Protein AF-0000000071336166 (afdb_homodimer)

pLDDT: mean 90.7, std 17.31, range [20.66, 98.94]

Radius of gyration: 33.6 Å; Cα contacts (8 Å, |Δi|>4): 2017; chains: 2; bounding box: 58×99×113 Å

Organism: Cyprinus carpio (NCBI:txid7962)

InterPro domains:
  IPR001736 Phospholipase D/Transphosphatidylase [PS50035] (141-168)
  IPR001736 Phospholipase D/Transphosphatidylase [PS50035] (354-380)
  IPR001736 Phospholipase D/Transphosphatidylase [SM00155] (141-168)
  IPR001736 Phospholipase D/Transphosphatidylase [SM00155] (354-380)
  IPR032803 PLD3/4-like, PLD-like domain [PF13918] (168-345)
  IPR050874 Diverse function phospholipase D-related protein [PTHR10185] (10-426)

Structure (mmCIF, N/CA/C/O backbone):
data_AF-0000000071336166-model_v1
#
loop_
_entity.id
_entity.type
_entity.pdbx_description
1 polymer '5-3 exonuclease PLD3'
#
loop_
_atom_site.group_PDB
_atom_site.id
_atom_site.type_symbol
_atom_site.label_atom_id
_atom_site.label_alt_id
_atom_site.label_comp_id
_atom_site.label_asym_id
_atom_site.label_entity_id
_atom_site.label_seq_id
_atom_site.pdbx_PDB_ins_code
_atom_site.Cartn_x
_atom_site.Cartn_y
_atom_site.Cartn_z
_atom_site.occupancy
_atom_site.B_iso_or_equiv
_atom_site.auth_seq_id
_atom_site.auth_comp_id
_atom_site.auth_asym_id
_atom_site.auth_atom_id
_atom_site.pdbx_PDB_model_num
ATOM 1 N N . MET A 1 1 ? 10.266 -9.602 78.125 1 21.86 1 MET A N 1
ATOM 2 C CA . MET A 1 1 ? 9.328 -8.672 77.5 1 21.86 1 MET A CA 1
ATOM 3 C C . MET A 1 1 ? 9.828 -8.219 76.125 1 21.86 1 MET A C 1
ATOM 5 O O . MET A 1 1 ? 10.781 -7.441 76.062 1 21.86 1 MET A O 1
ATOM 9 N N . ALA A 1 2 ? 9.852 -9.25 75.188 1 26.62 2 ALA A N 1
ATOM 10 C CA . ALA A 1 2 ? 10.227 -9.297 73.75 1 26.62 2 ALA A CA 1
ATOM 11 C C . ALA A 1 2 ? 9.492 -8.219 72.938 1 26.62 2 ALA A C 1
ATOM 13 O O . ALA A 1 2 ? 8.266 -8.227 72.875 1 26.62 2 ALA A O 1
ATOM 14 N N . THR A 1 3 ? 10.023 -6.969 73 1 26.95 3 THR A N 1
ATOM 15 C CA . THR A 1 3 ? 9.492 -5.777 72.375 1 26.95 3 THR A CA 1
ATOM 16 C C . THR A 1 3 ? 9.336 -6 70.875 1 26.95 3 THR A C 1
ATOM 18 O O . THR A 1 3 ? 10.305 -6.312 70.188 1 26.95 3 THR A O 1
ATOM 21 N N . SER A 1 4 ? 8.242 -6.656 70.438 1 29.66 4 SER A N 1
ATOM 22 C CA . SER A 1 4 ? 7.797 -6.895 69.062 1 29.66 4 SER A CA 1
ATOM 23 C C . SER A 1 4 ? 7.703 -5.594 68.312 1 29.66 4 SER A C 1
ATOM 25 O O . SER A 1 4 ? 6.945 -4.691 68.688 1 29.66 4 SER A O 1
ATOM 27 N N . SER A 1 5 ? 8.883 -5.078 67.812 1 31.31 5 SER A N 1
ATOM 28 C CA . SER A 1 5 ? 8.914 -3.898 66.938 1 31.31 5 SER A CA 1
ATOM 29 C C . SER A 1 5 ? 8.016 -4.078 65.75 1 31.31 5 SER A C 1
ATOM 31 O O . SER A 1 5 ? 8.156 -5.055 65 1 31.31 5 SER A O 1
ATOM 33 N N . SER A 1 6 ? 6.719 -3.713 65.875 1 29.98 6 SER A N 1
ATOM 34 C CA . SER A 1 6 ? 5.727 -3.639 64.75 1 29.98 6 SER A CA 1
ATOM 35 C C . SER A 1 6 ? 6.215 -2.766 63.625 1 29.98 6 SER A C 1
ATOM 37 O O . SER A 1 6 ? 6.52 -1.586 63.812 1 29.98 6 SER A O 1
ATOM 39 N N . SER A 1 7 ? 7.059 -3.328 62.75 1 30.64 7 SER A N 1
ATOM 40 C CA . SER A 1 7 ? 7.449 -2.637 61.5 1 30.64 7 SER A CA 1
ATOM 41 C C . SER A 1 7 ? 6.23 -2.162 60.719 1 30.64 7 SER A C 1
ATOM 43 O O . SER A 1 7 ? 5.355 -2.961 60.375 1 30.64 7 SER A O 1
ATOM 45 N N . SER A 1 8 ? 5.699 -0.925 61.062 1 31.77 8 SER A N 1
ATOM 46 C CA . SER A 1 8 ? 4.68 -0.237 60.281 1 31.77 8 SER A CA 1
ATOM 47 C C . SER A 1 8 ? 5.055 -0.193 58.781 1 31.77 8 SER A C 1
ATOM 49 O O . SER A 1 8 ? 6.105 0.34 58.438 1 31.77 8 SER A O 1
ATOM 51 N N . SER A 1 9 ? 4.785 -1.283 58.062 1 30.62 9 SER A N 1
ATOM 52 C CA . SER 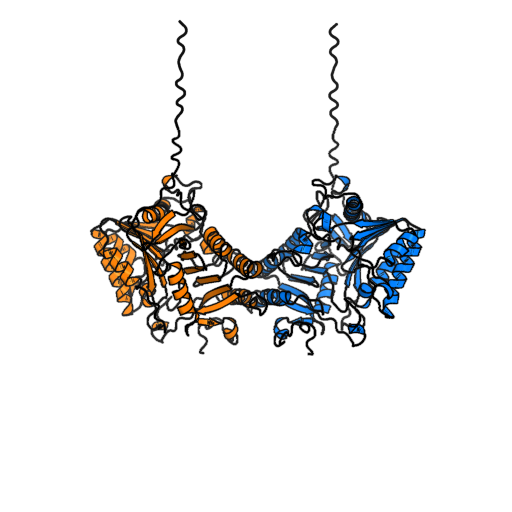A 1 9 ? 4.883 -1.267 56.594 1 30.62 9 SER A CA 1
ATOM 53 C C . SER A 1 9 ? 4.152 -0.064 56 1 30.62 9 SER A C 1
ATOM 55 O O . SER A 1 9 ? 2.953 0.109 56.219 1 30.62 9 SER A O 1
ATOM 57 N N . LYS A 1 10 ? 4.824 1.098 55.875 1 31.98 10 LYS A N 1
ATOM 58 C CA . LYS A 1 10 ? 4.387 2.273 55.125 1 31.98 10 LYS A CA 1
ATOM 59 C C . LYS A 1 10 ? 3.869 1.887 53.75 1 31.98 10 LYS A C 1
ATOM 61 O O . LYS A 1 10 ? 4.645 1.474 52.875 1 31.98 10 LYS A O 1
ATOM 66 N N . SER A 1 11 ? 2.695 1.25 53.719 1 30.42 11 SER A N 1
ATOM 67 C CA . SER A 1 11 ? 2.066 1.154 52.406 1 30.42 11 SER A CA 1
ATOM 68 C C . SER A 1 11 ? 1.999 2.518 51.719 1 30.42 11 SER A C 1
ATOM 70 O O . SER A 1 11 ? 1.33 3.43 52.219 1 30.42 11 SER A O 1
ATOM 72 N N . SER A 1 12 ? 3.135 3.113 51.344 1 32.47 12 SER A N 1
ATOM 73 C CA . SER A 1 12 ? 3.059 4.281 50.469 1 32.47 12 SER A CA 1
ATOM 74 C C . SER A 1 12 ? 1.967 4.117 49.438 1 32.47 12 SER A C 1
ATOM 76 O O . SER A 1 12 ? 2.025 3.203 48.594 1 32.47 12 SER A O 1
ATOM 78 N N . GLY A 1 13 ? 0.685 4.363 49.781 1 30.12 13 GLY A N 1
ATOM 79 C CA . GLY A 1 13 ? -0.428 4.508 48.844 1 30.12 13 GLY A CA 1
ATOM 80 C C . GLY A 1 13 ? -0.068 5.281 47.594 1 30.12 13 GLY A C 1
ATOM 81 O O . GLY A 1 13 ? 0.147 6.492 47.656 1 30.12 13 GLY A O 1
ATOM 82 N N . GLN A 1 14 ? 0.749 4.773 46.688 1 32.91 14 GLN A N 1
ATOM 83 C CA . GLN A 1 14 ? 0.813 5.383 45.375 1 32.91 14 GLN A CA 1
ATOM 84 C C . GLN A 1 14 ? -0.578 5.758 44.875 1 32.91 14 GLN A C 1
ATOM 86 O O . GLN A 1 14 ? -1.422 4.887 44.656 1 32.91 14 GLN A O 1
ATOM 91 N N . GLN A 1 15 ? -1.186 6.844 45.344 1 31.77 15 GLN A N 1
ATOM 92 C CA . GLN A 1 15 ? -2.381 7.43 44.75 1 31.77 15 GLN A CA 1
ATOM 93 C C . GLN A 1 15 ? -2.355 7.301 43.219 1 31.77 15 GLN A C 1
ATOM 95 O O . GLN A 1 15 ? -1.523 7.922 42.562 1 31.77 15 GLN A O 1
ATOM 100 N N . GLU A 1 16 ? -2.562 6.18 42.688 1 35.94 16 GLU A N 1
ATOM 101 C CA . GLU A 1 16 ? -2.928 6.117 41.281 1 35.94 16 GLU A CA 1
ATOM 102 C C . GLU A 1 16 ? -3.881 7.25 40.906 1 35.94 16 GLU A C 1
ATOM 104 O O . GLU A 1 16 ? -5 7.324 41.406 1 35.94 16 GLU A O 1
ATOM 109 N N . HIS A 1 17 ? -3.518 8.523 40.875 1 34.78 17 HIS A N 1
ATOM 110 C CA . HIS A 1 17 ? -4.352 9.57 40.312 1 34.78 17 HIS A CA 1
ATOM 111 C C . HIS A 1 17 ? -5.148 9.047 39.125 1 34.78 17 HIS A C 1
ATOM 113 O O . HIS A 1 17 ? -4.582 8.789 38.062 1 34.78 17 HIS A O 1
ATOM 119 N N . LEU A 1 18 ? -6.109 8.25 39.219 1 41.78 18 LEU A N 1
ATOM 120 C CA . LEU A 1 18 ? -7.105 7.887 38.219 1 41.78 18 LEU A CA 1
ATOM 121 C C . LEU A 1 18 ? -7.555 9.117 37.438 1 41.78 18 LEU A C 1
ATOM 123 O O . LEU A 1 18 ? -8.125 10.047 38 1 41.78 18 LEU A O 1
ATOM 127 N N . LEU A 1 19 ? -6.883 9.477 36.438 1 48.78 19 LEU A N 1
ATOM 128 C CA . LEU A 1 19 ? -7.328 10.523 35.531 1 48.78 19 LEU A CA 1
ATOM 129 C C . LEU A 1 19 ? -8.812 10.367 35.219 1 48.78 19 LEU A C 1
ATOM 131 O O . LEU A 1 19 ? -9.242 9.32 34.719 1 48.78 19 LEU A O 1
ATOM 135 N N . ILE A 1 20 ? -9.656 10.82 36 1 55.72 20 ILE A N 1
ATOM 136 C CA . ILE A 1 20 ? -11.094 10.812 35.75 1 55.72 20 ILE A CA 1
ATOM 137 C C . ILE A 1 20 ? -11.406 11.734 34.562 1 55.72 20 ILE A C 1
ATOM 139 O O . ILE A 1 20 ? -11 12.898 34.562 1 55.72 20 ILE A O 1
ATOM 143 N N . ARG A 1 21 ? -12.039 11.141 33.594 1 63.72 21 ARG A N 1
ATOM 144 C CA . ARG A 1 21 ? -12.531 11.875 32.438 1 63.72 21 ARG A CA 1
ATOM 145 C C . ARG A 1 21 ? -13.703 12.781 32.812 1 63.72 21 ARG A C 1
ATOM 147 O O . ARG A 1 21 ? -14.711 12.305 33.344 1 63.72 21 ARG A O 1
ATOM 154 N N . GLU A 1 22 ? -13.43 14.125 33.031 1 70.81 22 GLU A N 1
ATOM 155 C CA . GLU A 1 22 ? -14.531 15.055 33.25 1 70.81 22 GLU A CA 1
ATOM 156 C C . GLU A 1 22 ? -14.891 15.805 31.969 1 70.81 22 GLU A C 1
ATOM 158 O O . GLU A 1 22 ? -14.023 16.047 31.109 1 70.81 22 GLU A O 1
ATOM 163 N N . THR A 1 23 ? -16.234 16.016 31.734 1 81.56 23 THR A N 1
ATOM 164 C CA . THR A 1 23 ? -16.719 16.859 30.641 1 81.56 23 THR A CA 1
ATOM 165 C C . THR A 1 23 ? -16.25 18.297 30.812 1 81.56 23 THR A C 1
ATOM 167 O O . THR A 1 23 ? -16.297 18.844 31.922 1 81.56 23 THR A O 1
ATOM 170 N N . CYS A 1 24 ? -15.617 18.812 29.703 1 92.19 24 CYS A N 1
ATOM 171 C CA . CYS A 1 24 ? -15.211 20.203 29.703 1 92.19 24 CYS A CA 1
ATOM 172 C C . CYS A 1 24 ? -16.422 21.125 29.688 1 92.19 24 CYS A C 1
ATOM 174 O O . CYS A 1 24 ? -17.266 21.031 28.797 1 92.19 24 CYS A O 1
ATOM 176 N N . THR A 1 25 ? -16.562 21.984 30.641 1 91.69 25 THR A N 1
ATOM 177 C CA . THR A 1 25 ? -17.75 22.828 30.766 1 91.69 25 THR A CA 1
ATOM 178 C C . THR A 1 25 ? -17.453 24.234 30.281 1 91.69 25 THR A C 1
ATOM 180 O O . THR A 1 25 ? -18.312 25.109 30.344 1 91.69 25 THR A O 1
ATOM 183 N N . ASP A 1 26 ? -16.281 24.484 29.75 1 94.5 26 ASP A N 1
ATOM 184 C CA . ASP A 1 26 ? -15.945 25.797 29.219 1 94.5 26 ASP A CA 1
ATOM 185 C C . ASP A 1 26 ? -16.828 26.156 28.031 1 94.5 26 ASP A C 1
ATOM 187 O O . ASP A 1 26 ? -17.266 25.266 27.281 1 94.5 26 ASP A O 1
ATOM 191 N N . PRO A 1 27 ? -17.141 27.438 27.859 1 94.19 27 PRO A N 1
ATOM 192 C CA . PRO A 1 27 ? -17.906 27.875 26.688 1 94.19 27 PRO A CA 1
ATOM 193 C C . PRO A 1 27 ? -17.031 28.047 25.438 1 94.19 27 PRO A C 1
ATOM 195 O O . PRO A 1 27 ? -16.938 29.141 24.906 1 94.19 27 PRO A O 1
ATOM 198 N N . CYS A 1 28 ? -16.547 27.016 24.984 1 97.62 28 CYS A N 1
ATOM 199 C CA . CYS A 1 28 ? -15.57 27.031 23.906 1 97.62 28 CYS A CA 1
ATOM 200 C C . CYS A 1 28 ? -16.188 27.547 22.609 1 97.62 28 CYS A C 1
ATOM 202 O O . CYS A 1 28 ? -17.312 27.172 22.25 1 97.62 28 CYS A O 1
ATOM 204 N N . ARG A 1 29 ? -15.445 28.438 21.938 1 97.62 29 ARG A N 1
ATOM 205 C CA . ARG A 1 29 ? -15.789 28.922 20.609 1 97.62 29 ARG A CA 1
ATOM 206 C C . ARG A 1 29 ? -14.641 28.703 19.625 1 97.62 29 ARG A C 1
ATOM 208 O O . ARG A 1 29 ? -13.477 28.969 19.953 1 97.62 29 ARG A O 1
ATOM 215 N N . ILE A 1 30 ? -15.031 28.203 18.469 1 97.81 30 ILE A N 1
ATOM 216 C CA . ILE A 1 30 ? -13.984 27.938 17.484 1 97.81 30 ILE A CA 1
ATOM 217 C C . ILE A 1 30 ? -14.234 28.766 16.219 1 97.81 30 ILE A C 1
ATOM 219 O O . ILE A 1 30 ? -15.383 28.938 15.805 1 97.81 30 ILE A O 1
ATOM 223 N N . VAL A 1 31 ? -13.133 29.312 15.672 1 97.75 31 VAL A N 1
ATOM 224 C CA . VAL A 1 31 ? -13.164 30.078 14.43 1 97.75 31 VAL A CA 1
ATOM 225 C C . VAL A 1 31 ? -12.078 29.562 13.484 1 97.75 31 VAL A C 1
ATOM 227 O O . VAL A 1 31 ? -10.922 29.422 13.883 1 97.75 31 VAL A O 1
ATOM 230 N N . LEU A 1 32 ? -12.531 29.281 12.211 1 98.31 32 LEU A N 1
ATOM 231 C CA . LEU A 1 32 ? -11.539 29.016 11.172 1 98.31 32 LEU A CA 1
ATOM 232 C C . LEU A 1 32 ? -10.898 30.297 10.688 1 98.31 32 LEU A C 1
ATOM 234 O O . LEU A 1 32 ? -11.578 31.328 10.539 1 98.31 32 LEU A O 1
ATOM 238 N N . VAL A 1 33 ? -9.602 30.219 10.438 1 98.81 33 VAL A N 1
ATOM 239 C CA . VAL A 1 33 ? -8.875 31.391 9.961 1 98.81 33 VAL A CA 1
ATOM 240 C C . VAL A 1 33 ? -8.008 31.016 8.766 1 98.81 33 VAL A C 1
ATOM 242 O O . VAL A 1 33 ? -7.523 29.891 8.672 1 98.81 33 VAL A O 1
ATOM 245 N N . GLU A 1 34 ? -7.812 31.984 7.824 1 98.75 34 GLU A N 1
ATOM 246 C CA . GLU A 1 34 ? -7.066 31.719 6.598 1 98.75 34 GLU A CA 1
ATOM 247 C C . GLU A 1 34 ? -6.129 32.875 6.258 1 98.75 34 GLU A C 1
ATOM 249 O O . GLU A 1 34 ? -6.375 34 6.645 1 98.75 34 GLU A O 1
ATOM 254 N N . SER A 1 35 ? -5.051 32.562 5.668 1 98.75 35 SER A N 1
ATOM 255 C CA . SER A 1 35 ? -4.324 33.531 4.828 1 98.75 35 SER A CA 1
ATOM 256 C C . SER A 1 35 ? -4.598 33.281 3.352 1 98.75 35 SER A C 1
ATOM 258 O O . SER A 1 35 ? -4.312 32.188 2.836 1 98.75 35 SER A O 1
ATOM 260 N N . ILE A 1 36 ? -5.164 34.281 2.732 1 98.31 36 ILE A N 1
ATOM 261 C CA . ILE A 1 36 ? -5.352 34.219 1.287 1 98.31 36 ILE A CA 1
ATOM 262 C C . ILE A 1 36 ? -4.27 35.062 0.6 1 98.31 36 ILE A C 1
ATOM 264 O O . ILE A 1 36 ? -4.148 36.25 0.851 1 98.31 36 ILE A O 1
ATOM 268 N N . PRO A 1 37 ? -3.516 34.406 -0.232 1 98.06 37 PRO A N 1
ATOM 269 C CA . PRO A 1 37 ? -2.432 35.156 -0.871 1 98.06 37 PRO A CA 1
ATOM 270 C C . PRO A 1 37 ? -2.936 36.375 -1.646 1 98.06 37 PRO A C 1
ATOM 272 O O . PRO A 1 37 ? -3.998 36.312 -2.27 1 98.06 37 PRO A O 1
ATOM 275 N N . GLU A 1 38 ? -2.076 37.375 -1.604 1 97.06 38 GLU A N 1
ATOM 276 C CA . GLU A 1 38 ? -2.395 38.594 -2.359 1 97.06 38 GLU A CA 1
ATOM 277 C C . GLU A 1 38 ? -2.676 38.281 -3.824 1 97.06 38 GLU A C 1
ATOM 279 O O . GLU A 1 38 ? -1.885 37.594 -4.477 1 97.06 38 GLU A O 1
ATOM 284 N N . GLY A 1 39 ? -3.799 38.719 -4.273 1 94.94 39 GLY A N 1
ATOM 285 C CA . GLY A 1 39 ? -4.148 38.531 -5.676 1 94.94 39 GLY A CA 1
ATOM 286 C C . GLY A 1 39 ? -4.984 37.312 -5.93 1 94.94 39 GLY A C 1
ATOM 287 O O . GLY A 1 39 ? -5.543 37.125 -7.016 1 94.94 39 GLY A O 1
ATOM 288 N N . LEU A 1 40 ? -5.066 36.438 -5.027 1 95.19 40 LEU A N 1
ATOM 289 C CA . LEU A 1 40 ? -5.914 35.25 -5.172 1 95.19 40 LEU A CA 1
ATOM 290 C C . LEU A 1 40 ? -7.367 35.562 -4.852 1 95.19 40 LEU A C 1
ATOM 292 O O . LEU A 1 40 ? -7.688 35.969 -3.725 1 95.19 40 LEU A O 1
ATOM 296 N N . VAL A 1 41 ? -8.273 35.406 -5.828 1 93.88 41 VAL A N 1
ATOM 297 C CA . VAL A 1 41 ? -9.672 35.781 -5.664 1 93.88 41 VAL A CA 1
ATOM 298 C C . VAL A 1 41 ? -10.562 34.562 -5.93 1 93.88 41 VAL A C 1
ATOM 300 O O . VAL A 1 41 ? -10.453 33.938 -6.977 1 93.88 41 VAL A O 1
ATOM 303 N N . PHE A 1 42 ? -11.352 34.312 -4.914 1 93.69 42 PHE A N 1
ATOM 304 C CA . PHE A 1 42 ? -12.312 33.219 -5.07 1 93.69 42 PHE A CA 1
ATOM 305 C C . PHE A 1 42 ? -13.688 33.781 -5.422 1 93.69 42 PHE A C 1
ATOM 307 O O . PHE A 1 42 ? -14.109 34.812 -4.91 1 93.69 42 PHE A O 1
ATOM 314 N N . ASN A 1 43 ? -14.344 33.188 -6.355 1 87.94 43 ASN A N 1
ATOM 315 C CA . ASN A 1 43 ? -15.75 33.469 -6.613 1 87.94 43 ASN A CA 1
ATOM 316 C C . ASN A 1 43 ? -16.656 32.688 -5.664 1 87.94 43 ASN A C 1
ATOM 318 O O . ASN A 1 43 ? -17.406 31.812 -6.094 1 87.94 43 ASN A O 1
ATOM 322 N N . SER A 1 44 ? -16.531 32.969 -4.434 1 86.44 44 SER A N 1
ATOM 323 C CA . SER A 1 44 ? -17.25 32.25 -3.383 1 86.44 44 SER A CA 1
ATOM 324 C C . SER A 1 44 ? -17.547 33.156 -2.197 1 86.44 44 SER A C 1
ATOM 326 O O . SER A 1 44 ? -16.844 34.125 -1.968 1 86.44 44 SER A O 1
ATOM 328 N N . SER A 1 45 ? -18.609 32.781 -1.525 1 79.5 45 SER A N 1
ATOM 329 C CA . SER A 1 45 ? -18.969 33.562 -0.329 1 79.5 45 SER A CA 1
ATOM 330 C C . SER A 1 45 ? -18.297 32.969 0.911 1 79.5 45 SER A C 1
ATOM 332 O O . SER A 1 45 ? -18.422 33.531 2.006 1 79.5 45 SER A O 1
ATOM 334 N N . THR A 1 46 ? -17.641 31.969 0.689 1 86.94 46 THR A N 1
ATOM 335 C CA . THR A 1 46 ? -16.922 31.359 1.804 1 86.94 46 THR A CA 1
ATOM 336 C C . THR A 1 46 ? -15.695 32.188 2.184 1 86.94 46 THR A C 1
ATOM 338 O O . THR A 1 46 ? -14.703 32.219 1.458 1 86.94 46 THR A O 1
ATOM 341 N N . THR A 1 47 ? -15.789 32.906 3.26 1 88.81 47 THR A N 1
ATOM 342 C CA . THR A 1 47 ? -14.703 33.75 3.764 1 88.81 47 THR A CA 1
ATOM 343 C C . THR A 1 47 ? -14.531 33.562 5.27 1 88.81 47 THR A C 1
ATOM 345 O O . THR A 1 47 ? -15.492 33.25 5.977 1 88.81 47 THR A O 1
ATOM 348 N N . HIS A 1 48 ? -13.344 33.688 5.645 1 95.75 48 HIS A N 1
ATOM 349 C CA . HIS A 1 48 ? -12.992 33.594 7.055 1 95.75 48 HIS A CA 1
ATOM 350 C C . HIS A 1 48 ? -12.062 34.719 7.492 1 95.75 48 HIS A C 1
ATOM 352 O O . HIS A 1 48 ? -11.453 35.375 6.652 1 95.75 48 HIS A O 1
ATOM 358 N N . GLN A 1 49 ? -12.016 34.875 8.82 1 97.5 49 GLN A N 1
ATOM 359 C CA . GLN A 1 49 ? -11.07 35.812 9.391 1 97.5 49 GLN A CA 1
ATOM 360 C C . GLN A 1 49 ? -9.641 35.5 8.961 1 97.5 49 GLN A C 1
ATOM 362 O O . GLN A 1 49 ? -9.273 34.344 8.828 1 97.5 49 GLN A O 1
ATOM 367 N N . SER A 1 50 ? -8.867 36.562 8.703 1 98.56 50 SER A N 1
ATOM 368 C CA . SER A 1 50 ? -7.477 36.344 8.336 1 98.56 50 SER A CA 1
ATOM 369 C C . SER A 1 50 ? -6.66 35.875 9.539 1 98.56 50 SER A C 1
ATOM 371 O O . SER A 1 50 ? -6.973 36.25 10.68 1 98.56 50 SER A O 1
ATOM 373 N N . ILE A 1 51 ? -5.664 35.125 9.289 1 98.88 51 ILE A N 1
ATOM 374 C CA . ILE A 1 51 ? -4.762 34.688 10.352 1 98.88 51 ILE A CA 1
ATOM 375 C C . ILE A 1 51 ? -4.09 35.906 10.984 1 98.88 51 ILE A C 1
ATOM 377 O O . ILE A 1 51 ? -3.906 35.969 12.203 1 98.88 51 ILE A O 1
ATOM 381 N N . TYR A 1 52 ? -3.793 36.906 10.227 1 98.81 52 TYR A N 1
ATOM 382 C CA . TYR A 1 52 ? -3.229 38.156 10.719 1 98.81 52 TYR A CA 1
ATOM 383 C C . TYR A 1 52 ? -4.121 38.781 11.789 1 98.81 52 TYR A C 1
ATOM 385 O O . TYR A 1 52 ? -3.66 39.094 12.898 1 98.81 52 TYR A O 1
ATOM 393 N N . GLU A 1 53 ? -5.352 38.906 11.445 1 98.81 53 GLU A N 1
ATOM 394 C CA . GLU A 1 53 ? -6.305 39.5 12.383 1 98.81 53 GLU A CA 1
ATOM 395 C C . GLU A 1 53 ? -6.461 38.656 13.633 1 98.81 53 GLU A C 1
ATOM 397 O O . GLU A 1 53 ? -6.566 39.156 14.742 1 98.81 53 GLU A O 1
ATOM 402 N N . ALA A 1 54 ? -6.5 37.375 13.43 1 98.81 54 ALA A N 1
ATOM 403 C CA . ALA A 1 54 ? -6.645 36.469 14.562 1 98.81 54 ALA A CA 1
ATOM 404 C C . ALA A 1 54 ? -5.457 36.562 15.508 1 98.81 54 ALA A C 1
ATOM 406 O O . ALA A 1 54 ? -5.629 36.594 16.734 1 98.81 54 ALA A O 1
ATOM 407 N N . TRP A 1 55 ? -4.223 36.594 14.922 1 98.88 55 TRP A N 1
ATOM 408 C CA . TRP A 1 55 ? -3.021 36.75 15.742 1 98.88 55 TRP A CA 1
ATOM 409 C C . TRP A 1 55 ? -3.047 38.062 16.5 1 98.88 55 TRP A C 1
ATOM 411 O O . TRP A 1 55 ? -2.758 38.094 17.703 1 98.88 55 TRP A O 1
ATOM 421 N N . LEU A 1 56 ? -3.459 39.094 15.852 1 98.69 56 LEU A N 1
ATOM 422 C CA . LEU A 1 56 ? -3.523 40.406 16.5 1 98.69 56 LEU A CA 1
ATOM 423 C C . LEU A 1 56 ? -4.52 40.406 17.656 1 98.69 56 LEU A C 1
ATOM 425 O O . LEU A 1 56 ? -4.25 40.969 18.719 1 98.69 56 LEU A O 1
ATOM 429 N N . ASN A 1 57 ? -5.645 39.844 17.359 1 98.62 57 ASN A N 1
ATOM 430 C CA . ASN A 1 57 ? -6.664 39.75 18.391 1 98.62 57 ASN A CA 1
ATOM 431 C C . ASN A 1 57 ? -6.164 38.969 19.609 1 98.62 57 ASN A C 1
ATOM 433 O O . ASN A 1 57 ? -6.418 39.344 20.75 1 98.62 57 ASN A O 1
ATOM 437 N N . LEU A 1 58 ? -5.504 37.875 19.391 1 98.81 58 LEU A N 1
ATOM 438 C CA . LEU A 1 58 ? -4.969 37.062 20.484 1 98.81 58 LEU A CA 1
ATOM 439 C C . LEU A 1 58 ? -3.908 37.844 21.266 1 98.81 58 LEU A C 1
ATOM 441 O O . LEU A 1 58 ? -3.889 37.781 22.5 1 98.81 58 LEU A O 1
ATOM 445 N N . ILE A 1 59 ? -3.029 38.531 20.562 1 98.81 59 ILE A N 1
ATOM 446 C CA . ILE A 1 59 ? -1.978 39.312 21.203 1 98.81 59 ILE A CA 1
ATOM 447 C C . ILE A 1 59 ? -2.6 40.438 22.047 1 98.81 59 ILE A C 1
ATOM 449 O O . ILE A 1 59 ? -2.248 40.594 23.219 1 98.81 59 ILE A O 1
ATOM 453 N N . SER A 1 60 ? -3.502 41.094 21.438 1 98.12 60 SER A N 1
ATOM 454 C CA . SER A 1 60 ? -4.121 42.25 22.109 1 98.12 60 SER A CA 1
ATOM 455 C C . SER A 1 60 ? -4.934 41.812 23.328 1 98.12 60 SER A C 1
ATOM 457 O O . SER A 1 60 ? -5.082 42.562 24.297 1 98.12 60 SER A O 1
ATOM 459 N N . GLY A 1 61 ? -5.445 40.625 23.234 1 98.06 61 GLY A N 1
ATOM 460 C CA . GLY A 1 61 ? -6.309 40.156 24.297 1 98.06 61 GLY A CA 1
ATOM 461 C C . GLY A 1 61 ? -5.555 39.438 25.406 1 98.06 61 GLY A C 1
ATOM 462 O O . GLY A 1 61 ? -6.117 39.125 26.453 1 98.06 61 GLY A O 1
ATOM 463 N N . ALA A 1 62 ? -4.316 39.188 25.172 1 98.69 62 ALA A N 1
ATOM 464 C CA . ALA A 1 62 ? -3.531 38.438 26.141 1 98.69 62 ALA A CA 1
ATOM 465 C C . ALA A 1 62 ? -3.381 39.219 27.453 1 98.69 62 ALA A C 1
ATOM 467 O O . ALA A 1 62 ? -3.057 40.406 27.453 1 98.69 62 ALA A O 1
ATOM 468 N N . GLN A 1 63 ? -3.504 38.5 28.609 1 98.31 63 GLN A N 1
ATOM 469 C CA . GLN A 1 63 ? -3.5 39.188 29.906 1 98.31 63 GLN A CA 1
ATOM 470 C C . GLN A 1 63 ? -2.387 38.625 30.797 1 98.31 63 GLN A C 1
ATOM 472 O O . GLN A 1 63 ? -1.885 39.344 31.672 1 98.31 63 GLN A O 1
ATOM 477 N N . SER A 1 64 ? -2.049 37.406 30.641 1 98.38 64 SER A N 1
ATOM 478 C CA . SER A 1 64 ? -1.118 36.812 31.609 1 98.38 64 SER A CA 1
ATOM 479 C C . SER A 1 64 ? 0.028 36.094 30.922 1 98.38 64 SER A C 1
ATOM 481 O O . SER A 1 64 ? 1.171 36.156 31.375 1 98.38 64 SER A O 1
ATOM 483 N N . SER A 1 65 ? -0.31 35.375 29.844 1 98.81 65 SER A N 1
ATOM 484 C CA . SER A 1 65 ? 0.759 34.594 29.234 1 98.81 65 SER A CA 1
ATOM 485 C C . SER A 1 65 ? 0.469 34.281 27.766 1 98.81 65 SER A C 1
ATOM 487 O O . SER A 1 65 ? -0.688 34.312 27.344 1 98.81 65 SER A O 1
ATOM 489 N N . LEU A 1 66 ? 1.496 34.031 27.031 1 98.88 66 LEU A N 1
ATOM 490 C CA . LEU A 1 66 ? 1.466 33.562 25.656 1 98.88 66 LEU A CA 1
ATOM 491 C C . LEU A 1 66 ? 2.584 32.562 25.406 1 98.88 66 LEU A C 1
ATOM 493 O O . LEU A 1 66 ? 3.764 32.875 25.562 1 98.88 66 LEU A O 1
ATOM 497 N N . ASP A 1 67 ? 2.23 31.281 25.078 1 98.94 67 ASP A N 1
ATOM 498 C CA . ASP A 1 67 ? 3.172 30.25 24.656 1 98.94 67 ASP A CA 1
ATOM 499 C C . ASP A 1 67 ? 3.076 30 23.156 1 98.94 67 ASP A C 1
ATOM 501 O O . ASP A 1 67 ? 1.979 29.812 22.609 1 98.94 67 ASP A O 1
ATOM 505 N N . ILE A 1 68 ? 4.234 30.031 22.5 1 98.88 68 ILE A N 1
ATOM 506 C CA . ILE A 1 68 ? 4.27 29.828 21.047 1 98.88 68 ILE A CA 1
ATOM 507 C C . ILE A 1 68 ? 5.211 28.672 20.719 1 98.88 68 ILE A C 1
ATOM 509 O O . ILE A 1 68 ? 6.375 28.672 21.125 1 98.88 68 ILE A O 1
ATOM 513 N N . ALA A 1 69 ? 4.738 27.641 20.062 1 98.81 69 ALA A N 1
ATOM 514 C CA . ALA A 1 69 ? 5.566 26.656 19.375 1 98.81 69 ALA A CA 1
ATOM 515 C C . ALA A 1 69 ? 5.707 27 17.891 1 98.81 69 ALA A C 1
ATOM 517 O O . ALA A 1 69 ? 4.715 27.281 17.219 1 98.81 69 ALA A O 1
ATOM 518 N N . SER A 1 70 ? 6.957 26.984 17.406 1 97.94 70 SER A N 1
ATOM 519 C CA . SER A 1 70 ? 7.176 27.469 16.047 1 97.94 70 SER A CA 1
ATOM 520 C C . SER A 1 70 ? 8.383 26.781 15.406 1 97.94 70 SER A C 1
ATOM 522 O O . SER A 1 70 ? 9.219 26.203 16.109 1 97.94 70 SER A O 1
ATOM 524 N N . PHE A 1 71 ? 8.469 26.922 14.094 1 97.06 71 PHE A N 1
ATOM 525 C CA . PHE A 1 71 ? 9.562 26.359 13.305 1 97.06 71 PHE A CA 1
ATOM 526 C C . PHE A 1 71 ? 10.664 27.391 13.086 1 97.06 71 PHE A C 1
ATOM 528 O O . PHE A 1 71 ? 11.805 27.172 13.5 1 97.06 71 PHE A O 1
ATOM 535 N N . TYR A 1 72 ? 10.273 28.5 12.5 1 95.75 72 TYR A N 1
ATOM 536 C CA . TYR A 1 72 ? 11.234 29.578 12.273 1 95.75 72 TYR A CA 1
ATOM 537 C C . TYR A 1 72 ? 10.539 30.922 12.305 1 95.75 72 TYR A C 1
ATOM 539 O O . TYR A 1 72 ? 9.305 31 12.344 1 95.75 72 TYR A O 1
ATOM 547 N N . TRP A 1 73 ? 11.391 32 12.258 1 96.62 73 TRP A N 1
ATOM 548 C CA . TRP A 1 73 ? 10.859 33.375 12.352 1 96.62 73 TRP A CA 1
ATOM 549 C C . TRP A 1 73 ? 11.453 34.25 11.258 1 96.62 73 TRP A C 1
ATOM 551 O O . TRP A 1 73 ? 12.664 34.469 11.227 1 96.62 73 TRP A O 1
ATOM 561 N N . THR A 1 74 ? 10.594 34.688 10.367 1 96.81 74 THR A N 1
ATOM 562 C CA . THR A 1 74 ? 10.93 35.656 9.312 1 96.81 74 THR A CA 1
ATOM 563 C C . THR A 1 74 ? 9.781 36.625 9.078 1 96.81 74 THR A C 1
ATOM 565 O O . THR A 1 74 ? 9.203 36.656 7.988 1 96.81 74 THR A O 1
ATOM 568 N N . LEU A 1 75 ? 9.578 37.531 10.031 1 98.06 75 LEU A N 1
ATOM 569 C CA . LEU A 1 75 ? 8.383 38.375 10.031 1 98.06 75 LEU A CA 1
ATOM 570 C C . LEU A 1 75 ? 8.656 39.719 9.359 1 98.06 75 LEU A C 1
ATOM 572 O O . LEU A 1 75 ? 7.742 40.5 9.18 1 98.06 75 LEU A O 1
ATOM 576 N N . THR A 1 76 ? 9.914 39.906 8.875 1 97.56 76 THR A N 1
ATOM 577 C CA . THR A 1 76 ? 10.242 41.219 8.32 1 97.56 76 THR A CA 1
ATOM 578 C C . THR A 1 76 ? 10.836 41.094 6.926 1 97.56 76 THR A C 1
ATOM 580 O O . THR A 1 76 ? 11.359 40.031 6.562 1 97.56 76 THR A O 1
ATOM 583 N N . ASN A 1 77 ? 10.797 42.219 6.184 1 95.25 77 ASN A N 1
ATOM 584 C CA . ASN A 1 77 ? 11.477 42.312 4.895 1 95.25 77 ASN A CA 1
ATOM 585 C C . ASN A 1 77 ? 12.969 42 5.027 1 95.25 77 ASN A C 1
ATOM 587 O O . ASN A 1 77 ? 13.555 41.375 4.152 1 95.25 77 ASN A O 1
ATOM 591 N N . ASN A 1 78 ? 13.555 42.406 6.023 1 92.38 78 ASN A N 1
ATOM 592 C CA . ASN A 1 78 ? 14.984 42.219 6.234 1 92.38 78 ASN A CA 1
ATOM 593 C C . ASN A 1 78 ? 15.328 40.719 6.32 1 92.38 78 ASN A C 1
ATOM 595 O O . ASN A 1 78 ? 16.359 40.312 5.793 1 92.38 78 ASN A O 1
ATOM 599 N N . ASP A 1 79 ? 14.5 40.031 6.949 1 89.31 79 ASP A N 1
ATOM 600 C CA . ASP A 1 79 ? 14.734 38.594 7.141 1 89.31 79 ASP A CA 1
ATOM 601 C C . ASP A 1 79 ? 14.781 37.844 5.801 1 89.31 79 ASP A C 1
ATOM 603 O O . ASP A 1 79 ? 15.508 36.875 5.645 1 89.31 79 ASP A O 1
ATOM 607 N N . THR A 1 80 ? 13.93 38.375 4.793 1 90.94 80 THR A N 1
ATOM 608 C CA . THR A 1 80 ? 13.781 37.656 3.52 1 90.94 80 THR A CA 1
ATOM 609 C C . THR A 1 80 ? 14.477 38.438 2.398 1 90.94 80 THR A C 1
ATOM 611 O O . THR A 1 80 ? 14.383 38.062 1.229 1 90.94 80 THR A O 1
ATOM 614 N N . HIS A 1 81 ? 15.133 39.531 2.752 1 92.25 81 HIS A N 1
ATOM 615 C CA . HIS A 1 81 ? 15.82 40.406 1.795 1 92.25 81 HIS A CA 1
ATOM 616 C C . HIS A 1 81 ? 14.875 40.844 0.683 1 92.25 81 HIS A C 1
ATOM 618 O O . HIS A 1 81 ? 15.195 40.719 -0.5 1 92.25 81 HIS A O 1
ATOM 624 N N . THR A 1 82 ? 13.711 41.312 1.132 1 95.12 82 THR A N 1
ATOM 625 C CA . THR A 1 82 ? 12.68 41.812 0.236 1 95.12 82 THR A CA 1
ATOM 626 C C . THR A 1 82 ? 12.312 43.25 0.582 1 95.12 82 THR A C 1
ATOM 628 O O . THR A 1 82 ? 12.828 43.812 1.552 1 95.12 82 THR A O 1
ATOM 631 N N . HIS A 1 83 ? 11.547 43.875 -0.298 1 94.62 83 HIS A N 1
ATOM 632 C CA . HIS A 1 83 ? 10.977 45.188 -0.071 1 94.62 83 HIS A CA 1
ATOM 633 C C . HIS A 1 83 ? 9.484 45.219 -0.407 1 94.62 83 HIS A C 1
ATOM 635 O O . HIS A 1 83 ? 9.039 46.031 -1.206 1 94.62 83 HIS A O 1
ATOM 641 N N . GLU A 1 84 ? 8.828 44.406 0.285 1 96.38 84 GLU A N 1
ATOM 642 C CA . GLU A 1 84 ? 7.41 44.219 0.002 1 96.38 84 GLU A CA 1
ATOM 643 C C . GLU A 1 84 ? 6.543 44.969 1.009 1 96.38 84 GLU A C 1
ATOM 645 O O . GLU A 1 84 ? 6.723 44.844 2.219 1 96.38 84 GLU A O 1
ATOM 650 N N . ASP A 1 85 ? 5.527 45.688 0.507 1 96.56 85 ASP A N 1
ATOM 651 C CA . ASP A 1 85 ? 4.586 46.375 1.379 1 96.56 85 ASP A CA 1
ATOM 652 C C . ASP A 1 85 ? 3.766 45.406 2.203 1 96.56 85 ASP A C 1
ATOM 654 O O . ASP A 1 85 ? 3.4 45.688 3.346 1 96.56 85 ASP A O 1
ATOM 658 N N . THR A 1 86 ? 3.52 44.281 1.688 1 97.12 86 THR A N 1
ATOM 659 C CA . THR A 1 86 ? 2.658 43.312 2.332 1 97.12 86 THR A CA 1
ATOM 660 C C . THR A 1 86 ? 3.344 42.688 3.555 1 97.12 86 THR A C 1
ATOM 662 O O . THR A 1 86 ? 2.693 42.062 4.387 1 97.12 86 THR A O 1
ATOM 665 N N . ALA A 1 87 ? 4.613 42.938 3.705 1 98.19 87 ALA A N 1
ATOM 666 C CA . ALA A 1 87 ? 5.34 42.469 4.879 1 98.19 87 ALA A CA 1
ATOM 667 C C . ALA A 1 87 ? 4.941 43.25 6.129 1 98.19 87 ALA A C 1
ATOM 669 O O . ALA A 1 87 ? 5.242 42.844 7.25 1 98.19 87 ALA A O 1
ATOM 670 N N . LYS A 1 88 ? 4.211 44.375 5.949 1 98.44 88 LYS A N 1
ATOM 671 C CA . LYS A 1 88 ? 3.799 45.219 7.062 1 98.44 88 LYS A CA 1
ATOM 672 C C . LYS A 1 88 ? 3 44.406 8.094 1 98.44 88 LYS A C 1
ATOM 674 O O . LYS A 1 88 ? 3.084 44.688 9.289 1 98.44 88 LYS A O 1
ATOM 679 N N . GLN A 1 89 ? 2.271 43.469 7.633 1 98.56 89 GLN A N 1
ATOM 680 C CA . GLN A 1 89 ? 1.496 42.656 8.562 1 98.56 89 GLN A CA 1
ATOM 681 C C . GLN A 1 89 ? 2.412 41.875 9.492 1 98.56 89 GLN A C 1
ATOM 683 O O . GLN A 1 89 ? 2.16 41.781 10.695 1 98.56 89 GLN A O 1
ATOM 688 N N . GLY A 1 90 ? 3.43 41.281 8.906 1 98.69 90 GLY A N 1
ATOM 689 C CA . GLY A 1 90 ? 4.395 40.562 9.734 1 98.69 90 GLY A CA 1
ATOM 690 C C . GLY A 1 90 ? 5.152 41.5 10.68 1 98.69 90 GLY A C 1
ATOM 691 O O . GLY A 1 90 ? 5.355 41.156 11.844 1 98.69 90 GLY A O 1
ATOM 692 N N . GLU A 1 91 ? 5.516 42.594 10.219 1 98.56 91 GLU A N 1
ATOM 693 C CA . GLU A 1 91 ? 6.238 43.562 11.039 1 98.56 91 GLU A CA 1
ATOM 694 C C . GLU A 1 91 ? 5.391 44.062 12.211 1 98.56 91 GLU A C 1
ATOM 696 O O . GLU A 1 91 ? 5.891 44.188 13.328 1 98.56 91 GLU A O 1
ATOM 701 N N . GLN A 1 92 ? 4.141 44.25 11.938 1 98.69 92 GLN A N 1
ATOM 702 C CA . GLN A 1 92 ? 3.238 44.656 13.008 1 98.69 92 GLN A CA 1
ATOM 703 C C . GLN A 1 92 ? 3.096 43.531 14.055 1 98.69 92 GLN A C 1
ATOM 705 O O . GLN A 1 92 ? 3.094 43.812 15.258 1 98.69 92 GLN A O 1
ATOM 710 N N . ILE A 1 93 ? 2.939 42.312 13.609 1 98.81 93 ILE A N 1
ATOM 711 C CA . ILE A 1 93 ? 2.84 41.219 14.539 1 98.81 93 ILE A CA 1
ATOM 712 C C . ILE A 1 93 ? 4.082 41.156 15.422 1 98.81 93 ILE A C 1
ATOM 714 O O . ILE A 1 93 ? 3.98 40.969 16.641 1 98.81 93 ILE A O 1
ATOM 718 N N . LEU A 1 94 ? 5.234 41.312 14.812 1 98.75 94 LEU A N 1
ATOM 719 C CA . LEU A 1 94 ? 6.484 41.281 15.562 1 98.75 94 LEU A CA 1
ATOM 720 C C . LEU A 1 94 ? 6.52 42.375 16.609 1 98.75 94 LEU A C 1
ATOM 722 O O . LEU A 1 94 ? 6.883 42.125 17.766 1 98.75 94 LEU A O 1
ATOM 726 N N . GLU A 1 95 ? 6.168 43.531 16.188 1 98.62 95 GLU A N 1
ATOM 727 C CA . GLU A 1 95 ? 6.168 44.688 17.094 1 98.62 95 GLU A CA 1
ATOM 728 C C . GLU A 1 95 ? 5.211 44.469 18.266 1 98.62 95 GLU A C 1
ATOM 730 O O . GLU A 1 95 ? 5.547 44.75 19.406 1 98.62 95 GLU A O 1
ATOM 735 N N . GLU A 1 96 ? 4.027 44.031 17.922 1 98.75 96 GLU A N 1
ATOM 736 C CA . GLU A 1 96 ? 3.029 43.812 18.953 1 98.75 96 GLU A CA 1
ATOM 737 C C . GLU A 1 96 ? 3.482 42.719 19.906 1 98.75 96 GLU A C 1
ATOM 739 O O . GLU A 1 96 ? 3.24 42.781 21.125 1 98.75 96 GLU A O 1
ATOM 744 N N . LEU A 1 97 ? 4.109 41.719 19.438 1 98.81 97 LEU A N 1
ATOM 745 C CA . LEU A 1 97 ? 4.648 40.656 20.281 1 98.81 97 LEU A CA 1
ATOM 746 C C . LEU A 1 97 ? 5.754 41.188 21.188 1 98.81 97 LEU A C 1
ATOM 748 O O . LEU A 1 97 ? 5.859 40.781 22.344 1 98.81 97 LEU A O 1
ATOM 752 N N . GLY A 1 98 ? 6.598 42 20.625 1 98.62 98 GLY A N 1
ATOM 753 C CA . GLY A 1 98 ? 7.621 42.625 21.438 1 98.62 98 GLY A CA 1
ATOM 754 C C . GLY A 1 98 ? 7.055 43.438 22.594 1 98.62 98 GLY A C 1
ATOM 755 O O . GLY A 1 98 ? 7.523 43.312 23.734 1 98.62 98 GLY A O 1
ATOM 756 N N . GLN A 1 99 ? 6.078 44.219 22.266 1 98.5 99 GLN A N 1
ATOM 757 C CA . GLN A 1 99 ? 5.43 45 23.297 1 98.5 99 GLN A CA 1
ATOM 758 C C . GLN A 1 99 ? 4.793 44.094 24.359 1 98.5 99 GLN A C 1
ATOM 760 O O . GLN A 1 99 ? 4.902 44.375 25.562 1 98.5 99 GLN A O 1
ATOM 765 N N . LEU A 1 100 ? 4.176 43.125 23.891 1 98.69 100 LEU A N 1
ATOM 766 C CA . LEU A 1 100 ? 3.514 42.188 24.797 1 98.69 100 LEU A CA 1
ATOM 767 C C . LEU A 1 100 ? 4.527 41.5 25.703 1 98.69 100 LEU A C 1
ATOM 769 O O . LEU A 1 100 ? 4.242 41.25 26.875 1 98.69 100 LEU A O 1
ATOM 773 N N . SER A 1 101 ? 5.668 41.219 25.203 1 98.25 101 SER A N 1
ATOM 774 C CA . SER A 1 101 ? 6.711 40.469 25.922 1 98.25 101 SER A CA 1
ATOM 775 C C . SER A 1 101 ? 7.207 41.281 27.125 1 98.25 101 SER A C 1
ATOM 777 O O . SER A 1 101 ? 7.797 40.719 28.047 1 98.25 101 SER A O 1
ATOM 779 N N . GLY A 1 102 ? 7.035 42.531 27.109 1 96.94 102 GLY A N 1
ATOM 780 C CA . GLY A 1 102 ? 7.398 43.375 28.25 1 96.94 102 GLY A CA 1
ATOM 781 C C . GLY A 1 102 ? 6.305 43.438 29.297 1 96.94 102 GLY A C 1
ATOM 782 O O . GLY A 1 102 ? 6.527 43.969 30.391 1 96.94 102 GLY A O 1
ATOM 783 N N . LYS A 1 103 ? 5.188 42.906 28.984 1 97.81 103 LYS A N 1
ATOM 784 C CA . LYS A 1 103 ? 4.023 43.094 29.844 1 97.81 103 LYS A CA 1
ATOM 785 C C . LYS A 1 103 ? 3.564 41.781 30.469 1 97.81 103 LYS A C 1
ATOM 787 O O . LYS A 1 103 ? 3.029 41.781 31.578 1 97.81 103 LYS A O 1
ATOM 792 N N . VAL A 1 104 ? 3.652 40.719 29.781 1 98.31 104 VAL A N 1
ATOM 793 C CA . VAL A 1 104 ? 3.213 39.406 30.266 1 98.31 104 VAL A CA 1
ATOM 794 C C . VAL A 1 104 ? 4.281 38.375 29.969 1 98.31 104 VAL A C 1
ATOM 796 O O . VAL A 1 104 ? 5.297 38.656 29.328 1 98.31 104 VAL A O 1
ATOM 799 N N . SER A 1 105 ? 4.086 37.156 30.484 1 98.62 105 SER A N 1
ATOM 800 C CA . SER A 1 105 ? 5.02 36.062 30.219 1 98.62 105 SER A CA 1
ATOM 801 C C . SER A 1 105 ? 4.859 35.531 28.797 1 98.62 105 SER A C 1
ATOM 803 O O . SER A 1 105 ? 3.799 35 28.438 1 98.62 105 SER A O 1
ATOM 805 N N . VAL A 1 106 ? 5.832 35.719 27.984 1 98.81 106 VAL A N 1
ATOM 806 C CA . VAL A 1 106 ? 5.852 35.188 26.641 1 98.81 106 VAL A CA 1
ATOM 807 C C . VAL A 1 106 ? 6.949 34.125 26.516 1 98.81 106 VAL A C 1
ATOM 809 O O . VAL A 1 106 ? 8.133 34.438 26.719 1 98.81 106 VAL A O 1
ATOM 812 N N . ARG A 1 107 ? 6.562 32.875 26.188 1 98.88 107 ARG A N 1
ATOM 813 C CA . ARG A 1 107 ? 7.5 31.766 25.953 1 98.88 107 ARG A CA 1
ATOM 814 C C . ARG A 1 107 ? 7.434 31.281 24.516 1 98.88 107 ARG A C 1
ATOM 816 O O . ARG A 1 107 ? 6.344 31.094 23.969 1 98.88 107 ARG A O 1
ATOM 823 N N . ILE A 1 108 ? 8.625 31.141 23.938 1 98.62 108 ILE A N 1
ATOM 824 C CA . ILE A 1 108 ? 8.703 30.688 22.562 1 98.62 108 ILE A CA 1
ATOM 825 C C . ILE A 1 108 ? 9.609 29.469 22.469 1 98.62 108 ILE A C 1
ATOM 827 O O . ILE A 1 108 ? 10.805 29.547 22.781 1 98.62 108 ILE A O 1
ATOM 831 N N . ALA A 1 109 ? 9.031 28.312 22.141 1 98.44 109 ALA A N 1
ATOM 832 C CA . ALA A 1 109 ? 9.812 27.156 21.719 1 98.44 109 ALA A CA 1
ATOM 833 C C . ALA A 1 109 ? 9.977 27.125 20.203 1 98.44 109 ALA A C 1
ATOM 835 O O . ALA A 1 109 ? 8.992 27.062 19.469 1 98.44 109 ALA A O 1
ATOM 836 N N . VAL A 1 110 ? 11.219 27.203 19.75 1 97.44 110 VAL A N 1
ATOM 837 C CA . VAL A 1 110 ? 11.484 27.266 18.312 1 97.44 110 VAL A CA 1
ATOM 838 C C . VAL A 1 110 ? 12.547 26.234 17.938 1 97.44 110 VAL A C 1
ATOM 840 O O . VAL A 1 110 ? 13.383 25.859 18.766 1 97.44 110 VAL A O 1
ATOM 843 N N . ASP A 1 111 ? 12.469 25.734 16.734 1 96.88 111 ASP A N 1
ATOM 844 C CA . ASP A 1 111 ? 13.445 24.75 16.25 1 96.88 111 ASP A CA 1
ATOM 845 C C . ASP A 1 111 ? 14.844 25.359 16.172 1 96.88 111 ASP A C 1
ATOM 847 O O . ASP A 1 111 ? 14.992 26.531 15.797 1 96.88 111 ASP A O 1
ATOM 851 N N . LYS A 1 112 ? 15.789 24.547 16.547 1 91.94 112 LYS A N 1
ATOM 852 C CA . LYS A 1 112 ? 17.172 24.984 16.438 1 91.94 112 LYS A CA 1
ATOM 853 C C . LYS A 1 112 ? 17.656 24.969 14.992 1 91.94 112 LYS A C 1
ATOM 855 O O . LYS A 1 112 ? 17.484 23.953 14.297 1 91.94 112 LYS A O 1
ATOM 860 N N . THR A 1 113 ? 17.859 26.062 14.492 1 74.5 113 THR A N 1
ATOM 861 C CA . THR A 1 113 ? 18.281 26.141 13.102 1 74.5 113 THR A CA 1
ATOM 862 C C . THR A 1 113 ? 19.812 26.125 13.008 1 74.5 113 THR A C 1
ATOM 864 O O . THR A 1 113 ? 20.5 26.312 14.008 1 74.5 113 THR A O 1
ATOM 867 N N . SER A 1 114 ? 20.141 25.703 11.789 1 67.44 114 SER A N 1
ATOM 868 C CA . SER A 1 114 ? 21.562 25.828 11.508 1 67.44 114 SER A CA 1
ATOM 869 C C . SER A 1 114 ? 22.016 27.281 11.5 1 67.44 114 SER A C 1
ATOM 871 O O . SER A 1 114 ? 21.172 28.188 11.477 1 67.44 114 SER A O 1
ATOM 873 N N . GLU A 1 115 ? 23.234 27.531 11.766 1 61.12 115 GLU A N 1
ATOM 874 C CA . GLU A 1 115 ? 23.875 28.844 11.883 1 61.12 115 GLU A CA 1
ATOM 875 C C . GLU A 1 115 ? 23.453 29.781 10.758 1 61.12 115 GLU A C 1
ATOM 877 O O . GLU A 1 115 ? 23.516 31 10.898 1 61.12 115 GLU A O 1
ATOM 882 N N . LYS A 1 116 ? 22.672 29.25 9.727 1 62.78 116 LYS A N 1
ATOM 883 C CA . LYS A 1 116 ? 22.453 30.078 8.547 1 62.78 116 LYS A CA 1
ATOM 884 C C . LYS A 1 116 ? 21.094 30.781 8.609 1 62.78 116 LYS A C 1
ATOM 886 O O . LYS A 1 116 ? 20.828 31.703 7.832 1 62.78 116 LYS A O 1
ATOM 891 N N . LYS A 1 117 ? 20.281 30.562 9.609 1 71.5 117 LYS A N 1
ATOM 892 C CA . LYS A 1 117 ? 18.953 31.188 9.586 1 71.5 117 LYS A CA 1
ATOM 893 C C . LYS A 1 117 ? 18.953 32.5 10.375 1 71.5 117 LYS A C 1
ATOM 895 O O . LYS A 1 117 ? 19.641 32.625 11.391 1 71.5 117 LYS A O 1
ATOM 900 N N . PRO A 1 118 ? 18.156 33.406 9.852 1 75.62 118 PRO A N 1
ATOM 901 C CA . PRO A 1 118 ? 18.109 34.719 10.523 1 75.62 118 PRO A CA 1
ATOM 902 C C . PRO A 1 118 ? 17.578 34.625 11.953 1 75.62 118 PRO A C 1
ATOM 904 O O . PRO A 1 118 ? 16.641 33.875 12.227 1 75.62 118 PRO A O 1
ATOM 907 N N . MET A 1 119 ? 18.219 35.344 12.789 1 88.94 119 MET A N 1
ATOM 908 C CA . MET A 1 119 ? 17.875 35.344 14.211 1 88.94 119 MET A CA 1
ATOM 909 C C . MET A 1 119 ? 17.391 36.688 14.672 1 88.94 119 MET A C 1
ATOM 911 O O . MET A 1 119 ? 17.141 36.906 15.859 1 88.94 119 MET A O 1
ATOM 915 N N . ASN A 1 120 ? 17.141 37.562 13.734 1 94.12 120 ASN A N 1
ATOM 916 C CA . ASN A 1 120 ? 16.812 38.938 14.094 1 94.12 120 ASN A CA 1
ATOM 917 C C . ASN A 1 120 ? 15.492 39.031 14.867 1 94.12 120 ASN A C 1
ATOM 919 O O . ASN A 1 120 ? 15.398 39.75 15.867 1 94.12 120 ASN A O 1
ATOM 923 N N . ASP A 1 121 ? 14.508 38.344 14.406 1 96.69 121 ASP A N 1
ATOM 924 C CA . ASP A 1 121 ? 13.219 38.375 15.078 1 96.69 121 ASP A CA 1
ATOM 925 C C . ASP A 1 121 ? 13.32 37.812 16.5 1 96.69 121 ASP A C 1
ATOM 927 O O . ASP A 1 121 ? 12.797 38.406 17.438 1 96.69 121 ASP A O 1
ATOM 931 N N . ILE A 1 122 ? 14.008 36.719 16.609 1 95.88 122 ILE A N 1
ATOM 932 C CA . ILE A 1 122 ? 14.156 36.062 17.891 1 95.88 122 ILE A CA 1
ATOM 933 C C . ILE A 1 122 ? 14.945 36.938 18.859 1 95.88 122 ILE A C 1
ATOM 935 O O . ILE A 1 122 ? 14.578 37.062 20.031 1 95.88 122 ILE A O 1
ATOM 939 N N . ASN A 1 123 ? 16.031 37.531 18.375 1 96 123 ASN A N 1
ATOM 940 C CA . ASN A 1 123 ? 16.828 38.438 19.188 1 96 123 ASN A CA 1
ATOM 941 C C . ASN A 1 123 ? 16 39.625 19.672 1 96 123 ASN A C 1
ATOM 943 O O . ASN A 1 123 ? 16.109 40.031 20.828 1 96 123 ASN A O 1
ATOM 947 N N . PHE A 1 124 ? 15.273 40.156 18.734 1 97.69 124 PHE A N 1
ATOM 948 C CA . PHE A 1 124 ? 14.406 41.281 19.078 1 97.69 124 PHE A CA 1
ATOM 949 C C . PHE A 1 124 ? 13.43 40.875 20.188 1 97.69 124 PHE A C 1
ATOM 951 O O . PHE A 1 124 ? 13.266 41.625 21.156 1 97.69 124 PHE A O 1
ATOM 958 N N . LEU A 1 125 ? 12.82 39.75 20.094 1 98.38 125 LEU A N 1
ATOM 959 C CA . LEU A 1 125 ? 11.828 39.312 21.062 1 98.38 125 LEU A CA 1
ATOM 960 C C . LEU A 1 125 ? 12.477 39 22.406 1 98.38 125 LEU A C 1
ATOM 962 O O . LEU A 1 125 ? 11.922 39.344 23.469 1 98.38 125 LEU A O 1
ATOM 966 N N . THR A 1 126 ? 13.586 38.375 22.312 1 97.81 126 THR A N 1
ATOM 967 C CA . THR A 1 126 ? 14.328 38.125 23.547 1 97.81 126 THR A CA 1
ATOM 968 C C . THR A 1 126 ? 14.664 39.438 24.25 1 97.81 126 THR A C 1
ATOM 970 O O . THR A 1 126 ? 14.492 39.562 25.469 1 97.81 126 THR A O 1
ATOM 973 N N . GLY A 1 127 ? 15.156 40.312 23.5 1 98.06 127 GLY A N 1
ATOM 974 C CA . GLY A 1 127 ? 15.484 41.625 24.047 1 98.06 127 GLY A CA 1
ATOM 975 C C . GLY A 1 127 ? 14.281 42.375 24.594 1 98.06 127 GLY A C 1
ATOM 976 O O . GLY A 1 127 ? 14.422 43.25 25.438 1 98.06 127 GLY A O 1
ATOM 977 N N . SER A 1 128 ? 13.125 42 24.156 1 98.44 128 SER A N 1
ATOM 978 C CA . SER A 1 128 ? 11.891 42.656 24.578 1 98.44 128 SER A CA 1
ATOM 979 C C . SER A 1 128 ? 11.281 41.969 25.797 1 98.44 128 SER A C 1
ATOM 981 O O . SER A 1 128 ? 10.266 42.406 26.328 1 98.44 128 SER A O 1
ATOM 983 N N . GLY A 1 129 ? 11.883 40.812 26.156 1 98.44 129 GLY A N 1
ATOM 984 C CA . GLY A 1 129 ? 11.43 40.188 27.391 1 98.44 129 GLY A CA 1
ATOM 985 C C . GLY A 1 129 ? 10.906 38.781 27.188 1 98.44 129 GLY A C 1
ATOM 986 O O . GLY A 1 129 ? 10.609 38.062 28.156 1 98.44 129 GLY A O 1
ATOM 987 N N . ALA A 1 130 ? 10.797 38.344 25.984 1 98.69 130 ALA A N 1
ATOM 988 C CA . ALA A 1 130 ? 10.328 36.969 25.734 1 98.69 130 ALA A CA 1
ATOM 989 C C . ALA A 1 130 ? 11.367 35.938 26.156 1 98.69 130 ALA A C 1
ATOM 991 O O . ALA A 1 130 ? 12.57 36.188 26.047 1 98.69 130 ALA A O 1
ATOM 992 N N . ASP A 1 131 ? 10.945 34.844 26.719 1 98.44 131 ASP A N 1
ATOM 993 C CA . ASP A 1 131 ? 11.797 33.656 26.984 1 98.44 131 ASP A CA 1
ATOM 994 C C . ASP A 1 131 ? 11.789 32.719 25.797 1 98.44 131 ASP A C 1
ATOM 996 O O . ASP A 1 131 ? 10.781 32.062 25.516 1 98.44 131 ASP A O 1
ATOM 1000 N N . VAL A 1 132 ? 12.922 32.625 25.156 1 97.69 132 VAL A N 1
ATOM 1001 C CA . VAL A 1 132 ? 13 31.828 23.938 1 97.69 132 VAL A CA 1
ATOM 1002 C C . VAL A 1 132 ? 13.898 30.625 24.172 1 97.69 132 VAL A C 1
ATOM 1004 O O . VAL A 1 132 ? 15 30.75 24.719 1 97.69 132 VAL A O 1
ATOM 1007 N N . ARG A 1 133 ? 13.391 29.453 23.828 1 97.19 133 ARG A N 1
ATOM 1008 C CA . ARG A 1 133 ? 14.188 28.234 23.859 1 97.19 133 ARG A CA 1
ATOM 1009 C C . ARG A 1 133 ? 14.273 27.609 22.469 1 97.19 133 ARG A C 1
ATOM 1011 O O . ARG A 1 133 ? 13.25 27.375 21.828 1 97.19 133 ARG A O 1
ATOM 1018 N N . MET A 1 134 ? 15.469 27.375 22.078 1 95.44 134 MET A N 1
ATOM 1019 C CA . MET A 1 134 ? 15.703 26.672 20.812 1 95.44 134 MET A CA 1
ATOM 1020 C C . MET A 1 134 ? 15.836 25.172 21.031 1 95.44 134 MET A C 1
ATOM 1022 O O . MET A 1 134 ? 16.766 24.719 21.703 1 95.44 134 MET A O 1
ATOM 1026 N N . VAL A 1 135 ? 14.953 24.438 20.469 1 96.81 135 VAL A N 1
ATOM 1027 C CA . VAL A 1 135 ? 14.914 22.984 20.688 1 96.81 135 VAL A CA 1
ATOM 1028 C C . VAL A 1 135 ? 15.656 22.281 19.547 1 96.81 135 VAL A C 1
ATOM 1030 O O . VAL A 1 135 ? 15.281 22.406 18.375 1 96.81 135 VAL A O 1
ATOM 1033 N N . ASN A 1 136 ? 16.688 21.547 19.859 1 95.69 136 ASN A N 1
ATOM 1034 C CA . ASN A 1 136 ? 17.469 20.812 18.859 1 95.69 136 ASN A CA 1
ATOM 1035 C C . ASN A 1 136 ? 16.781 19.531 18.438 1 95.69 136 ASN A C 1
ATOM 1037 O O . ASN A 1 136 ? 17.281 18.438 18.703 1 95.69 136 ASN A O 1
ATOM 1041 N N . MET A 1 137 ? 15.766 19.641 17.703 1 96.12 137 MET A N 1
ATOM 1042 C CA . MET A 1 137 ? 14.945 18.484 17.328 1 96.12 137 MET A CA 1
ATOM 1043 C C . MET A 1 137 ? 15.719 17.547 16.422 1 96.12 137 MET A C 1
ATOM 1045 O O . MET A 1 137 ? 15.492 16.328 16.438 1 96.12 137 MET A O 1
ATOM 1049 N N . ARG A 1 138 ? 16.641 18.047 15.594 1 94.75 138 ARG A N 1
ATOM 1050 C CA . ARG A 1 138 ? 17.453 17.188 14.727 1 94.75 138 ARG A CA 1
ATOM 1051 C C . ARG A 1 138 ? 18.188 16.125 15.539 1 94.75 138 ARG A C 1
ATOM 1053 O O . ARG A 1 138 ? 18.219 14.961 15.156 1 94.75 138 ARG A O 1
ATOM 1060 N N . GLU A 1 139 ? 18.75 16.562 16.594 1 94.88 139 GLU A N 1
ATOM 1061 C CA . GLU A 1 139 ? 19.484 15.633 17.453 1 94.88 139 GLU A CA 1
ATOM 1062 C C . GLU A 1 139 ? 18.531 14.711 18.219 1 94.88 139 GLU A C 1
ATOM 1064 O O . GLU A 1 139 ? 18.828 13.539 18.438 1 94.88 139 GLU A O 1
ATOM 1069 N N . LEU A 1 140 ? 17.391 15.258 18.578 1 96.81 140 LEU A N 1
ATOM 1070 C CA . LEU A 1 140 ? 16.469 14.555 19.469 1 96.81 140 LEU A CA 1
ATOM 1071 C C . LEU A 1 140 ? 15.672 13.5 18.703 1 96.81 140 LEU A C 1
ATOM 1073 O O . LEU A 1 140 ? 15.453 12.398 19.219 1 96.81 140 LEU A O 1
ATOM 1077 N N . THR A 1 141 ? 15.227 13.773 17.469 1 96.31 141 THR A N 1
ATOM 1078 C CA . THR A 1 141 ? 14.297 12.891 16.781 1 96.31 141 THR A CA 1
ATOM 1079 C C . THR A 1 141 ? 14.703 12.719 15.312 1 96.31 141 THR A C 1
ATOM 1081 O O . THR A 1 141 ? 14.062 11.969 14.57 1 96.31 141 THR A O 1
ATOM 1084 N N . SER A 1 142 ? 15.711 13.43 14.828 1 94.38 142 SER A N 1
ATOM 1085 C CA . SER A 1 142 ? 16.156 13.453 13.43 1 94.38 142 SER A CA 1
ATOM 1086 C C . SER A 1 142 ? 15.188 14.25 12.562 1 94.38 142 SER A C 1
ATOM 1088 O O . SER A 1 142 ? 15.195 14.125 11.336 1 94.38 142 SER A O 1
ATOM 1090 N N . GLY A 1 143 ? 14.328 15.031 13.203 1 95.81 143 GLY A N 1
ATOM 1091 C CA . GLY A 1 143 ? 13.414 15.914 12.508 1 95.81 143 GLY A CA 1
ATOM 1092 C C . GLY A 1 143 ? 13.594 17.375 12.883 1 95.81 143 GLY A C 1
ATOM 1093 O O . GLY A 1 143 ? 14.719 17.844 13.07 1 95.81 143 GLY A O 1
ATOM 1094 N N . VAL A 1 144 ? 12.523 18.109 12.836 1 96.56 144 VAL A N 1
ATOM 1095 C CA . VAL A 1 144 ? 12.492 19.516 13.234 1 96.56 144 VAL A CA 1
ATOM 1096 C C . VAL A 1 144 ? 11.25 19.781 14.086 1 96.56 144 VAL A C 1
ATOM 1098 O O . VAL A 1 144 ? 10.328 18.969 14.125 1 96.56 144 VAL A O 1
ATOM 1101 N N . LEU A 1 145 ? 11.297 20.844 14.82 1 97.94 145 LEU A N 1
ATOM 1102 C CA . LEU A 1 145 ? 10.086 21.359 15.453 1 97.94 145 LEU A CA 1
ATOM 1103 C C . LEU A 1 145 ? 9.25 22.156 14.453 1 97.94 145 LEU A C 1
ATOM 1105 O O . LEU A 1 145 ? 9.414 23.359 14.336 1 97.94 145 LEU A O 1
ATOM 1109 N N . HIS A 1 146 ? 8.32 21.422 13.867 1 97.5 146 HIS A N 1
ATOM 1110 C CA . HIS A 1 146 ? 7.566 21.984 12.75 1 97.5 146 HIS A CA 1
ATOM 1111 C C . HIS A 1 146 ? 6.188 22.453 13.203 1 97.5 146 HIS A C 1
ATOM 1113 O O . HIS A 1 146 ? 5.438 23.031 12.414 1 97.5 146 HIS A O 1
ATOM 1119 N N . THR A 1 147 ? 5.887 22.297 14.461 1 98.19 147 THR A N 1
ATOM 1120 C CA . THR A 1 147 ? 4.582 22.641 15.016 1 98.19 147 THR A CA 1
ATOM 1121 C C . THR A 1 147 ? 4.355 24.156 14.969 1 98.19 147 THR A C 1
ATOM 1123 O O . THR A 1 147 ? 5.293 24.922 15.156 1 98.19 147 THR A O 1
ATOM 1126 N N . LYS A 1 148 ? 3.109 24.547 14.75 1 98.62 148 LYS A N 1
ATOM 1127 C CA . LYS A 1 148 ? 2.674 25.938 14.828 1 98.62 148 LYS A CA 1
ATOM 1128 C C . LYS A 1 148 ? 1.413 26.062 15.68 1 98.62 148 LYS A C 1
ATOM 1130 O O . LYS A 1 148 ? 0.307 25.797 15.203 1 98.62 148 LYS A O 1
ATOM 1135 N N . PHE A 1 149 ? 1.624 26.516 16.906 1 98.88 149 PHE A N 1
ATOM 1136 C CA . PHE A 1 149 ? 0.436 26.812 17.703 1 98.88 149 PHE A CA 1
ATOM 1137 C C . PHE A 1 149 ? 0.746 27.828 18.781 1 98.88 149 PHE A C 1
ATOM 1139 O O . PHE A 1 149 ? 1.913 28.109 19.078 1 98.88 149 PHE A O 1
ATOM 1146 N N . TRP A 1 150 ? -0.313 28.5 19.25 1 98.94 150 TRP A N 1
ATOM 1147 C CA . TRP A 1 150 ? -0.289 29.469 20.344 1 98.94 150 TRP A CA 1
ATOM 1148 C C . TRP A 1 150 ? -1.211 29.016 21.469 1 98.94 150 TRP A C 1
ATOM 1150 O O . TRP A 1 150 ? -2.273 28.453 21.234 1 98.94 150 TRP A O 1
ATOM 1160 N N . ILE A 1 151 ? -0.784 29.266 22.688 1 98.94 151 ILE A N 1
ATOM 1161 C CA . ILE A 1 151 ? -1.629 29.172 23.875 1 98.94 151 ILE A CA 1
ATOM 1162 C C . ILE A 1 151 ? -1.638 30.516 24.594 1 98.94 151 ILE A C 1
ATOM 1164 O O . ILE A 1 151 ? -0.594 30.984 25.047 1 98.94 151 ILE A O 1
ATOM 1168 N N . VAL A 1 152 ? -2.822 31.094 24.734 1 98.94 152 VAL A N 1
ATOM 1169 C CA . VAL A 1 152 ? -2.949 32.406 25.328 1 98.94 152 VAL A CA 1
ATOM 1170 C C . VAL A 1 152 ? -3.709 32.312 26.656 1 98.94 152 VAL A C 1
ATOM 1172 O O . VAL A 1 152 ? -4.844 31.844 26.688 1 98.94 152 VAL A O 1
ATOM 1175 N N . ASP A 1 153 ? -3.125 32.719 27.703 1 98.81 153 ASP A N 1
ATOM 1176 C CA . ASP A 1 153 ? -3.695 32.812 29.047 1 98.81 153 ASP A CA 1
ATOM 1177 C C . ASP A 1 153 ? -4.191 31.453 29.531 1 98.81 153 ASP A C 1
ATOM 1179 O O . ASP A 1 153 ? -5.113 31.375 30.344 1 98.81 153 ASP A O 1
ATOM 1183 N N . LYS A 1 154 ? -3.691 30.375 28.875 1 98.5 154 LYS A N 1
ATOM 1184 C CA . LYS A 1 154 ? -4.141 29.016 29.156 1 98.5 154 LYS A CA 1
ATOM 1185 C C . LYS A 1 154 ? -5.645 28.875 28.938 1 98.5 154 LYS A C 1
ATOM 1187 O O . LYS A 1 154 ? -6.32 28.156 29.672 1 98.5 154 LYS A O 1
ATOM 1192 N N . LYS A 1 155 ? -6.055 29.609 27.953 1 98.31 155 LYS A N 1
ATOM 1193 C CA . LYS A 1 155 ? -7.5 29.688 27.75 1 98.31 155 LYS A CA 1
ATOM 1194 C C . LYS A 1 155 ? -7.855 29.672 26.266 1 98.31 155 LYS A C 1
ATOM 1196 O O . LYS A 1 155 ? -8.914 29.172 25.891 1 98.31 155 LYS A O 1
ATOM 1201 N N . HIS A 1 156 ? -7.117 30.297 25.438 1 98.75 156 HIS A N 1
ATOM 1202 C CA . HIS A 1 156 ? -7.297 30.344 24 1 98.75 156 HIS A CA 1
ATOM 1203 C C . HIS A 1 156 ? -6.152 29.641 23.266 1 98.75 156 HIS A C 1
ATOM 1205 O O . HIS A 1 156 ? -5.016 29.656 23.75 1 98.75 156 HIS A O 1
ATOM 1211 N N . ILE A 1 157 ? -6.473 29.031 22.156 1 98.88 157 ILE A N 1
ATOM 1212 C CA . ILE A 1 157 ? -5.395 28.406 21.391 1 98.88 157 ILE A CA 1
ATOM 1213 C C . ILE A 1 157 ? -5.539 28.75 19.906 1 98.88 157 ILE A C 1
ATOM 1215 O O . ILE A 1 157 ? -6.641 29.031 19.438 1 98.88 157 ILE A O 1
ATOM 1219 N N . TYR A 1 158 ? -4.473 28.828 19.219 1 98.88 158 TYR A N 1
ATOM 1220 C CA . TYR A 1 158 ? -4.367 28.812 17.766 1 98.88 158 TYR A CA 1
ATOM 1221 C C . TYR A 1 158 ? -3.547 27.609 17.297 1 98.88 158 TYR A C 1
ATOM 1223 O O . TYR A 1 158 ? -2.533 27.266 17.906 1 98.88 158 TYR A O 1
ATOM 1231 N N . ILE A 1 159 ? -3.934 26.953 16.281 1 98.94 159 ILE A N 1
ATOM 1232 C CA . ILE A 1 159 ? -3.154 25.906 15.641 1 98.94 159 ILE A CA 1
ATOM 1233 C C . ILE A 1 159 ? -3.42 25.906 14.133 1 98.94 159 ILE A C 1
ATOM 1235 O O . ILE A 1 159 ? -4.559 26.094 13.703 1 98.94 159 ILE A O 1
ATOM 1239 N N . GLY A 1 160 ? -2.348 25.75 13.344 1 98.81 160 GLY A N 1
ATOM 1240 C CA . GLY A 1 160 ? -2.551 25.734 11.898 1 98.81 160 GLY A CA 1
ATOM 1241 C C . GLY A 1 160 ? -1.263 25.562 11.117 1 98.81 160 GLY A C 1
ATOM 1242 O O . GLY A 1 160 ? -0.266 25.078 11.648 1 98.81 160 GLY A O 1
ATOM 1243 N N . SER A 1 161 ? -1.32 25.906 9.867 1 98.81 161 SER A N 1
ATOM 1244 C CA . SER A 1 161 ? -0.226 25.641 8.945 1 98.81 161 SER A CA 1
ATOM 1245 C C . SER A 1 161 ? 0.755 26.812 8.898 1 98.81 161 SER A C 1
ATOM 1247 O O . SER A 1 161 ? 1.891 26.656 8.445 1 98.81 161 SER A O 1
ATOM 1249 N N . ALA A 1 162 ? 0.425 28 9.414 1 98.81 162 ALA A N 1
ATOM 1250 C CA . ALA A 1 162 ? 1.184 29.219 9.172 1 98.81 162 ALA A CA 1
ATOM 1251 C C . ALA A 1 162 ? 2.449 29.25 10.023 1 98.81 162 ALA A C 1
ATOM 1253 O O . ALA A 1 162 ? 2.383 29.109 11.25 1 98.81 162 ALA A O 1
ATOM 1254 N N . ASN A 1 163 ? 3.557 29.469 9.406 1 98.06 163 ASN A N 1
ATOM 1255 C CA . ASN A 1 163 ? 4.805 29.781 10.102 1 98.06 163 ASN A CA 1
ATOM 1256 C C . ASN A 1 163 ? 4.832 31.234 10.586 1 98.06 163 ASN A C 1
ATOM 1258 O O . ASN A 1 163 ? 4.008 32.031 10.172 1 98.06 163 ASN A O 1
ATOM 1262 N N . MET A 1 164 ? 5.727 31.469 11.523 1 98.19 164 MET A N 1
ATOM 1263 C CA . MET A 1 164 ? 5.98 32.844 11.906 1 98.19 164 MET A CA 1
ATOM 1264 C C . MET A 1 164 ? 6.75 33.594 10.812 1 98.19 164 MET A C 1
ATOM 1266 O O . MET A 1 164 ? 7.93 33.906 10.977 1 98.19 164 MET A O 1
ATOM 1270 N N . ASP A 1 165 ? 6.066 33.875 9.773 1 98.19 165 ASP A N 1
ATOM 1271 C CA . ASP A 1 165 ? 6.578 34.406 8.516 1 98.19 165 ASP A CA 1
ATOM 1272 C C . ASP A 1 165 ? 5.602 35.375 7.887 1 98.19 165 ASP A C 1
ATOM 1274 O O . ASP A 1 165 ? 4.41 35.094 7.766 1 98.19 165 ASP A O 1
ATOM 1278 N N . TRP A 1 166 ? 6.191 36.625 7.551 1 98.44 166 TRP A N 1
ATOM 1279 C CA . TRP A 1 166 ? 5.281 37.594 6.957 1 98.44 166 TRP A CA 1
ATOM 1280 C C . TRP A 1 166 ? 4.648 37.031 5.684 1 98.44 166 TRP A C 1
ATOM 1282 O O . TRP A 1 166 ? 3.5 37.344 5.367 1 98.44 166 TRP A O 1
ATOM 1292 N N . ARG A 1 167 ? 5.289 36.188 4.977 1 98.69 167 ARG A N 1
ATOM 1293 C CA . ARG A 1 167 ? 4.758 35.594 3.758 1 98.69 167 ARG A CA 1
ATOM 1294 C C . ARG A 1 167 ? 3.578 34.688 4.062 1 98.69 167 ARG A C 1
ATOM 1296 O O . ARG A 1 167 ? 2.65 34.562 3.258 1 98.69 167 ARG A O 1
ATOM 1303 N N . SER A 1 168 ? 3.586 34 5.184 1 98.69 168 SER A N 1
ATOM 1304 C CA . SER A 1 168 ? 2.479 33.156 5.609 1 98.69 168 SER A CA 1
ATOM 1305 C C . SER A 1 168 ? 1.205 33.969 5.816 1 98.69 168 SER A C 1
ATOM 1307 O O . SER A 1 168 ? 0.102 33.438 5.805 1 98.69 168 SER A O 1
ATOM 1309 N N . LEU A 1 169 ? 1.345 35.281 5.984 1 98.81 169 LEU A N 1
ATOM 1310 C CA . LEU A 1 169 ? 0.194 36.125 6.27 1 98.81 169 LEU A CA 1
ATOM 1311 C C . LEU A 1 169 ? -0.37 36.719 4.984 1 98.81 169 LEU A C 1
ATOM 1313 O O . LEU A 1 169 ? -1.567 37 4.902 1 98.81 169 LEU A O 1
ATOM 1317 N N . THR A 1 170 ? 0.533 36.812 3.92 1 98.62 170 THR A N 1
ATOM 1318 C CA . THR A 1 170 ? 0.057 37.625 2.818 1 98.62 170 THR A CA 1
ATOM 1319 C C . THR A 1 170 ? 0.365 36.969 1.476 1 98.62 170 THR A C 1
ATOM 1321 O O . THR A 1 170 ? -0.192 37.375 0.447 1 98.62 170 THR A O 1
ATOM 1324 N N . GLN A 1 171 ? 1.288 36 1.391 1 98.31 171 GLN A N 1
ATOM 1325 C CA . GLN A 1 171 ? 1.764 35.5 0.105 1 98.31 171 GLN A CA 1
ATOM 1326 C C . GLN A 1 171 ? 1.549 34 -0.011 1 98.31 171 GLN A C 1
ATOM 1328 O O . GLN A 1 171 ? 1.614 33.438 -1.107 1 98.31 171 GLN A O 1
ATOM 1333 N N . VAL A 1 172 ? 1.356 33.344 1.058 1 98.69 172 VAL A N 1
ATOM 1334 C CA . VAL A 1 172 ? 1.159 31.891 1.137 1 98.69 172 VAL A CA 1
ATOM 1335 C C . VAL A 1 172 ? -0.251 31.594 1.64 1 98.69 172 VAL A C 1
ATOM 1337 O O . VAL A 1 172 ? -0.77 32.312 2.51 1 98.69 172 VAL A O 1
ATOM 1340 N N . LYS A 1 173 ? -0.91 30.656 1.051 1 98.69 173 LYS A N 1
ATOM 1341 C CA . LYS A 1 173 ? -2.217 30.234 1.547 1 98.69 173 LYS A CA 1
ATOM 1342 C C . LYS A 1 173 ? -2.076 29.359 2.785 1 98.69 173 LYS A C 1
ATOM 1344 O O . LYS A 1 173 ? -1.364 28.344 2.76 1 98.69 173 LYS A O 1
ATOM 1349 N N . GLU A 1 174 ? -2.674 29.781 3.852 1 98.81 174 GLU A N 1
ATOM 1350 C CA . GLU A 1 174 ? -2.607 29.094 5.133 1 98.81 174 GLU A CA 1
ATOM 1351 C C . GLU A 1 174 ? -4 28.891 5.727 1 98.81 174 GLU A C 1
ATOM 1353 O O . GLU A 1 174 ? -4.922 29.656 5.434 1 98.81 174 GLU A O 1
ATOM 1358 N N . LEU A 1 175 ? -4.098 27.875 6.539 1 98.88 175 LEU A N 1
ATOM 1359 C CA . LEU A 1 175 ? -5.332 27.625 7.277 1 98.88 175 LEU A CA 1
ATOM 1360 C C . LEU A 1 175 ? -5.027 27.219 8.719 1 98.88 175 LEU A C 1
ATOM 1362 O O . LEU A 1 175 ? -4.066 26.484 8.977 1 98.88 175 LEU A O 1
ATOM 1366 N N . GLY A 1 176 ? -5.82 27.734 9.641 1 98.81 176 GLY A N 1
ATOM 1367 C CA . GLY A 1 176 ? -5.766 27.359 11.047 1 98.81 176 GLY A CA 1
ATOM 1368 C C . GLY A 1 176 ? -7.09 27.547 11.758 1 98.81 176 GLY A C 1
ATOM 1369 O O . GLY A 1 176 ? -8.117 27.797 11.125 1 98.81 176 GLY A O 1
ATOM 1370 N N . ALA A 1 177 ? -7.066 27.297 13.039 1 98.88 177 ALA A N 1
ATOM 1371 C CA . ALA A 1 177 ? -8.227 27.5 13.906 1 98.88 177 ALA A CA 1
ATOM 1372 C C . ALA A 1 177 ? -7.82 28.188 15.211 1 98.88 177 ALA A C 1
ATOM 1374 O O . ALA A 1 177 ? -6.734 27.922 15.742 1 98.88 177 ALA A O 1
ATOM 1375 N N . VAL A 1 178 ? -8.719 29.047 15.633 1 98.88 178 VAL A N 1
ATOM 1376 C CA . VAL A 1 178 ? -8.617 29.609 16.984 1 98.88 178 VAL A CA 1
ATOM 1377 C C . VAL A 1 178 ? -9.758 29.062 17.844 1 98.88 178 VAL A C 1
ATOM 1379 O O . VAL A 1 178 ? -10.914 29.047 17.406 1 98.88 178 VAL A O 1
ATOM 1382 N N . VAL A 1 179 ? -9.43 28.578 18.984 1 98.81 179 VAL A N 1
ATOM 1383 C CA . VAL A 1 179 ? -10.43 28.203 19.984 1 98.81 179 VAL A CA 1
ATOM 1384 C C . VAL A 1 179 ? -10.367 29.172 21.156 1 98.81 179 VAL A C 1
ATOM 1386 O O . VAL A 1 179 ? -9.336 29.281 21.828 1 98.81 179 VAL A O 1
ATOM 1389 N N . TYR A 1 180 ? -11.469 29.844 21.344 1 98.62 180 TYR A N 1
ATOM 1390 C CA . TYR A 1 180 ? -11.562 30.828 22.406 1 98.62 180 TYR A CA 1
ATOM 1391 C C . TYR A 1 180 ? -12.234 30.25 23.641 1 98.62 180 TYR A C 1
ATOM 1393 O O . TYR A 1 180 ? -13.148 29.422 23.531 1 98.62 180 TYR A O 1
ATOM 1401 N N . ASP A 1 181 ? -11.789 30.688 24.781 1 98.44 181 ASP A N 1
ATOM 1402 C CA . ASP A 1 181 ? -12.438 30.453 26.062 1 98.44 181 ASP A CA 1
ATOM 1403 C C . ASP A 1 181 ? -12.562 28.969 26.359 1 98.44 181 ASP A C 1
ATOM 1405 O O . ASP A 1 181 ? -13.625 28.5 26.781 1 98.44 181 ASP A O 1
ATOM 1409 N N . CYS A 1 182 ? -11.547 28.281 26.125 1 98.5 182 CYS A N 1
ATOM 1410 C CA . CYS A 1 182 ? -11.531 26.828 26.297 1 98.5 182 CYS A CA 1
ATOM 1411 C C . CYS A 1 182 ? -10.297 26.391 27.078 1 98.5 182 CYS A C 1
ATOM 1413 O O . CYS A 1 182 ? -9.391 25.781 26.516 1 98.5 182 CYS A O 1
ATOM 1415 N N . SER A 1 183 ? -10.305 26.516 28.344 1 98.31 183 SER A N 1
ATOM 1416 C CA . SER A 1 183 ? -9.164 26.219 29.203 1 98.31 183 SER A CA 1
ATOM 1417 C C . SER A 1 183 ? -8.836 24.719 29.188 1 98.31 183 SER A C 1
ATOM 1419 O O . SER A 1 183 ? -7.668 24.34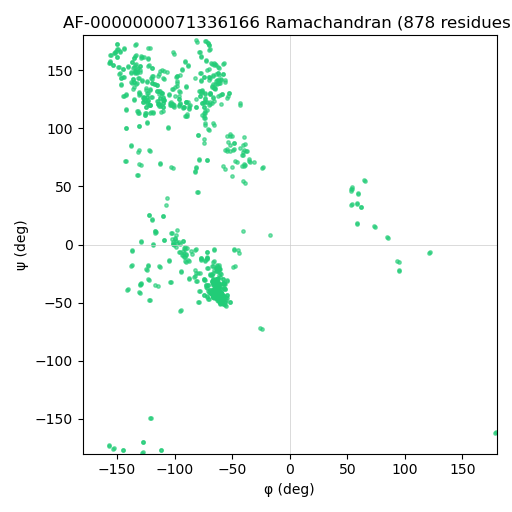4 29.297 1 98.31 183 SER A O 1
ATOM 1421 N N . CYS A 1 184 ? -9.828 23.891 29.047 1 97.81 184 CYS A N 1
ATOM 1422 C CA . CYS A 1 184 ? -9.602 22.438 29 1 97.81 184 CYS A CA 1
ATOM 1423 C C . CYS A 1 184 ? -8.695 22.062 27.844 1 97.81 184 CYS A C 1
ATOM 1425 O O . CYS A 1 184 ? -7.711 21.344 28.016 1 97.81 184 CYS A O 1
ATOM 1427 N N . LEU A 1 185 ? -8.992 22.562 26.734 1 98.5 185 LEU A N 1
ATOM 1428 C CA . LEU A 1 185 ? -8.211 22.281 25.547 1 98.5 185 LEU A CA 1
ATOM 1429 C C . LEU A 1 185 ? -6.844 22.953 25.609 1 98.5 185 LEU A C 1
ATOM 1431 O O . LEU A 1 185 ? -5.84 22.359 25.203 1 98.5 185 LEU A O 1
ATOM 1435 N N . ALA A 1 186 ? -6.824 24.141 26.094 1 98.81 186 ALA A N 1
ATOM 1436 C CA . ALA A 1 186 ? -5.57 24.875 26.234 1 98.81 186 ALA A CA 1
ATOM 1437 C C . ALA A 1 186 ? -4.605 24.141 27.156 1 98.81 186 ALA A C 1
ATOM 1439 O O . ALA A 1 186 ? -3.402 24.078 26.906 1 98.81 186 ALA A O 1
ATOM 1440 N N . ASN A 1 187 ? -5.168 23.625 28.188 1 98.31 187 ASN A N 1
ATOM 1441 C CA . ASN A 1 187 ? -4.348 22.875 29.125 1 98.31 187 ASN A CA 1
ATOM 1442 C C . ASN A 1 187 ? -3.771 21.609 28.469 1 98.31 187 ASN A C 1
ATOM 1444 O O . ASN A 1 187 ? -2.621 21.25 28.734 1 98.31 187 ASN A O 1
ATOM 1448 N N . ASP A 1 188 ? -4.582 20.969 27.719 1 98.5 188 ASP A N 1
ATOM 1449 C CA . ASP A 1 188 ? -4.098 19.766 27.062 1 98.5 188 ASP A CA 1
ATOM 1450 C C . ASP A 1 188 ? -3.023 20.094 26.031 1 98.5 188 ASP A C 1
ATOM 1452 O O . ASP A 1 188 ? -1.996 19.422 25.953 1 98.5 188 ASP A O 1
ATOM 1456 N N . LEU A 1 189 ? -3.242 21.109 25.219 1 98.88 189 LEU A N 1
ATOM 1457 C CA . LEU A 1 189 ? -2.217 21.562 24.281 1 98.88 189 LEU A CA 1
ATOM 1458 C C . LEU A 1 189 ? -0.964 22.016 25.031 1 98.88 189 LEU A C 1
ATOM 1460 O O . LEU A 1 189 ? 0.152 21.828 24.531 1 98.88 189 LEU A O 1
ATOM 1464 N N . GLY A 1 190 ? -1.193 22.562 26.172 1 98.81 190 GLY A N 1
ATOM 1465 C CA . GLY A 1 190 ? -0.088 23 27.016 1 98.81 190 GLY A CA 1
ATOM 1466 C C . GLY A 1 190 ? 0.874 21.875 27.344 1 98.81 190 GLY A C 1
ATOM 1467 O O . GLY A 1 190 ? 2.082 22.094 27.453 1 98.81 190 GLY A O 1
ATOM 1468 N N . LYS A 1 191 ? 0.366 20.703 27.469 1 98.75 191 LYS A N 1
ATOM 1469 C CA . LYS A 1 191 ? 1.223 19.562 27.766 1 98.75 191 LYS A CA 1
ATOM 1470 C C . LYS A 1 191 ? 2.193 19.297 26.625 1 98.75 191 LYS A C 1
ATOM 1472 O O . LYS A 1 191 ? 3.34 18.906 26.844 1 98.75 191 LYS A O 1
ATOM 1477 N N . ILE A 1 192 ? 1.757 19.469 25.422 1 98.81 192 ILE A N 1
ATOM 1478 C CA . ILE A 1 192 ? 2.627 19.328 24.25 1 98.81 192 ILE A CA 1
ATOM 1479 C C . ILE A 1 192 ? 3.688 20.422 24.266 1 98.81 192 ILE A C 1
ATOM 1481 O O . ILE A 1 192 ? 4.871 20.156 24.062 1 98.81 192 ILE A O 1
ATOM 1485 N N . PHE A 1 193 ? 3.227 21.609 24.562 1 98.81 193 PHE A N 1
ATOM 1486 C CA . PHE A 1 193 ? 4.168 22.719 24.641 1 98.81 193 PHE A CA 1
ATOM 1487 C C . PHE A 1 193 ? 5.223 22.453 25.719 1 98.81 193 PHE A C 1
ATOM 1489 O O . PHE A 1 193 ? 6.414 22.672 25.484 1 98.81 193 PHE A O 1
ATOM 1496 N N . GLU A 1 194 ? 4.777 22.031 26.859 1 98.62 194 GLU A N 1
ATOM 1497 C CA . GLU A 1 194 ? 5.691 21.812 27.969 1 98.62 194 GLU A CA 1
ATOM 1498 C C . GLU A 1 194 ? 6.711 20.719 27.641 1 98.62 194 GLU A C 1
ATOM 1500 O O . GLU A 1 194 ? 7.855 20.781 28.094 1 98.62 194 GLU A O 1
ATOM 1505 N N . ALA A 1 195 ? 6.301 19.797 26.891 1 98.38 195 ALA A N 1
ATOM 1506 C CA . ALA A 1 195 ? 7.254 18.797 26.438 1 98.38 195 ALA A CA 1
ATOM 1507 C C . ALA A 1 195 ? 8.367 19.422 25.594 1 98.38 195 ALA A C 1
ATOM 1509 O O . ALA A 1 195 ? 9.547 19.109 25.797 1 98.38 195 ALA A O 1
ATOM 1510 N N . TYR A 1 196 ? 7.961 20.297 24.656 1 98.38 196 TYR A N 1
ATOM 1511 C CA . TYR A 1 196 ? 8.969 21 23.875 1 98.38 196 TYR A CA 1
ATOM 1512 C C . TYR A 1 196 ? 9.883 21.828 24.766 1 98.38 196 TYR A C 1
ATOM 1514 O O . TYR A 1 196 ? 11.102 21.828 24.594 1 98.38 196 TYR A O 1
ATOM 1522 N N . TRP A 1 197 ? 9.25 22.453 25.703 1 98.12 197 TRP A N 1
ATOM 1523 C CA . TRP A 1 197 ? 9.969 23.328 26.609 1 98.12 197 TRP A CA 1
ATOM 1524 C C . TRP A 1 197 ? 10.984 22.547 27.438 1 98.12 197 TRP A C 1
ATOM 1526 O O . TRP A 1 197 ? 12.102 23.016 27.672 1 98.12 197 TRP A O 1
ATOM 1536 N N . TYR A 1 198 ? 10.625 21.422 27.75 1 97.62 198 TYR A N 1
ATOM 1537 C CA . TYR A 1 198 ? 11.469 20.531 28.531 1 97.62 198 TYR A CA 1
ATOM 1538 C C . TYR A 1 198 ? 12.633 20 27.703 1 97.62 198 TYR A C 1
ATOM 1540 O O . TYR A 1 198 ? 13.758 19.891 28.219 1 97.62 198 TYR A O 1
ATOM 1548 N N . LEU A 1 199 ? 12.461 19.734 26.484 1 97.12 199 LEU A N 1
ATOM 1549 C CA . LEU A 1 199 ? 13.43 19.062 25.625 1 97.12 199 LEU A CA 1
ATOM 1550 C C . LEU A 1 199 ? 14.609 19.984 25.312 1 97.12 199 LEU A C 1
ATOM 1552 O O . LEU A 1 199 ? 15.672 19.516 24.891 1 97.12 199 LEU A O 1
ATOM 1556 N N . ASN A 1 200 ? 14.391 21.25 25.484 1 93.69 200 ASN A N 1
ATOM 1557 C CA . ASN A 1 200 ? 15.516 22.172 25.312 1 93.69 200 ASN A CA 1
ATOM 1558 C C . ASN A 1 200 ? 16.625 21.859 26.312 1 93.69 200 ASN A C 1
ATOM 1560 O O . ASN A 1 200 ? 17.797 22.156 26.047 1 93.69 200 ASN A O 1
ATOM 1564 N N . GLN A 1 201 ? 16.297 21.281 27.344 1 90 201 GLN A N 1
ATOM 1565 C CA . GLN A 1 201 ? 17.25 21.062 28.438 1 90 201 GLN A CA 1
ATOM 1566 C C . GLN A 1 201 ? 17.812 19.641 28.406 1 90 201 GLN A C 1
ATOM 1568 O O . GLN A 1 201 ? 18.531 19.25 29.328 1 90 201 GLN A O 1
ATOM 1573 N N . THR A 1 202 ? 17.453 18.922 27.422 1 90.69 202 THR A N 1
ATOM 1574 C CA . THR A 1 202 ? 17.859 17.516 27.375 1 90.69 202 THR A CA 1
ATOM 1575 C C . THR A 1 202 ? 18.547 17.203 26.047 1 90.69 202 THR A C 1
ATOM 1577 O O . THR A 1 202 ? 18.391 17.938 25.062 1 90.69 202 THR A O 1
ATOM 1580 N N . GLU A 1 203 ? 19.266 16.094 26.094 1 90.75 203 GLU A N 1
ATOM 1581 C CA . GLU A 1 203 ? 19.938 15.641 24.875 1 90.75 203 GLU A CA 1
ATOM 1582 C C . GLU A 1 203 ? 19.203 14.461 24.266 1 90.75 203 GLU A C 1
ATOM 1584 O O . GLU A 1 203 ? 19.469 14.094 23.109 1 90.75 203 GLU A O 1
ATOM 1589 N N . THR A 1 204 ? 18.328 13.914 25.078 1 94.69 204 THR A N 1
ATOM 1590 C CA . THR A 1 204 ? 17.578 12.766 24.594 1 94.69 204 THR A CA 1
ATOM 1591 C C . THR A 1 204 ? 16.094 12.891 24.953 1 94.69 204 THR A C 1
ATOM 1593 O O . THR A 1 204 ? 15.75 13.594 25.906 1 94.69 204 THR A O 1
ATOM 1596 N N . VAL A 1 205 ? 15.289 12.258 24.125 1 97 205 VAL A N 1
ATOM 1597 C CA . VAL A 1 205 ? 13.875 12.141 24.453 1 97 205 VAL A CA 1
ATOM 1598 C C . VAL A 1 205 ? 13.688 11.062 25.516 1 97 205 VAL A C 1
ATOM 1600 O O . VAL A 1 205 ? 14.234 9.961 25.391 1 97 205 VAL A O 1
ATOM 1603 N N . PRO A 1 206 ? 13 11.344 26.516 1 95.38 206 PRO A N 1
ATOM 1604 C CA . PRO A 1 206 ? 12.797 10.312 27.531 1 95.38 206 PRO A CA 1
ATOM 1605 C C . PRO A 1 206 ? 12.062 9.086 26.984 1 95.38 206 PRO A C 1
ATOM 1607 O O . PRO A 1 206 ? 11.125 9.219 26.203 1 95.38 206 PRO A O 1
ATOM 1610 N N . ALA A 1 207 ? 12.469 7.938 27.422 1 93 207 ALA A N 1
ATOM 1611 C CA . ALA A 1 207 ? 11.789 6.703 27.031 1 93 207 ALA A CA 1
ATOM 1612 C C . ALA A 1 207 ? 10.383 6.633 27.609 1 93 207 ALA A C 1
ATOM 1614 O O . ALA A 1 207 ? 9.461 6.129 26.969 1 93 207 ALA A O 1
ATOM 1615 N N . HIS A 1 208 ? 10.328 7.09 28.828 1 94.56 208 HIS A N 1
ATOM 1616 C CA . HIS A 1 208 ? 9.047 7.23 29.5 1 94.56 208 HIS A CA 1
ATOM 1617 C C . HIS A 1 208 ? 8.844 8.656 30 1 94.56 208 HIS A C 1
ATOM 1619 O O . HIS A 1 208 ? 9.578 9.117 30.875 1 94.56 208 HIS A O 1
ATOM 1625 N N . TRP A 1 209 ? 7.809 9.258 29.453 1 97.31 209 TRP A N 1
ATOM 1626 C CA . TRP A 1 209 ? 7.539 10.641 29.859 1 97.31 209 TRP A CA 1
ATOM 1627 C C . TRP A 1 209 ? 6.941 10.695 31.25 1 97.31 209 TRP A C 1
ATOM 1629 O O . TRP A 1 209 ? 6.129 9.852 31.625 1 97.31 209 TRP A O 1
ATOM 1639 N N . PRO A 1 210 ? 7.309 11.734 32 1 96.38 210 PRO A N 1
ATOM 1640 C CA . PRO A 1 210 ? 6.652 11.938 33.312 1 96.38 210 PRO A CA 1
ATOM 1641 C C . PRO A 1 210 ? 5.137 12.07 33.188 1 96.38 210 PRO A C 1
ATOM 1643 O O . PRO A 1 210 ? 4.637 12.547 32.156 1 96.38 210 PRO A O 1
ATOM 1646 N N . GLN A 1 211 ? 4.473 11.805 34.156 1 96.81 211 GLN A N 1
ATOM 1647 C CA . GLN A 1 211 ? 3.014 11.75 34.188 1 96.81 211 GLN A CA 1
ATOM 1648 C C . GLN A 1 211 ? 2.402 13.109 33.906 1 96.81 211 GLN A C 1
ATOM 1650 O O . GLN A 1 211 ? 1.312 13.195 33.344 1 96.81 211 GLN A O 1
ATOM 1655 N N . LYS A 1 212 ? 3.09 14.141 34.25 1 96.62 212 LYS A N 1
ATOM 1656 C CA . LYS A 1 212 ? 2.551 15.492 34.094 1 96.62 212 LYS A CA 1
ATOM 1657 C C . LYS A 1 212 ? 2.299 15.797 32.625 1 96.62 212 LYS A C 1
ATOM 1659 O O . LYS A 1 212 ? 1.546 16.719 32.281 1 96.62 212 LYS A O 1
ATOM 1664 N N . TYR A 1 213 ? 2.9 15.023 31.719 1 97.88 213 TYR A N 1
ATOM 1665 C CA . TYR A 1 213 ? 2.729 15.234 30.297 1 97.88 213 TYR A CA 1
ATOM 1666 C C . TYR A 1 213 ? 1.64 14.328 29.734 1 97.88 213 TYR A C 1
ATOM 1668 O O . TYR A 1 213 ? 1.25 14.453 28.578 1 97.88 213 TYR A O 1
ATOM 1676 N N . SER A 1 214 ? 1.123 13.43 30.531 1 97.88 214 SER A N 1
ATOM 1677 C CA . SER A 1 214 ? 0.111 12.469 30.078 1 97.88 214 SER A CA 1
ATOM 1678 C C . SER A 1 214 ? -1.237 13.156 29.875 1 97.88 214 SER A C 1
ATOM 1680 O O . SER A 1 214 ? -1.485 14.234 30.422 1 97.88 214 SER A O 1
ATOM 1682 N N . THR A 1 215 ? -2.035 12.547 29.109 1 97.94 215 THR A N 1
ATOM 1683 C CA . THR A 1 215 ? -3.369 13.086 28.859 1 97.94 215 THR A CA 1
ATOM 1684 C C . THR A 1 215 ? -4.406 11.969 28.812 1 97.94 215 THR A C 1
ATOM 1686 O O . THR A 1 215 ? -4.082 10.828 28.469 1 97.94 215 THR A O 1
ATOM 1689 N N . LEU A 1 216 ? -5.641 12.289 29.141 1 96.94 216 LEU A N 1
ATOM 1690 C CA . LEU A 1 216 ? -6.758 11.359 29.062 1 96.94 216 LEU A CA 1
ATOM 1691 C C . LEU A 1 216 ? -7.469 11.477 27.719 1 96.94 216 LEU A C 1
ATOM 1693 O O . LEU A 1 216 ? -8.328 10.656 27.391 1 96.94 216 LEU A O 1
ATOM 1697 N N . TYR A 1 217 ? -7.125 12.438 26.984 1 98.19 217 TYR A N 1
ATOM 1698 C CA . TYR A 1 217 ? -7.867 12.758 25.766 1 98.19 217 TYR A CA 1
ATOM 1699 C C . TYR A 1 217 ? -7.113 12.289 24.531 1 98.19 217 TYR A C 1
ATOM 1701 O O . TYR A 1 217 ? -5.941 12.633 24.344 1 98.19 217 TYR A O 1
ATOM 1709 N N . ASN A 1 218 ? -7.734 11.492 23.797 1 98.44 218 ASN A N 1
ATOM 1710 C CA . ASN A 1 218 ? -7.18 10.891 22.594 1 98.44 218 ASN A CA 1
ATOM 1711 C C . ASN A 1 218 ? -8.281 10.438 21.625 1 98.44 218 ASN A C 1
ATOM 1713 O O . ASN A 1 218 ? -9.445 10.781 21.812 1 98.44 218 ASN A O 1
ATOM 1717 N N . LYS A 1 219 ? -7.891 9.75 20.578 1 98.56 219 LYS A N 1
ATOM 1718 C CA . LYS A 1 219 ? -8.859 9.398 19.547 1 98.56 219 LYS A CA 1
ATOM 1719 C C . LYS A 1 219 ? -9.938 8.469 20.094 1 98.56 219 LYS A C 1
ATOM 1721 O O . LYS A 1 219 ? -11.07 8.469 19.609 1 98.56 219 LYS A O 1
ATOM 1726 N N . ASP A 1 220 ? -9.617 7.656 21.078 1 97.94 220 ASP A N 1
ATOM 1727 C CA . ASP A 1 220 ? -10.547 6.688 21.641 1 97.94 220 ASP A CA 1
ATOM 1728 C C . ASP A 1 220 ? -11.383 7.312 22.766 1 97.94 220 ASP A C 1
ATOM 1730 O O . ASP A 1 220 ? -12.523 6.898 23 1 97.94 220 ASP A O 1
ATOM 1734 N N . THR A 1 221 ? -10.836 8.281 23.438 1 97.81 221 THR A N 1
ATOM 1735 C CA . THR A 1 221 ? -11.516 9.016 24.5 1 97.81 221 THR A CA 1
ATOM 1736 C C . THR A 1 221 ? -11.375 10.523 24.297 1 97.81 221 THR A C 1
ATOM 1738 O O . THR A 1 221 ? -10.797 11.219 25.125 1 97.81 221 THR A O 1
ATOM 1741 N N . PRO A 1 222 ? -12.008 11.016 23.297 1 98.06 222 PRO A N 1
ATOM 1742 C CA . PRO A 1 222 ? -11.883 12.453 23.031 1 98.06 222 PRO A CA 1
ATOM 1743 C C . PRO A 1 222 ? -12.547 13.305 24.109 1 98.06 222 PRO A C 1
ATOM 1745 O O . PRO A 1 222 ? -13.438 12.836 24.828 1 98.06 222 PRO A O 1
ATOM 1748 N N . MET A 1 223 ? -12.117 14.5 24.25 1 97.94 223 MET A N 1
ATOM 1749 C CA . MET A 1 223 ? -12.719 15.469 25.156 1 97.94 223 MET A CA 1
ATOM 1750 C C . MET A 1 223 ? -14.125 15.844 24.703 1 97.94 223 MET A C 1
ATOM 1752 O O . MET A 1 223 ? -14.344 16.188 23.547 1 97.94 223 MET A O 1
ATOM 1756 N N . GLN A 1 224 ? -15.062 15.695 25.625 1 96.19 224 GLN A N 1
ATOM 1757 C CA . GLN A 1 224 ? -16.422 16.156 25.359 1 96.19 224 GLN A CA 1
ATOM 1758 C C . GLN A 1 224 ? -16.609 17.609 25.812 1 96.19 224 GLN A C 1
ATOM 1760 O O . GLN A 1 224 ? -16.328 17.953 26.953 1 96.19 224 GLN A O 1
ATOM 1765 N N . LEU A 1 225 ? -17.016 18.469 24.812 1 95.25 225 LEU A N 1
ATOM 1766 C CA . LEU A 1 225 ? -17.188 19.875 25.141 1 95.25 225 LEU A CA 1
ATOM 1767 C C . LEU A 1 225 ? -18.25 20.516 24.234 1 95.25 225 LEU A C 1
ATOM 1769 O O . LEU A 1 225 ? -18.719 19.891 23.281 1 95.25 225 LEU A O 1
ATOM 1773 N N . SER A 1 226 ? -18.672 21.703 24.672 1 92.75 226 SER A N 1
ATOM 1774 C CA . SER A 1 226 ? -19.5 22.531 23.812 1 92.75 226 SER A CA 1
ATOM 1775 C C . SER A 1 226 ? -18.656 23.438 22.922 1 92.75 226 SER A C 1
ATOM 1777 O O . SER A 1 226 ? -17.797 24.172 23.422 1 92.75 226 SER A O 1
ATOM 1779 N N . LEU A 1 227 ? -18.844 23.312 21.672 1 93.88 227 LEU A N 1
ATOM 1780 C CA . LEU A 1 227 ? -18.125 24.125 20.703 1 93.88 227 LEU A CA 1
ATOM 1781 C C . LEU A 1 227 ? -19.094 24.938 19.844 1 93.88 227 LEU A C 1
ATOM 1783 O O . LEU A 1 227 ? -19.812 24.359 19.016 1 93.88 227 LEU A O 1
ATOM 1787 N N . ASN A 1 228 ? -19.031 26.234 20 1 93.31 228 ASN A N 1
ATOM 1788 C CA . ASN A 1 228 ? -20 27.109 19.359 1 93.31 228 ASN A CA 1
ATOM 1789 C C . ASN A 1 228 ? -21.438 26.703 19.688 1 93.31 228 ASN A C 1
ATOM 1791 O O . ASN A 1 228 ? -22.297 26.672 18.812 1 93.31 228 ASN A O 1
ATOM 1795 N N . GLY A 1 229 ? -21.625 26.25 20.797 1 89.62 229 GLY A N 1
ATOM 1796 C CA . GLY A 1 229 ? -22.953 25.922 21.281 1 89.62 229 GLY A CA 1
ATOM 1797 C C . GLY A 1 229 ? -23.406 24.531 20.875 1 89.62 229 GLY A C 1
ATOM 1798 O O . GLY A 1 229 ? -24.562 24.156 21.094 1 89.62 229 GLY A O 1
ATOM 1799 N N . THR A 1 230 ? -22.562 23.828 20.297 1 92 230 THR A N 1
ATOM 1800 C CA . THR A 1 230 ? -22.906 22.484 19.875 1 92 230 THR A CA 1
ATOM 1801 C C . THR A 1 230 ? -22 21.453 20.547 1 92 230 THR A C 1
ATOM 1803 O O . THR A 1 230 ? -20.828 21.719 20.781 1 92 230 THR A O 1
ATOM 1806 N N . ASP A 1 231 ? -22.594 20.234 20.703 1 92.5 231 ASP A N 1
ATOM 1807 C CA . ASP A 1 231 ? -21.797 19.156 21.266 1 92.5 231 ASP A CA 1
ATOM 1808 C C . ASP A 1 231 ? -20.672 18.734 20.312 1 92.5 231 ASP A C 1
ATOM 1810 O O . ASP A 1 231 ? -20.906 18.609 19.109 1 92.5 231 ASP A O 1
ATOM 1814 N N . ALA A 1 232 ? -19.484 18.562 20.969 1 95.56 232 ALA A N 1
ATOM 1815 C CA . ALA A 1 232 ? -18.328 18.203 20.156 1 95.56 232 ALA A CA 1
ATOM 1816 C C . ALA A 1 232 ? -17.406 17.234 20.891 1 95.56 232 ALA A C 1
ATOM 1818 O O . ALA A 1 232 ? -17.312 17.281 22.125 1 95.56 232 ALA A O 1
ATOM 1819 N N . SER A 1 233 ? -16.812 16.297 20.141 1 96.88 233 SER A N 1
ATOM 1820 C CA . SER A 1 233 ? -15.688 15.484 20.578 1 96.88 233 SER A CA 1
ATOM 1821 C C . SER A 1 233 ? -14.383 15.984 19.969 1 96.88 233 SER A C 1
ATOM 1823 O O . SER A 1 233 ? -14.242 16.031 18.734 1 96.88 233 SER A O 1
ATOM 1825 N N . VAL A 1 234 ? -13.438 16.359 20.906 1 98.31 234 VAL A N 1
ATOM 1826 C CA . VAL A 1 234 ? -12.227 17.016 20.422 1 98.31 234 VAL A CA 1
ATOM 1827 C C . VAL A 1 234 ? -11 16.375 21.062 1 98.31 234 VAL A C 1
ATOM 1829 O O . VAL A 1 234 ? -11.031 15.992 22.234 1 98.31 234 VAL A O 1
ATOM 1832 N N . TYR A 1 235 ? -9.938 16.172 20.266 1 98.75 235 TYR A N 1
ATOM 1833 C CA . TYR A 1 235 ? -8.648 15.82 20.859 1 98.75 235 TYR A CA 1
ATOM 1834 C C . TYR A 1 235 ? -7.504 16.391 20.016 1 98.75 235 TYR A C 1
ATOM 1836 O O . TYR A 1 235 ? -7.719 16.891 18.922 1 98.75 235 TYR A O 1
ATOM 1844 N N . LEU A 1 236 ? -6.316 16.375 20.625 1 98.88 236 LEU A N 1
ATOM 1845 C CA . LEU A 1 236 ? -5.09 16.812 19.969 1 98.88 236 LEU A CA 1
ATOM 1846 C C . LEU A 1 236 ? -4.141 15.633 19.75 1 98.88 236 LEU A C 1
ATOM 1848 O O . LEU A 1 236 ? -3.943 14.812 20.656 1 98.88 236 LEU A O 1
ATOM 1852 N N . SER A 1 237 ? -3.633 15.531 18.547 1 98.94 237 SER A N 1
ATOM 1853 C CA . SER A 1 237 ? -2.594 14.547 18.25 1 98.94 237 SER A CA 1
ATOM 1854 C C . SER A 1 237 ? -1.214 15.195 18.219 1 98.94 237 SER A C 1
ATOM 1856 O O . SER A 1 237 ? -1.1 16.422 18.234 1 98.94 237 SER A O 1
ATOM 1858 N N . SER A 1 238 ? -0.207 14.359 18.281 1 98.75 238 SER A N 1
ATOM 1859 C CA . SER A 1 238 ? 1.165 14.859 18.266 1 98.75 238 SER A CA 1
ATOM 1860 C C . SER A 1 238 ? 2.092 13.914 17.516 1 98.75 238 SER A C 1
ATOM 1862 O O . SER A 1 238 ? 1.765 12.742 17.312 1 98.75 238 SER A O 1
ATOM 1864 N N . SER A 1 239 ? 3.096 14.469 16.953 1 98.62 239 SER A N 1
ATOM 1865 C CA . SER A 1 239 ? 4.176 13.75 16.297 1 98.62 239 SER A CA 1
ATOM 1866 C C . SER A 1 239 ? 5.539 14.289 16.719 1 98.62 239 SER A C 1
ATOM 1868 O O . SER A 1 239 ? 5.66 15.445 17.109 1 98.62 239 SER A O 1
ATOM 1870 N N . PRO A 1 240 ? 6.531 13.383 16.594 1 98.38 240 PRO A N 1
ATOM 1871 C CA . PRO A 1 240 ? 6.535 11.938 16.359 1 98.38 240 PRO A CA 1
ATOM 1872 C C . PRO A 1 240 ? 6.09 11.141 17.578 1 98.38 240 PRO A C 1
ATOM 1874 O O . PRO A 1 240 ? 5.863 11.711 18.656 1 98.38 240 PRO A O 1
ATOM 1877 N N . PRO A 1 241 ? 5.969 9.773 17.406 1 98.31 241 PRO A N 1
ATOM 1878 C CA . PRO A 1 241 ? 5.516 8.945 18.531 1 98.31 241 PRO A CA 1
ATOM 1879 C C . PRO A 1 241 ? 6.41 9.086 19.75 1 98.31 241 PRO A C 1
ATOM 1881 O O . PRO A 1 241 ? 5.926 9.016 20.891 1 98.31 241 PRO A O 1
ATOM 1884 N N . SER A 1 242 ? 7.68 9.289 19.578 1 97.94 242 SER A N 1
ATOM 1885 C CA . SER A 1 242 ? 8.609 9.398 20.703 1 97.94 242 SER A CA 1
ATOM 1886 C C . SER A 1 242 ? 8.273 10.602 21.578 1 97.94 242 SER A C 1
ATOM 1888 O O . SER A 1 242 ? 8.672 10.656 22.75 1 97.94 242 SER A O 1
ATOM 1890 N N . LEU A 1 243 ? 7.527 11.602 21.078 1 98.31 243 LEU A N 1
ATOM 1891 C CA . LEU A 1 243 ? 7.184 12.797 21.828 1 98.31 243 LEU A CA 1
ATOM 1892 C C . LEU A 1 243 ? 5.781 12.688 22.406 1 98.31 243 LEU A C 1
ATOM 1894 O O . LEU A 1 243 ? 5.281 13.633 23.031 1 98.31 243 LEU A O 1
ATOM 1898 N N . CYS A 1 244 ? 5.188 11.578 22.188 1 98.44 244 CYS A N 1
ATOM 1899 C CA . CYS A 1 244 ? 3.846 11.359 22.719 1 98.44 244 CYS A CA 1
ATOM 1900 C C . CYS A 1 244 ? 3.9 10.742 24.109 1 98.44 244 CYS A C 1
ATOM 1902 O O . CYS A 1 244 ? 4.262 9.57 24.25 1 98.44 244 CYS A O 1
ATOM 1904 N N . ALA A 1 245 ? 3.521 11.531 25.047 1 98.06 245 ALA A N 1
ATOM 1905 C CA . ALA A 1 245 ? 3.381 10.977 26.391 1 98.06 245 ALA A CA 1
ATOM 1906 C C . ALA A 1 245 ? 2.193 10.023 26.469 1 98.06 245 ALA A C 1
ATOM 1908 O O . ALA A 1 245 ? 1.435 9.883 25.516 1 98.06 245 ALA A O 1
ATOM 1909 N N . GLU A 1 246 ? 2.119 9.367 27.578 1 97.94 246 GLU A N 1
ATOM 1910 C CA . GLU A 1 246 ? 1.053 8.383 27.766 1 97.94 246 GLU A CA 1
ATOM 1911 C C . GLU A 1 246 ? -0.315 8.992 27.484 1 97.94 246 GLU A C 1
ATOM 1913 O O . GLU A 1 246 ? -0.615 10.102 27.938 1 97.94 246 GLU A O 1
ATOM 1918 N N . GLY A 1 247 ? -1.078 8.312 26.672 1 98.25 247 GLY A N 1
ATOM 1919 C CA . GLY A 1 247 ? -2.438 8.727 26.375 1 98.25 247 GLY A CA 1
ATOM 1920 C C . GLY A 1 247 ? -2.539 9.562 25.109 1 98.25 247 GLY A C 1
ATOM 1921 O O . GLY A 1 247 ? -3.625 9.711 24.547 1 98.25 247 GLY A O 1
ATOM 1922 N N . ARG A 1 248 ? -1.454 10.172 24.703 1 98.75 248 ARG A N 1
ATOM 1923 C CA . ARG A 1 248 ? -1.471 11.023 23.531 1 98.75 248 ARG A CA 1
ATOM 1924 C C . ARG A 1 248 ? -1.553 10.195 22.25 1 98.75 248 ARG A C 1
ATOM 1926 O O . ARG A 1 248 ? -0.795 9.234 22.078 1 98.75 248 ARG A O 1
ATOM 1933 N N . THR A 1 249 ? -2.473 10.523 21.375 1 98.88 249 THR A N 1
ATOM 1934 C CA . THR A 1 249 ? -2.568 9.844 20.078 1 98.88 249 THR A CA 1
ATOM 1935 C C . THR A 1 249 ? -1.451 10.305 19.141 1 98.88 249 THR A C 1
ATOM 1937 O O . THR A 1 249 ? -1.325 11.492 18.859 1 98.88 249 THR A O 1
ATOM 1940 N N . PRO A 1 250 ? -0.637 9.367 18.656 1 98.81 250 PRO A N 1
ATOM 1941 C CA . PRO A 1 250 ? 0.268 9.758 17.578 1 98.81 250 PRO A CA 1
ATOM 1942 C C . PRO A 1 250 ? -0.474 10.266 16.328 1 98.81 250 PRO A C 1
ATOM 1944 O O . PRO A 1 250 ? -1.519 9.719 15.969 1 98.81 250 PRO A O 1
ATOM 1947 N N . ASP A 1 251 ? 0.075 11.242 15.75 1 98.88 251 ASP A N 1
ATOM 1948 C CA . ASP A 1 251 ? -0.624 11.969 14.695 1 98.88 251 ASP A CA 1
ATOM 1949 C C . ASP A 1 251 ? -0.965 11.047 13.523 1 98.88 251 ASP A C 1
ATOM 1951 O O . ASP A 1 251 ? -2.045 11.148 12.938 1 98.88 251 ASP A O 1
ATOM 1955 N N . LEU A 1 252 ? -0.062 10.156 13.133 1 98.81 252 LEU A N 1
ATOM 1956 C CA . LEU A 1 252 ? -0.36 9.219 12.055 1 98.81 252 LEU A CA 1
ATOM 1957 C C . LEU A 1 252 ? -1.586 8.375 12.391 1 98.81 252 LEU A C 1
ATOM 1959 O O . LEU A 1 252 ? -2.439 8.148 11.531 1 98.81 252 LEU A O 1
ATOM 1963 N N . GLN A 1 253 ? -1.644 7.91 13.602 1 98.81 253 GLN A N 1
ATOM 1964 C CA . GLN A 1 253 ? -2.787 7.102 14.008 1 98.81 253 GLN A CA 1
ATOM 1965 C C . GLN A 1 253 ? -4.086 7.898 13.922 1 98.81 253 GLN A C 1
ATOM 1967 O O . GLN A 1 253 ? -5.137 7.348 13.594 1 98.81 253 GLN A O 1
ATOM 1972 N N . SER A 1 254 ? -3.973 9.117 14.273 1 98.81 254 SER A N 1
ATOM 1973 C CA . SER A 1 254 ? -5.141 9.977 14.133 1 98.81 254 SER A CA 1
ATOM 1974 C C . SER A 1 254 ? -5.59 10.07 12.68 1 98.81 254 SER A C 1
ATOM 1976 O O . SER A 1 254 ? -6.77 9.898 12.375 1 98.81 254 SER A O 1
ATOM 1978 N N . VAL A 1 255 ? -4.676 10.336 11.812 1 98.88 255 VAL A N 1
ATOM 1979 C CA . VAL A 1 255 ? -4.965 10.469 10.391 1 98.88 255 VAL A CA 1
ATOM 1980 C C . VAL A 1 255 ? -5.594 9.172 9.867 1 98.88 255 VAL A C 1
ATOM 1982 O O . VAL A 1 255 ? -6.645 9.203 9.227 1 98.88 255 VAL A O 1
ATOM 1985 N N . LEU A 1 256 ? -4.965 8.078 10.164 1 98.88 256 LEU A N 1
ATOM 1986 C CA . LEU A 1 256 ? -5.445 6.789 9.68 1 98.88 256 LEU A CA 1
ATOM 1987 C C . LEU A 1 256 ? -6.832 6.484 10.242 1 98.88 256 LEU A C 1
ATOM 1989 O O . LEU A 1 256 ? -7.695 5.969 9.523 1 98.88 256 LEU A O 1
ATOM 1993 N N . SER A 1 257 ? -7.055 6.781 11.477 1 98.81 257 SER A N 1
ATOM 1994 C CA . SER A 1 257 ? -8.336 6.508 12.117 1 98.81 257 SER A CA 1
ATOM 1995 C C . SER A 1 257 ? -9.445 7.363 11.516 1 98.81 257 SER A C 1
ATOM 1997 O O . SER A 1 257 ? -10.562 6.883 11.289 1 98.81 257 SER A O 1
ATOM 1999 N N . VAL A 1 258 ? -9.148 8.633 11.312 1 98.88 258 VAL A N 1
ATOM 2000 C CA . VAL A 1 258 ? -10.125 9.547 10.727 1 98.88 258 VAL A CA 1
ATOM 2001 C C . VAL A 1 258 ? -10.5 9.062 9.328 1 98.88 258 VAL A C 1
ATOM 2003 O O . VAL A 1 258 ? -11.688 9.031 8.977 1 98.88 258 VAL A O 1
ATOM 2006 N N . ILE A 1 259 ? -9.562 8.633 8.539 1 98.94 259 ILE A N 1
ATOM 2007 C CA . ILE A 1 259 ? -9.82 8.102 7.203 1 98.94 259 ILE A CA 1
ATOM 2008 C C . ILE A 1 259 ? -10.656 6.824 7.305 1 98.94 259 ILE A C 1
ATOM 2010 O O . ILE A 1 259 ? -11.641 6.664 6.586 1 98.94 259 ILE A O 1
ATOM 2014 N N . ALA A 1 260 ? -10.281 5.961 8.188 1 98.62 260 ALA A N 1
ATOM 2015 C CA . ALA A 1 260 ? -10.938 4.664 8.336 1 98.62 260 ALA A CA 1
ATOM 2016 C C . ALA A 1 260 ? -12.398 4.828 8.734 1 98.62 260 ALA A C 1
ATOM 2018 O O . ALA A 1 260 ? -13.242 4 8.375 1 98.62 260 ALA A O 1
ATOM 2019 N N . ASP A 1 261 ? -12.711 5.879 9.414 1 98.06 261 ASP A N 1
ATOM 2020 C CA . ASP A 1 261 ? -14.047 6.074 9.953 1 98.06 261 ASP A CA 1
ATOM 2021 C C . ASP A 1 261 ? -14.953 6.77 8.938 1 98.06 261 ASP A C 1
ATOM 2023 O O . ASP A 1 261 ? -16.172 6.828 9.117 1 98.06 261 ASP A O 1
ATOM 2027 N N . ALA A 1 262 ? -14.414 7.332 7.895 1 98.56 262 ALA A N 1
ATOM 2028 C CA . ALA A 1 262 ? -15.188 8.047 6.887 1 98.56 262 ALA A CA 1
ATOM 2029 C C . ALA A 1 262 ? -16.172 7.121 6.184 1 98.56 262 ALA A C 1
ATOM 2031 O O . ALA A 1 262 ? -15.867 5.953 5.934 1 98.56 262 ALA A O 1
ATOM 2032 N N . GLN A 1 263 ? -17.359 7.641 5.754 1 97.81 263 GLN A N 1
ATOM 2033 C CA . GLN A 1 263 ? -18.391 6.828 5.121 1 97.81 263 GLN A CA 1
ATOM 2034 C C . GLN A 1 263 ? -18.781 7.391 3.756 1 97.81 263 GLN A C 1
ATOM 2036 O O . GLN A 1 263 ? -19.328 6.676 2.916 1 97.81 263 GLN A O 1
ATOM 2041 N N . GLN A 1 264 ? -18.5 8.648 3.58 1 98.19 264 GLN A N 1
ATOM 2042 C CA . GLN A 1 264 ? -18.938 9.258 2.326 1 98.19 264 GLN A CA 1
ATOM 2043 C C . GLN A 1 264 ? -17.75 9.836 1.561 1 98.19 264 GLN A C 1
ATOM 2045 O O . GLN A 1 264 ? -17.625 9.633 0.352 1 98.19 264 GLN A O 1
ATOM 2050 N N . PHE A 1 265 ? -16.906 10.617 2.332 1 98.75 265 PHE A N 1
ATOM 2051 C CA . PHE A 1 265 ? -15.805 11.25 1.604 1 98.75 265 PHE A CA 1
ATOM 2052 C C . PHE A 1 265 ? -14.617 11.508 2.527 1 98.75 265 PHE A C 1
ATOM 2054 O O . PHE A 1 265 ? -14.773 11.562 3.75 1 98.75 265 PHE A O 1
ATOM 2061 N N . VAL A 1 266 ? -13.453 11.57 1.975 1 98.94 266 VAL A N 1
ATOM 2062 C CA . VAL A 1 266 ? -12.211 12.055 2.564 1 98.94 266 VAL A CA 1
ATOM 2063 C C . VAL A 1 266 ? -11.602 13.141 1.674 1 98.94 266 VAL A C 1
ATOM 2065 O O . VAL A 1 266 ? -11.148 12.852 0.563 1 98.94 266 VAL A O 1
ATOM 2068 N N . TYR A 1 267 ? -11.586 14.414 2.129 1 98.94 267 TYR A N 1
ATOM 2069 C CA . TYR A 1 267 ? -10.977 15.539 1.42 1 98.94 267 TYR A CA 1
ATOM 2070 C C . TYR A 1 267 ? -9.719 16.016 2.133 1 98.94 267 TYR A C 1
ATOM 2072 O O . TYR A 1 267 ? -9.758 16.344 3.32 1 98.94 267 TYR A O 1
ATOM 2080 N N . ILE A 1 268 ? -8.633 16.031 1.384 1 98.94 268 ILE A N 1
ATOM 2081 C CA . ILE A 1 268 ? -7.336 16.359 1.97 1 98.94 268 ILE A CA 1
ATOM 2082 C C . ILE A 1 268 ? -6.719 17.547 1.222 1 98.94 268 ILE A C 1
ATOM 2084 O O . ILE A 1 268 ? -6.664 17.547 -0.01 1 98.94 268 ILE A O 1
ATOM 2088 N N . ALA A 1 269 ? -6.266 18.562 1.948 1 98.94 269 ALA A N 1
ATOM 2089 C CA . ALA A 1 269 ? -5.492 19.672 1.398 1 98.94 269 ALA A CA 1
ATOM 2090 C C . ALA A 1 269 ? -4.156 19.812 2.121 1 98.94 269 ALA A C 1
ATOM 2092 O O . ALA A 1 269 ? -4.109 20.266 3.268 1 98.94 269 ALA A O 1
ATOM 2093 N N . VAL A 1 270 ? -3.121 19.391 1.469 1 98.81 270 VAL A N 1
ATOM 2094 C CA . VAL A 1 270 ? -1.76 19.547 1.975 1 98.81 270 VAL A CA 1
ATOM 2095 C C . VAL A 1 270 ? -0.837 20 0.847 1 98.81 270 VAL A C 1
ATOM 2097 O O . VAL A 1 270 ? -1.146 19.812 -0.332 1 98.81 270 VAL A O 1
ATOM 2100 N N . MET A 1 271 ? 0.248 20.609 1.21 1 98.44 271 MET A N 1
ATOM 2101 C CA . MET A 1 271 ? 1.188 21.078 0.201 1 98.44 271 MET A CA 1
ATOM 2102 C C . MET A 1 271 ? 1.895 19.922 -0.483 1 98.44 271 MET A C 1
ATOM 2104 O O . MET A 1 271 ? 1.994 19.875 -1.71 1 98.44 271 MET A O 1
ATOM 2108 N N . ASN A 1 272 ? 2.363 19.016 0.341 1 97.44 272 ASN A N 1
ATOM 2109 C CA . ASN A 1 272 ? 3.057 17.828 -0.162 1 97.44 272 ASN A CA 1
ATOM 2110 C C . ASN A 1 272 ? 2.371 16.547 0.286 1 97.44 272 ASN A C 1
ATOM 2112 O O . ASN A 1 272 ? 1.979 16.422 1.447 1 97.44 272 ASN A O 1
ATOM 2116 N N . PHE A 1 273 ? 2.211 15.695 -0.632 1 98 273 PHE A N 1
ATOM 2117 C CA . PHE A 1 273 ? 1.755 14.328 -0.387 1 98 273 PHE A CA 1
ATOM 2118 C C . PHE A 1 273 ? 2.646 13.32 -1.104 1 98 273 PHE A C 1
ATOM 2120 O O . PHE A 1 273 ? 2.617 13.227 -2.332 1 98 273 PHE A O 1
ATOM 2127 N N . LEU A 1 274 ? 3.375 12.523 -0.312 1 95.88 274 LEU A N 1
ATOM 2128 C CA . LEU A 1 274 ? 4.285 11.516 -0.85 1 95.88 274 LEU A CA 1
ATOM 2129 C C . LEU A 1 274 ? 4.254 10.25 -0.007 1 95.88 274 LEU A C 1
ATOM 2131 O O . LEU A 1 274 ? 4.406 10.305 1.216 1 95.88 274 LEU A O 1
ATOM 2135 N N . PRO A 1 275 ? 4.078 9.078 -0.673 1 97.06 275 PRO A N 1
ATOM 2136 C CA . PRO A 1 275 ? 4.199 7.812 0.061 1 97.06 275 PRO A CA 1
ATOM 2137 C C . PRO A 1 275 ? 5.652 7.379 0.254 1 97.06 275 PRO A C 1
ATOM 2139 O O . PRO A 1 275 ? 5.992 6.219 0.008 1 97.06 275 PRO A O 1
ATOM 2142 N N . THR A 1 276 ? 6.527 8.297 0.638 1 96.38 276 THR A N 1
ATOM 2143 C CA . THR A 1 276 ? 7.953 8.078 0.858 1 96.38 276 THR A CA 1
ATOM 2144 C C . THR A 1 276 ? 8.445 8.922 2.033 1 96.38 276 THR A C 1
ATOM 2146 O O . THR A 1 276 ? 7.719 9.766 2.553 1 96.38 276 THR A O 1
ATOM 2149 N N . MET A 1 277 ? 9.688 8.625 2.479 1 95.38 277 MET A N 1
ATOM 2150 C CA . MET A 1 277 ? 10.438 9.523 3.344 1 95.38 277 MET A CA 1
ATOM 2151 C C . MET A 1 277 ? 11.227 10.539 2.518 1 95.38 277 MET A C 1
ATOM 2153 O O . MET A 1 277 ? 12.062 10.164 1.698 1 95.38 277 MET A O 1
ATOM 2157 N N . GLU A 1 278 ? 10.969 11.719 2.688 1 89.56 278 GLU A N 1
ATOM 2158 C CA . GLU A 1 278 ? 11.516 12.766 1.827 1 89.56 278 GLU A CA 1
ATOM 2159 C C . GLU A 1 278 ? 12.938 13.125 2.234 1 89.56 278 GLU A C 1
ATOM 2161 O O . GLU A 1 278 ? 13.758 13.5 1.39 1 89.56 278 GLU A O 1
ATOM 2166 N N . TYR A 1 279 ? 13.258 13.023 3.521 1 87.62 279 TYR A N 1
ATOM 2167 C CA . TYR A 1 279 ? 14.492 13.625 4.008 1 87.62 279 TYR A CA 1
ATOM 2168 C C . TYR A 1 279 ? 15.445 12.562 4.539 1 87.62 279 TYR A C 1
ATOM 2170 O O . TYR A 1 279 ? 16.469 12.883 5.137 1 87.62 279 TYR A O 1
ATOM 2178 N N . SER A 1 280 ? 15.109 11.336 4.262 1 87.56 280 SER A N 1
ATOM 2179 C CA . SER A 1 280 ? 15.984 10.242 4.688 1 87.56 280 SER A CA 1
ATOM 2180 C C . SER A 1 280 ? 17.203 10.117 3.775 1 87.56 280 SER A C 1
ATOM 2182 O O . SER A 1 280 ? 17.125 10.43 2.586 1 87.56 280 SER A O 1
ATOM 2184 N N . SER A 1 281 ? 18.25 9.703 4.418 1 88 281 SER A N 1
ATOM 2185 C CA . SER A 1 281 ? 19.484 9.516 3.66 1 88 281 SER A CA 1
ATOM 2186 C C . SER A 1 281 ? 19.312 8.438 2.594 1 88 281 SER A C 1
ATOM 2188 O O . SER A 1 281 ? 19.875 8.547 1.497 1 88 281 SER A O 1
ATOM 2190 N N . HIS A 1 282 ? 18.625 7.484 2.922 1 91.12 282 HIS A N 1
ATOM 2191 C CA . HIS A 1 282 ? 18.297 6.438 1.961 1 91.12 282 HIS A CA 1
ATOM 2192 C C . HIS A 1 282 ? 16.828 6.492 1.564 1 91.12 282 HIS A C 1
ATOM 2194 O O . HIS A 1 282 ? 15.969 6.797 2.395 1 91.12 282 HIS A O 1
ATOM 2200 N N . LYS A 1 283 ? 16.609 6.215 0.287 1 92.06 283 LYS A N 1
ATOM 2201 C CA . LYS A 1 283 ? 15.234 6.184 -0.181 1 92.06 283 LYS A CA 1
ATOM 2202 C C . LYS A 1 283 ? 14.414 5.156 0.597 1 92.06 283 LYS A C 1
ATOM 2204 O O . LYS A 1 283 ? 14.828 4.004 0.737 1 92.06 283 LYS A O 1
ATOM 2209 N N . ARG A 1 284 ? 13.328 5.578 1.064 1 96.31 284 ARG A N 1
ATOM 2210 C CA . ARG A 1 284 ? 12.445 4.699 1.817 1 96.31 284 ARG A CA 1
ATOM 2211 C C . ARG A 1 284 ? 10.992 4.879 1.38 1 96.31 284 ARG A C 1
ATOM 2213 O O . ARG A 1 284 ? 10.484 6 1.342 1 96.31 284 ARG A O 1
ATOM 2220 N N . TYR A 1 285 ? 10.375 3.775 0.998 1 96.69 285 TYR A N 1
ATOM 2221 C CA . TYR A 1 285 ? 8.953 3.77 0.682 1 96.69 285 TYR A CA 1
ATOM 2222 C C . TYR A 1 285 ? 8.109 3.746 1.952 1 96.69 285 TYR A C 1
ATOM 2224 O O . TYR A 1 285 ? 8.43 3.025 2.902 1 96.69 285 TYR A O 1
ATOM 2232 N N . TRP A 1 286 ? 7.109 4.594 2.08 1 97.38 286 TRP A N 1
ATOM 2233 C CA . TRP A 1 286 ? 6.258 4.785 3.248 1 97.38 286 TRP A CA 1
ATOM 2234 C C . TRP A 1 286 ? 4.812 5.047 2.83 1 97.38 286 TRP A C 1
ATOM 2236 O O . TRP A 1 286 ? 4.445 6.188 2.535 1 97.38 286 TRP A O 1
ATOM 2246 N N . ALA A 1 287 ? 3.943 4.02 2.891 1 96.5 287 ALA A N 1
ATOM 2247 C CA . ALA A 1 287 ? 2.705 4.148 2.129 1 96.5 287 ALA A CA 1
ATOM 2248 C C . ALA A 1 287 ? 1.487 4.078 3.045 1 96.5 287 ALA A C 1
ATOM 2250 O O . ALA A 1 287 ? 0.37 3.832 2.584 1 96.5 287 ALA A O 1
ATOM 2251 N N . ASP A 1 288 ? 1.629 4.352 4.336 1 97.88 288 ASP A N 1
ATOM 2252 C CA . ASP A 1 288 ? 0.538 4.129 5.277 1 97.88 288 ASP A CA 1
ATOM 2253 C C . ASP A 1 288 ? -0.708 4.914 4.871 1 97.88 288 ASP A C 1
ATOM 2255 O O . ASP A 1 288 ? -1.802 4.352 4.789 1 97.88 288 ASP A O 1
ATOM 2259 N N . ILE A 1 289 ? -0.575 6.18 4.625 1 98.75 289 ILE A N 1
ATOM 2260 C CA . ILE A 1 289 ? -1.733 7.012 4.312 1 98.75 289 ILE A CA 1
ATOM 2261 C C . ILE A 1 289 ? -2.252 6.668 2.916 1 98.75 289 ILE A C 1
ATOM 2263 O O . ILE A 1 289 ? -3.459 6.523 2.715 1 98.75 289 ILE A O 1
ATOM 2267 N N . ASP A 1 290 ? -1.319 6.535 1.944 1 98.44 290 ASP A N 1
ATOM 2268 C CA . ASP A 1 290 ? -1.676 6.137 0.586 1 98.44 290 ASP A CA 1
ATOM 2269 C C . ASP A 1 290 ? -2.518 4.863 0.588 1 98.44 290 ASP A C 1
ATOM 2271 O O . ASP A 1 290 ? -3.584 4.816 -0.027 1 98.44 290 ASP A O 1
ATOM 2275 N N . THR A 1 291 ? -2.061 3.85 1.301 1 98.25 291 THR A N 1
ATOM 2276 C CA . THR A 1 291 ? -2.742 2.564 1.39 1 98.25 291 THR A CA 1
ATOM 2277 C C . THR A 1 291 ? -4.125 2.727 2.016 1 98.25 291 THR A C 1
ATOM 2279 O O . THR A 1 291 ? -5.094 2.119 1.559 1 98.25 291 THR A O 1
ATOM 2282 N N . GLN A 1 292 ? -4.191 3.547 3.055 1 98.62 292 GLN A N 1
ATOM 2283 C CA . GLN A 1 292 ? -5.465 3.736 3.746 1 98.62 292 GLN A CA 1
ATOM 2284 C C . GLN A 1 292 ? -6.488 4.414 2.838 1 98.62 292 GLN A C 1
ATOM 2286 O O . GLN A 1 292 ? -7.68 4.098 2.893 1 98.62 292 GLN A O 1
ATOM 2291 N N . LEU A 1 293 ? -6.066 5.355 2.027 1 98.69 293 LEU A N 1
ATOM 2292 C CA . LEU A 1 293 ? -6.961 6.027 1.091 1 98.69 293 LEU A CA 1
ATOM 2293 C C . LEU A 1 293 ? -7.5 5.051 0.054 1 98.69 293 LEU A C 1
ATOM 2295 O O . LEU A 1 293 ? -8.703 5.043 -0.232 1 98.69 293 LEU A O 1
ATOM 2299 N N . ARG A 1 294 ? -6.641 4.242 -0.458 1 97.19 294 ARG A N 1
ATOM 2300 C CA . ARG A 1 294 ? -7.055 3.227 -1.421 1 97.19 294 ARG A CA 1
ATOM 2301 C C . ARG A 1 294 ? -8.031 2.24 -0.791 1 97.19 294 ARG A C 1
ATOM 2303 O O . ARG A 1 294 ? -9.023 1.852 -1.417 1 97.19 294 ARG A O 1
ATOM 2310 N N . ARG A 1 295 ? -7.758 1.869 0.37 1 97.56 295 ARG A N 1
ATOM 2311 C CA . ARG A 1 295 ? -8.578 0.895 1.086 1 97.56 295 ARG A CA 1
ATOM 2312 C C . ARG A 1 295 ? -10.008 1.396 1.251 1 97.56 295 ARG A C 1
ATOM 2314 O O . ARG A 1 295 ? -10.961 0.699 0.896 1 97.56 295 ARG A O 1
ATOM 2321 N N . VAL A 1 296 ? -10.211 2.633 1.739 1 97.88 296 VAL A N 1
ATOM 2322 C CA . VAL A 1 296 ? -11.562 3.111 2.014 1 97.88 296 VAL A CA 1
ATOM 2323 C C . VAL A 1 296 ? -12.297 3.361 0.698 1 97.88 296 VAL A C 1
ATOM 2325 O O . VAL A 1 296 ? -13.508 3.162 0.611 1 97.88 296 VAL A O 1
ATOM 2328 N N . ALA A 1 297 ? -11.57 3.814 -0.282 1 96.94 297 ALA A N 1
ATOM 2329 C CA . ALA A 1 297 ? -12.195 4.027 -1.587 1 96.94 297 ALA A CA 1
ATOM 2330 C C . ALA A 1 297 ? -12.719 2.715 -2.166 1 96.94 297 ALA A C 1
ATOM 2332 O O . ALA A 1 297 ? -13.836 2.66 -2.686 1 96.94 297 ALA A O 1
ATOM 2333 N N . TYR A 1 298 ? -11.984 1.659 -2.043 1 95.69 298 TYR A N 1
ATOM 2334 C CA . TYR A 1 298 ? -12.367 0.379 -2.627 1 95.69 298 TYR A CA 1
ATOM 2335 C C . TYR A 1 298 ? -13.406 -0.325 -1.762 1 95.69 298 TYR A C 1
ATOM 2337 O O . TYR A 1 298 ? -14.438 -0.779 -2.266 1 95.69 298 TYR A O 1
ATOM 2345 N N . GLU A 1 299 ? -13.133 -0.417 -0.492 1 95.94 299 GLU A N 1
ATOM 2346 C CA . GLU A 1 299 ? -13.93 -1.265 0.385 1 95.94 299 GLU A CA 1
ATOM 2347 C C . GLU A 1 299 ? -15.289 -0.633 0.673 1 95.94 299 GLU A C 1
ATOM 2349 O O . GLU A 1 299 ? -16.281 -1.34 0.861 1 95.94 299 GLU A O 1
ATOM 2354 N N . ARG A 1 300 ? -15.328 0.72 0.667 1 94.75 300 ARG A N 1
ATOM 2355 C CA . ARG A 1 300 ? -16.562 1.353 1.138 1 94.75 300 ARG A CA 1
ATOM 2356 C C . ARG A 1 300 ? -17.062 2.393 0.14 1 94.75 300 ARG A C 1
ATOM 2358 O O . ARG A 1 300 ? -18 3.127 0.422 1 94.75 300 ARG A O 1
ATOM 2365 N N . ASN A 1 301 ? -16.406 2.525 -0.951 1 94 301 ASN A N 1
ATOM 2366 C CA . ASN A 1 301 ? -16.797 3.469 -1.994 1 94 301 ASN A CA 1
ATOM 2367 C C . ASN A 1 301 ? -16.766 4.91 -1.489 1 94 301 ASN A C 1
ATOM 2369 O O . ASN A 1 301 ? -17.641 5.707 -1.818 1 94 301 ASN A O 1
ATOM 2373 N N . VAL A 1 302 ? -15.875 5.215 -0.59 1 97.06 302 VAL A N 1
ATOM 2374 C CA . VAL A 1 302 ? -15.664 6.574 -0.097 1 97.06 302 VAL A CA 1
ATOM 2375 C C . VAL A 1 302 ? -15.047 7.434 -1.195 1 97.06 302 VAL A C 1
ATOM 2377 O O . VAL A 1 302 ? -14.094 7.016 -1.856 1 97.06 302 VAL A O 1
ATOM 2380 N N . ARG A 1 303 ? -15.625 8.617 -1.464 1 97.38 303 ARG A N 1
ATOM 2381 C CA . ARG A 1 303 ? -15.039 9.57 -2.398 1 97.38 303 ARG A CA 1
ATOM 2382 C C . ARG A 1 303 ? -13.789 10.219 -1.806 1 97.38 303 ARG A C 1
ATOM 2384 O O . ARG A 1 303 ? -13.852 10.82 -0.731 1 97.38 303 ARG A O 1
ATOM 2391 N N . VAL A 1 304 ? -12.664 10.102 -2.482 1 98.56 304 VAL A N 1
ATOM 2392 C CA . VAL A 1 304 ? -11.414 10.68 -2.002 1 98.56 304 VAL A CA 1
ATOM 2393 C C . VAL A 1 304 ? -10.977 11.812 -2.928 1 98.56 304 VAL A C 1
ATOM 2395 O O . VAL A 1 304 ? -10.883 11.625 -4.145 1 98.56 304 VAL A O 1
ATOM 2398 N N . ARG A 1 305 ? -10.742 12.977 -2.346 1 98.75 305 ARG A N 1
ATOM 2399 C CA . ARG A 1 305 ? -10.219 14.109 -3.098 1 98.75 305 ARG A CA 1
ATOM 2400 C C . ARG A 1 305 ? -8.953 14.664 -2.443 1 98.75 305 ARG A C 1
ATOM 2402 O O . ARG A 1 305 ? -8.953 14.984 -1.252 1 98.75 305 ARG A O 1
ATOM 2409 N N . LEU A 1 306 ? -7.922 14.711 -3.23 1 98.81 306 LEU A N 1
ATOM 2410 C CA . LEU A 1 306 ? -6.672 15.312 -2.789 1 98.81 306 LEU A CA 1
ATOM 2411 C C . LEU A 1 306 ? -6.406 16.625 -3.529 1 98.81 306 LEU A C 1
ATOM 2413 O O . LEU A 1 306 ? -6.375 16.641 -4.762 1 98.81 306 LEU A O 1
ATOM 2417 N N . LEU A 1 307 ? -6.273 17.703 -2.807 1 98.75 307 LEU A N 1
ATOM 2418 C CA . LEU A 1 307 ? -5.852 19 -3.326 1 98.75 307 LEU A CA 1
ATOM 2419 C C . LEU A 1 307 ? -4.414 19.297 -2.916 1 98.75 307 LEU A C 1
ATOM 2421 O O . LEU A 1 307 ? -4.164 19.719 -1.787 1 98.75 307 LEU A O 1
ATOM 2425 N N . ILE A 1 308 ? -3.477 19.094 -3.867 1 98.56 308 ILE A N 1
ATOM 2426 C CA . ILE A 1 308 ? -2.045 19.156 -3.59 1 98.56 308 ILE A CA 1
ATOM 2427 C C . ILE A 1 308 ? -1.439 20.359 -4.297 1 98.56 308 ILE A C 1
ATOM 2429 O O . ILE A 1 308 ? -1.94 20.797 -5.336 1 98.56 308 ILE A O 1
ATOM 2433 N N . SER A 1 309 ? -0.395 20.906 -3.701 1 97.88 309 SER A N 1
ATOM 2434 C CA . SER A 1 309 ? 0.141 22.156 -4.227 1 97.88 309 SER A CA 1
ATOM 2435 C C . SER A 1 309 ? 1.282 21.891 -5.207 1 97.88 309 SER A C 1
ATOM 2437 O O . SER A 1 309 ? 1.972 20.875 -5.109 1 97.88 309 SER A O 1
ATOM 2439 N N . CYS A 1 310 ? 1.429 22.75 -6.113 1 96.12 310 CYS A N 1
ATOM 2440 C CA . CYS A 1 310 ? 2.592 22.828 -6.992 1 96.12 310 CYS A CA 1
ATOM 2441 C C . CYS A 1 310 ? 3.186 24.234 -6.988 1 96.12 310 CYS A C 1
ATOM 2443 O O . CYS A 1 310 ? 2.475 25.219 -7.219 1 96.12 310 CYS A O 1
ATOM 2445 N N . TRP A 1 311 ? 4.398 24.359 -6.66 1 94.69 311 TRP A N 1
ATOM 2446 C CA . TRP A 1 311 ? 5.152 25.609 -6.652 1 94.69 311 TRP A CA 1
ATOM 2447 C C . TRP A 1 311 ? 6.605 25.359 -7.051 1 94.69 311 TRP A C 1
ATOM 2449 O O . TRP A 1 311 ? 6.988 24.234 -7.391 1 94.69 311 TRP A O 1
ATOM 2459 N N . GLU A 1 312 ? 7.453 26.344 -7.043 1 91.5 312 GLU A N 1
ATOM 2460 C CA . GLU A 1 312 ? 8.812 26.297 -7.578 1 91.5 312 GLU A CA 1
ATOM 2461 C C . GLU A 1 312 ? 9.656 25.266 -6.852 1 91.5 312 GLU A C 1
ATOM 2463 O O . GLU A 1 312 ? 10.555 24.656 -7.449 1 91.5 312 GLU A O 1
ATOM 2468 N N . ASN A 1 313 ? 9.281 25.016 -5.637 1 93.19 313 ASN A N 1
ATOM 2469 C CA . ASN A 1 313 ? 10.117 24.156 -4.824 1 93.19 313 ASN A CA 1
ATOM 2470 C C . ASN A 1 313 ? 9.523 22.75 -4.711 1 93.19 313 ASN A C 1
ATOM 2472 O O . ASN A 1 313 ? 10 21.938 -3.918 1 93.19 313 ASN A O 1
ATOM 2476 N N . THR A 1 314 ? 8.516 22.438 -5.473 1 94.25 314 THR A N 1
ATOM 2477 C CA . THR A 1 314 ? 7.898 21.109 -5.43 1 94.25 314 THR A CA 1
ATOM 2478 C C . THR A 1 314 ? 8.844 20.062 -5.996 1 94.25 314 THR A C 1
ATOM 2480 O O . THR A 1 314 ? 9.453 20.266 -7.047 1 94.25 314 THR A O 1
ATOM 2483 N N . ASN A 1 315 ? 9.016 19 -5.238 1 90.19 315 ASN A N 1
ATOM 2484 C CA . ASN A 1 315 ? 9.758 17.844 -5.75 1 90.19 315 ASN A CA 1
ATOM 2485 C C . ASN A 1 315 ? 8.977 17.125 -6.84 1 90.19 315 ASN A C 1
ATOM 2487 O O . ASN A 1 315 ? 7.898 16.578 -6.586 1 90.19 315 ASN A O 1
ATOM 2491 N N . PRO A 1 316 ? 9.531 17.031 -7.992 1 90.12 316 PRO A N 1
ATOM 2492 C CA . PRO A 1 316 ? 8.805 16.453 -9.125 1 90.12 316 PRO A CA 1
ATOM 2493 C C . PRO A 1 316 ? 8.406 15 -8.883 1 90.12 316 PRO A C 1
ATOM 2495 O O . PRO A 1 316 ? 7.465 14.5 -9.508 1 90.12 316 PRO A O 1
ATOM 2498 N N . ILE A 1 317 ? 9.055 14.305 -7.977 1 90.5 317 ILE A N 1
ATOM 2499 C CA . ILE A 1 317 ? 8.789 12.891 -7.738 1 90.5 317 ILE A CA 1
ATOM 2500 C C . ILE A 1 317 ? 7.387 12.719 -7.168 1 90.5 317 ILE A C 1
ATOM 2502 O O . ILE A 1 317 ? 6.848 11.609 -7.145 1 90.5 317 ILE A O 1
ATOM 2506 N N . MET A 1 318 ? 6.797 13.766 -6.715 1 94.06 318 MET A N 1
ATOM 2507 C CA . MET A 1 318 ? 5.465 13.734 -6.125 1 94.06 318 MET A CA 1
ATOM 2508 C C . MET A 1 318 ? 4.414 13.367 -7.168 1 94.06 318 MET A C 1
ATOM 2510 O O . MET A 1 318 ? 3.463 12.641 -6.867 1 94.06 318 MET A O 1
ATOM 2514 N N . PHE A 1 319 ? 4.602 13.734 -8.359 1 92.69 319 PHE A N 1
ATOM 2515 C CA . PHE A 1 319 ? 3.545 13.719 -9.359 1 92.69 319 PHE A CA 1
ATOM 2516 C C . PHE A 1 319 ? 3.256 12.289 -9.82 1 92.69 319 PHE A C 1
ATOM 2518 O O . PHE A 1 319 ? 2.094 11.898 -9.938 1 92.69 319 PHE A O 1
ATOM 2525 N N . PRO A 1 320 ? 4.297 11.445 -10.078 1 92.44 320 PRO A N 1
ATOM 2526 C CA . PRO A 1 320 ? 3.965 10.055 -10.414 1 92.44 320 PRO A CA 1
ATOM 2527 C C . PRO A 1 320 ? 3.137 9.375 -9.328 1 92.44 320 PRO A C 1
ATOM 2529 O O . PRO A 1 320 ? 2.215 8.609 -9.633 1 92.44 320 PRO A O 1
ATOM 2532 N N . PHE A 1 321 ? 3.406 9.648 -8.109 1 94.81 321 PHE A N 1
ATOM 2533 C CA . PHE A 1 321 ? 2.658 9.039 -7.016 1 94.81 321 PHE A CA 1
ATOM 2534 C C . PHE A 1 321 ? 1.229 9.57 -6.977 1 94.81 321 PHE A C 1
ATOM 2536 O O . PHE A 1 321 ? 0.292 8.812 -6.699 1 94.81 321 PHE A O 1
ATOM 2543 N N . LEU A 1 322 ? 1.068 10.828 -7.227 1 96.25 322 LEU A N 1
ATOM 2544 C CA . LEU A 1 322 ? -0.272 11.398 -7.273 1 96.25 322 LEU A CA 1
ATOM 2545 C C . LEU A 1 322 ? -1.068 10.828 -8.445 1 96.25 322 LEU A C 1
ATOM 2547 O O . LEU A 1 322 ? -2.254 10.516 -8.297 1 96.25 322 LEU A O 1
ATOM 2551 N N . ARG A 1 323 ? -0.445 10.68 -9.562 1 93.69 323 ARG A N 1
ATOM 2552 C CA . ARG A 1 323 ? -1.109 10.078 -10.719 1 93.69 323 ARG A CA 1
ATOM 2553 C C . ARG A 1 323 ? -1.498 8.633 -10.43 1 93.69 323 ARG A C 1
ATOM 2555 O O . ARG A 1 323 ? -2.525 8.148 -10.914 1 93.69 323 ARG A O 1
ATOM 2562 N N . SER A 1 324 ? -0.632 7.973 -9.75 1 95 324 SER A N 1
ATOM 2563 C CA . SER A 1 324 ? -0.925 6.602 -9.344 1 95 324 SER A CA 1
ATOM 2564 C C . SER A 1 324 ? -2.246 6.52 -8.586 1 95 324 SER A C 1
ATOM 2566 O O . SER A 1 324 ? -3.047 5.613 -8.828 1 95 324 SER A O 1
ATOM 2568 N N . LEU A 1 325 ? -2.482 7.445 -7.695 1 96.06 325 LEU A N 1
ATOM 2569 C CA . LEU A 1 325 ? -3.75 7.504 -6.977 1 96.06 325 LEU A CA 1
ATOM 2570 C C . LEU A 1 325 ? -4.895 7.848 -7.922 1 96.06 325 LEU A C 1
ATOM 2572 O O . LEU A 1 325 ? -5.934 7.184 -7.91 1 96.06 325 LEU A O 1
ATOM 2576 N N . ALA A 1 326 ? -4.652 8.789 -8.727 1 94.56 326 ALA A N 1
ATOM 2577 C CA . ALA A 1 326 ? -5.703 9.312 -9.602 1 94.56 326 ALA A CA 1
ATOM 2578 C C . ALA A 1 326 ? -6.121 8.273 -10.633 1 94.56 326 ALA A C 1
ATOM 2580 O O . ALA A 1 326 ? -7.238 8.312 -11.148 1 94.56 326 ALA A O 1
ATOM 2581 N N . SER A 1 327 ? -5.254 7.383 -10.93 1 91.75 327 SER A N 1
ATOM 2582 C CA . SER A 1 327 ? -5.523 6.375 -11.945 1 91.75 327 SER A CA 1
ATOM 2583 C C . SER A 1 327 ? -6.625 5.422 -11.5 1 91.75 327 SER A C 1
ATOM 2585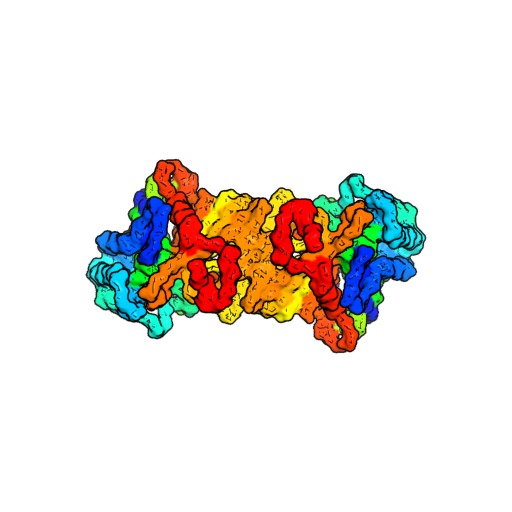 O O . SER A 1 327 ? -7.195 4.695 -12.32 1 91.75 327 SER A O 1
ATOM 2587 N N . LEU A 1 328 ? -6.891 5.383 -10.289 1 92.75 328 LEU A N 1
ATOM 2588 C CA . LEU A 1 328 ? -7.91 4.484 -9.758 1 92.75 328 LEU A CA 1
ATOM 2589 C C . LEU A 1 328 ? -9.312 5.027 -10.039 1 92.75 328 LEU A C 1
ATOM 2591 O O . LEU A 1 328 ? -10.305 4.316 -9.867 1 92.75 328 LEU A O 1
ATOM 2595 N N . GLN A 1 329 ? -9.273 6.285 -10.461 1 86.31 329 GLN A N 1
ATOM 2596 C CA . GLN A 1 329 ? -10.586 6.824 -10.805 1 86.31 329 GLN A CA 1
ATOM 2597 C C . GLN A 1 329 ? -11.164 6.113 -12.023 1 86.31 329 GLN A C 1
ATOM 2599 O O . GLN A 1 329 ? -10.531 6.047 -13.078 1 86.31 329 GLN A O 1
ATOM 2604 N N . ASP A 1 330 ? -12.055 5.297 -11.82 1 71.44 330 ASP A N 1
ATOM 2605 C CA . ASP A 1 330 ? -12.664 4.578 -12.938 1 71.44 330 ASP A CA 1
ATOM 2606 C C . ASP A 1 330 ? -14.188 4.605 -12.836 1 71.44 330 ASP A C 1
ATOM 2608 O O . ASP A 1 330 ? -14.742 5.008 -11.805 1 71.44 330 ASP A O 1
ATOM 2612 N N . LYS A 1 331 ? -14.773 4.539 -14.062 1 58.69 331 LYS A N 1
ATOM 2613 C CA . LYS A 1 331 ? -16.234 4.426 -14.086 1 58.69 331 LYS A CA 1
ATOM 2614 C C . LYS A 1 331 ? -16.719 3.352 -13.117 1 58.69 331 LYS A C 1
ATOM 2616 O O . LYS A 1 331 ? -17.891 3.303 -12.781 1 58.69 331 LYS A O 1
ATOM 2621 N N . SER A 1 332 ? -15.664 2.621 -12.883 1 60.12 332 SER A N 1
ATOM 2622 C CA . SER A 1 332 ? -16.031 1.669 -11.836 1 60.12 332 SER A CA 1
ATOM 2623 C C . SER A 1 332 ? -15.93 2.299 -10.453 1 60.12 332 SER A C 1
ATOM 2625 O O . SER A 1 332 ? -15.438 3.42 -10.312 1 60.12 332 SER A O 1
ATOM 2627 N N . LYS A 1 333 ? -16.75 2.041 -9.469 1 70.94 333 LYS A N 1
ATOM 2628 C CA . LYS A 1 333 ? -17.234 2.498 -8.164 1 70.94 333 LYS A CA 1
ATOM 2629 C C . LYS A 1 333 ? -16.078 3.018 -7.312 1 70.94 333 LYS A C 1
ATOM 2631 O O . LYS A 1 333 ? -16.219 3.152 -6.094 1 70.94 333 LYS A O 1
ATOM 2636 N N . LEU A 1 334 ? -14.75 3.221 -8.031 1 88.31 334 LEU A N 1
ATOM 2637 C CA . LEU A 1 334 ? -13.727 3.879 -7.223 1 88.31 334 LEU A CA 1
ATOM 2638 C C . LEU A 1 334 ? -13.625 5.359 -7.57 1 88.31 334 LEU A C 1
ATOM 2640 O O . LEU A 1 334 ? -13.516 5.719 -8.742 1 88.31 334 LEU A O 1
ATOM 2644 N N . ASP A 1 335 ? -13.703 6.164 -6.586 1 93.69 335 ASP A N 1
ATOM 2645 C CA . ASP A 1 335 ? -13.711 7.605 -6.801 1 93.69 335 ASP A CA 1
ATOM 2646 C C . ASP A 1 335 ? -12.57 8.281 -6.047 1 93.69 335 ASP A C 1
ATOM 2648 O O . ASP A 1 335 ? -12.766 8.797 -4.941 1 93.69 335 ASP A O 1
ATOM 2652 N N . ILE A 1 336 ? -11.398 8.242 -6.625 1 96.75 336 ILE A N 1
ATOM 2653 C CA . ILE A 1 336 ? -10.242 8.977 -6.117 1 96.75 336 ILE A CA 1
ATOM 2654 C C . ILE A 1 336 ? -9.828 10.047 -7.125 1 96.75 336 ILE A C 1
ATOM 2656 O O . ILE A 1 336 ? -9.5 9.734 -8.273 1 96.75 336 ILE A O 1
ATOM 2660 N N . GLN A 1 337 ? -9.836 11.273 -6.711 1 96.81 337 GLN A N 1
ATOM 2661 C CA . GLN A 1 337 ? -9.477 12.398 -7.566 1 96.81 337 GLN A CA 1
ATOM 2662 C C . GLN A 1 337 ? -8.344 13.219 -6.953 1 96.81 337 GLN A C 1
ATOM 2664 O O . GLN A 1 337 ? -8.289 13.398 -5.734 1 96.81 337 GLN A O 1
ATOM 2669 N N . VAL A 1 338 ? -7.473 13.641 -7.824 1 97.69 338 VAL A N 1
ATOM 2670 C CA . VAL A 1 338 ? -6.359 14.484 -7.398 1 97.69 338 VAL A CA 1
ATOM 2671 C C . VAL A 1 338 ? -6.32 15.75 -8.25 1 97.69 338 VAL A C 1
ATOM 2673 O O . VAL A 1 338 ? -6.34 15.68 -9.484 1 97.69 338 VAL A O 1
ATOM 2676 N N . ARG A 1 339 ? -6.309 16.844 -7.609 1 97.75 339 ARG A N 1
ATOM 2677 C CA . ARG A 1 339 ? -6.121 18.125 -8.297 1 97.75 339 ARG A CA 1
ATOM 2678 C C . ARG A 1 339 ? -4.918 18.875 -7.738 1 97.75 339 ARG A C 1
ATOM 2680 O O . ARG A 1 339 ? -4.531 18.672 -6.586 1 97.75 339 ARG A O 1
ATOM 2687 N N . ILE A 1 340 ? -4.348 19.719 -8.578 1 98 340 ILE A N 1
ATOM 2688 C CA . ILE A 1 340 ? -3.172 20.516 -8.234 1 98 340 ILE A CA 1
ATOM 2689 C C . ILE A 1 340 ? -3.564 21.984 -8.086 1 98 340 ILE A C 1
ATOM 2691 O O . ILE A 1 340 ? -4.148 22.562 -9 1 98 340 ILE A O 1
ATOM 2695 N N . PHE A 1 341 ? -3.258 22.516 -6.953 1 97.75 341 PHE A N 1
ATOM 2696 C CA . PHE A 1 341 ? -3.525 23.922 -6.672 1 97.75 341 PHE A CA 1
ATOM 2697 C C . PHE A 1 341 ? -2.287 24.781 -6.934 1 97.75 341 PHE A C 1
ATOM 2699 O O . PHE A 1 341 ? -1.215 24.5 -6.391 1 97.75 341 PHE A O 1
ATOM 2706 N N . THR A 1 342 ? -2.398 25.75 -7.711 1 96.75 342 THR A N 1
ATOM 2707 C CA . THR A 1 342 ? -1.308 26.656 -8.031 1 96.75 342 THR A CA 1
ATOM 2708 C C . THR A 1 342 ? -1.702 28.094 -7.715 1 96.75 342 THR A C 1
ATOM 2710 O O . THR A 1 342 ? -2.742 28.578 -8.172 1 96.75 342 THR A O 1
ATOM 2713 N N . VAL A 1 343 ? -0.858 28.734 -6.945 1 97.06 343 VAL A N 1
ATOM 2714 C CA . VAL A 1 343 ? -1.055 30.156 -6.664 1 97.06 343 VAL A CA 1
ATOM 2715 C C . VAL A 1 343 ? -0.382 31 -7.75 1 97.06 343 VAL A C 1
ATOM 2717 O O . VAL A 1 343 ? 0.842 30.969 -7.895 1 97.06 343 VAL A O 1
ATOM 2720 N N . PRO A 1 344 ? -1.188 31.734 -8.453 1 95.19 344 PRO A N 1
ATOM 2721 C CA . PRO A 1 344 ? -0.572 32.562 -9.492 1 95.19 344 PRO A CA 1
ATOM 2722 C C . PRO A 1 344 ? 0.342 33.656 -8.922 1 95.19 344 PRO A C 1
ATOM 2724 O O . PRO A 1 344 ? 0.173 34.062 -7.773 1 95.19 344 PRO A O 1
ATOM 2727 N N . SER A 1 345 ? 1.276 34.062 -9.711 1 94.25 345 SER A N 1
ATOM 2728 C CA . SER A 1 345 ? 2.221 35.125 -9.32 1 94.25 345 SER A CA 1
ATOM 2729 C C . SER A 1 345 ? 2.414 36.125 -10.445 1 94.25 345 SER A C 1
ATOM 2731 O O . SER A 1 345 ? 2.541 35.75 -11.609 1 94.25 345 SER A O 1
ATOM 2733 N N . ASP A 1 346 ? 2.396 37.375 -10.102 1 92.88 346 ASP A N 1
ATOM 2734 C CA . ASP A 1 346 ? 2.855 38.375 -11.055 1 92.88 346 ASP A CA 1
ATOM 2735 C C . ASP A 1 346 ? 4.379 38.469 -11.047 1 92.88 346 ASP A C 1
ATOM 2737 O O . ASP A 1 346 ? 5.051 37.812 -10.273 1 92.88 346 ASP A O 1
ATOM 2741 N N . PRO A 1 347 ? 4.93 39.281 -11.93 1 92.25 347 PRO A N 1
ATOM 2742 C CA . PRO A 1 347 ? 6.387 39.312 -12.039 1 92.25 347 PRO A CA 1
ATOM 2743 C C . PRO A 1 347 ? 7.062 39.75 -10.742 1 92.25 347 PRO A C 1
ATOM 2745 O O . PRO A 1 347 ? 8.141 39.25 -10.406 1 92.25 347 PRO A O 1
ATOM 2748 N N . ARG A 1 348 ? 6.449 40.656 -10.062 1 92.31 348 ARG A N 1
ATOM 2749 C CA . ARG A 1 348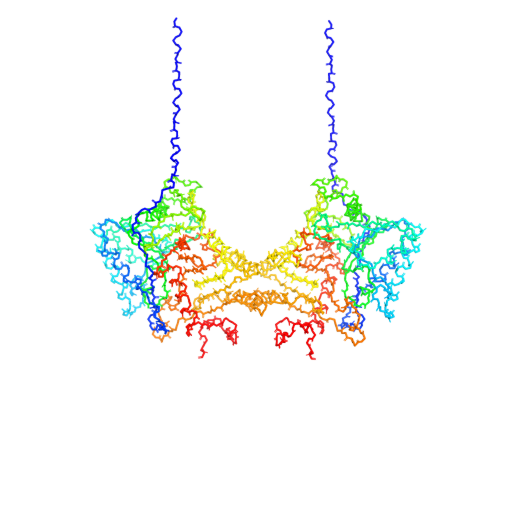 ? 6.996 41.125 -8.781 1 92.31 348 ARG A CA 1
ATOM 2750 C C . ARG A 1 348 ? 6.941 40 -7.742 1 92.31 348 ARG A C 1
ATOM 2752 O O . ARG A 1 348 ? 7.922 39.75 -7.043 1 92.31 348 ARG A O 1
ATOM 2759 N N . GLN A 1 349 ? 5.883 39.344 -7.688 1 93.5 349 GLN A N 1
ATOM 2760 C CA . GLN A 1 349 ? 5.637 38.312 -6.695 1 93.5 349 GLN A CA 1
ATOM 2761 C C . GLN A 1 349 ? 6.539 37.094 -6.93 1 93.5 349 GLN A C 1
ATOM 2763 O O . GLN A 1 349 ? 6.895 36.375 -5.988 1 93.5 349 GLN A O 1
ATOM 2768 N N . LYS A 1 350 ? 6.93 36.906 -8.117 1 92 350 LYS A N 1
ATOM 2769 C CA . LYS A 1 350 ? 7.801 35.781 -8.469 1 92 350 LYS A CA 1
ATOM 2770 C C . LYS A 1 350 ? 9.156 35.906 -7.789 1 92 350 LYS A C 1
ATOM 2772 O O . LYS A 1 350 ? 9.867 34.906 -7.613 1 92 350 LYS A O 1
ATOM 2777 N N . HIS A 1 351 ? 9.484 37.094 -7.383 1 93.19 351 HIS A N 1
ATOM 2778 C CA . HIS A 1 351 ? 10.797 37.344 -6.797 1 93.19 351 HIS A CA 1
ATOM 2779 C C . HIS A 1 351 ? 10.766 37.156 -5.285 1 93.19 351 HIS A C 1
ATOM 2781 O O . HIS A 1 351 ? 11.812 37.125 -4.637 1 93.19 351 HIS A O 1
ATOM 2787 N N . ILE A 1 352 ? 9.633 37.031 -4.699 1 96.25 352 ILE A N 1
ATOM 2788 C CA . ILE A 1 352 ? 9.539 36.75 -3.273 1 96.25 352 ILE A CA 1
ATOM 2789 C C . ILE A 1 352 ? 9.914 35.281 -3.016 1 96.25 352 ILE A C 1
ATOM 2791 O O . ILE A 1 352 ? 9.242 34.375 -3.51 1 96.25 352 ILE A O 1
ATOM 2795 N N . PRO A 1 353 ? 10.977 35.031 -2.252 1 95.25 353 PRO A N 1
ATOM 2796 C CA . PRO A 1 353 ? 11.398 33.625 -2.049 1 95.25 353 PRO A CA 1
ATOM 2797 C C . PRO A 1 353 ? 10.414 32.844 -1.19 1 95.25 353 PRO A C 1
ATOM 2799 O O . PRO A 1 353 ? 9.836 33.375 -0.241 1 95.25 353 PRO A O 1
ATOM 2802 N N . TYR A 1 354 ? 10.242 31.562 -1.528 1 95 354 TYR A N 1
ATOM 2803 C CA . TYR A 1 354 ? 9.461 30.625 -0.742 1 95 354 TYR A CA 1
ATOM 2804 C C . TYR A 1 354 ? 8.062 31.156 -0.472 1 95 354 TYR A C 1
ATOM 2806 O O . TYR A 1 354 ? 7.602 31.172 0.672 1 95 354 TYR A O 1
ATOM 2814 N N . ALA A 1 355 ? 7.461 31.656 -1.468 1 96.38 355 ALA A N 1
ATOM 2815 C CA . ALA A 1 355 ? 6.102 32.188 -1.424 1 96.38 355 ALA A CA 1
ATOM 2816 C C . ALA A 1 355 ? 5.23 31.562 -2.512 1 96.38 355 ALA A C 1
ATOM 2818 O O . ALA A 1 355 ? 5.645 30.609 -3.174 1 96.38 355 ALA A O 1
ATOM 2819 N N . ARG A 1 356 ? 3.998 31.953 -2.613 1 96.62 356 ARG A N 1
ATOM 2820 C CA . ARG A 1 356 ? 3.066 31.641 -3.691 1 96.62 356 ARG A CA 1
ATOM 2821 C C . ARG A 1 356 ? 2.764 30.141 -3.732 1 96.62 356 ARG A C 1
ATOM 2823 O O . ARG A 1 356 ? 2.91 29.5 -4.777 1 96.62 356 ARG A O 1
ATOM 2830 N N . VAL A 1 357 ? 2.342 29.641 -2.688 1 97.94 357 VAL A N 1
ATOM 2831 C CA . VAL A 1 357 ? 2 28.219 -2.59 1 97.94 357 VAL A CA 1
ATOM 2832 C C . VAL A 1 357 ? 0.823 28.031 -1.634 1 97.94 357 VAL A C 1
ATOM 2834 O O . VAL A 1 357 ? 0.613 28.859 -0.735 1 97.94 357 VAL A O 1
ATOM 2837 N N . ASN A 1 358 ? -0.012 27.125 -1.957 1 98.56 358 ASN A N 1
ATOM 2838 C CA . ASN A 1 358 ? -0.979 26.641 -0.977 1 98.56 358 ASN A CA 1
ATOM 2839 C C . ASN A 1 358 ? -0.32 25.734 0.061 1 98.56 358 ASN A C 1
ATOM 2841 O O . ASN A 1 358 ? 0.068 24.609 -0.248 1 98.56 358 ASN A O 1
ATOM 2845 N N . HIS A 1 359 ? -0.202 26.219 1.259 1 98.81 359 HIS A N 1
ATOM 2846 C CA . HIS A 1 359 ? 0.508 25.547 2.334 1 98.81 359 HIS A CA 1
ATOM 2847 C C . HIS A 1 359 ? -0.459 25.047 3.404 1 98.81 359 HIS A C 1
ATOM 2849 O O . HIS A 1 359 ? -0.064 24.828 4.551 1 98.81 359 HIS A O 1
ATOM 2855 N N . ASN A 1 360 ? -1.706 24.812 3.037 1 98.69 360 ASN A N 1
ATOM 2856 C CA . ASN A 1 360 ? -2.695 24.266 3.955 1 98.69 360 ASN A CA 1
ATOM 2857 C C . ASN A 1 360 ? -2.297 22.875 4.438 1 98.69 360 ASN A C 1
ATOM 2859 O O . ASN A 1 360 ? -1.553 22.156 3.754 1 98.69 360 ASN A O 1
ATOM 2863 N N . LYS A 1 361 ? -2.775 22.531 5.656 1 98.75 361 LYS A N 1
ATOM 2864 C CA . LYS A 1 361 ? -2.623 21.203 6.262 1 98.75 361 LYS A CA 1
ATOM 2865 C C . LYS A 1 361 ? -3.912 20.766 6.949 1 98.75 361 LYS A C 1
ATOM 2867 O O . LYS A 1 361 ? -4.039 20.875 8.172 1 98.75 361 LYS A O 1
ATOM 2872 N N . TYR A 1 362 ? -4.816 20.172 6.156 1 98.94 362 TYR A N 1
ATOM 2873 C CA . TYR A 1 362 ? -6.039 19.734 6.816 1 98.94 362 TYR A CA 1
ATOM 2874 C C . TYR A 1 362 ? -6.707 18.609 6.031 1 98.94 362 TYR A C 1
ATOM 2876 O O . TYR A 1 362 ? -6.336 18.344 4.887 1 98.94 362 TYR A O 1
ATOM 2884 N N . MET A 1 363 ? -7.562 17.953 6.688 1 98.94 363 MET A N 1
ATOM 2885 C CA . MET A 1 363 ? -8.469 16.938 6.152 1 98.94 363 MET A CA 1
ATOM 2886 C C . MET A 1 363 ? -9.875 17.125 6.695 1 98.94 363 MET A C 1
ATOM 2888 O O . MET A 1 363 ? -10.055 17.5 7.855 1 98.94 363 MET A O 1
ATOM 2892 N N . VAL A 1 364 ? -10.828 16.938 5.832 1 98.94 364 VAL A N 1
ATOM 2893 C CA . VAL A 1 364 ? -12.219 16.922 6.277 1 98.94 364 VAL A CA 1
ATOM 2894 C C . VAL A 1 364 ? -12.93 15.703 5.711 1 98.94 364 VAL A C 1
ATOM 2896 O O . VAL A 1 364 ? -12.719 15.328 4.559 1 98.94 364 VAL A O 1
ATOM 2899 N N . THR A 1 365 ? -13.625 14.977 6.559 1 98.88 365 THR A N 1
ATOM 2900 C CA . THR A 1 365 ? -14.484 13.875 6.152 1 98.88 365 THR A CA 1
ATOM 2901 C C . THR A 1 365 ? -15.953 14.211 6.398 1 98.88 365 THR A C 1
ATOM 2903 O O . THR A 1 365 ? -16.281 15.336 6.785 1 98.88 365 THR A O 1
ATOM 2906 N N . ASP A 1 366 ? -16.875 13.266 6.129 1 98.31 366 ASP A N 1
ATOM 2907 C CA . ASP A 1 366 ? -18.297 13.461 6.391 1 98.31 366 ASP A CA 1
ATOM 2908 C C . ASP A 1 366 ? -18.562 13.586 7.887 1 98.31 366 ASP A C 1
ATOM 2910 O O . ASP A 1 366 ? -19.656 14.008 8.297 1 98.31 366 ASP A O 1
ATOM 2914 N N . LYS A 1 367 ? -17.5 13.406 8.688 1 97.44 367 LYS A N 1
ATOM 2915 C CA . LYS A 1 367 ? -17.734 13.398 10.125 1 97.44 367 LYS A CA 1
ATOM 2916 C C . LYS A 1 367 ? -16.766 14.336 10.844 1 97.44 367 LYS A C 1
ATOM 2918 O O . LYS A 1 367 ? -17.109 14.93 11.867 1 97.44 367 LYS A O 1
ATOM 2923 N N . VAL A 1 368 ? -15.555 14.438 10.352 1 98.62 368 VAL A N 1
ATOM 2924 C CA . VAL A 1 368 ? -14.469 14.945 11.18 1 98.62 368 VAL A CA 1
ATOM 2925 C C . VAL A 1 368 ? -13.742 16.078 10.453 1 98.62 368 VAL A C 1
ATOM 2927 O O . VAL A 1 368 ? -13.57 16.031 9.234 1 98.62 368 VAL A O 1
ATOM 2930 N N . ALA A 1 369 ? -13.367 17.109 11.211 1 98.81 369 ALA A N 1
ATOM 2931 C CA . ALA A 1 369 ? -12.398 18.109 10.781 1 98.81 369 ALA A CA 1
ATOM 2932 C C . ALA A 1 369 ? -11.039 17.891 11.43 1 98.81 369 ALA A C 1
ATOM 2934 O O . ALA A 1 369 ? -10.938 17.828 12.656 1 98.81 369 ALA A O 1
ATOM 2935 N N . TYR A 1 370 ? -10.047 17.672 10.641 1 98.94 370 TYR A N 1
ATOM 2936 C CA . TYR A 1 370 ? -8.648 17.547 11.055 1 98.94 370 TYR A CA 1
ATOM 2937 C C . TYR A 1 370 ? -7.828 18.75 10.578 1 98.94 370 TYR A C 1
ATOM 2939 O O . TYR A 1 370 ? -7.699 18.984 9.375 1 98.94 370 TYR A O 1
ATOM 2947 N N . ILE A 1 371 ? -7.301 19.578 11.492 1 98.94 371 ILE A N 1
ATOM 2948 C CA . ILE A 1 371 ? -6.469 20.734 11.195 1 98.94 371 ILE A CA 1
ATOM 2949 C C . ILE A 1 371 ? -5.09 20.562 11.828 1 98.94 371 ILE A C 1
ATOM 2951 O O . ILE A 1 371 ? -4.961 20.516 13.055 1 98.94 371 ILE A O 1
ATOM 2955 N N . GLY A 1 372 ? -4.066 20.422 10.969 1 98.5 372 GLY A N 1
ATOM 2956 C CA . GLY A 1 372 ? -2.754 20.078 11.492 1 98.5 372 GLY A CA 1
ATOM 2957 C C . GLY A 1 372 ? -1.663 21.031 11.023 1 98.5 372 GLY A C 1
ATOM 2958 O O . GLY A 1 372 ? -1.948 22.141 10.578 1 98.5 372 GLY A O 1
ATOM 2959 N N . THR A 1 373 ? -0.407 20.609 11.312 1 98.62 373 THR A N 1
ATOM 2960 C CA . THR A 1 373 ? 0.752 21.438 11.023 1 98.62 373 THR A CA 1
ATOM 2961 C C . THR A 1 373 ? 1.69 20.75 10.039 1 98.62 373 THR A C 1
ATOM 2963 O O . THR A 1 373 ? 2.701 21.328 9.633 1 98.62 373 THR A O 1
ATOM 2966 N N . SER A 1 374 ? 1.309 19.578 9.617 1 97.25 374 SER A N 1
ATOM 2967 C CA . SER A 1 374 ? 2.291 18.766 8.906 1 97.25 374 SER A CA 1
ATOM 2968 C C . SER A 1 374 ? 1.831 18.453 7.484 1 97.25 374 SER A C 1
ATOM 2970 O O . SER A 1 374 ? 0.631 18.344 7.223 1 97.25 374 SER A O 1
ATOM 2972 N N . ASN A 1 375 ? 2.844 18.406 6.531 1 97.5 375 ASN A N 1
ATOM 2973 C CA . ASN A 1 375 ? 2.594 17.766 5.246 1 97.5 375 ASN A CA 1
ATOM 2974 C C . ASN A 1 375 ? 2.482 16.25 5.391 1 97.5 375 ASN A C 1
ATOM 2976 O O . ASN A 1 375 ? 2.596 15.719 6.5 1 97.5 375 ASN A O 1
ATOM 2980 N N . TRP A 1 376 ? 2.119 15.633 4.297 1 98.31 376 TRP A N 1
ATOM 2981 C CA . TRP A 1 376 ? 1.823 14.211 4.422 1 98.31 376 TRP A CA 1
ATOM 2982 C C . TRP A 1 376 ? 2.859 13.367 3.684 1 98.31 376 TRP A C 1
ATOM 2984 O O . TRP A 1 376 ? 2.557 12.766 2.652 1 98.31 376 TRP A O 1
ATOM 2994 N N . SER A 1 377 ? 4.051 13.289 4.129 1 97.38 377 SER A N 1
ATOM 2995 C CA . SER A 1 377 ? 5.121 12.336 3.867 1 97.38 377 SER A CA 1
ATOM 2996 C 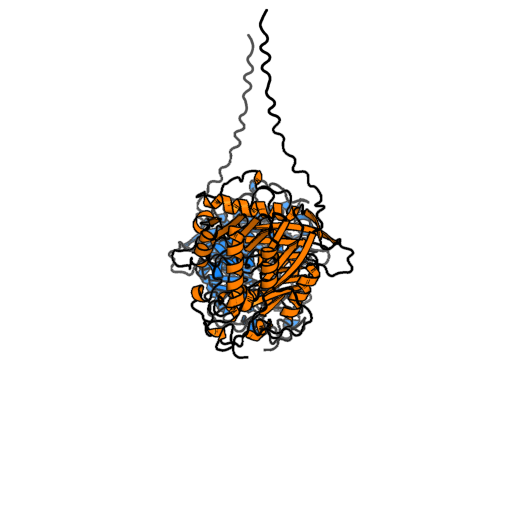C . SER A 1 377 ? 5.613 11.688 5.156 1 97.38 377 SER A C 1
ATOM 2998 O O . SER A 1 377 ? 5.332 12.18 6.254 1 97.38 377 SER A O 1
ATOM 3000 N N . GLY A 1 378 ? 6.246 10.578 5.074 1 97.69 378 GLY A N 1
ATOM 3001 C CA . GLY A 1 378 ? 6.594 9.797 6.25 1 97.69 378 GLY A CA 1
ATOM 3002 C C . GLY A 1 378 ? 7.367 10.594 7.289 1 97.69 378 GLY A C 1
ATOM 3003 O O . GLY A 1 378 ? 7.16 10.422 8.492 1 97.69 378 GLY A O 1
ATOM 3004 N N . ASP A 1 379 ? 8.125 11.539 6.934 1 96.75 379 ASP A N 1
ATOM 3005 C CA . ASP A 1 379 ? 9.008 12.305 7.809 1 96.75 379 ASP A CA 1
ATOM 3006 C C . ASP A 1 379 ? 8.211 13.094 8.844 1 96.75 379 ASP A C 1
ATOM 3008 O O . ASP A 1 379 ? 8.641 13.25 9.984 1 96.75 379 ASP A O 1
ATOM 3012 N N . TYR A 1 380 ? 7.113 13.516 8.453 1 97.94 380 TYR A N 1
ATOM 3013 C CA . TYR A 1 380 ? 6.32 14.398 9.297 1 97.94 380 TYR A CA 1
ATOM 3014 C C . TYR A 1 380 ? 5.629 13.617 10.406 1 97.94 380 TYR A C 1
ATOM 3016 O O . TYR A 1 380 ? 5.133 14.203 11.375 1 97.94 380 TYR A O 1
ATOM 3024 N N . PHE A 1 381 ? 5.633 12.305 10.273 1 98.38 381 PHE A N 1
ATOM 3025 C CA . PHE A 1 381 ? 4.934 11.484 11.258 1 98.38 381 PHE A CA 1
ATOM 3026 C C . PHE A 1 381 ? 5.922 10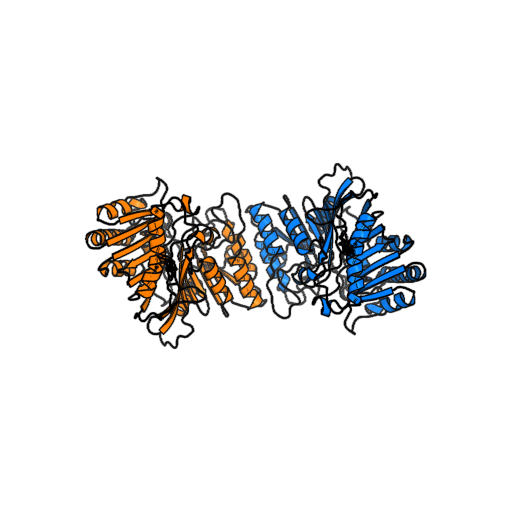.648 12.062 1 98.38 381 PHE A C 1
ATOM 3028 O O . PHE A 1 381 ? 5.602 10.188 13.164 1 98.38 381 PHE A O 1
ATOM 3035 N N . VAL A 1 382 ? 7.129 10.492 11.523 1 97.5 382 VAL A N 1
ATOM 3036 C CA . VAL A 1 382 ? 8.094 9.578 12.133 1 97.5 382 VAL A CA 1
ATOM 3037 C C . VAL A 1 382 ? 9.148 10.367 12.898 1 97.5 382 VAL A C 1
ATOM 3039 O O . VAL A 1 382 ? 9.625 9.93 13.945 1 97.5 382 VAL A O 1
ATOM 3042 N N . ASN A 1 383 ? 9.477 11.602 12.406 1 96.88 383 ASN A N 1
ATOM 3043 C CA . ASN A 1 383 ? 10.633 12.312 12.945 1 96.88 383 ASN A CA 1
ATOM 3044 C C . ASN A 1 383 ? 10.273 13.734 13.344 1 96.88 383 ASN A C 1
ATOM 3046 O O . ASN A 1 383 ? 10.812 14.273 14.32 1 96.88 383 ASN A O 1
ATOM 3050 N N . THR A 1 384 ? 9.398 14.32 12.641 1 97.88 384 THR A N 1
ATOM 3051 C CA . THR A 1 384 ? 9.141 15.758 12.758 1 97.88 384 THR A CA 1
ATOM 3052 C C . THR A 1 384 ? 8.07 16.031 13.797 1 97.88 384 THR A C 1
ATOM 3054 O O . THR A 1 384 ? 7.055 15.336 13.859 1 97.88 384 THR A O 1
ATOM 3057 N N . ALA A 1 385 ? 8.352 17.016 14.594 1 98.56 385 ALA A N 1
ATOM 3058 C CA . ALA A 1 385 ? 7.336 17.422 15.562 1 98.56 385 ALA A CA 1
ATOM 3059 C C . ALA A 1 385 ? 6.188 18.172 14.883 1 98.56 385 ALA A C 1
ATOM 3061 O O . ALA A 1 385 ? 6.418 19.094 14.109 1 98.56 385 ALA A O 1
ATOM 3062 N N . GLY A 1 386 ? 5.012 17.703 15.094 1 98.5 386 GLY A N 1
ATOM 3063 C CA . GLY A 1 386 ? 3.768 18.281 14.617 1 98.5 386 GLY A CA 1
ATOM 3064 C C . GLY A 1 386 ? 2.594 18.031 15.539 1 98.5 386 GLY A C 1
ATOM 3065 O O . GLY A 1 386 ? 2.732 17.328 16.547 1 98.5 386 GLY A O 1
ATOM 3066 N N . SER A 1 387 ? 1.537 18.703 15.289 1 98.81 387 SER A N 1
ATOM 3067 C CA . SER A 1 387 ? 0.307 18.516 16.062 1 98.81 387 SER A CA 1
ATOM 3068 C C . SER A 1 387 ? -0.923 18.797 15.203 1 98.81 387 SER A C 1
ATOM 3070 O O . SER A 1 387 ? -0.815 19.406 14.133 1 98.81 387 SER A O 1
ATOM 3072 N N . ALA A 1 388 ? -2.072 18.281 15.695 1 98.94 388 ALA A N 1
ATOM 3073 C CA . ALA A 1 388 ? -3.32 18.547 14.992 1 98.94 388 ALA A CA 1
ATOM 3074 C C . ALA A 1 388 ? -4.496 18.625 15.961 1 98.94 388 ALA A C 1
ATOM 3076 O O . ALA A 1 388 ? -4.477 18 17.016 1 98.94 388 ALA A O 1
ATOM 3077 N N . LEU A 1 389 ? -5.41 19.453 15.602 1 98.94 389 LEU A N 1
ATOM 3078 C CA . LEU A 1 389 ? -6.719 19.547 16.234 1 98.94 389 LEU A CA 1
ATOM 3079 C C . LEU A 1 389 ? -7.75 18.719 15.477 1 98.94 389 LEU A C 1
ATOM 3081 O O . LEU A 1 389 ? -7.957 18.922 14.273 1 98.94 389 LEU A O 1
ATOM 3085 N N . VAL A 1 390 ? -8.375 17.734 16.188 1 98.94 390 VAL A N 1
ATOM 3086 C CA . VAL A 1 390 ? -9.367 16.859 15.57 1 98.94 390 VAL A CA 1
ATOM 3087 C C . VAL A 1 390 ? -10.734 17.109 16.203 1 98.94 390 VAL A C 1
ATOM 3089 O O . VAL A 1 390 ? -10.898 16.969 17.422 1 98.94 390 VAL A O 1
ATOM 3092 N N . VAL A 1 391 ? -11.727 17.453 15.383 1 98.69 391 VAL A N 1
ATOM 3093 C CA . VAL A 1 391 ? -13.039 17.859 15.883 1 98.69 391 VAL A CA 1
ATOM 3094 C C . VAL A 1 391 ? -14.133 17.031 15.219 1 98.69 391 VAL A C 1
ATOM 3096 O O . VAL A 1 391 ? -14.203 16.938 13.992 1 98.69 391 VAL A O 1
ATOM 3099 N N . ASN A 1 392 ? -14.961 16.422 15.984 1 97.88 392 ASN A N 1
ATOM 3100 C CA . ASN A 1 392 ? -16.156 15.703 15.547 1 97.88 392 ASN A CA 1
ATOM 3101 C C . ASN A 1 392 ? -17.422 16.266 16.188 1 97.88 392 ASN A C 1
ATOM 3103 O O . ASN A 1 392 ? -17.562 16.25 17.406 1 97.88 392 ASN A O 1
ATOM 3107 N N . GLN A 1 393 ? -18.375 16.75 15.344 1 94.5 393 GLN A N 1
ATOM 3108 C CA . GLN A 1 393 ? -19.609 17.344 15.836 1 94.5 393 GLN A CA 1
ATOM 3109 C C . GLN A 1 393 ? -20.828 16.609 15.289 1 94.5 393 GLN A C 1
ATOM 3111 O O . GLN A 1 393 ? -21.859 17.219 15.023 1 94.5 393 GLN A O 1
ATOM 3116 N N . THR A 1 394 ? -20.688 15.383 14.945 1 90.44 394 THR A N 1
ATOM 3117 C CA . THR A 1 394 ? -21.75 14.602 14.328 1 90.44 394 THR A CA 1
ATOM 3118 C C . THR A 1 394 ? -22.938 14.469 15.281 1 90.44 394 THR A C 1
ATOM 3120 O O . THR A 1 394 ? -24.078 14.242 14.844 1 90.44 394 THR A O 1
ATOM 3123 N N . SER A 1 395 ? -22.734 14.609 16.531 1 81.88 395 SER A N 1
ATOM 3124 C CA . SER A 1 395 ? -23.828 14.492 17.5 1 81.88 395 SER A CA 1
ATOM 3125 C C . SER A 1 395 ? -24.609 15.797 17.594 1 81.88 395 SER A C 1
ATOM 3127 O O . SER A 1 395 ? -25.641 15.859 18.266 1 81.88 395 SER A O 1
ATOM 3129 N N . ALA A 1 396 ? -24.109 16.781 16.875 1 74.69 396 ALA A N 1
ATOM 3130 C CA . ALA A 1 396 ? -24.641 18.141 17.016 1 74.69 396 ALA A CA 1
ATOM 3131 C C . ALA A 1 396 ? -25.984 18.281 16.297 1 74.69 396 ALA A C 1
ATOM 3133 O O . ALA A 1 396 ? -26.203 17.672 15.242 1 74.69 396 ALA A O 1
ATOM 3134 N N . GLN A 1 397 ? -27 18.891 17 1 69.88 397 GLN A N 1
ATOM 3135 C CA . GLN A 1 397 ? -28.219 19.391 16.375 1 69.88 397 GLN A CA 1
ATOM 3136 C C . GLN A 1 397 ? -28.172 20.906 16.234 1 69.88 397 GLN A C 1
ATOM 3138 O O . GLN A 1 397 ? -28.328 21.641 17.203 1 69.88 397 GLN A O 1
ATOM 3143 N N . SER A 1 398 ? -27.234 21.328 15.375 1 69.5 398 SER A N 1
ATOM 3144 C CA . SER A 1 398 ? -27.078 22.781 15.344 1 69.5 398 SER A CA 1
ATOM 3145 C C . SER A 1 398 ? -27.609 23.375 14.039 1 69.5 398 SER A C 1
ATOM 3147 O O . SER A 1 398 ? -27.656 22.688 13.016 1 69.5 398 SER A O 1
ATOM 3149 N N . THR A 1 399 ? -28.078 24.594 14.234 1 77.94 399 THR A N 1
ATOM 3150 C CA . THR A 1 399 ? -28.531 25.359 13.086 1 77.94 399 THR A CA 1
ATOM 3151 C C . THR A 1 399 ? -27.359 26.031 12.383 1 77.94 399 THR A C 1
ATOM 3153 O O . THR A 1 399 ? -27.438 26.375 11.203 1 77.94 399 THR A O 1
ATOM 3156 N N . SER A 1 400 ? -26.25 26.344 13.062 1 85.44 400 SER A N 1
ATOM 3157 C CA . SER A 1 400 ? -25.062 26.938 12.461 1 85.44 400 SER A CA 1
ATOM 3158 C C . SER A 1 400 ? -24.109 25.875 11.945 1 85.44 400 SER A C 1
ATOM 3160 O O . SER A 1 400 ? -24.062 24.766 12.469 1 85.44 400 SER A O 1
ATOM 3162 N N . PRO A 1 401 ? -23.375 26.312 10.984 1 91.81 401 PRO A N 1
ATOM 3163 C CA . PRO A 1 401 ? -22.453 25.328 10.414 1 91.81 401 PRO A CA 1
ATOM 3164 C C . PRO A 1 401 ? -21.391 24.875 11.398 1 91.81 401 PRO A C 1
ATOM 3166 O O . PRO A 1 401 ? -20.828 25.703 12.117 1 91.81 401 PRO A O 1
ATOM 3169 N N . THR A 1 402 ? -21.156 23.562 11.477 1 94.88 402 THR A N 1
ATOM 3170 C CA . THR A 1 402 ? -20.094 22.969 12.281 1 94.88 402 THR A CA 1
ATOM 3171 C C . THR A 1 402 ? -18.734 23.297 11.672 1 94.88 402 THR A C 1
ATOM 3173 O O . THR A 1 402 ? -18.641 23.797 10.555 1 94.88 402 THR A O 1
ATOM 3176 N N . VAL A 1 403 ? -17.688 23.047 12.43 1 96.19 403 VAL A N 1
ATOM 3177 C CA . VAL A 1 403 ? -16.328 23.234 11.93 1 96.19 403 VAL A CA 1
ATOM 3178 C C . VAL A 1 403 ? -16.094 22.328 10.711 1 96.19 403 VAL A C 1
ATOM 3180 O O . VAL A 1 403 ? -15.43 22.734 9.75 1 96.19 403 VAL A O 1
ATOM 3183 N N . GLN A 1 404 ? -16.594 21.141 10.836 1 97.31 404 GLN A N 1
ATOM 3184 C CA . GLN A 1 404 ? -16.5 20.188 9.727 1 97.31 404 GLN A CA 1
ATOM 3185 C C . GLN A 1 404 ? -17.156 20.75 8.469 1 97.31 404 GLN A C 1
ATOM 3187 O O . GLN A 1 404 ? -16.578 20.688 7.383 1 97.31 404 GLN A O 1
ATOM 3192 N N . GLU A 1 405 ? -18.297 21.297 8.555 1 97 405 GLU A N 1
ATOM 3193 C CA . GLU A 1 405 ? -19 21.859 7.406 1 97 405 GLU A CA 1
ATOM 3194 C C . GLU A 1 405 ? -18.266 23.078 6.848 1 97 405 GLU A C 1
ATOM 3196 O O . GLU A 1 405 ? -18.234 23.281 5.629 1 97 405 GLU A O 1
ATOM 3201 N N . GLN A 1 406 ? -17.734 23.891 7.734 1 97.12 406 GLN A N 1
ATOM 3202 C CA . GLN A 1 406 ? -16.969 25.062 7.297 1 97.12 406 GLN A CA 1
ATOM 3203 C C . GLN A 1 406 ? -15.719 24.641 6.539 1 97.12 406 GLN A C 1
ATOM 3205 O O . GLN A 1 406 ? -15.391 25.234 5.504 1 97.12 406 GLN A O 1
ATOM 3210 N N . LEU A 1 407 ? -15.078 23.672 7.07 1 98.38 407 LEU A N 1
ATOM 3211 C CA . LEU A 1 407 ? -13.859 23.188 6.438 1 98.38 407 LEU A CA 1
ATOM 3212 C C . LEU A 1 407 ? -14.156 22.547 5.09 1 98.38 407 LEU A C 1
ATOM 3214 O O . LEU A 1 407 ? -13.391 22.703 4.137 1 98.38 407 LEU A O 1
ATOM 3218 N N . GLN A 1 408 ? -15.234 21.828 5.031 1 98.44 408 GLN A N 1
ATOM 3219 C CA . GLN A 1 408 ? -15.672 21.266 3.758 1 98.44 408 GLN A CA 1
ATOM 3220 C C . GLN A 1 408 ? -15.922 22.359 2.729 1 98.44 408 GLN A C 1
ATOM 3222 O O . GLN A 1 408 ? -15.547 22.234 1.563 1 98.44 408 GLN A O 1
ATOM 3227 N N . ALA A 1 409 ? -16.578 23.375 3.176 1 98.38 409 ALA A N 1
ATOM 3228 C CA . ALA A 1 409 ? -16.859 24.5 2.281 1 98.38 409 ALA A CA 1
ATOM 3229 C C . ALA A 1 409 ? -15.57 25.125 1.755 1 98.38 409 ALA A C 1
ATOM 3231 O O . ALA A 1 409 ? -15.492 25.5 0.583 1 98.38 409 ALA A O 1
ATOM 3232 N N . VAL A 1 410 ? -14.57 25.281 2.623 1 98.62 410 VAL A N 1
ATOM 3233 C CA . VAL A 1 410 ? -13.281 25.812 2.205 1 98.62 410 VAL A CA 1
ATOM 3234 C C . VAL A 1 410 ? -12.656 24.906 1.152 1 98.62 410 VAL A C 1
ATOM 3236 O O . VAL A 1 410 ? -12.148 25.375 0.136 1 98.62 410 VAL A O 1
ATOM 3239 N N . PHE A 1 411 ? -12.719 23.656 1.378 1 98.81 411 PHE A N 1
ATOM 3240 C CA . PHE A 1 411 ? -12.156 22.688 0.44 1 98.81 411 PHE A CA 1
ATOM 3241 C C . PHE A 1 411 ? -12.828 22.797 -0.923 1 98.81 411 PHE A C 1
ATOM 3243 O O . PHE A 1 411 ? -12.156 22.859 -1.952 1 98.81 411 PHE A O 1
ATOM 3250 N N . GLU A 1 412 ? -14.094 22.766 -0.886 1 98.69 412 GLU A N 1
ATOM 3251 C CA . GLU A 1 412 ? -14.852 22.797 -2.131 1 98.69 412 GLU A CA 1
ATOM 3252 C C . GLU A 1 412 ? -14.641 24.109 -2.883 1 98.69 412 GLU A C 1
ATOM 3254 O O . GLU A 1 412 ? -14.586 24.109 -4.113 1 98.69 412 GLU A O 1
ATOM 3259 N N . ARG A 1 413 ? -14.539 25.219 -2.17 1 98.5 413 ARG A N 1
ATOM 3260 C CA . ARG A 1 413 ? -14.203 26.5 -2.783 1 98.5 413 ARG A CA 1
ATOM 3261 C C . ARG A 1 413 ? -12.883 26.406 -3.543 1 98.5 413 ARG A C 1
ATOM 3263 O O . ARG A 1 413 ? -12.797 26.828 -4.699 1 98.5 413 ARG A O 1
ATOM 3270 N N . ASP A 1 414 ? -11.898 25.875 -2.869 1 98.44 414 ASP A N 1
ATOM 3271 C CA . ASP A 1 414 ? -10.57 25.766 -3.475 1 98.44 414 ASP A CA 1
ATOM 3272 C C . ASP A 1 414 ? -10.578 24.75 -4.617 1 98.44 414 ASP A C 1
ATOM 3274 O O . ASP A 1 414 ? -9.953 24.984 -5.656 1 98.44 414 ASP A O 1
ATOM 3278 N N . TRP A 1 415 ? -11.25 23.672 -4.395 1 98.19 415 TRP A N 1
ATOM 3279 C CA . TRP A 1 415 ? -11.336 22.594 -5.367 1 98.19 415 TRP A CA 1
ATOM 3280 C C . TRP A 1 415 ? -11.953 23.078 -6.672 1 98.19 415 TRP A C 1
ATOM 3282 O O . TRP A 1 415 ? -11.492 22.719 -7.758 1 98.19 415 TRP A O 1
ATOM 3292 N N . ASP A 1 416 ? -12.945 23.859 -6.609 1 97.5 416 ASP A N 1
ATOM 3293 C CA . ASP A 1 416 ? -13.719 24.297 -7.773 1 97.5 416 ASP A CA 1
ATOM 3294 C C . ASP A 1 416 ? -13.18 25.609 -8.336 1 97.5 416 ASP A C 1
ATOM 3296 O O . ASP A 1 416 ? -13.711 26.125 -9.312 1 97.5 416 ASP A O 1
ATOM 3300 N N . SER A 1 417 ? -12.156 26.094 -7.789 1 96.81 417 SER A N 1
ATOM 3301 C CA . SER A 1 417 ? -11.602 27.375 -8.219 1 96.81 417 SER A CA 1
ATOM 3302 C C . SER A 1 417 ? -10.797 27.219 -9.508 1 96.81 417 SER A C 1
ATOM 3304 O O . SER A 1 417 ? -10.438 26.109 -9.891 1 96.81 417 SER A O 1
ATOM 3306 N N . PRO A 1 418 ? -10.469 28.344 -10.195 1 95.31 418 PRO A N 1
ATOM 3307 C CA . PRO A 1 418 ? -9.625 28.297 -11.391 1 95.31 418 PRO A CA 1
ATOM 3308 C C . PRO A 1 418 ? -8.164 27.984 -11.07 1 95.31 418 PRO A C 1
ATOM 3310 O O . PRO A 1 418 ? -7.363 27.75 -11.977 1 95.31 418 PRO A O 1
ATOM 3313 N N . TYR A 1 419 ? -7.836 27.938 -9.797 1 96.44 419 TYR A N 1
ATOM 3314 C CA . TYR A 1 419 ? -6.453 27.703 -9.398 1 96.44 419 TYR A CA 1
ATOM 3315 C C . TYR A 1 419 ? -6.184 26.219 -9.195 1 96.44 419 TYR A C 1
ATOM 3317 O O . TYR A 1 419 ? -5.059 25.828 -8.891 1 96.44 419 TYR A O 1
ATOM 3325 N N . SER A 1 420 ? -7.199 25.453 -9.336 1 96.12 420 SER A N 1
ATOM 3326 C CA . SER A 1 420 ? -7.168 24.016 -9.164 1 96.12 420 SER A CA 1
ATOM 3327 C C . SER A 1 420 ? -7.336 23.281 -10.492 1 96.12 420 SER A C 1
ATOM 3329 O O . SER A 1 420 ? -8.305 23.531 -11.219 1 96.12 420 SER A O 1
ATOM 3331 N N . THR A 1 421 ? -6.41 22.359 -10.844 1 96.12 421 THR A N 1
ATOM 3332 C CA . THR A 1 421 ? -6.473 21.625 -12.109 1 96.12 421 THR A CA 1
ATOM 3333 C C . THR A 1 421 ? -6.305 20.125 -11.875 1 96.12 421 THR A C 1
ATOM 3335 O O . THR A 1 421 ? -5.504 19.719 -11.039 1 96.12 421 THR A O 1
ATOM 3338 N N . ASP A 1 422 ? -7.023 19.406 -12.656 1 94.88 422 ASP A N 1
ATOM 3339 C CA . ASP A 1 422 ? -6.902 17.953 -12.57 1 94.88 422 ASP A CA 1
ATOM 3340 C C . ASP A 1 422 ? -5.488 17.5 -12.922 1 94.88 422 ASP A C 1
ATOM 3342 O O . ASP A 1 422 ? -4.883 18.016 -13.867 1 94.88 422 ASP A O 1
ATOM 3346 N N . ILE A 1 423 ? -4.98 16.562 -12.203 1 93.44 423 ILE A N 1
ATOM 3347 C CA . ILE A 1 423 ? -3.596 16.141 -12.359 1 93.44 423 ILE A CA 1
ATOM 3348 C C . ILE A 1 423 ? -3.402 15.516 -13.742 1 93.44 423 ILE A C 1
ATOM 3350 O O . ILE A 1 423 ? -2.312 15.578 -14.312 1 93.44 423 ILE A O 1
ATOM 3354 N N . ASN A 1 424 ? -4.383 14.797 -14.305 1 81.56 424 ASN A N 1
ATOM 3355 C CA . ASN A 1 424 ? -4.277 14.141 -15.602 1 81.56 424 ASN A CA 1
ATOM 3356 C C . ASN A 1 424 ? -4.352 15.141 -16.75 1 81.56 424 ASN A C 1
ATOM 3358 O O . ASN A 1 424 ? -3.969 14.828 -17.875 1 81.56 424 ASN A O 1
ATOM 3362 N N . HIS A 1 425 ? -4.977 16.188 -16.703 1 61.53 425 HIS A N 1
ATOM 3363 C CA . HIS A 1 425 ? -5.031 17.219 -17.734 1 61.53 425 HIS A CA 1
ATOM 3364 C C . HIS A 1 425 ? -3.725 18.016 -17.781 1 61.53 425 HIS A C 1
ATOM 3366 O O . HIS A 1 425 ? -3.457 18.719 -18.766 1 61.53 425 HIS A O 1
ATOM 3372 N N . ARG A 1 426 ? -2.979 17.844 -16.828 1 51.62 426 ARG A N 1
ATOM 3373 C CA . ARG A 1 426 ? -1.75 18.641 -16.781 1 51.62 426 ARG A CA 1
ATOM 3374 C C . ARG A 1 426 ? -0.665 18 -17.656 1 51.62 426 ARG A C 1
ATOM 3376 O O . ARG A 1 426 ? 0.418 18.578 -17.812 1 51.62 426 ARG A O 1
ATOM 3383 N N . THR A 1 427 ? -0.72 16.672 -17.984 1 45.75 427 THR A N 1
ATOM 3384 C CA . THR A 1 427 ? 0.417 15.922 -18.5 1 45.75 427 THR A CA 1
ATOM 3385 C C . THR A 1 427 ? 0.801 16.422 -19.891 1 45.75 427 THR A C 1
ATOM 3387 O O . THR A 1 427 ? 1.767 15.938 -20.484 1 45.75 427 THR A O 1
ATOM 3390 N N . ASN A 1 428 ? -0.039 16.984 -20.703 1 39.16 428 ASN A N 1
ATOM 3391 C CA . ASN A 1 428 ? 0.774 17.344 -21.859 1 39.16 428 ASN A CA 1
ATOM 3392 C C . ASN A 1 428 ? 2.051 18.062 -21.438 1 39.16 428 ASN A C 1
ATOM 3394 O O . ASN A 1 428 ? 2.688 18.734 -22.266 1 39.16 428 ASN A O 1
ATOM 3398 N N . LEU A 1 429 ? 2.213 18.328 -20.219 1 37.53 429 LEU A N 1
ATOM 3399 C CA . LEU A 1 429 ? 3.316 19.25 -19.938 1 37.53 429 LEU A CA 1
ATOM 3400 C C . LEU A 1 429 ? 4.66 18.531 -20.094 1 37.53 429 LEU A C 1
ATOM 3402 O O . LEU A 1 429 ? 4.895 17.5 -19.469 1 37.53 429 LEU A O 1
ATOM 3406 N N . SER A 1 430 ? 5.195 18.484 -21.188 1 37.78 430 SER A N 1
ATOM 3407 C CA . SER A 1 430 ? 6.648 18.359 -21.297 1 37.78 430 SER A CA 1
ATOM 3408 C C . SER A 1 430 ? 7.344 18.875 -20.047 1 37.78 430 SER A C 1
ATOM 3410 O O . SER A 1 430 ? 7.289 20.078 -19.75 1 37.78 430 SER A O 1
ATOM 3412 N N . LEU A 1 431 ? 7.211 18.297 -18.922 1 38.38 431 LEU A N 1
ATOM 3413 C CA . LEU A 1 431 ? 7.828 18.672 -17.641 1 38.38 431 LEU A CA 1
ATOM 3414 C C . LEU A 1 431 ? 9.281 19.094 -17.844 1 38.38 431 LEU A C 1
ATOM 3416 O O . LEU A 1 431 ? 10.148 18.25 -18.078 1 38.38 431 LEU A O 1
ATOM 3420 N N . SER A 1 432 ? 9.609 19.906 -18.562 1 35.12 432 SER A N 1
ATOM 3421 C CA . SER A 1 432 ? 10.906 20.453 -18.172 1 35.12 432 SER A CA 1
ATOM 3422 C C . SER A 1 432 ? 10.969 20.672 -16.656 1 35.12 432 SER A C 1
ATOM 3424 O O . SER A 1 432 ? 9.977 21.047 -16.047 1 35.12 432 SER A O 1
ATOM 3426 N N . LEU A 1 433 ? 11.828 20.109 -15.859 1 38.69 433 LEU A N 1
ATOM 3427 C CA . LEU A 1 433 ? 12.141 19.984 -14.445 1 38.69 433 LEU A CA 1
ATOM 3428 C C . LEU A 1 433 ? 11.609 21.188 -13.672 1 38.69 433 LEU A C 1
ATOM 3430 O O . LEU A 1 433 ? 11.023 21.031 -12.594 1 38.69 433 LEU A O 1
ATOM 3434 N N . GLY A 1 434 ? 12.164 22.359 -13.781 1 42 434 GLY A N 1
ATOM 3435 C CA . GLY A 1 434 ? 11.922 23.594 -13.07 1 42 434 GLY A CA 1
ATOM 3436 C C . GLY A 1 434 ? 10.5 24.094 -13.219 1 42 434 GLY A C 1
ATOM 3437 O O . GLY A 1 434 ? 9.977 24.766 -12.32 1 42 434 GLY A O 1
ATOM 3438 N N . ALA A 1 435 ? 9.711 23.969 -14.375 1 46.31 435 ALA A N 1
ATOM 3439 C CA . ALA A 1 435 ? 8.5 24.594 -14.891 1 46.31 435 ALA A CA 1
ATOM 3440 C C . ALA A 1 435 ? 7.273 23.719 -14.625 1 46.31 435 ALA A C 1
ATOM 3442 O O . ALA A 1 435 ? 6.215 23.922 -15.227 1 46.31 435 ALA A O 1
ATOM 3443 N N . ALA A 1 436 ? 7.332 22.703 -13.906 1 48.44 436 ALA A N 1
ATOM 3444 C CA . ALA A 1 436 ? 6.25 21.734 -13.789 1 48.44 436 ALA A CA 1
ATOM 3445 C C . ALA A 1 436 ? 4.965 22.391 -13.297 1 48.44 436 ALA A C 1
ATOM 3447 O O . ALA A 1 436 ? 3.873 22.047 -13.75 1 48.44 436 ALA A O 1
ATOM 3448 N N . CYS A 1 437 ? 5.016 23.219 -12.258 1 61.56 437 CYS A N 1
ATOM 3449 C CA . CYS A 1 437 ? 3.818 23.844 -11.711 1 61.56 437 CYS A CA 1
ATOM 3450 C C . CYS A 1 437 ? 3.379 25.016 -12.578 1 61.56 437 CYS A C 1
ATOM 3452 O O . CYS A 1 437 ? 2.268 25.531 -12.422 1 61.56 437 CYS A O 1
ATOM 3454 N N . PHE A 1 438 ? 4.25 25.672 -13.367 1 52.12 438 PHE A N 1
ATOM 3455 C CA . PHE A 1 438 ? 3.898 26.922 -14.039 1 52.12 438 PHE A CA 1
ATOM 3456 C C . PHE A 1 438 ? 3.721 26.688 -15.531 1 52.12 438 PHE A C 1
ATOM 3458 O O . PHE A 1 438 ? 3.838 27.625 -16.328 1 52.12 438 PHE A O 1
ATOM 3465 N N . MET A 1 439 ? 3.291 25.703 -15.859 1 41.28 439 MET A N 1
ATOM 3466 C CA . MET A 1 439 ? 3.123 25.656 -17.312 1 41.28 439 MET A CA 1
ATOM 3467 C C . MET A 1 439 ? 1.947 26.516 -17.75 1 41.28 439 MET A C 1
ATOM 3469 O O . MET A 1 439 ? 0.914 26.562 -17.078 1 41.28 439 MET A O 1
ATOM 3473 N N . LYS A 1 440 ? 2.221 27.609 -18.531 1 36.28 440 LYS A N 1
ATOM 3474 C CA . LYS A 1 440 ? 1.268 28.516 -19.156 1 36.28 440 LYS A CA 1
ATOM 3475 C C . LYS A 1 440 ? 0.067 27.75 -19.703 1 36.28 440 LYS A C 1
ATOM 3477 O O . LYS A 1 440 ? 0.225 26.828 -20.516 1 36.28 440 LYS A O 1
ATOM 3482 N N . VAL A 1 441 ? -0.959 27.609 -18.953 1 28.33 441 VAL A N 1
ATOM 3483 C CA . VAL A 1 441 ? -2.225 27.422 -19.656 1 28.33 441 VAL A CA 1
ATOM 3484 C C . VAL A 1 441 ? -2.449 28.594 -20.625 1 28.33 441 VAL A C 1
ATOM 3486 O O . VAL A 1 441 ? -2.188 29.75 -20.297 1 28.33 441 VAL A O 1
ATOM 3489 N N . MET B 1 1 ? 15.578 -52.438 56.75 1 20.66 1 MET B N 1
ATOM 3490 C CA . MET B 1 1 ? 16 -52.656 55.375 1 20.66 1 MET B CA 1
ATOM 3491 C C . MET B 1 1 ? 15.016 -52.031 54.375 1 20.66 1 MET B C 1
ATOM 3493 O O . MET B 1 1 ? 13.969 -52.594 54.094 1 20.66 1 MET B O 1
ATOM 3497 N N . ALA B 1 2 ? 14.789 -50.656 54.688 1 27.41 2 ALA B N 1
ATOM 3498 C CA . ALA B 1 2 ? 13.922 -49.719 53.969 1 27.41 2 ALA B CA 1
ATOM 3499 C C . ALA B 1 2 ? 14.227 -49.75 52.469 1 27.41 2 ALA B C 1
ATOM 3501 O O . ALA B 1 2 ? 15.359 -49.5 52.062 1 27.41 2 ALA B O 1
ATOM 3502 N N . THR B 1 3 ? 13.445 -50.625 51.719 1 25.53 3 THR B N 1
ATOM 3503 C CA . THR B 1 3 ? 13.516 -50.875 50.281 1 25.53 3 THR B CA 1
ATOM 3504 C C . THR B 1 3 ? 13.391 -49.562 49.5 1 25.53 3 THR B C 1
ATOM 3506 O O . THR B 1 3 ? 12.438 -48.812 49.688 1 25.53 3 THR B O 1
ATOM 3509 N N . SER B 1 4 ? 14.5 -48.938 49.156 1 28.73 4 SER B N 1
ATOM 3510 C CA . SER B 1 4 ? 14.828 -47.781 48.344 1 28.73 4 SER B CA 1
ATOM 3511 C C . SER B 1 4 ? 14.273 -47.938 46.938 1 28.73 4 SER B C 1
ATOM 3513 O O . SER B 1 4 ? 14.719 -48.812 46.188 1 28.73 4 SER B O 1
ATOM 3515 N N . SER B 1 5 ? 12.891 -47.969 46.844 1 30.89 5 SER B N 1
ATOM 3516 C CA . SER B 1 5 ? 12.32 -48.062 45.5 1 30.89 5 SER B CA 1
ATOM 3517 C C . SER B 1 5 ? 12.898 -46.969 44.562 1 30.89 5 SER B C 1
ATOM 3519 O O . SER B 1 5 ? 12.906 -45.812 44.906 1 30.89 5 SER B O 1
ATOM 3521 N N . SER B 1 6 ? 13.945 -47.344 43.812 1 29.08 6 SER B N 1
ATOM 3522 C CA . SER B 1 6 ? 14.625 -46.625 42.75 1 29.08 6 SER B CA 1
ATOM 3523 C C . SER B 1 6 ? 13.648 -46.25 41.625 1 29.08 6 SER B C 1
ATOM 3525 O O . SER B 1 6 ? 13.086 -47.125 40.969 1 29.08 6 SER B O 1
ATOM 3527 N N . SER B 1 7 ? 12.695 -45.344 41.906 1 31.58 7 SER B N 1
ATOM 3528 C CA . SER B 1 7 ? 11.852 -44.906 40.812 1 31.58 7 SER B CA 1
ATOM 3529 C C . SER B 1 7 ? 12.695 -44.438 39.625 1 31.58 7 SER B C 1
ATOM 3531 O O . SER B 1 7 ? 13.578 -43.594 39.781 1 31.58 7 SER B O 1
ATOM 3533 N N . SER B 1 8 ? 12.977 -45.375 38.656 1 31.47 8 SER B N 1
ATOM 3534 C CA . SER B 1 8 ? 13.562 -45.156 37.344 1 31.47 8 SER B CA 1
ATOM 3535 C C . SER B 1 8 ? 12.836 -44 36.625 1 31.47 8 SER B C 1
ATOM 3537 O O . SER B 1 8 ? 11.625 -44.062 36.406 1 31.47 8 SER B O 1
ATOM 3539 N N . SER B 1 9 ? 13.211 -42.75 36.938 1 30.83 9 SER B N 1
ATOM 3540 C CA . SER B 1 9 ? 12.781 -41.625 36.125 1 30.83 9 SER B CA 1
ATOM 3541 C C . SER B 1 9 ? 13.008 -41.875 34.625 1 30.83 9 SER B C 1
ATOM 3543 O O . SER B 1 9 ? 14.133 -42.125 34.219 1 30.83 9 SER B O 1
ATOM 3545 N N . LYS B 1 10 ? 12.023 -42.5 33.969 1 32.72 10 LYS B N 1
ATOM 3546 C CA . LYS B 1 10 ? 11.938 -42.656 32.5 1 32.72 10 LYS B CA 1
ATOM 3547 C C . LYS B 1 10 ? 12.211 -41.312 31.812 1 32.72 10 LYS B C 1
ATOM 3549 O O . LYS B 1 10 ? 11.398 -40.406 31.875 1 32.72 10 LYS B O 1
ATOM 3554 N N . SER B 1 11 ? 13.5 -40.906 31.859 1 30.05 11 SER B N 1
ATOM 3555 C CA . SER B 1 11 ? 13.844 -39.875 30.906 1 30.05 11 SER B CA 1
ATOM 3556 C C . SER B 1 11 ? 13.391 -40.219 29.5 1 30.05 11 SER B C 1
ATOM 3558 O O . SER B 1 11 ? 13.922 -41.156 28.891 1 30.05 11 SER B O 1
ATOM 3560 N N . SER B 1 12 ? 12.094 -40.438 29.281 1 32.41 12 SER B N 1
ATOM 3561 C CA . SER B 1 12 ? 11.688 -40.531 27.875 1 32.41 12 SER B CA 1
ATOM 3562 C C . SER B 1 12 ? 12.445 -39.562 27 1 32.41 12 SER B C 1
ATOM 3564 O O . SER B 1 12 ? 12.328 -38.344 27.203 1 32.41 12 SER B O 1
ATOM 3566 N N . GLY B 1 13 ? 13.688 -39.875 26.594 1 29.61 13 GLY B N 1
ATOM 3567 C CA . GLY B 1 13 ? 14.438 -39.188 25.562 1 29.61 13 GLY B CA 1
ATOM 3568 C C . GLY B 1 13 ? 13.594 -38.812 24.359 1 29.61 13 GLY B C 1
ATOM 3569 O O . GLY B 1 13 ? 13.188 -39.688 23.578 1 29.61 13 GLY B O 1
ATOM 3570 N N . GLN B 1 14 ? 12.648 -37.906 24.469 1 32.44 14 GLN B N 1
ATOM 3571 C CA . GLN B 1 14 ? 12.102 -37.344 23.234 1 32.44 14 GLN B CA 1
ATOM 3572 C C . GLN B 1 14 ? 13.203 -37.094 22.203 1 32.44 14 GLN B C 1
ATOM 3574 O O . GLN B 1 14 ? 14.094 -36.281 22.438 1 32.44 14 GLN B O 1
ATOM 3579 N N . GLN B 1 15 ? 13.703 -38.125 21.531 1 31.81 15 GLN B N 1
ATOM 3580 C CA . GLN B 1 15 ? 14.539 -37.938 20.344 1 31.81 15 GLN B CA 1
ATOM 3581 C C . GLN B 1 15 ? 14.086 -36.75 19.531 1 31.81 15 GLN B C 1
ATOM 3583 O O . GLN B 1 15 ? 13.008 -36.75 18.938 1 31.81 15 GLN B O 1
ATOM 3588 N N . GLU B 1 16 ? 14.297 -35.594 19.969 1 35.5 16 GLU B N 1
ATOM 3589 C CA . GLU B 1 16 ? 14.234 -34.469 19.031 1 35.5 16 GLU B CA 1
ATOM 3590 C C . GLU B 1 16 ? 14.859 -34.844 17.688 1 35.5 16 GLU B C 1
ATOM 3592 O O . GLU B 1 16 ? 16.062 -35.156 17.625 1 35.5 16 GLU B O 1
ATOM 3597 N N . HIS B 1 17 ? 14.297 -35.75 16.891 1 34.31 17 HIS B N 1
ATOM 3598 C CA . HIS B 1 17 ? 14.766 -35.906 15.516 1 34.31 17 HIS B CA 1
ATOM 3599 C C . HIS B 1 17 ? 15.273 -34.562 14.953 1 34.31 17 HIS B C 1
ATOM 3601 O O . HIS B 1 17 ? 14.484 -33.656 14.68 1 34.31 17 HIS B O 1
ATOM 3607 N N . LEU B 1 18 ? 16.328 -34.031 15.344 1 41.38 18 LEU B N 1
ATOM 3608 C CA . LEU B 1 18 ? 17.062 -32.938 14.711 1 41.38 18 LEU B CA 1
ATOM 3609 C C . LEU B 1 18 ? 17.078 -33.094 13.195 1 41.38 18 LEU B C 1
ATOM 3611 O O . LEU B 1 18 ? 17.641 -34.062 12.68 1 41.38 18 LEU B O 1
ATOM 3615 N N . LEU B 1 19 ? 16.062 -32.719 12.539 1 48.56 19 LEU B N 1
ATOM 3616 C CA . LEU B 1 19 ? 16.062 -32.688 11.086 1 48.56 19 LEU B CA 1
ATOM 3617 C C . LEU B 1 19 ? 17.391 -32.156 10.562 1 48.56 19 LEU B C 1
ATOM 3619 O O . LEU B 1 19 ? 17.797 -31.016 10.875 1 48.56 19 LEU B O 1
ATOM 3623 N N . ILE B 1 20 ? 18.391 -32.906 10.508 1 54.97 20 ILE B N 1
ATOM 3624 C CA . ILE B 1 20 ? 19.672 -32.562 9.93 1 54.97 20 ILE B CA 1
ATOM 3625 C C . ILE B 1 20 ? 19.5 -32.219 8.453 1 54.97 20 ILE B C 1
ATOM 3627 O O . ILE B 1 20 ? 18.938 -33 7.695 1 54.97 20 ILE B O 1
ATOM 3631 N N . ARG B 1 21 ? 19.891 -31.031 8.148 1 63.56 21 ARG B N 1
ATOM 3632 C CA . ARG B 1 21 ? 19.906 -30.562 6.766 1 63.56 21 ARG B CA 1
ATOM 3633 C C . ARG B 1 21 ? 21.016 -31.266 5.973 1 63.56 21 ARG B C 1
ATOM 3635 O O . ARG B 1 21 ? 22.188 -31.188 6.332 1 63.56 21 ARG B O 1
ATOM 3642 N N . GLU B 1 22 ? 20.625 -32.344 5.176 1 70.81 22 GLU B N 1
ATOM 3643 C CA . GLU B 1 22 ? 21.609 -32.969 4.297 1 70.81 22 GLU B CA 1
ATOM 3644 C C . GLU B 1 22 ? 21.5 -32.438 2.873 1 70.81 22 GLU B C 1
ATOM 3646 O O . GLU B 1 22 ? 20.406 -32.062 2.432 1 70.81 22 GLU B O 1
ATOM 3651 N N . THR B 1 23 ? 22.688 -32.188 2.211 1 81.69 23 THR B N 1
ATOM 3652 C CA . THR B 1 23 ? 22.734 -31.844 0.796 1 81.69 23 THR B CA 1
ATOM 3653 C C . THR B 1 23 ? 22.141 -32.969 -0.061 1 81.69 23 THR B C 1
ATOM 3655 O O . THR B 1 23 ? 22.422 -34.156 0.173 1 81.69 23 THR B O 1
ATOM 3658 N N . CYS B 1 24 ? 21.188 -32.531 -0.934 1 92.5 24 CYS B N 1
ATOM 3659 C CA . CYS B 1 24 ? 20.625 -33.5 -1.882 1 92.5 24 CYS B CA 1
ATOM 3660 C C . CYS B 1 24 ? 21.656 -33.906 -2.914 1 92.5 24 CYS B C 1
ATOM 3662 O O . CYS B 1 24 ? 22.234 -33.062 -3.605 1 92.5 24 CYS B O 1
ATOM 3664 N N . THR B 1 25 ? 21.953 -35.156 -3.037 1 91.94 25 THR B N 1
ATOM 3665 C CA . THR B 1 25 ? 23 -35.656 -3.924 1 91.94 25 THR B CA 1
ATOM 3666 C C . THR B 1 25 ? 22.406 -36.219 -5.203 1 91.94 25 THR B C 1
ATOM 3668 O O . THR B 1 25 ? 23.141 -36.719 -6.059 1 91.94 25 THR B O 1
ATOM 3671 N N . ASP B 1 26 ? 21.125 -36.156 -5.367 1 94.56 26 ASP B N 1
ATOM 3672 C CA . ASP B 1 26 ? 20.469 -36.625 -6.582 1 94.56 26 ASP B CA 1
ATOM 3673 C C . ASP B 1 26 ? 20.938 -35.844 -7.805 1 94.56 26 ASP B C 1
ATOM 3675 O O . ASP B 1 26 ? 21.266 -34.656 -7.703 1 94.56 26 ASP B O 1
ATOM 3679 N N . PRO B 1 27 ? 21.016 -36.5 -8.961 1 94.19 27 PRO B N 1
ATOM 3680 C CA . PRO B 1 27 ? 21.359 -35.812 -10.195 1 94.19 27 PRO B CA 1
ATOM 3681 C C . PRO B 1 27 ? 20.172 -35.094 -10.828 1 94.19 27 PRO B C 1
ATOM 3683 O O . PRO B 1 27 ? 19.781 -35.406 -11.945 1 94.19 27 PRO B O 1
ATOM 3686 N N . CYS B 1 28 ? 19.719 -34.156 -10.188 1 97.62 28 CYS B N 1
ATOM 3687 C CA . CYS B 1 28 ? 18.484 -33.469 -10.57 1 97.62 28 CYS B CA 1
ATOM 3688 C C . CYS B 1 28 ? 18.641 -32.75 -11.906 1 97.62 28 CYS B C 1
ATOM 3690 O O . CYS B 1 28 ? 19.656 -32.094 -12.141 1 97.62 28 CYS B O 1
ATOM 3692 N N . ARG B 1 29 ? 17.641 -32.906 -12.766 1 97.56 29 ARG B N 1
ATOM 3693 C CA . ARG B 1 29 ? 17.531 -32.188 -14.031 1 97.56 29 ARG B CA 1
ATOM 3694 C C . ARG B 1 29 ? 16.203 -31.453 -14.133 1 97.56 29 ARG B C 1
ATOM 3696 O O . ARG B 1 29 ? 15.148 -32.031 -13.82 1 97.56 29 ARG B O 1
ATOM 3703 N N . ILE B 1 30 ? 16.312 -30.203 -14.547 1 97.81 30 ILE B N 1
ATOM 3704 C CA . ILE B 1 30 ? 15.078 -29.422 -14.641 1 97.81 30 ILE B CA 1
ATOM 3705 C C . ILE B 1 30 ? 14.859 -28.969 -16.078 1 97.81 30 ILE B C 1
ATOM 3707 O O . ILE B 1 30 ? 15.812 -28.609 -16.781 1 97.81 30 ILE B O 1
ATOM 3711 N N . VAL B 1 31 ? 13.586 -29.047 -16.516 1 97.69 31 VAL B N 1
ATOM 3712 C CA . VAL B 1 31 ? 13.172 -28.609 -17.844 1 97.69 31 VAL B CA 1
ATOM 3713 C C . VAL B 1 31 ? 11.945 -27.703 -17.734 1 97.69 31 VAL B C 1
ATOM 3715 O O . VAL B 1 31 ? 10.969 -28.062 -17.062 1 97.69 31 VAL B O 1
ATOM 3718 N N . LEU B 1 32 ? 12.055 -26.516 -18.391 1 98.25 32 LEU B N 1
ATOM 3719 C CA . LEU B 1 32 ? 10.859 -25.688 -18.531 1 98.25 32 LEU B CA 1
ATOM 3720 C C . LEU B 1 32 ? 9.938 -26.234 -19.625 1 98.25 32 LEU B C 1
ATOM 3722 O O . LEU B 1 32 ? 10.414 -26.688 -20.672 1 98.25 32 LEU B O 1
ATOM 3726 N N . VAL B 1 33 ? 8.648 -26.156 -19.359 1 98.81 33 VAL B N 1
ATOM 3727 C CA . VAL B 1 33 ? 7.676 -26.656 -20.312 1 98.81 33 VAL B CA 1
ATOM 3728 C C . VAL B 1 33 ? 6.566 -25.625 -20.516 1 98.81 33 VAL B C 1
ATOM 3730 O O . VAL B 1 33 ? 6.23 -24.875 -19.578 1 98.81 33 VAL B O 1
ATOM 3733 N N . GLU B 1 34 ? 6 -25.562 -21.75 1 98.75 34 GLU B N 1
ATOM 3734 C CA . GLU B 1 34 ? 4.988 -24.562 -22.078 1 98.75 34 GLU B CA 1
ATOM 3735 C C . GLU B 1 34 ? 3.846 -25.172 -22.891 1 98.75 34 GLU B C 1
ATOM 3737 O O . GLU B 1 34 ? 4.035 -26.172 -23.578 1 98.75 34 GLU B O 1
ATOM 3742 N N . SER B 1 35 ? 2.693 -24.672 -22.703 1 98.75 35 SER B N 1
ATOM 3743 C CA . SER B 1 35 ? 1.645 -24.75 -23.719 1 98.75 35 SER B CA 1
ATOM 3744 C C . SER B 1 35 ? 1.524 -23.438 -24.484 1 98.75 35 SER B C 1
ATOM 3746 O O . SER B 1 35 ? 1.247 -22.391 -23.906 1 98.75 35 SER B O 1
ATOM 3748 N N . ILE B 1 36 ? 1.765 -23.531 -25.781 1 98.31 36 ILE B N 1
ATOM 3749 C CA . ILE B 1 36 ? 1.548 -22.391 -26.656 1 98.31 36 ILE B CA 1
ATOM 3750 C C . ILE B 1 36 ? 0.221 -22.547 -27.391 1 98.31 36 ILE B C 1
ATOM 3752 O O . ILE B 1 36 ? 0.021 -23.531 -28.109 1 98.31 36 ILE B O 1
ATOM 3756 N N . PRO B 1 37 ? -0.642 -21.609 -27.188 1 98.12 37 PRO B N 1
ATOM 3757 C CA . PRO B 1 37 ? -1.947 -21.766 -27.844 1 98.12 37 PRO B CA 1
ATOM 3758 C C . PRO B 1 37 ? -1.841 -21.891 -29.359 1 98.12 37 PRO B C 1
ATOM 3760 O O . PRO B 1 37 ? -0.995 -21.25 -29.984 1 98.12 37 PRO B O 1
ATOM 3763 N N . GLU B 1 38 ? -2.781 -22.688 -29.859 1 97.12 38 GLU B N 1
ATOM 3764 C CA . GLU B 1 38 ? -2.85 -22.859 -31.312 1 97.12 38 GLU B CA 1
ATOM 3765 C C . GLU B 1 38 ? -2.947 -21.5 -32 1 97.12 38 GLU B C 1
ATOM 3767 O O . GLU B 1 38 ? -3.791 -20.672 -31.656 1 97.12 38 GLU B O 1
ATOM 3772 N N . GLY B 1 39 ? -2.064 -21.297 -32.938 1 95 39 GLY B N 1
ATOM 3773 C CA . GLY B 1 39 ? -2.098 -20.078 -33.719 1 95 39 GLY B CA 1
ATOM 3774 C C . GLY B 1 39 ? -1.207 -18.984 -33.156 1 95 39 GLY B C 1
ATOM 3775 O O . GLY B 1 39 ? -0.96 -17.969 -33.844 1 95 39 GLY B O 1
ATOM 3776 N N . LEU B 1 40 ? -0.761 -19.094 -32 1 95.25 40 LEU B N 1
ATOM 3777 C CA . LEU B 1 40 ? 0.16 -18.109 -31.422 1 95.25 40 LEU B CA 1
ATOM 3778 C C . LEU B 1 40 ? 1.59 -18.375 -31.891 1 95.25 40 LEU B C 1
ATOM 3780 O O . LEU B 1 40 ? 2.152 -19.438 -31.594 1 95.25 40 LEU B O 1
ATOM 3784 N N . VAL B 1 41 ? 2.201 -17.422 -32.594 1 94.06 41 VAL B N 1
ATOM 3785 C CA . VAL B 1 41 ? 3.533 -17.594 -33.156 1 94.06 41 VAL B CA 1
ATOM 3786 C C . VAL B 1 41 ? 4.465 -16.5 -32.656 1 94.06 41 VAL B C 1
ATOM 3788 O O . VAL B 1 41 ? 4.152 -15.312 -32.75 1 94.06 41 VAL B O 1
ATOM 3791 N N . PHE B 1 42 ? 5.539 -17 -32.062 1 93.88 42 PHE B N 1
ATOM 3792 C CA . PHE B 1 42 ? 6.543 -16.062 -31.609 1 93.88 42 PHE B CA 1
ATOM 3793 C C . PHE B 1 42 ? 7.691 -15.953 -32.625 1 93.88 42 PHE B C 1
ATOM 3795 O O . PHE B 1 42 ? 8.102 -16.953 -33.188 1 93.88 42 PHE B O 1
ATOM 3802 N N . ASN B 1 43 ? 8.133 -14.766 -32.906 1 88.12 43 ASN B N 1
ATOM 3803 C CA . ASN B 1 43 ? 9.367 -14.57 -33.656 1 88.12 43 ASN B CA 1
ATOM 3804 C C . ASN B 1 43 ? 10.594 -14.672 -32.75 1 88.12 43 ASN B C 1
ATOM 3806 O O . ASN B 1 43 ? 11.305 -13.688 -32.562 1 88.12 43 ASN B O 1
ATOM 3810 N N . SER B 1 44 ? 10.781 -15.789 -32.188 1 86.62 44 SER B N 1
ATOM 3811 C CA . SER B 1 44 ? 11.844 -16.031 -31.234 1 86.62 44 SER B CA 1
ATOM 3812 C C . SER B 1 44 ? 12.336 -17.469 -31.297 1 86.62 44 SER B C 1
ATOM 3814 O O . SER B 1 44 ? 11.594 -18.375 -31.703 1 86.62 44 SER B O 1
ATOM 3816 N N . SER B 1 45 ? 13.578 -17.625 -30.922 1 79.81 45 SER B N 1
ATOM 3817 C CA . SER B 1 45 ? 14.148 -18.969 -30.891 1 79.81 45 SER B CA 1
ATOM 3818 C C . SER B 1 45 ? 13.922 -19.625 -29.531 1 79.81 45 SER B C 1
ATOM 3820 O O . SER B 1 45 ? 14.266 -20.797 -29.328 1 79.81 45 SER B O 1
ATOM 3822 N N . THR B 1 46 ? 13.367 -18.891 -28.719 1 87.06 46 THR B N 1
ATOM 3823 C CA . THR B 1 46 ? 13.07 -19.422 -27.391 1 87.06 46 THR B CA 1
ATOM 3824 C C . THR B 1 46 ? 11.906 -20.406 -27.453 1 87.06 46 THR B C 1
ATOM 3826 O O . THR B 1 46 ? 10.758 -20 -27.641 1 87.06 46 THR B O 1
ATOM 3829 N N . THR B 1 47 ? 12.211 -21.672 -27.391 1 88.81 47 THR B N 1
ATOM 3830 C CA . THR B 1 47 ? 11.203 -22.719 -27.406 1 88.81 47 THR B CA 1
ATOM 3831 C C . THR B 1 47 ? 11.477 -23.766 -26.328 1 88.81 47 THR B C 1
ATOM 3833 O O . THR B 1 47 ? 12.633 -23.969 -25.938 1 88.81 47 THR B O 1
ATOM 3836 N N . HIS B 1 48 ? 10.422 -24.297 -25.875 1 95.75 48 HIS B N 1
ATOM 3837 C CA . HIS B 1 48 ? 10.5 -25.328 -24.844 1 95.75 48 HIS B CA 1
ATOM 3838 C C . HIS B 1 48 ? 9.586 -26.5 -25.172 1 95.75 48 HIS B C 1
ATOM 3840 O O . HIS B 1 48 ? 8.688 -26.375 -26 1 95.75 48 HIS B O 1
ATOM 3846 N N . GLN B 1 49 ? 9.898 -27.625 -24.484 1 97.5 49 GLN B N 1
ATOM 3847 C CA . GLN B 1 49 ? 9.039 -28.781 -24.594 1 97.5 49 GLN B CA 1
ATOM 3848 C C . GLN B 1 49 ? 7.598 -28.453 -24.219 1 97.5 49 GLN B C 1
ATOM 3850 O O . GLN B 1 49 ? 7.363 -27.641 -23.312 1 97.5 49 GLN B O 1
ATOM 3855 N N . SER B 1 50 ? 6.648 -29.031 -24.984 1 98.56 50 SER B N 1
ATOM 3856 C CA . SER B 1 50 ? 5.254 -28.797 -24.641 1 98.56 50 SER B CA 1
ATOM 3857 C C . SER B 1 50 ? 4.867 -29.516 -23.344 1 98.56 50 SER B C 1
ATOM 3859 O O . SER B 1 50 ? 5.43 -30.562 -23.016 1 98.56 50 SER B O 1
ATOM 3861 N N . ILE B 1 51 ? 3.951 -28.984 -22.656 1 98.88 51 ILE B N 1
ATOM 3862 C CA . ILE B 1 51 ? 3.443 -29.609 -21.453 1 98.88 51 ILE B CA 1
ATOM 3863 C C . ILE B 1 51 ? 2.818 -30.969 -21.797 1 98.88 51 ILE B C 1
ATOM 3865 O O . ILE B 1 51 ? 2.979 -31.938 -21.062 1 98.88 51 ILE B O 1
ATOM 3869 N N . TYR B 1 52 ? 2.197 -31.078 -22.922 1 98.81 52 TYR B N 1
ATOM 3870 C CA . TYR B 1 52 ? 1.635 -32.344 -23.422 1 98.81 52 TYR B CA 1
ATOM 3871 C C . TYR B 1 52 ? 2.701 -33.406 -23.484 1 98.81 52 TYR B C 1
ATOM 3873 O O . TYR B 1 52 ? 2.529 -34.5 -22.922 1 98.81 52 TYR B O 1
ATOM 3881 N N . GLU B 1 53 ? 3.758 -33.062 -24.141 1 98.81 53 GLU B N 1
ATOM 3882 C CA . GLU B 1 53 ? 4.844 -34.031 -24.281 1 98.81 53 GLU B CA 1
ATOM 3883 C C . GLU B 1 53 ? 5.457 -34.406 -22.938 1 98.81 53 GLU B C 1
ATOM 3885 O O . GLU B 1 53 ? 5.797 -35.562 -22.703 1 98.81 53 GLU B O 1
ATOM 3890 N N . ALA B 1 54 ? 5.602 -33.438 -22.109 1 98.81 54 ALA B N 1
ATOM 3891 C CA . ALA B 1 54 ? 6.172 -33.656 -20.797 1 98.81 54 ALA B CA 1
ATOM 3892 C C . ALA B 1 54 ? 5.293 -34.625 -19.984 1 98.81 54 ALA B C 1
ATOM 3894 O O . ALA B 1 54 ? 5.793 -35.531 -19.328 1 98.81 54 ALA B O 1
ATOM 3895 N N . TRP B 1 55 ? 3.951 -34.344 -20 1 98.88 55 TRP B N 1
ATOM 3896 C CA . TRP B 1 55 ? 3.014 -35.219 -19.297 1 98.88 55 TRP B CA 1
ATOM 3897 C C . TRP B 1 55 ? 3.078 -36.656 -19.844 1 98.88 55 TRP B C 1
ATOM 3899 O O . TRP B 1 55 ? 3.131 -37.594 -19.078 1 98.88 55 TRP B O 1
ATOM 3909 N N . LEU B 1 56 ? 3.154 -36.781 -21.141 1 98.69 56 LEU B N 1
ATOM 3910 C CA . LEU B 1 56 ? 3.223 -38.094 -21.75 1 98.69 56 LEU B CA 1
ATOM 3911 C C . LEU B 1 56 ? 4.492 -38.812 -21.328 1 98.69 56 LEU B C 1
ATOM 3913 O O . LEU B 1 56 ? 4.457 -40.031 -21.047 1 98.69 56 LEU B O 1
ATOM 3917 N N . ASN B 1 57 ? 5.555 -38.094 -21.391 1 98.62 57 ASN B N 1
ATOM 3918 C CA . ASN B 1 57 ? 6.824 -38.688 -20.984 1 98.62 57 ASN B CA 1
ATOM 3919 C C . ASN B 1 57 ? 6.785 -39.156 -19.531 1 98.62 57 ASN B C 1
ATOM 3921 O O . ASN B 1 57 ? 7.293 -40.219 -19.219 1 98.62 57 ASN B O 1
ATOM 3925 N N . LEU B 1 58 ? 6.238 -38.375 -18.672 1 98.81 58 LEU B N 1
ATOM 3926 C CA . LEU B 1 58 ? 6.137 -38.75 -17.25 1 98.81 58 LEU B CA 1
ATOM 3927 C C . LEU B 1 58 ? 5.25 -39.969 -17.078 1 98.81 58 LEU B C 1
ATOM 3929 O O . LEU B 1 58 ? 5.582 -40.875 -16.297 1 98.81 58 LEU B O 1
ATOM 3933 N N . ILE B 1 59 ? 4.121 -40 -17.781 1 98.81 59 ILE B N 1
ATOM 3934 C CA . ILE B 1 59 ? 3.195 -41.125 -17.703 1 98.81 59 ILE B CA 1
ATOM 3935 C C . ILE B 1 59 ? 3.879 -42.406 -18.203 1 98.81 59 ILE B C 1
ATOM 3937 O O . ILE B 1 59 ? 3.854 -43.438 -17.531 1 98.81 59 ILE B O 1
ATOM 3941 N N . SER B 1 60 ? 4.484 -42.281 -19.312 1 98.12 60 SER B N 1
ATOM 3942 C CA . SER B 1 60 ? 5.105 -43.438 -19.953 1 98.12 60 SER B CA 1
ATOM 3943 C C . SER B 1 60 ? 6.277 -43.938 -19.125 1 98.12 60 SER B C 1
ATOM 3945 O O . SER B 1 60 ? 6.59 -45.125 -19.156 1 98.12 60 SER B O 1
ATOM 3947 N N . GLY B 1 61 ? 6.891 -43.062 -18.438 1 98.12 61 GLY B N 1
ATOM 3948 C CA . GLY B 1 61 ? 8.07 -43.438 -17.688 1 98.12 61 GLY B CA 1
ATOM 3949 C C . GLY B 1 61 ? 7.75 -43.906 -16.266 1 98.12 61 GLY B C 1
ATOM 3950 O O . GLY B 1 61 ? 8.625 -44.406 -15.57 1 98.12 61 GLY B O 1
ATOM 3951 N N . ALA B 1 62 ? 6.543 -43.75 -15.891 1 98.69 62 ALA B N 1
ATOM 3952 C CA . ALA B 1 62 ? 6.168 -44.094 -14.523 1 98.69 62 ALA B CA 1
ATOM 3953 C C . ALA B 1 62 ? 6.289 -45.594 -14.281 1 98.69 62 ALA B C 1
ATOM 3955 O O . ALA B 1 62 ? 5.824 -46.406 -15.094 1 98.69 62 ALA B O 1
ATOM 3956 N N . GLN B 1 63 ? 6.824 -46 -13.094 1 98.31 63 GLN B N 1
ATOM 3957 C CA . GLN B 1 63 ? 7.09 -47.406 -12.828 1 98.31 63 GLN B CA 1
ATOM 3958 C C . GLN B 1 63 ? 6.348 -47.875 -11.586 1 98.31 63 GLN B C 1
ATOM 3960 O O . GLN B 1 63 ? 6.02 -49.062 -11.469 1 98.31 63 GLN B O 1
ATOM 3965 N N . SER B 1 64 ? 6.137 -47 -10.648 1 98.38 64 SER B N 1
ATOM 3966 C CA . SER B 1 64 ? 5.594 -47.469 -9.383 1 98.38 64 SER B CA 1
ATOM 3967 C C . SER B 1 64 ? 4.402 -46.656 -8.938 1 98.38 64 SER B C 1
ATOM 3969 O O . SER B 1 64 ? 3.432 -47.188 -8.391 1 98.38 64 SER B O 1
ATOM 3971 N N . SER B 1 65 ? 4.516 -45.312 -9.125 1 98.81 65 SER B N 1
ATOM 3972 C CA . SER B 1 65 ? 3.432 -44.5 -8.594 1 98.81 65 SER B CA 1
ATOM 3973 C C . SER B 1 65 ? 3.34 -43.156 -9.32 1 98.81 65 SER B C 1
ATOM 3975 O O . SER B 1 65 ? 4.32 -42.719 -9.906 1 98.81 65 SER B O 1
ATOM 3977 N N . LEU B 1 66 ? 2.195 -42.594 -9.273 1 98.88 66 LEU B N 1
ATOM 3978 C CA . LEU B 1 66 ? 1.905 -41.25 -9.75 1 98.88 66 LEU B CA 1
ATOM 3979 C C . LEU B 1 66 ? 0.899 -40.531 -8.828 1 98.88 66 LEU B C 1
ATOM 3981 O O . LEU B 1 66 ? -0.226 -41.031 -8.664 1 98.88 66 LEU B O 1
ATOM 3985 N N . ASP B 1 67 ? 1.311 -39.438 -8.164 1 98.94 67 ASP B N 1
ATOM 3986 C CA . ASP B 1 67 ? 0.429 -38.562 -7.379 1 98.94 67 ASP B CA 1
ATOM 3987 C C . ASP B 1 67 ? 0.136 -37.25 -8.117 1 98.94 67 ASP B C 1
ATOM 3989 O O . ASP B 1 67 ? 1.055 -36.594 -8.602 1 98.94 67 ASP B O 1
ATOM 3993 N N . ILE B 1 68 ? -1.146 -36.938 -8.211 1 98.88 68 ILE B N 1
ATOM 3994 C CA . ILE B 1 68 ? -1.554 -35.719 -8.906 1 98.88 68 ILE B CA 1
ATOM 3995 C C . ILE B 1 68 ? -2.389 -34.844 -7.973 1 98.88 68 ILE B C 1
ATOM 3997 O O . ILE B 1 68 ? -3.383 -35.312 -7.406 1 98.88 68 ILE B O 1
ATOM 4001 N N . ALA B 1 69 ? -1.99 -33.625 -7.73 1 98.81 69 ALA B N 1
ATOM 4002 C CA . ALA B 1 69 ? -2.846 -32.594 -7.168 1 98.81 69 ALA B CA 1
ATOM 4003 C C . ALA B 1 69 ? -3.434 -31.719 -8.266 1 98.81 69 ALA B C 1
ATOM 4005 O O . ALA B 1 69 ? -2.711 -31.25 -9.148 1 98.81 69 ALA B O 1
ATOM 4006 N N . SER B 1 70 ? -4.762 -31.5 -8.195 1 98 70 SER B N 1
ATOM 4007 C CA . SER B 1 70 ? -5.406 -30.812 -9.305 1 98 70 SER B CA 1
ATOM 4008 C C . SER B 1 70 ? -6.648 -30.062 -8.836 1 98 70 SER B C 1
ATOM 4010 O O . SER B 1 70 ? -7.172 -30.312 -7.754 1 98 70 SER B O 1
ATOM 4012 N N . PHE B 1 71 ? -7.102 -29.156 -9.711 1 97.12 71 PHE B N 1
ATOM 4013 C CA . PHE B 1 71 ? -8.281 -28.344 -9.438 1 97.12 71 PHE B CA 1
ATOM 4014 C C . PHE B 1 71 ? -9.531 -29 -10.039 1 97.12 71 PHE B C 1
ATOM 4016 O O . PHE B 1 71 ? -10.477 -29.312 -9.32 1 97.12 71 PHE B O 1
ATOM 4023 N N . TYR B 1 72 ? -9.469 -29.234 -11.328 1 95.88 72 TYR B N 1
ATOM 4024 C CA . TYR B 1 72 ? -10.578 -29.875 -12.016 1 95.88 72 TYR B CA 1
ATOM 4025 C C . TYR B 1 72 ? -10.086 -30.688 -13.211 1 95.88 72 TYR B C 1
ATOM 4027 O O . TYR B 1 72 ? -8.914 -30.609 -13.578 1 95.88 72 TYR B O 1
ATOM 4035 N N . TRP B 1 73 ? -11.055 -31.453 -13.812 1 96.75 73 TRP B N 1
ATOM 4036 C CA . TRP B 1 73 ? -10.703 -32.312 -14.922 1 96.75 73 TRP B CA 1
ATOM 4037 C C . TRP B 1 73 ? -11.688 -32.156 -16.078 1 96.75 73 TRP B C 1
ATOM 4039 O O . TRP B 1 73 ? -12.875 -32.438 -15.938 1 96.75 73 TRP B O 1
ATOM 4049 N N . THR B 1 74 ? -11.172 -31.656 -17.188 1 96.94 74 THR B N 1
ATOM 4050 C CA . THR B 1 74 ? -11.914 -31.516 -18.438 1 96.94 74 THR B CA 1
ATOM 4051 C C . THR B 1 74 ? -11.008 -31.812 -19.641 1 96.94 74 THR B C 1
ATOM 4053 O O . THR B 1 74 ? -10.758 -30.922 -20.469 1 96.94 74 THR B O 1
ATOM 4056 N N . LEU B 1 75 ? -10.68 -33.094 -19.812 1 98.12 75 LEU B N 1
ATOM 4057 C CA . LEU B 1 75 ? -9.648 -33.469 -20.766 1 98.12 75 LEU B CA 1
ATOM 4058 C C . LEU B 1 75 ? -10.266 -33.875 -22.109 1 98.12 75 LEU B C 1
ATOM 4060 O O . LEU B 1 75 ? -9.547 -34.125 -23.062 1 98.12 75 LEU B O 1
ATOM 4064 N N . THR B 1 76 ? -11.625 -33.781 -22.219 1 97.62 76 THR B N 1
ATOM 4065 C CA . THR B 1 76 ? -12.258 -34.281 -23.438 1 97.62 76 THR B CA 1
ATOM 4066 C C . THR B 1 76 ? -13.195 -33.219 -24.016 1 97.62 76 THR B C 1
ATOM 4068 O O . THR B 1 76 ? -13.648 -32.312 -23.281 1 97.62 76 THR B O 1
ATOM 4071 N N . ASN B 1 77 ? -13.508 -33.375 -25.312 1 95.44 77 ASN B N 1
ATOM 4072 C CA . ASN B 1 77 ? -14.523 -32.562 -25.953 1 95.44 77 ASN B CA 1
ATOM 4073 C C . ASN B 1 77 ? -15.859 -32.656 -25.234 1 95.44 77 ASN B C 1
ATOM 4075 O O . ASN B 1 77 ? -16.578 -31.656 -25.094 1 95.44 77 ASN B O 1
ATOM 4079 N N . ASN B 1 78 ? -16.203 -33.75 -24.781 1 92.5 78 ASN B N 1
ATOM 4080 C CA . ASN B 1 78 ? -17.469 -33.969 -24.109 1 92.5 78 ASN B CA 1
ATOM 4081 C C . ASN B 1 78 ? -17.594 -33.125 -22.844 1 92.5 78 ASN B C 1
ATOM 4083 O O . ASN B 1 78 ? -18.656 -32.562 -22.562 1 92.5 78 ASN B O 1
ATOM 4087 N N . ASP B 1 79 ? -16.531 -33 -22.172 1 89.38 79 ASP B N 1
ATOM 4088 C CA . ASP B 1 79 ? -16.516 -32.281 -20.906 1 89.38 79 ASP B CA 1
ATOM 4089 C C . ASP B 1 79 ? -16.828 -30.797 -21.141 1 89.38 79 ASP B C 1
ATOM 4091 O O . ASP B 1 79 ? -17.453 -30.141 -20.297 1 89.38 79 ASP B O 1
ATOM 4095 N N . THR B 1 80 ? -16.375 -30.25 -22.375 1 91 80 THR B N 1
ATOM 4096 C CA . THR B 1 80 ? -16.5 -28.812 -22.641 1 91 80 THR B CA 1
ATOM 4097 C C . THR B 1 80 ? -17.562 -28.547 -23.703 1 91 80 THR B C 1
ATOM 4099 O O . THR B 1 80 ? -17.75 -27.422 -24.141 1 91 80 THR B O 1
ATOM 4102 N N . HIS B 1 81 ? -18.25 -29.625 -24.156 1 92.44 81 HIS B N 1
ATOM 4103 C CA . HIS B 1 81 ? -19.266 -29.547 -25.188 1 92.44 81 HIS B CA 1
ATOM 4104 C C . HIS B 1 81 ? -18.734 -28.875 -26.438 1 92.44 81 HIS B C 1
ATOM 4106 O O . HIS B 1 81 ? -19.344 -27.922 -26.953 1 92.44 81 HIS B O 1
ATOM 4112 N N . THR B 1 82 ? -17.562 -29.344 -26.828 1 95.31 82 THR B N 1
ATOM 4113 C CA . THR B 1 82 ? -16.875 -28.859 -28.031 1 95.31 82 THR B CA 1
ATOM 4114 C C . THR B 1 82 ? -16.625 -30 -29 1 95.31 82 THR B C 1
ATOM 4116 O O . THR B 1 82 ? -16.922 -31.156 -28.703 1 95.31 82 THR B O 1
ATOM 4119 N N . HIS B 1 83 ? -16.219 -29.641 -30.203 1 94.81 83 HIS B N 1
ATOM 4120 C CA . HIS B 1 83 ? -15.789 -30.594 -31.219 1 94.81 83 HIS B CA 1
ATOM 4121 C C . HIS B 1 83 ? -14.469 -30.156 -31.859 1 94.81 83 HIS B C 1
ATOM 4123 O O . HIS B 1 83 ? -14.367 -30.047 -33.062 1 94.81 83 HIS B O 1
ATOM 4129 N N . GLU B 1 84 ? -13.547 -30.062 -31.016 1 96.44 84 GLU B N 1
ATOM 4130 C CA . GLU B 1 84 ? -12.25 -29.547 -31.438 1 96.44 84 GLU B CA 1
ATOM 4131 C C . GLU B 1 84 ? -11.242 -30.672 -31.641 1 96.44 84 GLU B C 1
ATOM 4133 O O . GLU B 1 84 ? -11.055 -31.516 -30.766 1 96.44 84 GLU B O 1
ATOM 4138 N N . ASP B 1 85 ? -10.508 -30.625 -32.75 1 96.62 85 ASP B N 1
ATOM 4139 C CA . ASP B 1 85 ? -9.461 -31.609 -33.031 1 96.62 85 ASP B CA 1
ATOM 4140 C C . ASP B 1 85 ? -8.32 -31.484 -32.031 1 96.62 85 ASP B C 1
ATOM 4142 O O . ASP B 1 85 ? -7.695 -32.469 -31.656 1 96.62 85 ASP B O 1
ATOM 4146 N N . THR B 1 86 ? -8.086 -30.344 -31.547 1 97.19 86 THR B N 1
ATOM 4147 C CA . THR B 1 86 ? -6.957 -30.094 -30.656 1 97.19 86 THR B CA 1
ATOM 4148 C C . THR B 1 86 ? -7.195 -30.719 -29.297 1 97.19 86 THR B C 1
ATOM 4150 O O . THR B 1 86 ? -6.266 -30.844 -28.484 1 97.19 86 THR B O 1
ATOM 4153 N N . ALA B 1 87 ? -8.398 -31.156 -29.047 1 98.19 87 ALA B N 1
ATOM 4154 C CA . ALA B 1 87 ? -8.703 -31.828 -27.781 1 98.19 87 ALA B CA 1
ATOM 4155 C C . ALA B 1 87 ? -8.078 -33.219 -27.734 1 98.19 87 ALA B C 1
ATOM 4157 O O . ALA B 1 87 ? -8.008 -33.844 -26.672 1 98.19 87 ALA B O 1
ATOM 4158 N N . LYS B 1 88 ? -7.582 -33.688 -28.875 1 98.44 88 LYS B N 1
ATOM 4159 C CA . LYS B 1 88 ? -6.988 -35.031 -28.969 1 98.44 88 LYS B CA 1
ATOM 4160 C C . LYS B 1 88 ? -5.84 -35.188 -27.969 1 98.44 88 LYS B C 1
ATOM 4162 O O . LYS B 1 88 ? -5.621 -36.281 -27.438 1 98.44 88 LYS B O 1
ATOM 4167 N N . GLN B 1 89 ? -5.152 -34.156 -27.75 1 98.62 89 GLN B N 1
ATOM 4168 C CA . GLN B 1 89 ? -4.047 -34.219 -26.797 1 98.62 89 GLN B CA 1
ATOM 4169 C C . GLN B 1 89 ? -4.555 -34.531 -25.391 1 98.62 89 GLN B C 1
ATOM 4171 O O . GLN B 1 89 ? -3.975 -35.344 -24.672 1 98.62 89 GLN B O 1
ATOM 4176 N N . GLY B 1 90 ? -5.609 -33.844 -25.016 1 98.75 90 GLY B N 1
ATOM 4177 C CA . GLY B 1 90 ? -6.203 -34.125 -23.719 1 98.75 90 GLY B CA 1
ATOM 4178 C C . GLY B 1 90 ? -6.781 -35.531 -23.625 1 98.75 90 GLY B C 1
ATOM 4179 O O . GLY B 1 90 ? -6.605 -36.219 -22.625 1 98.75 90 GLY B O 1
ATOM 4180 N N . GLU B 1 91 ? -7.406 -35.969 -24.641 1 98.56 91 GLU B N 1
ATOM 4181 C CA . GLU B 1 91 ? -8 -37.281 -24.688 1 98.56 91 GLU B CA 1
ATOM 4182 C C . GLU B 1 91 ? -6.926 -38.375 -24.578 1 98.56 91 GLU B C 1
ATOM 4184 O O . GLU B 1 91 ? -7.117 -39.375 -23.891 1 98.56 91 GLU B O 1
ATOM 4189 N N . GLN B 1 92 ? -5.844 -38.125 -25.234 1 98.75 92 GLN B N 1
ATOM 4190 C CA . GLN B 1 92 ? -4.742 -39.094 -25.141 1 98.75 92 GLN B CA 1
ATOM 4191 C C . GLN B 1 92 ? -4.172 -39.156 -23.734 1 98.75 92 GLN B C 1
ATOM 4193 O O . GLN B 1 92 ? -3.873 -40.219 -23.219 1 98.75 92 GLN B O 1
ATOM 4198 N N . ILE B 1 93 ? -3.982 -38 -23.141 1 98.81 93 ILE B N 1
ATOM 4199 C CA . ILE B 1 93 ? -3.48 -37.969 -21.766 1 98.81 93 ILE B CA 1
ATOM 4200 C C . ILE B 1 93 ? -4.41 -38.75 -20.859 1 98.81 93 ILE B C 1
ATOM 4202 O O . ILE B 1 93 ? -3.953 -39.562 -20.031 1 98.81 93 ILE B O 1
ATOM 4206 N N . LEU B 1 94 ? -5.707 -38.562 -21.016 1 98.75 94 LEU B N 1
ATOM 4207 C CA . LEU B 1 94 ? -6.684 -39.25 -20.188 1 98.75 94 LEU B CA 1
ATOM 4208 C C . LEU B 1 94 ? -6.57 -40.75 -20.391 1 98.75 94 LEU B C 1
ATOM 4210 O O . LEU B 1 94 ? -6.562 -41.531 -19.422 1 98.75 94 LEU B O 1
ATOM 4214 N N . GLU B 1 95 ? -6.504 -41.156 -21.609 1 98.62 95 GLU B N 1
ATOM 4215 C CA . GLU B 1 95 ? -6.402 -42.562 -21.938 1 98.62 95 GLU B CA 1
ATOM 4216 C C . GLU B 1 95 ? -5.141 -43.188 -21.344 1 98.62 95 GLU B C 1
ATOM 4218 O O . GLU B 1 95 ? -5.18 -44.281 -20.781 1 98.62 95 GLU B O 1
ATOM 4223 N N . GLU B 1 96 ? -4.055 -42.5 -21.547 1 98.81 96 GLU B N 1
ATOM 4224 C CA . GLU B 1 96 ? -2.787 -43 -21.031 1 98.81 96 GLU B CA 1
ATOM 4225 C C . GLU B 1 96 ? -2.807 -43.062 -19.5 1 98.81 96 GLU B C 1
ATOM 4227 O O . GLU B 1 96 ? -2.252 -44 -18.922 1 98.81 96 GLU B O 1
ATOM 4232 N N . LEU B 1 97 ? -3.402 -42.125 -18.859 1 98.81 97 LEU B N 1
ATOM 4233 C CA . LEU B 1 97 ? -3.543 -42.156 -17.406 1 98.81 97 LEU B CA 1
ATOM 4234 C C . LEU B 1 97 ? -4.414 -43.344 -16.969 1 98.81 97 LEU B C 1
ATOM 4236 O O . LEU B 1 97 ? -4.137 -43.969 -15.953 1 98.81 97 LEU B O 1
ATOM 4240 N N . GLY B 1 98 ? -5.48 -43.531 -17.672 1 98.62 98 GLY B N 1
ATOM 4241 C CA . GLY B 1 98 ? -6.312 -44.719 -17.391 1 98.62 98 GLY B CA 1
ATOM 4242 C C . GLY B 1 98 ? -5.555 -46.031 -17.469 1 98.62 98 GLY B C 1
ATOM 4243 O O . GLY B 1 98 ? -5.664 -46.844 -16.562 1 98.62 98 GLY B O 1
ATOM 4244 N N . GLN B 1 99 ? -4.824 -46.156 -18.516 1 98.5 99 GLN B N 1
ATOM 4245 C CA . GLN B 1 99 ? -4.02 -47.344 -18.672 1 98.5 99 GLN B CA 1
ATOM 4246 C C . GLN B 1 99 ? -3.004 -47.5 -17.547 1 98.5 99 GLN B C 1
ATOM 4248 O O . GLN B 1 99 ? -2.814 -48.562 -17 1 98.5 99 GLN B O 1
ATOM 4253 N N . LEU B 1 100 ? -2.418 -46.406 -17.266 1 98.62 100 LEU B N 1
ATOM 4254 C CA . LEU B 1 100 ? -1.415 -46.406 -16.203 1 98.62 100 LEU B CA 1
ATOM 4255 C C . LEU B 1 100 ? -2.039 -46.781 -14.867 1 98.62 100 LEU B C 1
ATOM 4257 O O . LEU B 1 100 ? -1.408 -47.469 -14.055 1 98.62 100 LEU B O 1
ATOM 4261 N N . SER B 1 101 ? -3.221 -46.375 -14.617 1 98.25 101 SER B N 1
ATOM 4262 C CA . SER B 1 101 ? -3.916 -46.594 -13.352 1 98.25 101 SER B CA 1
ATOM 4263 C C . SER B 1 101 ? -4.16 -48.062 -13.102 1 98.25 101 SER B C 1
ATOM 4265 O O . SER B 1 101 ? -4.387 -48.469 -11.961 1 98.25 101 SER B O 1
ATOM 4267 N N . GLY B 1 102 ? -4.168 -48.844 -14.102 1 97 102 GLY B N 1
ATOM 4268 C CA . GLY B 1 102 ? -4.305 -50.281 -13.953 1 97 102 GLY B CA 1
ATOM 4269 C C . GLY B 1 102 ? -2.982 -50.969 -13.703 1 97 102 GLY B C 1
ATOM 4270 O O . GLY B 1 102 ? -2.957 -52.156 -13.391 1 97 102 GLY B O 1
ATOM 4271 N N . LYS B 1 103 ? -1.937 -50.219 -13.773 1 97.88 103 LYS B N 1
ATOM 4272 C CA . LYS B 1 103 ? -0.619 -50.875 -13.742 1 97.88 103 LYS B CA 1
ATOM 4273 C C . LYS B 1 103 ? 0.165 -50.438 -12.508 1 97.88 103 LYS B C 1
ATOM 4275 O O . LYS B 1 103 ? 0.981 -51.188 -11.984 1 97.88 103 LYS B O 1
ATOM 4280 N N . VAL B 1 104 ? 0.03 -49.25 -12.094 1 98.31 104 VAL B N 1
ATOM 4281 C CA . VAL B 1 104 ? 0.754 -48.719 -10.945 1 98.31 104 VAL B CA 1
ATOM 4282 C C . VAL B 1 104 ? -0.208 -47.938 -10.039 1 98.31 104 VAL B C 1
ATOM 4284 O O . VAL B 1 104 ? -1.391 -47.812 -10.352 1 98.31 104 VAL B O 1
ATOM 4287 N N . SER B 1 105 ? 0.284 -47.531 -8.859 1 98.62 105 SER B N 1
ATOM 4288 C CA . SER B 1 105 ? -0.539 -46.75 -7.941 1 98.62 105 SER B CA 1
ATOM 4289 C C . SER B 1 105 ? -0.712 -45.312 -8.438 1 98.62 105 SER B C 1
ATOM 4291 O O . SER B 1 105 ? 0.263 -44.562 -8.547 1 98.62 105 SER B O 1
ATOM 4293 N N . VAL B 1 106 ? -1.881 -44.969 -8.781 1 98.81 106 VAL B N 1
ATOM 4294 C CA . VAL B 1 106 ? -2.207 -43.594 -9.18 1 98.81 106 VAL B CA 1
ATOM 4295 C C . VAL B 1 106 ? -3.15 -42.969 -8.156 1 98.81 106 VAL B C 1
ATOM 4297 O O . VAL B 1 106 ? -4.25 -43.469 -7.926 1 98.81 106 VAL B O 1
ATOM 4300 N N . ARG B 1 107 ? -2.705 -41.844 -7.492 1 98.88 107 ARG B N 1
ATOM 4301 C CA . ARG B 1 107 ? -3.518 -41.094 -6.547 1 98.88 107 ARG B CA 1
ATOM 4302 C C . ARG B 1 107 ? -3.789 -39.688 -7.062 1 98.88 107 ARG B C 1
ATOM 4304 O O . ARG B 1 107 ? -2.883 -39.031 -7.562 1 98.88 107 ARG B O 1
ATOM 4311 N N . ILE B 1 108 ? -5.066 -39.344 -6.977 1 98.62 108 ILE B N 1
ATOM 4312 C CA . ILE B 1 108 ? -5.465 -38 -7.438 1 98.62 108 ILE B CA 1
ATOM 4313 C C . ILE B 1 108 ? -6.199 -37.281 -6.316 1 98.62 108 ILE B C 1
ATOM 4315 O O . ILE B 1 108 ? -7.254 -37.719 -5.859 1 98.62 108 ILE B O 1
ATOM 4319 N N . ALA B 1 109 ? -5.582 -36.219 -5.793 1 98.44 109 ALA B N 1
ATOM 4320 C CA . ALA B 1 109 ? -6.293 -35.25 -4.953 1 98.44 109 ALA B CA 1
ATOM 4321 C C . ALA B 1 109 ? -6.867 -34.094 -5.789 1 98.44 109 ALA B C 1
ATOM 4323 O O . ALA B 1 109 ? -6.125 -33.375 -6.449 1 98.44 109 ALA B O 1
ATOM 4324 N N . VAL B 1 110 ? -8.188 -33.969 -5.773 1 97.5 110 VAL B N 1
ATOM 4325 C CA . VAL B 1 110 ? -8.844 -32.969 -6.605 1 97.5 110 VAL B CA 1
ATOM 4326 C C . VAL B 1 110 ? -9.828 -32.156 -5.762 1 97.5 110 VAL B C 1
ATOM 4328 O O . VAL B 1 110 ? -10.344 -32.656 -4.754 1 97.5 110 VAL B O 1
ATOM 4331 N N . ASP B 1 111 ? -10.016 -30.906 -6.109 1 96.94 111 ASP B N 1
ATOM 4332 C CA . ASP B 1 111 ? -10.945 -30.047 -5.395 1 96.94 111 ASP B CA 1
ATOM 4333 C C . ASP B 1 111 ? -12.375 -30.562 -5.512 1 96.94 111 ASP B C 1
ATOM 4335 O O . ASP B 1 111 ? -12.781 -31.047 -6.57 1 96.94 111 ASP B O 1
ATOM 4339 N N . LYS B 1 112 ? -13.07 -30.422 -4.41 1 92.19 112 LYS B N 1
ATOM 4340 C CA . LYS B 1 112 ? -14.477 -30.812 -4.426 1 92.19 112 LYS B CA 1
ATOM 4341 C C . LYS B 1 112 ? -15.328 -29.781 -5.133 1 92.19 112 LYS B C 1
ATOM 4343 O O . LYS B 1 112 ? -15.234 -28.578 -4.84 1 92.19 112 LYS B O 1
ATOM 4348 N N . THR B 1 113 ? -15.789 -30.156 -6.195 1 74.56 113 THR B N 1
ATOM 4349 C CA . THR B 1 113 ? -16.594 -29.219 -6.965 1 74.56 113 THR B CA 1
ATOM 4350 C C . THR B 1 113 ? -18.078 -29.344 -6.594 1 74.56 113 THR B C 1
ATOM 4352 O O . THR B 1 113 ? -18.484 -30.312 -5.953 1 74.56 113 THR B O 1
ATOM 4355 N N . SER B 1 114 ? -18.703 -28.219 -6.91 1 67.5 114 SER B N 1
ATOM 4356 C CA . SER B 1 114 ? -20.156 -28.281 -6.762 1 67.5 114 SER B CA 1
ATOM 4357 C C . SER B 1 114 ? -20.766 -29.281 -7.734 1 67.5 114 SER B C 1
ATOM 4359 O O . SER B 1 114 ? -20.094 -29.75 -8.656 1 67.5 114 SER B O 1
ATOM 4361 N N . GLU B 1 115 ? -21.906 -29.812 -7.445 1 61.69 115 GLU B N 1
ATOM 4362 C CA . GLU B 1 115 ? -22.656 -30.828 -8.18 1 61.69 115 GLU B CA 1
ATOM 4363 C C . GLU B 1 115 ? -22.688 -30.531 -9.672 1 61.69 115 GLU B C 1
ATOM 4365 O O . GLU B 1 115 ? -22.859 -31.438 -10.492 1 61.69 115 GLU B O 1
ATOM 4370 N N . LYS B 1 116 ? -22.094 -29.312 -10.047 1 61.38 116 LYS B N 1
ATOM 4371 C CA . LYS B 1 116 ? -22.312 -28.922 -11.438 1 61.38 116 LYS B CA 1
ATOM 4372 C C . LYS B 1 116 ? -21.094 -29.219 -12.297 1 61.38 116 LYS B C 1
ATOM 4374 O O . LYS B 1 116 ? -21.172 -29.188 -13.523 1 61.38 116 LYS B O 1
ATOM 4379 N N . LYS B 1 117 ? -20.047 -29.75 -11.82 1 71.75 117 LYS B N 1
ATOM 4380 C CA . LYS B 1 117 ? -18.891 -29.953 -12.672 1 71.75 117 LYS B CA 1
ATOM 4381 C C . LYS B 1 117 ? -18.812 -31.391 -13.195 1 71.75 117 LYS B C 1
ATOM 4383 O O . LYS B 1 117 ? -19.203 -32.312 -12.484 1 71.75 117 LYS B O 1
ATOM 4388 N N . PRO B 1 118 ? -18.344 -31.438 -14.445 1 76.06 118 PRO B N 1
ATOM 4389 C CA . PRO B 1 118 ? -18.281 -32.781 -15.039 1 76.06 118 PRO B CA 1
ATOM 4390 C C . PRO B 1 118 ? -17.375 -33.719 -14.258 1 76.06 118 PRO B C 1
ATOM 4392 O O . PRO B 1 118 ? -16.297 -33.312 -13.789 1 76.06 118 PRO B O 1
ATOM 4395 N N . MET B 1 119 ? -17.844 -34.906 -14.141 1 89.12 119 MET B N 1
ATOM 4396 C CA . MET B 1 119 ? -17.125 -35.938 -13.367 1 89.12 119 MET B CA 1
ATOM 4397 C C . MET B 1 119 ? -16.703 -37.094 -14.258 1 89.12 119 MET B C 1
ATOM 4399 O O . MET B 1 119 ? -16.156 -38.094 -13.773 1 89.12 119 MET B O 1
ATOM 4403 N N . ASN B 1 120 ? -16.844 -36.906 -15.539 1 94.25 120 ASN B N 1
ATOM 4404 C CA . ASN B 1 120 ? -16.609 -38.031 -16.453 1 94.25 120 ASN B CA 1
ATOM 4405 C C . ASN B 1 120 ? -15.156 -38.5 -16.422 1 94.25 120 ASN B C 1
ATOM 4407 O O . ASN B 1 120 ? -14.883 -39.688 -16.391 1 94.25 120 ASN B O 1
ATOM 4411 N N . ASP B 1 121 ? -14.266 -37.562 -16.438 1 96.81 121 ASP B N 1
ATOM 4412 C CA . ASP B 1 121 ? -12.844 -37.906 -16.422 1 96.81 121 ASP B CA 1
ATOM 4413 C C . ASP B 1 121 ? -12.484 -38.625 -15.125 1 96.81 121 ASP B C 1
ATOM 4415 O O . ASP B 1 121 ? -11.797 -39.656 -15.148 1 96.81 121 ASP B O 1
ATOM 4419 N N . ILE B 1 122 ? -12.953 -38.125 -14.055 1 95.94 122 ILE B N 1
ATOM 4420 C CA . ILE B 1 122 ? -12.648 -38.656 -12.734 1 95.94 122 ILE B CA 1
ATOM 4421 C C . ILE B 1 122 ? -13.242 -40.062 -12.617 1 95.94 122 ILE B C 1
ATOM 4423 O O . ILE B 1 122 ? -12.586 -40.969 -12.117 1 95.94 122 ILE B O 1
ATOM 4427 N N . ASN B 1 123 ? -14.484 -40.219 -13.039 1 96.12 123 ASN B N 1
ATOM 4428 C CA . ASN B 1 123 ? -15.133 -41.531 -13.008 1 96.12 123 ASN B CA 1
ATOM 4429 C C . ASN B 1 123 ? -14.375 -42.562 -13.852 1 96.12 123 ASN B C 1
ATOM 4431 O O . ASN B 1 123 ? -14.211 -43.688 -13.445 1 96.12 123 ASN B O 1
ATOM 4435 N N . PHE B 1 124 ? -14.008 -42.094 -15.016 1 97.75 124 PHE B N 1
ATOM 4436 C CA . PHE B 1 124 ? -13.234 -42.969 -15.891 1 97.75 124 PHE B CA 1
ATOM 4437 C C . PHE B 1 124 ? -11.945 -43.406 -15.211 1 97.75 124 PHE B C 1
ATOM 4439 O O . PHE B 1 124 ? -11.617 -44.594 -15.234 1 97.75 124 PHE B O 1
ATOM 4446 N N . LEU B 1 125 ? -11.25 -42.531 -14.586 1 98.38 125 LEU B N 1
ATOM 4447 C CA . LEU B 1 125 ? -9.977 -42.844 -13.945 1 98.38 125 LEU B CA 1
ATOM 4448 C C . LEU B 1 125 ? -10.188 -43.75 -12.734 1 98.38 125 LEU B C 1
ATOM 4450 O O . LEU B 1 125 ? -9.406 -44.688 -12.516 1 98.38 125 LEU B O 1
ATOM 4454 N N . THR B 1 126 ? -11.18 -43.438 -12.008 1 97.81 126 THR B N 1
ATOM 4455 C CA . THR B 1 126 ? -11.508 -44.281 -10.883 1 97.81 126 THR B CA 1
ATOM 4456 C C . THR B 1 126 ? -11.805 -45.719 -11.352 1 97.81 126 THR B C 1
ATOM 4458 O O . THR B 1 126 ? -11.328 -46.688 -10.766 1 97.81 126 THR B O 1
ATOM 4461 N N . GLY B 1 127 ? -12.602 -45.75 -12.328 1 98.06 127 GLY B N 1
ATOM 4462 C CA . GLY B 1 127 ? -12.938 -47.062 -12.898 1 98.06 127 GLY B CA 1
ATOM 4463 C C . GLY B 1 127 ? -11.734 -47.781 -13.453 1 98.06 127 GLY B C 1
ATOM 4464 O O . GLY B 1 127 ? -11.75 -49.031 -13.57 1 98.06 127 GLY B O 1
ATOM 4465 N N . SER B 1 128 ? -10.711 -47.062 -13.75 1 98.44 128 SER B N 1
ATOM 4466 C CA . SER B 1 128 ? -9.508 -47.656 -14.336 1 98.44 128 SER B CA 1
ATOM 4467 C C . SER B 1 128 ? -8.5 -48.031 -13.266 1 98.44 128 SER B C 1
ATOM 4469 O O . SER B 1 128 ? -7.438 -48.594 -13.57 1 98.44 128 SER B O 1
ATOM 4471 N N . GLY B 1 129 ? -8.82 -47.656 -12.023 1 98.44 129 GLY B N 1
ATOM 4472 C CA . GLY B 1 129 ? -7.969 -48.125 -10.945 1 98.44 129 GLY B CA 1
ATOM 4473 C C . GLY B 1 129 ? -7.352 -47 -10.141 1 98.44 129 GLY B C 1
ATOM 4474 O O . GLY B 1 129 ? -6.703 -47.219 -9.125 1 98.44 129 GLY B O 1
ATOM 4475 N N . ALA B 1 130 ? -7.512 -45.781 -10.57 1 98.69 130 ALA B N 1
ATOM 4476 C CA . ALA B 1 130 ? -6.953 -44.656 -9.828 1 98.69 130 ALA B CA 1
ATOM 4477 C C . ALA B 1 130 ? -7.691 -44.469 -8.508 1 98.69 130 ALA B C 1
ATOM 4479 O O . ALA B 1 130 ? -8.906 -44.688 -8.422 1 98.69 130 ALA B O 1
ATOM 4480 N N . ASP B 1 131 ? -6.988 -44.094 -7.449 1 98.5 131 ASP B N 1
ATOM 4481 C CA . ASP B 1 131 ? -7.574 -43.656 -6.184 1 98.5 131 ASP B CA 1
ATOM 4482 C C . ASP B 1 131 ? -7.773 -42.156 -6.164 1 98.5 131 ASP B C 1
ATOM 4484 O O . ASP B 1 131 ? -6.805 -41.375 -6.125 1 98.5 131 ASP B O 1
ATOM 4488 N N . VAL B 1 132 ? -9.016 -41.781 -6.191 1 97.69 132 VAL B N 1
ATOM 4489 C CA . VAL B 1 132 ? -9.32 -40.344 -6.281 1 97.69 132 VAL B CA 1
ATOM 4490 C C . VAL B 1 132 ? -9.945 -39.875 -4.977 1 97.69 132 VAL B C 1
ATOM 4492 O O . VAL B 1 132 ? -10.867 -40.5 -4.449 1 97.69 132 VAL B O 1
ATOM 4495 N N . ARG B 1 133 ? -9.406 -38.781 -4.445 1 97.25 133 ARG B N 1
ATOM 4496 C CA . ARG B 1 133 ? -10 -38.125 -3.285 1 97.25 133 ARG B CA 1
ATOM 4497 C C . ARG B 1 133 ? -10.383 -36.688 -3.611 1 97.25 133 ARG B C 1
ATOM 4499 O O . ARG B 1 133 ? -9.555 -35.906 -4.098 1 97.25 133 ARG B O 1
ATOM 4506 N N . MET B 1 134 ? -11.602 -36.406 -3.338 1 95.5 134 MET B N 1
ATOM 4507 C CA . MET B 1 134 ? -12.086 -35.031 -3.502 1 95.5 134 MET B CA 1
ATOM 4508 C C . MET B 1 134 ? -11.953 -34.25 -2.199 1 95.5 134 MET B C 1
ATOM 4510 O O . MET B 1 134 ? -12.594 -34.562 -1.201 1 95.5 134 MET B O 1
ATOM 4514 N N . VAL B 1 135 ? -11.18 -33.219 -2.225 1 96.94 135 VAL B N 1
ATOM 4515 C CA . VAL B 1 135 ? -10.891 -32.438 -1.026 1 96.94 135 VAL B CA 1
ATOM 4516 C C . VAL B 1 135 ? -11.82 -31.234 -0.96 1 96.94 135 VAL B C 1
ATOM 4518 O O . VAL B 1 135 ? -11.805 -30.375 -1.854 1 96.94 135 VAL B O 1
ATOM 4521 N N . ASN B 1 136 ? -12.625 -31.125 0.063 1 95.75 136 ASN B N 1
ATOM 4522 C CA . ASN B 1 136 ? -13.547 -30 0.234 1 95.75 136 ASN B CA 1
ATOM 4523 C C . ASN B 1 136 ? -12.836 -28.766 0.769 1 95.75 136 ASN B C 1
ATOM 4525 O O . ASN B 1 136 ? -13.102 -28.328 1.891 1 95.75 136 ASN B O 1
ATOM 4529 N N . MET B 1 137 ? -12.102 -28.156 -0.035 1 96.19 137 MET B N 1
ATOM 4530 C CA . MET B 1 137 ? -11.273 -27.031 0.373 1 96.19 137 MET B CA 1
ATOM 4531 C C . MET B 1 137 ? -12.133 -25.828 0.765 1 96.19 137 MET B C 1
ATOM 4533 O O . MET B 1 137 ? -11.758 -25.047 1.639 1 96.19 137 MET B O 1
ATOM 4537 N N . ARG B 1 138 ? -13.305 -25.641 0.154 1 94.75 138 ARG B N 1
ATOM 4538 C CA . ARG B 1 138 ? -14.211 -24.562 0.503 1 94.75 138 ARG B CA 1
ATOM 4539 C C . ARG B 1 138 ? -14.547 -24.578 1.99 1 94.75 138 ARG B C 1
ATOM 4541 O O . ARG B 1 138 ? -14.523 -23.547 2.652 1 94.75 138 ARG B O 1
ATOM 4548 N N . GLU B 1 139 ? -14.844 -25.719 2.451 1 94.88 139 GLU B N 1
ATOM 4549 C CA . GLU B 1 139 ? -15.18 -25.859 3.865 1 94.88 139 GLU B CA 1
ATOM 4550 C C . GLU B 1 139 ? -13.938 -25.719 4.746 1 94.88 139 GLU B C 1
ATOM 4552 O O . GLU B 1 139 ? -14.023 -25.188 5.852 1 94.88 139 GLU B O 1
ATOM 4557 N N . LEU B 1 140 ? -12.828 -26.203 4.238 1 96.81 140 LEU B N 1
ATOM 4558 C CA . LEU B 1 140 ? -11.609 -26.297 5.039 1 96.81 140 LEU B CA 1
ATOM 4559 C C . LEU B 1 140 ? -10.938 -24.938 5.16 1 96.81 140 LEU B C 1
ATOM 4561 O O . LEU B 1 140 ? -10.445 -24.578 6.23 1 96.81 140 LEU B O 1
ATOM 4565 N N . THR B 1 141 ? -10.891 -24.125 4.086 1 96.38 141 THR B N 1
ATOM 4566 C CA . THR B 1 141 ? -10.078 -22.906 4.082 1 96.38 141 THR B CA 1
ATOM 4567 C C . THR B 1 141 ? -10.844 -21.75 3.449 1 96.38 141 THR B C 1
ATOM 4569 O O . THR B 1 141 ? -10.344 -20.625 3.389 1 96.38 141 THR B O 1
ATOM 4572 N N . SER B 1 142 ? -12.031 -21.969 2.918 1 94.31 142 SER B N 1
ATOM 4573 C CA . SER B 1 142 ? -12.836 -21 2.191 1 94.31 142 SER B CA 1
ATOM 4574 C C . SER B 1 142 ? -12.266 -20.734 0.801 1 94.31 142 SER B C 1
ATOM 4576 O O . SER B 1 142 ? -12.594 -19.734 0.17 1 94.31 142 SER B O 1
ATOM 4578 N N . GLY B 1 143 ? -11.383 -21.609 0.361 1 95.81 143 GLY B N 1
ATOM 4579 C CA . GLY B 1 143 ? -10.82 -21.531 -0.979 1 95.81 143 GLY B CA 1
ATOM 4580 C C . GLY B 1 143 ? -11.078 -22.781 -1.803 1 95.81 143 GLY B C 1
ATOM 4581 O O . GLY B 1 143 ? -12.156 -23.375 -1.723 1 95.81 143 GLY B O 1
ATOM 4582 N N . VAL B 1 144 ? -10.164 -23.078 -2.691 1 96.56 144 VAL B N 1
ATOM 4583 C CA . VAL B 1 144 ? -10.211 -24.281 -3.52 1 96.56 144 VAL B CA 1
ATOM 4584 C C . VAL B 1 144 ? -8.828 -24.922 -3.557 1 96.56 144 VAL B C 1
ATOM 4586 O O . VAL B 1 144 ? -7.832 -24.312 -3.174 1 96.56 144 VAL B O 1
ATOM 4589 N N . LEU B 1 145 ? -8.805 -26.172 -3.904 1 98 145 LEU B N 1
ATOM 4590 C CA . LEU B 1 145 ? -7.543 -26.812 -4.25 1 98 145 LEU B CA 1
ATOM 4591 C C . LEU B 1 145 ? -7.129 -26.469 -5.676 1 98 145 LEU B C 1
ATOM 4593 O O . LEU B 1 145 ? -7.496 -27.172 -6.621 1 98 145 LEU B O 1
ATOM 4597 N N . HIS B 1 146 ? -6.305 -25.422 -5.727 1 97.62 146 HIS B N 1
ATOM 4598 C CA . HIS B 1 146 ? -5.969 -24.844 -7.023 1 97.62 146 HIS B CA 1
ATOM 4599 C C . HIS B 1 146 ? -4.594 -25.312 -7.492 1 97.62 146 HIS B C 1
ATOM 4601 O O . HIS B 1 146 ? -4.168 -24.984 -8.602 1 97.62 146 HIS B O 1
ATOM 4607 N N . THR B 1 147 ? -3.938 -26.109 -6.703 1 98.19 147 THR B N 1
ATOM 4608 C CA . THR B 1 147 ? -2.586 -26.578 -6.992 1 98.19 147 THR B CA 1
ATOM 4609 C C . THR B 1 147 ? -2.58 -27.5 -8.219 1 98.19 147 THR B C 1
ATOM 4611 O O . THR B 1 147 ? -3.516 -28.266 -8.422 1 98.19 147 THR B O 1
ATOM 4614 N N . LYS B 1 148 ? -1.515 -27.422 -8.992 1 98.62 148 LYS B N 1
ATOM 4615 C CA . LYS B 1 148 ? -1.259 -28.312 -10.117 1 98.62 148 LYS B CA 1
ATOM 4616 C C . LYS B 1 148 ? 0.159 -28.875 -10.055 1 98.62 148 LYS B C 1
ATOM 4618 O O . LYS B 1 148 ? 1.117 -28.203 -10.422 1 98.62 148 LYS B O 1
ATOM 4623 N N . PHE B 1 149 ? 0.239 -30.125 -9.617 1 98.88 149 PHE B N 1
ATOM 4624 C CA . PHE B 1 149 ? 1.553 -30.75 -9.688 1 98.88 149 PHE B CA 1
ATOM 4625 C C . PHE B 1 149 ? 1.427 -32.281 -9.727 1 98.88 149 PHE B C 1
ATOM 4627 O O . PHE B 1 149 ? 0.361 -32.812 -9.438 1 98.88 149 PHE B O 1
ATOM 4634 N N . TRP B 1 150 ? 2.477 -32.906 -10.258 1 98.94 150 TRP B N 1
ATOM 4635 C CA . TRP B 1 150 ? 2.631 -34.344 -10.32 1 98.94 150 TRP B CA 1
ATOM 4636 C C . TRP B 1 150 ? 3.881 -34.812 -9.57 1 98.94 150 TRP B C 1
ATOM 4638 O O . TRP B 1 150 ? 4.902 -34.125 -9.578 1 98.94 150 TRP B O 1
ATOM 4648 N N . ILE B 1 151 ? 3.781 -35.938 -8.898 1 98.94 151 ILE B N 1
ATOM 4649 C CA . ILE B 1 151 ? 4.926 -36.656 -8.359 1 98.94 151 ILE B CA 1
ATOM 4650 C C . ILE B 1 151 ? 4.957 -38.062 -8.945 1 98.94 151 ILE B C 1
ATOM 4652 O O . ILE B 1 151 ? 4.027 -38.844 -8.734 1 98.94 151 ILE B O 1
ATOM 4656 N N . VAL B 1 152 ? 6.047 -38.375 -9.633 1 98.94 152 VAL B N 1
ATOM 4657 C CA . VAL B 1 152 ? 6.16 -39.656 -10.305 1 98.94 152 VAL B CA 1
ATOM 4658 C C . VAL B 1 152 ? 7.262 -40.5 -9.648 1 98.94 152 VAL B C 1
ATOM 4660 O O . VAL B 1 152 ? 8.414 -40.062 -9.578 1 98.94 152 VAL B O 1
ATOM 4663 N N . ASP B 1 153 ? 6.945 -41.656 -9.156 1 98.81 153 ASP B N 1
ATOM 4664 C CA . ASP B 1 153 ? 7.848 -42.625 -8.586 1 98.81 153 ASP B CA 1
ATOM 4665 C C . ASP B 1 153 ? 8.633 -42.062 -7.41 1 98.81 153 ASP B C 1
ATOM 4667 O O . ASP B 1 153 ? 9.75 -42.5 -7.125 1 98.81 153 ASP B O 1
ATOM 4671 N N . LYS B 1 154 ? 8.109 -40.938 -6.867 1 98.5 154 LYS B N 1
ATOM 4672 C CA . LYS B 1 154 ? 8.797 -40.219 -5.797 1 98.5 154 LYS B CA 1
ATOM 4673 C C . LYS B 1 154 ? 10.18 -39.781 -6.238 1 98.5 154 LYS B C 1
ATOM 4675 O O . LYS B 1 154 ? 11.125 -39.781 -5.441 1 98.5 154 LYS B O 1
ATOM 4680 N N . LYS B 1 155 ? 10.219 -39.438 -7.484 1 98.38 155 LYS B N 1
ATOM 4681 C CA . LYS B 1 155 ? 11.523 -39.156 -8.062 1 98.38 155 LYS B CA 1
ATOM 4682 C C . LYS B 1 155 ? 11.453 -37.969 -9.031 1 98.38 155 LYS B C 1
ATOM 4684 O O . LYS B 1 155 ? 12.422 -37.219 -9.164 1 98.38 155 LYS B O 1
ATOM 4689 N N . HIS B 1 156 ? 10.445 -37.844 -9.789 1 98.75 156 HIS B N 1
ATOM 4690 C CA . HIS B 1 156 ? 10.211 -36.781 -10.742 1 98.75 156 HIS B CA 1
ATOM 4691 C C . HIS B 1 156 ? 9.008 -35.938 -10.328 1 98.75 156 HIS B C 1
ATOM 4693 O O . HIS B 1 156 ? 8.055 -36.438 -9.734 1 98.75 156 HIS B O 1
ATOM 4699 N N . ILE B 1 157 ? 9.078 -34.625 -10.609 1 98.88 157 ILE B N 1
ATOM 4700 C CA . ILE B 1 157 ? 7.922 -33.812 -10.297 1 98.88 157 ILE B CA 1
ATOM 4701 C C . ILE B 1 157 ? 7.605 -32.875 -11.469 1 98.88 157 ILE B C 1
ATOM 4703 O O . ILE B 1 157 ? 8.484 -32.562 -12.273 1 98.88 157 ILE B O 1
ATOM 4707 N N . TYR B 1 158 ? 6.379 -32.562 -11.656 1 98.88 158 TYR B N 1
ATOM 4708 C CA . TYR B 1 158 ? 5.879 -31.469 -12.477 1 98.88 158 TYR B CA 1
ATOM 4709 C C . TYR B 1 158 ? 5.125 -30.453 -11.633 1 98.88 158 TYR B C 1
ATOM 4711 O O . TYR B 1 158 ? 4.371 -30.828 -10.727 1 98.88 158 TYR B O 1
ATOM 4719 N N . ILE B 1 159 ? 5.301 -29.203 -11.844 1 98.94 159 ILE B N 1
ATOM 4720 C CA . ILE B 1 159 ? 4.516 -28.156 -11.219 1 98.94 159 ILE B CA 1
ATOM 4721 C C . ILE B 1 159 ? 4.352 -26.984 -12.195 1 98.94 159 ILE B C 1
ATOM 4723 O O . ILE B 1 159 ? 5.293 -26.625 -12.906 1 98.94 159 ILE B O 1
ATOM 4727 N N . GLY B 1 160 ? 3.133 -26.422 -12.25 1 98.75 160 GLY B N 1
ATOM 4728 C CA . GLY B 1 160 ? 2.932 -25.297 -13.148 1 98.75 160 GLY B CA 1
ATOM 4729 C C . GLY B 1 160 ? 1.508 -24.781 -13.141 1 98.75 160 GLY B C 1
ATOM 4730 O O . GLY B 1 160 ? 0.77 -25 -12.172 1 98.75 160 GLY B O 1
ATOM 4731 N N . SER B 1 161 ? 1.178 -24.047 -14.156 1 98.81 161 SER B N 1
ATOM 4732 C CA . SER B 1 161 ? -0.089 -23.312 -14.211 1 98.81 161 SER B CA 1
ATOM 4733 C C . SER B 1 161 ? -1.184 -24.172 -14.844 1 98.81 161 SER B C 1
ATOM 4735 O O . SER B 1 161 ? -2.371 -23.875 -14.688 1 98.81 161 SER B O 1
ATOM 4737 N N . ALA B 1 162 ? -0.882 -25.266 -15.523 1 98.81 162 ALA B N 1
ATOM 4738 C CA . ALA B 1 162 ? -1.829 -25.969 -16.375 1 98.81 162 ALA B CA 1
ATOM 4739 C C . ALA B 1 162 ? -2.801 -26.812 -15.547 1 98.81 162 ALA B C 1
ATOM 4741 O O . ALA B 1 162 ? -2.381 -27.641 -14.734 1 98.81 162 ALA B O 1
ATOM 4742 N N . ASN B 1 163 ? -4.055 -26.625 -15.781 1 98.12 163 ASN B N 1
ATOM 4743 C CA . ASN B 1 163 ? -5.09 -27.516 -15.25 1 98.12 163 ASN B CA 1
ATOM 4744 C C . ASN B 1 163 ? -5.172 -28.812 -16.047 1 98.12 163 ASN B C 1
ATOM 4746 O O . ASN B 1 163 ? -4.613 -28.922 -17.141 1 98.12 163 ASN B O 1
ATOM 4750 N N . MET B 1 164 ? -5.793 -29.797 -15.422 1 98.25 164 MET B N 1
ATOM 4751 C CA . MET B 1 164 ? -6.109 -31.016 -16.156 1 98.25 164 MET B CA 1
ATOM 4752 C C . MET B 1 164 ? -7.238 -30.766 -17.156 1 98.25 164 MET B C 1
ATOM 4754 O O . MET B 1 164 ? -8.352 -31.25 -16.969 1 98.25 164 MET B O 1
ATOM 4758 N N . ASP B 1 165 ? -6.914 -30.078 -18.172 1 98.25 165 ASP B N 1
ATOM 4759 C CA . ASP B 1 165 ? -7.824 -29.531 -19.172 1 98.25 165 ASP B CA 1
ATOM 4760 C C . ASP B 1 165 ? -7.191 -29.562 -20.562 1 98.25 165 ASP B C 1
ATOM 4762 O O . ASP B 1 165 ? -6.055 -29.141 -20.75 1 98.25 165 ASP B O 1
ATOM 4766 N N . TRP B 1 166 ? -8 -30.188 -21.531 1 98.5 166 TRP B N 1
ATOM 4767 C CA . TRP B 1 166 ? -7.426 -30.25 -22.875 1 98.5 166 TRP B CA 1
ATOM 4768 C C . TRP B 1 166 ? -7.105 -28.844 -23.391 1 98.5 166 TRP B C 1
ATOM 4770 O O . TRP B 1 166 ? -6.141 -28.656 -24.141 1 98.5 166 TRP B O 1
ATOM 4780 N N . ARG B 1 167 ? -7.805 -27.859 -23 1 98.69 167 ARG B N 1
ATOM 4781 C CA . ARG B 1 167 ? -7.562 -26.484 -23.422 1 98.69 167 ARG B CA 1
ATOM 4782 C C . ARG B 1 167 ? -6.234 -25.969 -22.875 1 98.69 167 ARG B C 1
ATOM 4784 O O . ARG B 1 167 ? -5.562 -25.156 -23.531 1 98.69 167 ARG B O 1
ATOM 4791 N N . SER B 1 168 ? -5.84 -26.375 -21.703 1 98.69 168 SER B N 1
ATOM 4792 C CA . SER B 1 168 ? -4.559 -26 -21.125 1 98.69 168 SER B CA 1
ATOM 4793 C C . SER B 1 168 ? -3.395 -26.516 -21.953 1 98.69 168 SER B C 1
ATOM 4795 O O . SER B 1 168 ? -2.275 -26.016 -21.859 1 98.69 168 SER B O 1
ATOM 4797 N N . LEU B 1 169 ? -3.648 -27.5 -22.797 1 98.81 169 LEU B N 1
ATOM 4798 C CA . LEU B 1 169 ? -2.582 -28.109 -23.578 1 98.81 169 LEU B CA 1
ATOM 4799 C C . LEU B 1 169 ? -2.477 -27.453 -24.953 1 98.81 169 LEU B C 1
ATOM 4801 O O . LEU B 1 169 ? -1.397 -27.422 -25.547 1 98.81 169 LEU B O 1
ATOM 4805 N N . THR B 1 170 ? -3.65 -26.812 -25.406 1 98.62 170 THR B N 1
ATOM 4806 C CA . THR B 1 170 ? -3.609 -26.453 -26.812 1 98.62 170 THR B CA 1
ATOM 4807 C C . THR B 1 170 ? -4.191 -25.062 -27.031 1 98.62 170 THR B C 1
ATOM 4809 O O . THR B 1 170 ? -4 -24.469 -28.094 1 98.62 170 THR B O 1
ATOM 4812 N N . GLN B 1 171 ? -4.977 -24.5 -26.094 1 98.38 171 GLN B N 1
ATOM 4813 C CA . GLN B 1 171 ? -5.723 -23.266 -26.359 1 98.38 171 GLN B CA 1
ATOM 4814 C C . GLN B 1 171 ? -5.355 -22.188 -25.344 1 98.38 171 GLN B C 1
ATOM 4816 O O . GLN B 1 171 ? -5.652 -21.016 -25.562 1 98.38 171 GLN B O 1
ATOM 4821 N N . VAL B 1 172 ? -4.789 -22.547 -24.266 1 98.69 172 VAL B N 1
ATOM 4822 C CA . VAL B 1 172 ? -4.391 -21.641 -23.188 1 98.69 172 VAL B CA 1
ATOM 4823 C C . VAL B 1 172 ? -2.871 -21.641 -23.047 1 98.69 172 VAL B C 1
ATOM 4825 O O . VAL B 1 172 ? -2.227 -22.688 -23.203 1 98.69 172 VAL B O 1
ATOM 4828 N N . LYS B 1 173 ? -2.287 -20.5 -22.875 1 98.69 173 LYS B N 1
ATOM 4829 C CA . LYS B 1 173 ? -0.85 -20.422 -22.625 1 98.69 173 LYS B CA 1
ATOM 4830 C C . LYS B 1 173 ? -0.524 -20.812 -21.188 1 98.69 173 LYS B C 1
ATOM 4832 O O . LYS B 1 173 ? -1.073 -20.234 -20.25 1 98.69 173 LYS B O 1
ATOM 4837 N N . GLU B 1 174 ? 0.287 -21.812 -21.047 1 98.81 174 GLU B N 1
ATOM 4838 C CA . GLU B 1 174 ? 0.667 -22.344 -19.734 1 98.81 174 GLU B CA 1
ATOM 4839 C C . GLU B 1 174 ? 2.182 -22.484 -19.609 1 98.81 174 GLU B C 1
ATOM 4841 O O . GLU B 1 174 ? 2.879 -22.625 -20.625 1 98.81 174 GLU B O 1
ATOM 4846 N N . LEU B 1 175 ? 2.637 -22.422 -18.391 1 98.88 175 LEU B N 1
ATOM 4847 C CA . LEU B 1 175 ? 4.047 -22.656 -18.094 1 98.88 175 LEU B CA 1
ATOM 4848 C C . LEU B 1 175 ? 4.211 -23.516 -16.859 1 98.88 175 LEU B C 1
ATOM 4850 O O . LEU B 1 175 ? 3.461 -23.375 -15.883 1 98.88 175 LEU B O 1
ATOM 4854 N N . GLY B 1 176 ? 5.156 -24.453 -16.922 1 98.81 176 GLY B N 1
ATOM 4855 C CA . GLY B 1 176 ? 5.543 -25.266 -15.789 1 98.81 176 GLY B CA 1
ATOM 4856 C C . GLY B 1 176 ? 6.977 -25.75 -15.859 1 98.81 176 GLY B C 1
ATOM 4857 O O . GLY B 1 176 ? 7.742 -25.312 -16.719 1 98.81 176 GLY B O 1
ATOM 4858 N N . ALA B 1 177 ? 7.336 -26.562 -14.906 1 98.88 177 ALA B N 1
ATOM 4859 C CA . ALA B 1 177 ? 8.648 -27.203 -14.852 1 98.88 177 ALA B CA 1
ATOM 4860 C C . ALA B 1 177 ? 8.539 -28.672 -14.484 1 98.88 177 ALA B C 1
ATOM 4862 O O . ALA B 1 177 ? 7.684 -29.047 -13.68 1 98.88 177 ALA B O 1
ATOM 4863 N N . VAL B 1 178 ? 9.406 -29.438 -15.141 1 98.88 178 VAL B N 1
ATOM 4864 C CA . VAL B 1 178 ? 9.617 -30.812 -14.727 1 98.88 178 VAL B CA 1
ATOM 4865 C C . VAL B 1 178 ? 11.008 -30.969 -14.125 1 98.88 178 VAL B C 1
ATOM 4867 O O . VAL B 1 178 ? 11.992 -30.484 -14.688 1 98.88 178 VAL B O 1
ATOM 4870 N N . VAL B 1 179 ? 11.086 -31.562 -12.977 1 98.81 179 VAL B N 1
ATOM 4871 C CA . VAL B 1 179 ? 12.359 -31.938 -12.383 1 98.81 179 VAL B CA 1
ATOM 4872 C C . VAL B 1 179 ? 12.5 -33.469 -12.391 1 98.81 179 VAL B C 1
ATOM 4874 O O . VAL B 1 179 ? 11.695 -34.156 -11.773 1 98.81 179 VAL B O 1
ATOM 4877 N N . TYR B 1 180 ? 13.508 -33.875 -13.086 1 98.62 180 TYR B N 1
ATOM 4878 C CA . TYR B 1 180 ? 13.758 -35.312 -13.227 1 98.62 180 TYR B CA 1
ATOM 4879 C C . TYR B 1 180 ? 14.82 -35.781 -12.242 1 98.62 180 TYR B C 1
ATOM 4881 O O . TYR B 1 180 ? 15.758 -35.062 -11.938 1 98.62 180 TYR B O 1
ATOM 4889 N N . ASP B 1 181 ? 14.641 -37 -11.766 1 98.44 181 ASP B N 1
ATOM 4890 C CA . ASP B 1 181 ? 15.648 -37.719 -11.008 1 98.44 181 ASP B CA 1
ATOM 4891 C C . ASP B 1 181 ? 16.047 -36.969 -9.742 1 98.44 181 ASP B C 1
ATOM 4893 O O . ASP B 1 181 ? 17.234 -36.844 -9.422 1 98.44 181 ASP B O 1
ATOM 4897 N N . CYS B 1 182 ? 15.109 -36.469 -9.094 1 98.5 182 CYS B N 1
ATOM 4898 C CA . CYS B 1 182 ? 15.336 -35.688 -7.891 1 98.5 182 CYS B CA 1
ATOM 4899 C C . CYS B 1 182 ? 14.43 -36.156 -6.754 1 98.5 182 CYS B C 1
ATOM 4901 O O . CYS B 1 182 ? 13.484 -35.438 -6.379 1 98.5 182 CYS B O 1
ATOM 4903 N N . SER B 1 183 ? 14.766 -37.156 -6.09 1 98.38 183 SER B N 1
ATOM 4904 C CA . SER B 1 183 ? 13.953 -37.781 -5.039 1 98.38 183 SER B CA 1
ATOM 4905 C C . SER B 1 183 ? 13.836 -36.844 -3.832 1 98.38 183 SER B C 1
ATOM 4907 O O . SER B 1 183 ? 12.797 -36.844 -3.156 1 98.38 183 SER B O 1
ATOM 4909 N N . CYS B 1 184 ? 14.844 -36.062 -3.562 1 97.81 184 CYS B N 1
ATOM 4910 C CA . CYS B 1 184 ? 14.805 -35.156 -2.432 1 97.81 184 CYS B CA 1
ATOM 4911 C C . CYS B 1 184 ? 13.672 -34.156 -2.588 1 97.81 184 CYS B C 1
ATOM 4913 O O . CYS B 1 184 ? 12.883 -33.938 -1.664 1 97.81 184 CYS B O 1
ATOM 4915 N N . LEU B 1 185 ? 13.594 -33.594 -3.717 1 98.5 185 LEU B N 1
ATOM 4916 C CA . LEU B 1 185 ? 12.562 -32.594 -3.996 1 98.5 185 LEU B CA 1
ATOM 4917 C C . LEU B 1 185 ? 11.188 -33.281 -4.078 1 98.5 185 LEU B C 1
ATOM 4919 O O . LEU B 1 185 ? 10.195 -32.719 -3.598 1 98.5 185 LEU B O 1
ATOM 4923 N N . ALA B 1 186 ? 11.141 -34.406 -4.68 1 98.81 186 ALA B N 1
ATOM 4924 C CA . ALA B 1 186 ? 9.891 -35.156 -4.801 1 98.81 186 ALA B CA 1
ATOM 4925 C C . ALA B 1 186 ? 9.328 -35.5 -3.424 1 98.81 186 ALA B C 1
ATOM 4927 O O . ALA B 1 186 ? 8.117 -35.438 -3.207 1 98.81 186 ALA B O 1
ATOM 4928 N N . ASN B 1 187 ? 10.211 -35.875 -2.588 1 98.38 187 ASN B N 1
ATOM 4929 C CA . ASN B 1 187 ? 9.789 -36.188 -1.23 1 98.38 187 ASN B CA 1
ATOM 4930 C C . ASN B 1 187 ? 9.227 -34.969 -0.514 1 98.38 187 ASN B C 1
ATOM 4932 O O . ASN B 1 187 ? 8.25 -35.094 0.231 1 98.38 187 ASN B O 1
ATOM 4936 N N . ASP B 1 188 ? 9.875 -33.875 -0.704 1 98.5 188 ASP B N 1
ATOM 4937 C CA . ASP B 1 188 ? 9.391 -32.688 -0.058 1 98.5 188 ASP B CA 1
ATOM 4938 C C . ASP B 1 188 ? 8.039 -32.25 -0.626 1 98.5 188 ASP B C 1
ATOM 4940 O O . ASP B 1 188 ? 7.125 -31.891 0.124 1 98.5 188 ASP B O 1
ATOM 4944 N N . LEU B 1 189 ? 7.887 -32.281 -1.923 1 98.88 189 LEU B N 1
ATOM 4945 C CA . LEU B 1 189 ? 6.59 -32 -2.533 1 98.88 189 LEU B CA 1
ATOM 4946 C C . LEU B 1 189 ? 5.543 -33 -2.084 1 98.88 189 LEU B C 1
ATOM 4948 O O . LEU B 1 189 ? 4.371 -32.656 -1.926 1 98.88 189 LEU B O 1
ATOM 4952 N N . GLY B 1 190 ? 6.008 -34.188 -1.887 1 98.81 190 GLY B N 1
ATOM 4953 C CA . GLY B 1 190 ? 5.133 -35.25 -1.399 1 98.81 190 GLY B CA 1
ATOM 4954 C C . GLY B 1 190 ? 4.461 -34.906 -0.084 1 98.81 190 GLY B C 1
ATOM 4955 O O . GLY B 1 190 ? 3.312 -35.281 0.15 1 98.81 190 GLY B O 1
ATOM 4956 N N . LYS B 1 191 ? 5.125 -34.188 0.722 1 98.75 191 LYS B N 1
ATOM 4957 C CA . LYS B 1 191 ? 4.543 -33.781 1.997 1 98.75 191 LYS B CA 1
ATOM 4958 C C . LYS B 1 191 ? 3.336 -32.875 1.784 1 98.75 191 LYS B C 1
ATOM 4960 O O . LYS B 1 191 ? 2.357 -32.938 2.531 1 98.75 191 LYS B O 1
ATOM 4965 N N . ILE B 1 192 ? 3.4 -32 0.82 1 98.81 192 ILE B N 1
ATOM 4966 C CA . ILE B 1 192 ? 2.268 -31.156 0.475 1 98.81 192 ILE B CA 1
ATOM 4967 C C . ILE B 1 192 ? 1.12 -32.031 -0.054 1 98.81 192 ILE B C 1
ATOM 4969 O O . ILE B 1 192 ? -0.032 -31.844 0.351 1 98.81 192 ILE B O 1
ATOM 4973 N N . PHE B 1 193 ? 1.486 -32.938 -0.894 1 98.81 193 PHE B N 1
ATOM 4974 C CA . PHE B 1 193 ? 0.468 -33.844 -1.423 1 98.81 193 PHE B CA 1
ATOM 4975 C C . PHE B 1 193 ? -0.208 -34.625 -0.298 1 98.81 193 PHE B C 1
ATOM 4977 O O . PHE B 1 193 ? -1.435 -34.75 -0.272 1 98.81 193 PHE B O 1
ATOM 4984 N N . GLU B 1 194 ? 0.587 -35.156 0.58 1 98.62 194 GLU B N 1
ATOM 4985 C CA . GLU B 1 194 ? 0.054 -35.969 1.668 1 98.62 194 GLU B CA 1
ATOM 4986 C C . GLU B 1 194 ? -0.869 -35.156 2.568 1 98.62 194 GLU B C 1
ATOM 4988 O O . GLU B 1 194 ? -1.84 -35.688 3.113 1 98.62 194 GLU B O 1
ATOM 4993 N N . ALA B 1 195 ? -0.568 -33.938 2.697 1 98.38 195 ALA B N 1
ATOM 4994 C CA . ALA B 1 195 ? -1.468 -33.062 3.455 1 98.38 195 ALA B CA 1
ATOM 4995 C C . ALA B 1 195 ? -2.838 -33 2.791 1 98.38 195 ALA B C 1
ATOM 4997 O O . ALA B 1 195 ? -3.867 -33.094 3.463 1 98.38 195 ALA B O 1
ATOM 4998 N N . TYR B 1 196 ? -2.828 -32.781 1.458 1 98.44 196 TYR B N 1
ATOM 4999 C CA . TYR B 1 196 ? -4.098 -32.781 0.738 1 98.44 196 TYR B CA 1
ATOM 5000 C C . TYR B 1 196 ? -4.824 -34.125 0.905 1 98.44 196 TYR B C 1
ATOM 5002 O O . TYR B 1 196 ? -6.035 -34.156 1.137 1 98.44 196 TYR B O 1
ATOM 5010 N N . TRP B 1 197 ? -4.047 -35.156 0.803 1 98.19 197 TRP B N 1
ATOM 5011 C CA . TRP B 1 197 ? -4.59 -36.5 0.888 1 98.19 197 TRP B CA 1
ATOM 5012 C C . TRP B 1 197 ? -5.23 -36.75 2.25 1 98.19 197 TRP B C 1
ATOM 5014 O O . TRP B 1 197 ? -6.285 -37.375 2.342 1 98.19 197 TRP B O 1
ATOM 5024 N N . TYR B 1 198 ? -4.656 -36.219 3.189 1 97.62 198 TYR B N 1
ATOM 5025 C CA . TYR B 1 198 ? -5.125 -36.344 4.562 1 97.62 198 TYR B CA 1
ATOM 5026 C C . TYR B 1 198 ? -6.398 -35.531 4.781 1 97.62 198 TYR B C 1
ATOM 5028 O O . TYR B 1 198 ? -7.312 -35.969 5.48 1 97.62 198 TYR B O 1
ATOM 5036 N N . LEU B 1 199 ? -6.539 -34.406 4.211 1 97.19 199 LEU B N 1
ATOM 5037 C CA . LEU B 1 199 ? -7.609 -33.469 4.469 1 97.19 199 LEU B CA 1
ATOM 5038 C C . LEU B 1 199 ? -8.938 -33.969 3.916 1 97.19 199 LEU B C 1
ATOM 5040 O O . LEU B 1 199 ? -10 -33.469 4.309 1 97.19 199 LEU B O 1
ATOM 5044 N N . ASN B 1 200 ? -8.844 -34.875 3.002 1 93.75 200 ASN B N 1
ATOM 5045 C CA . ASN B 1 200 ? -10.078 -35.5 2.523 1 93.75 200 ASN B CA 1
ATOM 5046 C C . ASN B 1 200 ? -10.828 -36.188 3.652 1 93.75 200 ASN B C 1
ATOM 5048 O O . ASN B 1 200 ? -12.055 -36.312 3.598 1 93.75 200 ASN B O 1
ATOM 5052 N N . GLN B 1 201 ? -10.148 -36.562 4.621 1 90.25 201 GLN B N 1
ATOM 5053 C CA . GLN B 1 201 ? -10.719 -37.375 5.695 1 90.25 201 GLN B CA 1
ATOM 5054 C C . GLN B 1 201 ? -11.07 -36.5 6.902 1 90.25 201 GLN B C 1
ATOM 5056 O O . GLN B 1 201 ? -11.453 -37.031 7.953 1 90.25 201 GLN B O 1
ATOM 5061 N N . THR B 1 202 ? -10.93 -35.219 6.754 1 90.75 202 THR B N 1
ATOM 5062 C CA . THR B 1 202 ? -11.156 -34.344 7.891 1 90.75 202 THR B CA 1
ATOM 5063 C C . THR B 1 202 ? -12.125 -33.219 7.527 1 90.75 202 THR B C 1
ATOM 5065 O O . THR B 1 202 ? -12.336 -32.938 6.344 1 90.75 202 THR B O 1
ATOM 5068 N N . GLU B 1 203 ? -12.656 -32.625 8.586 1 91 203 GLU B N 1
ATOM 5069 C CA . GLU B 1 203 ? -13.562 -31.516 8.383 1 91 203 GLU B CA 1
ATOM 5070 C C . GLU B 1 203 ? -12.883 -30.188 8.719 1 91 203 GLU B C 1
ATOM 5072 O O . GLU B 1 203 ? -13.398 -29.109 8.391 1 91 203 GLU B O 1
ATOM 5077 N N . THR B 1 204 ? -11.758 -30.344 9.375 1 94.81 204 THR B N 1
ATOM 5078 C CA . THR B 1 204 ? -11.023 -29.141 9.742 1 94.81 204 THR B CA 1
ATOM 5079 C C . THR B 1 204 ? -9.531 -29.312 9.461 1 94.81 204 THR B C 1
ATOM 5081 O O . THR B 1 204 ? -9.031 -30.438 9.398 1 94.81 204 THR B O 1
ATOM 5084 N N . VAL B 1 205 ? -8.914 -28.188 9.211 1 97.12 205 VAL B N 1
ATOM 5085 C CA . VAL B 1 205 ? -7.457 -28.172 9.109 1 97.12 205 VAL B CA 1
ATOM 5086 C C . VAL B 1 205 ? -6.844 -28.25 10.508 1 97.12 205 VAL B C 1
ATOM 5088 O O . VAL B 1 205 ? -7.254 -27.516 11.414 1 97.12 205 VAL B O 1
ATOM 5091 N N . PRO B 1 206 ? -5.941 -29.094 10.688 1 95.5 206 PRO B N 1
ATOM 5092 C CA . PRO B 1 206 ? -5.336 -29.172 12.023 1 95.5 206 PRO B CA 1
ATOM 5093 C C . PRO B 1 206 ? -4.633 -27.875 12.422 1 95.5 206 PRO B C 1
ATOM 5095 O O . PRO B 1 206 ? -3.973 -27.234 11.586 1 95.5 206 PRO B O 1
ATOM 5098 N N . ALA B 1 207 ? -4.738 -27.516 13.656 1 93.12 207 ALA B N 1
ATOM 5099 C CA . ALA B 1 207 ? -4.051 -26.328 14.172 1 93.12 207 ALA B CA 1
ATOM 5100 C C . ALA B 1 207 ? -2.539 -26.531 14.18 1 93.12 207 ALA B C 1
ATOM 5102 O O . ALA B 1 207 ? -1.773 -25.609 13.922 1 93.12 207 ALA B O 1
ATOM 5103 N N . HIS B 1 208 ? -2.221 -27.734 14.547 1 94.69 208 HIS B N 1
ATOM 5104 C CA . HIS B 1 208 ? -0.827 -28.156 14.492 1 94.69 208 HIS B CA 1
ATOM 5105 C C . HIS B 1 208 ? -0.675 -29.422 13.664 1 94.69 208 HIS B C 1
ATOM 5107 O O . HIS B 1 208 ? -1.196 -30.484 14.031 1 94.69 208 HIS B O 1
ATOM 5113 N N . TRP B 1 209 ? 0.076 -29.281 12.594 1 97.38 209 TRP B N 1
ATOM 5114 C CA . TRP B 1 209 ? 0.264 -30.438 11.711 1 97.38 209 TRP B CA 1
ATOM 5115 C C . TRP B 1 209 ? 1.213 -31.453 12.336 1 97.38 209 TRP B C 1
ATOM 5117 O O . TRP B 1 209 ? 2.201 -31.078 12.969 1 97.38 209 TRP B O 1
ATOM 5127 N N . PRO B 1 210 ? 0.941 -32.719 12.109 1 96.44 210 PRO B N 1
ATOM 5128 C CA . PRO B 1 210 ? 1.896 -33.75 12.547 1 96.44 210 PRO B CA 1
ATOM 5129 C C . PRO B 1 210 ? 3.287 -33.562 11.945 1 96.44 210 PRO B C 1
ATOM 5131 O O . PRO B 1 210 ? 3.42 -33.031 10.844 1 96.44 210 PRO B O 1
ATOM 5134 N N . GLN B 1 211 ? 4.234 -34.031 12.555 1 96.81 211 GLN B N 1
ATOM 5135 C CA . GLN B 1 211 ? 5.641 -33.812 12.211 1 96.81 211 GLN B CA 1
ATOM 5136 C C . GLN B 1 211 ? 5.957 -34.406 10.828 1 96.81 211 GLN B C 1
ATOM 5138 O O . GLN B 1 211 ? 6.828 -33.875 10.125 1 96.81 211 GLN B O 1
ATOM 5143 N N . LYS B 1 212 ? 5.262 -35.438 10.469 1 96.69 212 LYS B N 1
ATOM 5144 C CA . LYS B 1 212 ? 5.551 -36.094 9.195 1 96.69 212 LYS B CA 1
ATOM 5145 C C . LYS B 1 212 ? 5.336 -35.156 8.023 1 96.69 212 LYS B C 1
ATOM 5147 O O . LYS B 1 212 ? 5.84 -35.406 6.922 1 96.69 212 LYS B O 1
ATOM 5152 N N . TYR B 1 213 ? 4.613 -34.062 8.234 1 97.88 213 TYR B N 1
ATOM 5153 C CA . TYR B 1 213 ? 4.352 -33.094 7.172 1 97.88 213 TYR B CA 1
ATOM 5154 C C . TYR B 1 213 ? 5.355 -31.953 7.223 1 97.88 213 TYR B C 1
ATOM 5156 O O . TYR B 1 213 ? 5.383 -31.109 6.324 1 97.88 213 TYR B O 1
ATOM 5164 N N . SER B 1 214 ? 6.195 -31.906 8.234 1 97.88 214 SER B N 1
ATOM 5165 C CA . SER B 1 214 ? 7.16 -30.828 8.406 1 97.88 214 SER B CA 1
ATOM 5166 C C . SER B 1 214 ? 8.297 -30.922 7.398 1 97.88 214 SER B C 1
ATOM 5168 O O . SER B 1 214 ? 8.539 -32 6.84 1 97.88 214 SER B O 1
ATOM 5170 N N . THR B 1 215 ? 8.922 -29.844 7.168 1 97.94 215 THR B N 1
ATOM 5171 C CA . THR B 1 215 ? 10.062 -29.844 6.254 1 97.94 215 THR B CA 1
ATOM 5172 C C . THR B 1 215 ? 11.18 -28.938 6.785 1 97.94 215 THR B C 1
ATOM 5174 O O . THR B 1 215 ? 10.914 -27.984 7.516 1 97.94 215 THR B O 1
ATOM 5177 N N . LEU B 1 216 ? 12.398 -29.234 6.395 1 96.94 216 LEU B N 1
ATOM 5178 C CA . LEU B 1 216 ? 13.555 -28.422 6.742 1 96.94 216 LEU B CA 1
ATOM 5179 C C . LEU B 1 216 ? 13.852 -27.391 5.652 1 96.94 216 LEU B C 1
ATOM 5181 O O . LEU B 1 216 ? 14.688 -26.516 5.836 1 96.94 216 LEU B O 1
ATOM 5185 N N . TYR B 1 217 ? 13.195 -27.516 4.578 1 98.19 217 TYR B N 1
ATOM 5186 C CA . TYR B 1 217 ? 13.523 -26.703 3.41 1 98.19 217 TYR B CA 1
ATOM 5187 C C . TYR B 1 217 ? 12.523 -25.562 3.238 1 98.19 217 TYR B C 1
ATOM 5189 O O . TYR B 1 217 ? 11.312 -25.797 3.193 1 98.19 217 TYR B O 1
ATOM 5197 N N . ASN B 1 218 ? 13.016 -24.422 3.23 1 98.44 218 ASN B N 1
ATOM 5198 C CA . ASN B 1 218 ? 12.234 -23.203 3.131 1 98.44 218 ASN B CA 1
ATOM 5199 C C . ASN B 1 218 ? 13.07 -22.047 2.592 1 98.44 218 ASN B C 1
ATOM 5201 O O . ASN B 1 218 ? 14.195 -22.25 2.123 1 98.44 218 ASN B O 1
ATOM 5205 N N . LYS B 1 219 ? 12.508 -20.859 2.578 1 98.56 219 LYS B N 1
ATOM 5206 C CA . LYS B 1 219 ? 13.188 -19.719 1.962 1 98.56 219 LYS B CA 1
ATOM 5207 C C . LYS B 1 219 ? 14.492 -19.406 2.693 1 98.56 219 LYS B C 1
ATOM 5209 O O . LYS B 1 219 ? 15.43 -18.891 2.092 1 98.56 219 LYS B O 1
ATOM 5214 N N . ASP B 1 220 ? 14.57 -19.656 3.977 1 97.94 220 ASP B N 1
ATOM 5215 C CA . ASP B 1 220 ? 15.742 -19.328 4.785 1 97.94 220 ASP B CA 1
ATOM 5216 C C . ASP B 1 220 ? 16.766 -20.469 4.75 1 97.94 220 ASP B C 1
ATOM 5218 O O . ASP B 1 220 ? 17.969 -20.234 4.887 1 97.94 220 ASP B O 1
ATOM 5222 N N . THR B 1 221 ? 16.297 -21.672 4.594 1 97.75 221 THR B N 1
ATOM 5223 C CA . THR B 1 221 ? 17.141 -22.859 4.484 1 97.75 221 THR B CA 1
ATOM 5224 C C . THR B 1 221 ? 16.766 -23.688 3.264 1 97.75 221 THR B C 1
ATOM 5226 O O . THR B 1 221 ? 16.344 -24.844 3.396 1 97.75 221 THR B O 1
ATOM 5229 N N . PRO B 1 222 ? 17.016 -23.172 2.125 1 98.06 222 PRO B N 1
ATOM 5230 C CA . PRO B 1 222 ? 16.641 -23.906 0.916 1 98.06 222 PRO B CA 1
ATOM 5231 C C . PRO B 1 222 ? 17.453 -25.188 0.727 1 98.06 222 PRO B C 1
ATOM 5233 O O . PRO B 1 222 ? 18.562 -25.297 1.262 1 98.06 222 PRO B O 1
ATOM 5236 N N . MET B 1 223 ? 16.922 -26.125 0.027 1 97.94 223 MET B N 1
ATOM 5237 C CA . MET B 1 223 ? 17.625 -27.359 -0.323 1 97.94 223 MET B CA 1
ATOM 5238 C C . MET B 1 223 ? 18.781 -27.062 -1.264 1 97.94 223 MET B C 1
ATOM 5240 O O . MET B 1 223 ? 18.625 -26.391 -2.275 1 97.94 223 MET B O 1
ATOM 5244 N N . GLN B 1 224 ? 19.953 -27.531 -0.868 1 96.19 224 GLN B N 1
ATOM 5245 C CA . GLN B 1 224 ? 21.109 -27.453 -1.751 1 96.19 224 GLN B CA 1
ATOM 5246 C C . GLN B 1 224 ? 21.219 -28.703 -2.631 1 96.19 224 GLN B C 1
ATOM 5248 O O . GLN B 1 224 ? 21.219 -29.828 -2.129 1 96.19 224 GLN B O 1
ATOM 5253 N N . LEU B 1 225 ? 21.219 -28.453 -3.982 1 95.19 225 LEU B N 1
ATOM 5254 C CA . LEU B 1 225 ? 21.297 -29.578 -4.902 1 95.19 225 LEU B CA 1
ATOM 5255 C C . LEU B 1 225 ? 21.984 -29.172 -6.207 1 95.19 225 LEU B C 1
ATOM 5257 O O . LEU B 1 225 ? 22.234 -27.984 -6.43 1 95.19 225 LEU B O 1
ATOM 5261 N N . SER B 1 226 ? 22.328 -30.219 -6.957 1 92.69 226 SER B N 1
ATOM 5262 C CA . SER B 1 226 ? 22.781 -29.984 -8.328 1 92.69 226 SER B CA 1
ATOM 5263 C C . SER B 1 226 ? 21.625 -30.016 -9.305 1 92.69 226 SER B C 1
ATOM 5265 O O . SER B 1 226 ? 20.844 -30.969 -9.32 1 92.69 226 SER B O 1
ATOM 5267 N N . LEU B 1 227 ? 21.469 -28.969 -10 1 93.75 227 LEU B N 1
ATOM 5268 C CA . LEU B 1 227 ? 20.406 -28.859 -10.992 1 93.75 227 LEU B CA 1
ATOM 5269 C C . LEU B 1 227 ? 20.969 -28.594 -12.383 1 93.75 227 LEU B C 1
ATOM 5271 O O . LEU B 1 227 ? 21.5 -27.516 -12.648 1 93.75 227 LEU B O 1
ATOM 5275 N N . ASN B 1 228 ? 20.797 -29.562 -13.266 1 93.25 228 ASN B N 1
ATOM 5276 C CA . ASN B 1 228 ? 21.422 -29.516 -14.578 1 93.25 228 ASN B CA 1
ATOM 5277 C C . ASN B 1 228 ? 22.938 -29.312 -14.469 1 93.25 228 ASN B C 1
ATOM 5279 O O . ASN B 1 228 ? 23.516 -28.531 -15.211 1 93.25 228 ASN B O 1
ATOM 5283 N N . GLY B 1 229 ? 23.484 -29.844 -13.516 1 89.69 229 GLY B N 1
ATOM 5284 C CA . GLY B 1 229 ? 24.922 -29.812 -13.344 1 89.69 229 GLY B CA 1
ATOM 5285 C C . GLY B 1 229 ? 25.422 -28.547 -12.672 1 89.69 229 GLY B C 1
ATOM 5286 O O . GLY B 1 229 ? 26.641 -28.328 -12.586 1 89.69 229 GLY B O 1
ATOM 5287 N N . THR B 1 230 ? 24.562 -27.781 -12.258 1 91.94 230 THR B N 1
ATOM 5288 C CA . THR B 1 230 ? 24.953 -26.547 -11.586 1 91.94 230 THR B CA 1
ATOM 5289 C C . THR B 1 230 ? 24.406 -26.516 -10.164 1 91.94 230 THR B C 1
ATOM 5291 O O . THR B 1 230 ? 23.312 -27.016 -9.898 1 91.94 230 THR B O 1
ATOM 5294 N N . ASP B 1 231 ? 25.172 -25.766 -9.305 1 92.44 231 ASP B N 1
ATOM 5295 C CA . ASP B 1 231 ? 24.703 -25.609 -7.93 1 92.44 231 ASP B CA 1
ATOM 5296 C C . ASP B 1 231 ? 23.422 -24.766 -7.879 1 92.44 231 ASP B C 1
ATOM 5298 O O . ASP B 1 231 ? 23.328 -23.734 -8.57 1 92.44 231 ASP B O 1
ATOM 5302 N N . ALA B 1 232 ? 22.5 -25.297 -7.023 1 95.56 232 ALA B N 1
ATOM 5303 C CA . ALA B 1 232 ? 21.219 -24.594 -6.926 1 95.56 232 ALA B CA 1
ATOM 5304 C C . ALA B 1 232 ? 20.672 -24.656 -5.504 1 95.56 232 ALA B C 1
ATOM 5306 O O . ALA B 1 232 ? 20.922 -25.625 -4.773 1 95.56 232 ALA B O 1
ATOM 5307 N N . SER B 1 233 ? 20.031 -23.562 -5.082 1 96.88 233 SER B N 1
ATOM 5308 C CA . SER B 1 233 ? 19.172 -23.516 -3.896 1 96.88 233 SER B CA 1
ATOM 5309 C C . SER B 1 233 ? 17.703 -23.547 -4.277 1 96.88 233 SER B C 1
ATOM 5311 O O . SER B 1 233 ? 17.219 -22.672 -5.008 1 96.88 233 SER B O 1
ATOM 5313 N N . VAL B 1 234 ? 17.016 -24.625 -3.721 1 98.31 234 VAL B N 1
ATOM 5314 C CA . VAL B 1 234 ? 15.648 -24.844 -4.176 1 98.31 234 VAL B CA 1
ATOM 5315 C C . VAL B 1 234 ? 14.734 -25.078 -2.973 1 98.31 234 VAL B C 1
ATOM 5317 O O . VAL B 1 234 ? 15.141 -25.719 -1.996 1 98.31 234 VAL B O 1
ATOM 5320 N N . TYR B 1 235 ? 13.539 -24.484 -3.004 1 98.69 235 TYR B N 1
ATOM 5321 C CA . TYR B 1 235 ? 12.516 -24.875 -2.033 1 98.69 235 TYR B CA 1
ATOM 5322 C C . TYR B 1 235 ? 11.125 -24.766 -2.641 1 98.69 235 TYR B C 1
ATOM 5324 O O . TYR B 1 235 ? 10.953 -24.219 -3.738 1 98.69 235 TYR B O 1
ATOM 5332 N N . LEU B 1 236 ? 10.156 -25.359 -1.938 1 98.88 236 LEU B N 1
ATOM 5333 C CA . LEU B 1 236 ? 8.75 -25.297 -2.32 1 98.88 236 LEU B CA 1
ATOM 5334 C C . LEU B 1 236 ? 7.941 -24.5 -1.302 1 98.88 236 LEU B C 1
ATOM 5336 O O . LEU B 1 236 ? 8.102 -24.688 -0.093 1 98.88 236 LEU B O 1
ATOM 5340 N N . SER B 1 237 ? 7.133 -23.594 -1.809 1 98.94 237 SER B N 1
ATOM 5341 C CA . SER B 1 237 ? 6.191 -22.875 -0.947 1 98.94 237 SER B CA 1
ATOM 5342 C C . SER B 1 237 ? 4.781 -23.453 -1.081 1 98.94 237 SER B C 1
ATOM 5344 O O . SER B 1 237 ? 4.516 -24.266 -1.966 1 98.94 237 SER B O 1
ATOM 5346 N N . SER B 1 238 ? 3.947 -23.078 -0.135 1 98.75 238 SER B N 1
ATOM 5347 C CA . SER B 1 238 ? 2.574 -23.578 -0.133 1 98.75 238 SER B CA 1
ATOM 5348 C C . SER B 1 238 ? 1.606 -22.516 0.385 1 98.75 238 SER B C 1
ATOM 5350 O O . SER B 1 238 ? 2.016 -21.578 1.062 1 98.75 238 SER B O 1
ATOM 5352 N N . SER B 1 239 ? 0.426 -22.594 -0.091 1 98.62 239 SER B N 1
ATOM 5353 C CA . SER B 1 239 ? -0.689 -21.766 0.364 1 98.62 239 SER B CA 1
ATOM 5354 C C . SER B 1 239 ? -1.943 -22.609 0.583 1 98.62 239 SER B C 1
ATOM 5356 O O . SER B 1 239 ? -2.102 -23.656 -0.023 1 98.62 239 SER B O 1
ATOM 5358 N N . PRO B 1 240 ? -2.799 -22.078 1.465 1 98.38 240 PRO B N 1
ATOM 5359 C CA . PRO B 1 240 ? -2.68 -20.969 2.41 1 98.38 240 PRO B CA 1
ATOM 5360 C C . PRO B 1 240 ? -1.816 -21.312 3.621 1 98.38 240 PRO B C 1
ATOM 5362 O O . PRO B 1 240 ? -1.378 -22.453 3.766 1 98.38 240 PRO B O 1
ATOM 5365 N N . PRO B 1 241 ? -1.569 -20.281 4.508 1 98.31 241 PRO B N 1
ATOM 5366 C CA . PRO B 1 241 ? -0.723 -20.531 5.676 1 98.31 241 PRO B CA 1
ATOM 5367 C C . PRO B 1 241 ? -1.253 -21.656 6.559 1 98.31 241 PRO B C 1
ATOM 5369 O O . PRO B 1 241 ? -0.469 -22.406 7.145 1 98.31 241 PRO B O 1
ATOM 5372 N N . SER B 1 242 ? -2.537 -21.828 6.648 1 97.94 242 SER B N 1
ATOM 5373 C CA . SER B 1 242 ? -3.121 -22.859 7.492 1 97.94 242 SER B CA 1
ATOM 5374 C C . SER B 1 242 ? -2.715 -24.266 7.02 1 97.94 242 SER B C 1
ATOM 5376 O O . SER B 1 242 ? -2.775 -25.219 7.785 1 97.94 242 SER B O 1
ATOM 5378 N N . LEU B 1 243 ? -2.281 -24.438 5.758 1 98.31 243 LEU B N 1
ATOM 5379 C CA . LEU B 1 243 ? -1.899 -25.734 5.211 1 98.31 243 LEU B CA 1
ATOM 5380 C C . LEU B 1 243 ? -0.387 -25.922 5.262 1 98.31 243 LEU B C 1
ATOM 5382 O O . LEU B 1 243 ? 0.135 -26.922 4.777 1 98.31 243 LEU B O 1
ATOM 5386 N N . CYS B 1 244 ? 0.261 -24.938 5.789 1 98.44 244 CYS B N 1
ATOM 5387 C CA . CYS B 1 244 ? 1.713 -25.031 5.898 1 98.44 244 CYS B CA 1
ATOM 5388 C C . CYS B 1 244 ? 2.125 -25.688 7.215 1 98.44 244 CYS B C 1
ATOM 5390 O O . CYS B 1 244 ? 1.972 -25.078 8.281 1 98.44 244 CYS B O 1
ATOM 5392 N N . ALA B 1 245 ? 2.641 -26.859 7.07 1 98.06 245 ALA B N 1
ATOM 5393 C CA . ALA B 1 245 ? 3.221 -27.484 8.25 1 98.06 245 ALA B CA 1
ATOM 5394 C C . ALA B 1 245 ? 4.5 -26.781 8.688 1 98.06 245 ALA B C 1
ATOM 5396 O O . ALA B 1 245 ? 4.977 -25.875 8 1 98.06 245 ALA B O 1
ATOM 5397 N N . GLU B 1 246 ? 4.969 -27.188 9.828 1 97.94 246 GLU B N 1
ATOM 5398 C CA . GLU B 1 246 ? 6.164 -26.562 10.375 1 97.94 246 GLU B CA 1
ATOM 5399 C C . GLU B 1 246 ? 7.305 -26.562 9.367 1 97.94 246 GLU B C 1
ATOM 5401 O O . GLU B 1 246 ? 7.566 -27.578 8.719 1 97.94 246 GLU B O 1
ATOM 5406 N N . GLY B 1 247 ? 7.898 -25.406 9.188 1 98.25 247 GLY B N 1
ATOM 5407 C CA . GLY B 1 247 ? 9.055 -25.281 8.32 1 98.25 247 GLY B CA 1
ATOM 5408 C C . GLY B 1 247 ? 8.688 -24.844 6.906 1 98.25 247 GLY B C 1
ATOM 5409 O O . GLY B 1 247 ? 9.547 -24.391 6.152 1 98.25 247 GLY B O 1
ATOM 5410 N N . ARG B 1 248 ? 7.465 -25.078 6.512 1 98.75 248 ARG B N 1
ATOM 5411 C CA . ARG B 1 248 ? 7.043 -24.734 5.16 1 98.75 248 ARG B CA 1
ATOM 5412 C C . ARG B 1 248 ? 6.879 -23.219 5.004 1 98.75 248 ARG B C 1
ATOM 5414 O O . ARG B 1 248 ? 6.234 -22.578 5.828 1 98.75 248 ARG B O 1
ATOM 5421 N N . THR B 1 249 ? 7.469 -22.656 3.971 1 98.88 249 THR B N 1
ATOM 5422 C CA . THR B 1 249 ? 7.289 -21.234 3.684 1 98.88 249 THR B CA 1
ATOM 5423 C C . THR B 1 249 ? 5.906 -20.969 3.092 1 98.88 249 THR B C 1
ATOM 5425 O O . THR B 1 249 ? 5.555 -21.531 2.055 1 98.88 249 THR B O 1
ATOM 5428 N N . PRO B 1 250 ? 5.121 -20.109 3.729 1 98.81 250 PRO B N 1
ATOM 5429 C CA . PRO B 1 250 ? 3.908 -19.672 3.039 1 98.81 250 PRO B CA 1
ATOM 5430 C C . PRO B 1 250 ? 4.207 -18.969 1.716 1 98.81 250 PRO B C 1
ATOM 5432 O O . PRO B 1 250 ? 5.176 -18.203 1.621 1 98.81 250 PRO B O 1
ATOM 5435 N N . ASP B 1 251 ? 3.389 -19.219 0.789 1 98.88 251 ASP B N 1
ATOM 5436 C CA . ASP B 1 251 ? 3.666 -18.797 -0.582 1 98.88 251 ASP B CA 1
ATOM 5437 C C . ASP B 1 251 ? 3.789 -17.281 -0.677 1 98.88 251 ASP B C 1
ATOM 5439 O O . ASP B 1 251 ? 4.641 -16.766 -1.403 1 98.88 251 ASP B O 1
ATOM 5443 N N . LEU B 1 252 ? 2.941 -16.531 0.016 1 98.81 252 LEU B N 1
ATOM 5444 C CA . LEU B 1 252 ? 3.049 -15.07 -0.005 1 98.81 252 LEU B CA 1
ATOM 5445 C C . LEU B 1 252 ? 4.418 -14.617 0.491 1 98.81 252 LEU B C 1
ATOM 5447 O O . LEU B 1 252 ? 5.023 -13.711 -0.085 1 98.81 252 LEU B O 1
ATOM 5451 N N . GLN B 1 253 ? 4.875 -15.227 1.54 1 98.81 253 GLN B N 1
ATOM 5452 C CA . GLN B 1 253 ? 6.184 -14.859 2.076 1 98.81 253 GLN B CA 1
ATOM 5453 C C . GLN B 1 253 ? 7.289 -15.141 1.063 1 98.81 253 GLN B C 1
ATOM 5455 O O . GLN B 1 253 ? 8.273 -14.398 0.99 1 98.81 253 GLN B O 1
ATOM 5460 N N . SER B 1 254 ? 7.113 -16.203 0.386 1 98.81 254 SER B N 1
ATOM 5461 C CA . SER B 1 254 ? 8.07 -16.5 -0.672 1 98.81 254 SER B CA 1
ATOM 5462 C C . SER B 1 254 ? 8.086 -15.414 -1.733 1 98.81 254 SER B C 1
ATOM 5464 O O . SER B 1 254 ? 9.148 -14.914 -2.107 1 98.81 254 SER B O 1
ATOM 5466 N N . VAL B 1 255 ? 6.941 -15.047 -2.189 1 98.88 255 VAL B N 1
ATOM 5467 C CA . VAL B 1 255 ? 6.805 -14.016 -3.217 1 98.88 255 VAL B CA 1
ATOM 5468 C C . VAL B 1 255 ? 7.43 -12.711 -2.729 1 98.88 255 VAL B C 1
ATOM 5470 O O . VAL B 1 255 ? 8.25 -12.109 -3.424 1 98.88 255 VAL B O 1
ATOM 5473 N N . LEU B 1 256 ? 7.059 -12.305 -1.553 1 98.88 256 LEU B N 1
ATOM 5474 C CA . LEU B 1 256 ? 7.555 -11.055 -0.999 1 98.88 256 LEU B CA 1
ATOM 5475 C C . LEU B 1 256 ? 9.07 -11.094 -0.82 1 98.88 256 LEU B C 1
ATOM 5477 O O . LEU B 1 256 ? 9.758 -10.109 -1.099 1 98.88 256 LEU B O 1
ATOM 5481 N N . SER B 1 257 ? 9.578 -12.195 -0.369 1 98.81 257 SER B N 1
ATOM 5482 C CA . SER B 1 257 ? 11.008 -12.328 -0.139 1 98.81 257 SER B CA 1
ATOM 5483 C C . SER B 1 257 ? 11.789 -12.289 -1.45 1 98.81 257 SER B C 1
ATOM 5485 O O . SER B 1 257 ? 12.852 -11.656 -1.528 1 98.81 257 SER B O 1
ATOM 5487 N N . VAL B 1 258 ? 11.281 -12.992 -2.441 1 98.88 258 VAL B N 1
ATOM 5488 C CA . VAL B 1 258 ? 11.93 -13.008 -3.748 1 98.88 258 VAL B CA 1
ATOM 5489 C C . VAL B 1 258 ? 11.969 -11.594 -4.324 1 98.88 258 VAL B C 1
ATOM 5491 O O . VAL B 1 258 ? 13 -11.148 -4.836 1 98.88 258 VAL B O 1
ATOM 5494 N N . ILE B 1 259 ? 10.914 -10.836 -4.211 1 98.94 259 ILE B N 1
ATOM 5495 C CA . ILE B 1 259 ? 10.859 -9.461 -4.676 1 98.94 259 ILE B CA 1
ATOM 5496 C C . ILE B 1 259 ? 11.852 -8.609 -3.887 1 98.94 259 ILE B C 1
ATOM 5498 O O . ILE B 1 259 ? 12.617 -7.832 -4.465 1 98.94 259 ILE B O 1
ATOM 5502 N N . ALA B 1 260 ? 11.859 -8.766 -2.607 1 98.62 260 ALA B N 1
ATOM 5503 C CA . ALA B 1 260 ? 12.695 -7.957 -1.722 1 98.62 260 ALA B CA 1
ATOM 5504 C C . ALA B 1 260 ? 14.172 -8.172 -2.02 1 98.62 260 ALA B C 1
ATOM 5506 O O . ALA B 1 260 ? 14.984 -7.258 -1.844 1 98.62 260 ALA B O 1
ATOM 5507 N N . ASP B 1 261 ? 14.516 -9.328 -2.49 1 98 261 ASP B N 1
ATOM 5508 C CA . ASP B 1 261 ? 15.914 -9.688 -2.689 1 98 261 ASP B CA 1
ATOM 5509 C C . ASP B 1 261 ? 16.406 -9.25 -4.07 1 98 261 ASP B C 1
ATOM 5511 O O . ASP B 1 261 ? 17.609 -9.266 -4.344 1 98 261 ASP B O 1
ATOM 5515 N N . ALA B 1 262 ? 15.523 -8.898 -4.961 1 98.56 262 ALA B N 1
ATOM 5516 C CA . ALA B 1 262 ? 15.883 -8.492 -6.32 1 98.56 262 ALA B CA 1
ATOM 5517 C C . ALA B 1 262 ? 16.75 -7.238 -6.309 1 98.56 262 ALA B C 1
ATOM 5519 O O . ALA B 1 262 ? 16.547 -6.34 -5.492 1 98.56 262 ALA B O 1
ATOM 5520 N N . GLN B 1 263 ? 17.703 -7.086 -7.281 1 97.81 263 GLN B N 1
ATOM 5521 C CA . GLN B 1 263 ? 18.609 -5.953 -7.336 1 97.81 263 GLN B CA 1
ATOM 5522 C C . GLN B 1 263 ? 18.531 -5.234 -8.68 1 97.81 263 GLN B C 1
ATOM 5524 O O . GLN B 1 263 ? 18.906 -4.066 -8.789 1 97.81 263 GLN B O 1
ATOM 5529 N N . GLN B 1 264 ? 18.062 -5.949 -9.656 1 98.19 264 GLN B N 1
ATOM 5530 C CA . GLN B 1 264 ? 18.047 -5.336 -10.984 1 98.19 264 GLN B CA 1
ATOM 5531 C C . GLN B 1 264 ? 16.625 -5.289 -11.547 1 98.19 264 GLN B C 1
ATOM 5533 O O . GLN B 1 264 ? 16.203 -4.262 -12.078 1 98.19 264 GLN B O 1
ATOM 5538 N N . PHE B 1 265 ? 15.922 -6.488 -11.438 1 98.75 265 PHE B N 1
ATOM 5539 C CA . PHE B 1 265 ? 14.594 -6.484 -12.039 1 98.75 265 PHE B CA 1
ATOM 5540 C C . PHE B 1 265 ? 13.688 -7.5 -11.359 1 98.75 265 PHE B C 1
ATOM 5542 O O . PHE B 1 265 ? 14.172 -8.438 -10.711 1 98.75 265 PHE B O 1
ATOM 5549 N N . VAL B 1 266 ? 12.414 -7.277 -11.414 1 98.94 266 VAL B N 1
ATOM 5550 C CA . VAL B 1 266 ? 11.336 -8.203 -11.086 1 98.94 266 VAL B CA 1
ATOM 5551 C C . VAL B 1 266 ? 10.367 -8.305 -12.266 1 98.94 266 VAL B C 1
ATOM 5553 O O . VAL B 1 266 ? 9.664 -7.34 -12.586 1 98.94 266 VAL B O 1
ATOM 5556 N N . TYR B 1 267 ? 10.305 -9.461 -12.945 1 98.94 267 TYR B N 1
ATOM 5557 C CA . TYR B 1 267 ? 9.391 -9.727 -14.047 1 98.94 267 TYR B CA 1
ATOM 5558 C C . TYR B 1 267 ? 8.328 -10.742 -13.641 1 98.94 267 TYR B C 1
ATOM 5560 O O . TYR B 1 267 ? 8.648 -11.844 -13.195 1 98.94 267 TYR B O 1
ATOM 5568 N N . ILE B 1 268 ? 7.074 -10.336 -13.797 1 98.94 268 ILE B N 1
ATOM 5569 C CA . ILE B 1 268 ? 5.961 -11.164 -13.336 1 98.94 268 ILE B CA 1
ATOM 5570 C C . ILE B 1 268 ? 5.012 -11.438 -14.5 1 98.94 268 ILE B C 1
ATOM 5572 O O . ILE B 1 268 ? 4.617 -10.516 -15.219 1 98.94 268 ILE B O 1
ATOM 5576 N N . ALA B 1 269 ? 4.645 -12.695 -14.711 1 98.94 269 ALA B N 1
ATOM 5577 C CA . ALA B 1 269 ? 3.607 -13.094 -15.656 1 98.94 269 ALA B CA 1
ATOM 5578 C C . ALA B 1 269 ? 2.516 -13.906 -14.961 1 98.94 269 ALA B C 1
ATOM 5580 O O . ALA B 1 269 ? 2.73 -15.07 -14.602 1 98.94 269 ALA B O 1
ATOM 5581 N N . VAL B 1 270 ? 1.402 -13.281 -14.758 1 98.81 270 VAL B N 1
ATOM 5582 C CA . VAL B 1 270 ? 0.227 -13.93 -14.188 1 98.81 270 VAL B CA 1
ATOM 5583 C C . VAL B 1 270 ? -1.022 -13.5 -14.953 1 98.81 270 VAL B C 1
ATOM 5585 O O . VAL B 1 270 ? -1.031 -12.453 -15.602 1 98.81 270 VAL B O 1
ATOM 5588 N N . MET B 1 271 ? -2.037 -14.305 -14.883 1 98.44 271 MET B N 1
ATOM 5589 C CA . MET B 1 271 ? -3.273 -13.977 -15.586 1 98.44 271 MET B CA 1
ATOM 5590 C C . MET B 1 271 ? -3.982 -12.805 -14.922 1 98.44 271 MET B C 1
ATOM 5592 O O . MET B 1 271 ? -4.406 -11.867 -15.602 1 98.44 271 MET B O 1
ATOM 5596 N N . ASN B 1 272 ? -4.078 -12.906 -13.633 1 97.38 272 ASN B N 1
ATOM 5597 C CA . ASN B 1 272 ? -4.723 -11.859 -12.844 1 97.38 272 ASN B CA 1
ATOM 5598 C C . ASN B 1 272 ? -3.775 -11.273 -11.797 1 97.38 272 ASN B C 1
ATOM 5600 O O . ASN B 1 272 ? -3.066 -12.016 -11.117 1 97.38 272 ASN B O 1
ATOM 5604 N N . PHE B 1 273 ? -3.758 -10.016 -11.75 1 98 273 PHE B N 1
ATOM 5605 C CA . PHE B 1 273 ? -3.078 -9.266 -10.703 1 98 273 PHE B CA 1
ATOM 5606 C C . PHE B 1 273 ? -3.994 -8.195 -10.125 1 98 273 PHE B C 1
ATOM 5608 O O . PHE B 1 273 ? -4.301 -7.203 -10.789 1 98 273 PHE B O 1
ATOM 5615 N N . LEU B 1 274 ? -4.363 -8.367 -8.844 1 95.88 274 LEU B N 1
ATOM 5616 C CA . LEU B 1 274 ? -5.254 -7.438 -8.164 1 95.88 274 LEU B CA 1
ATOM 5617 C C . LEU B 1 274 ? -4.832 -7.254 -6.707 1 95.88 274 LEU B C 1
ATOM 5619 O O . LEU B 1 274 ? -4.66 -8.234 -5.977 1 95.88 274 LEU B O 1
ATOM 5623 N N . PRO B 1 275 ? -4.684 -5.977 -6.277 1 97.06 275 PRO B N 1
ATOM 5624 C CA . PRO B 1 275 ? -4.438 -5.73 -4.855 1 97.06 275 PRO B CA 1
ATOM 5625 C C . PRO B 1 275 ? -5.711 -5.785 -4.016 1 97.06 275 PRO B C 1
ATOM 5627 O O . PRO B 1 275 ? -5.957 -4.895 -3.199 1 97.06 275 PRO B O 1
ATOM 5630 N N . THR B 1 276 ? -6.559 -6.773 -4.223 1 96.31 276 THR B N 1
ATOM 5631 C CA . THR B 1 276 ? -7.828 -6.988 -3.537 1 96.31 276 THR B CA 1
ATOM 5632 C C . THR B 1 276 ? -8.086 -8.477 -3.33 1 96.31 276 THR B C 1
ATOM 5634 O O . THR B 1 276 ? -7.355 -9.32 -3.861 1 96.31 276 THR B O 1
ATOM 5637 N N . MET B 1 277 ? -9.094 -8.781 -2.49 1 95.31 277 MET B N 1
ATOM 5638 C CA . MET B 1 277 ? -9.695 -10.117 -2.447 1 95.31 277 MET B CA 1
ATOM 5639 C C . MET B 1 277 ? -10.805 -10.242 -3.486 1 95.31 277 MET B C 1
ATOM 5641 O O . MET B 1 277 ? -11.766 -9.477 -3.469 1 95.31 277 MET B O 1
ATOM 5645 N N . GLU B 1 278 ? -10.672 -11.109 -4.348 1 89.44 278 GLU B N 1
ATOM 5646 C CA . GLU B 1 278 ? -11.57 -11.203 -5.496 1 89.44 278 GLU B CA 1
ATOM 5647 C C . GLU B 1 278 ? -12.859 -11.93 -5.129 1 89.44 278 GLU B C 1
ATOM 5649 O O . GLU B 1 278 ? -13.922 -11.648 -5.688 1 89.44 278 GLU B O 1
ATOM 5654 N N . TYR B 1 279 ? -12.789 -12.883 -4.191 1 87.5 279 TYR B N 1
ATOM 5655 C CA . TYR B 1 279 ? -13.906 -13.805 -4.012 1 87.5 279 TYR B CA 1
ATOM 5656 C C . TYR B 1 279 ? -14.523 -13.648 -2.627 1 87.5 279 TYR B C 1
ATOM 5658 O O . TYR B 1 279 ? -15.383 -14.438 -2.23 1 87.5 279 TYR B O 1
ATOM 5666 N N . SER B 1 280 ? -14.125 -12.602 -1.965 1 87.38 280 SER B N 1
ATOM 5667 C CA . SER B 1 280 ? -14.688 -12.328 -0.648 1 87.38 280 SER B CA 1
ATOM 5668 C C . SER B 1 280 ? -16.078 -11.719 -0.76 1 87.38 280 SER B C 1
ATOM 5670 O O . SER B 1 280 ? -16.391 -11.016 -1.729 1 87.38 280 SER B O 1
ATOM 5672 N N . SER B 1 281 ? -16.859 -12.07 0.229 1 87.81 281 SER B N 1
ATOM 5673 C CA . SER B 1 281 ? -18.219 -11.531 0.261 1 87.81 281 SER B CA 1
ATOM 5674 C C . SER B 1 281 ? -18.203 -10.016 0.382 1 87.81 281 SER B C 1
ATOM 5676 O O . SER B 1 281 ? -19.062 -9.336 -0.197 1 87.81 281 SER B O 1
ATOM 5678 N N . HIS B 1 282 ? -17.328 -9.555 1.097 1 91.06 282 HIS B N 1
ATOM 5679 C CA . HIS B 1 282 ? -17.156 -8.109 1.214 1 91.06 282 HIS B CA 1
ATOM 5680 C C . HIS B 1 282 ? -15.867 -7.656 0.53 1 91.06 282 HIS B C 1
ATOM 5682 O O . HIS B 1 282 ? -14.867 -8.367 0.548 1 91.06 282 HIS B O 1
ATOM 5688 N N . LYS B 1 283 ? -15.984 -6.488 -0.075 1 92.06 283 LYS B N 1
ATOM 5689 C CA . LYS B 1 283 ? -14.789 -5.934 -0.71 1 92.06 283 LYS B CA 1
ATOM 5690 C C . LYS B 1 283 ? -13.664 -5.754 0.3 1 92.06 283 LYS B C 1
ATOM 5692 O O . LYS B 1 283 ? -13.867 -5.18 1.371 1 92.06 283 LYS B O 1
ATOM 5697 N N . ARG B 1 284 ? -12.555 -6.234 -0.043 1 96.25 284 ARG B N 1
ATOM 5698 C CA . ARG B 1 284 ? -11.391 -6.121 0.822 1 96.25 284 ARG B CA 1
ATOM 5699 C C . ARG B 1 284 ? -10.156 -5.715 0.023 1 96.25 284 ARG B C 1
ATOM 5701 O O . ARG B 1 284 ? -9.828 -6.348 -0.984 1 96.25 284 ARG B O 1
ATOM 5708 N N . TYR B 1 285 ? -9.531 -4.633 0.45 1 96.62 285 TYR B N 1
ATOM 5709 C CA . TYR B 1 285 ? -8.258 -4.203 -0.127 1 96.62 285 TYR B CA 1
ATOM 5710 C C . TYR B 1 285 ? -7.102 -5.035 0.417 1 96.62 285 TYR B C 1
ATOM 5712 O O . TYR B 1 285 ? -7.047 -5.328 1.613 1 96.62 285 TYR B O 1
ATOM 5720 N N . TRP B 1 286 ? -6.227 -5.543 -0.417 1 97.31 286 TRP B N 1
ATOM 5721 C CA . TRP B 1 286 ? -5.117 -6.438 -0.101 1 97.31 286 TRP B CA 1
ATOM 5722 C C . TRP B 1 286 ? -3.891 -6.102 -0.943 1 97.31 286 TRP B C 1
ATOM 5724 O O . TRP B 1 286 ? -3.762 -6.57 -2.078 1 97.31 286 TRP B O 1
ATOM 5734 N N . ALA B 1 287 ? -2.912 -5.379 -0.372 1 96.44 287 ALA B N 1
ATOM 5735 C CA . ALA B 1 287 ? -1.96 -4.723 -1.266 1 96.44 287 ALA B CA 1
ATOM 5736 C C . ALA B 1 287 ? -0.539 -5.215 -1.007 1 96.44 287 ALA B C 1
ATOM 5738 O O . ALA B 1 287 ? 0.431 -4.566 -1.407 1 96.44 287 ALA B O 1
ATOM 5739 N N . ASP B 1 288 ? -0.349 -6.383 -0.397 1 97.88 288 ASP B N 1
ATOM 5740 C CA . ASP B 1 288 ? 0.979 -6.809 0.03 1 97.88 288 ASP B CA 1
ATOM 5741 C C . ASP B 1 288 ? 1.95 -6.844 -1.148 1 97.88 288 ASP B C 1
ATOM 5743 O O . ASP B 1 288 ? 3.039 -6.273 -1.08 1 97.88 288 ASP B O 1
ATOM 5747 N N . ILE B 1 289 ? 1.587 -7.488 -2.211 1 98.75 289 ILE B N 1
ATOM 5748 C CA . ILE B 1 289 ? 2.494 -7.637 -3.342 1 98.75 289 ILE B CA 1
ATOM 5749 C C . ILE B 1 289 ? 2.64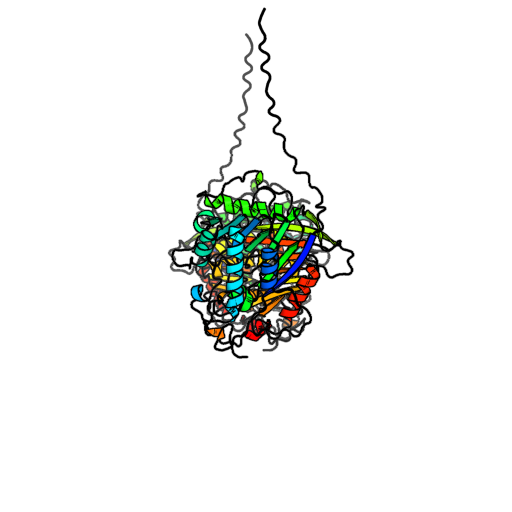6 -6.297 -4.059 1 98.75 289 ILE B C 1
ATOM 5751 O O . ILE B 1 289 ? 3.76 -5.891 -4.402 1 98.75 289 ILE B O 1
ATOM 5755 N N . ASP B 1 290 ? 1.508 -5.598 -4.277 1 98.44 290 ASP B N 1
ATOM 5756 C CA . ASP B 1 290 ? 1.521 -4.273 -4.887 1 98.44 290 ASP B CA 1
ATOM 5757 C C . ASP B 1 290 ? 2.49 -3.344 -4.16 1 98.44 290 ASP B C 1
ATOM 5759 O O . ASP B 1 290 ? 3.344 -2.711 -4.785 1 98.44 290 ASP B O 1
ATOM 5763 N N . THR B 1 291 ? 2.387 -3.287 -2.846 1 98.25 291 THR B N 1
ATOM 5764 C CA . THR B 1 291 ? 3.23 -2.436 -2.012 1 98.25 291 THR B CA 1
ATOM 5765 C C . THR B 1 291 ? 4.695 -2.832 -2.143 1 98.25 291 THR B C 1
ATOM 5767 O O . THR B 1 291 ? 5.574 -1.97 -2.225 1 98.25 291 THR B O 1
ATOM 5770 N N . GLN B 1 292 ? 4.945 -4.137 -2.164 1 98.62 292 GLN B N 1
ATOM 5771 C CA . GLN B 1 292 ? 6.32 -4.613 -2.246 1 98.62 292 GLN B CA 1
ATOM 5772 C C . GLN B 1 292 ? 6.957 -4.23 -3.58 1 98.62 292 GLN B C 1
ATOM 5774 O O . GLN B 1 292 ? 8.148 -3.912 -3.637 1 98.62 292 GLN B O 1
ATOM 5779 N N . LEU B 1 293 ? 6.207 -4.281 -4.656 1 98.69 293 LEU B N 1
ATOM 5780 C CA . LEU B 1 293 ? 6.711 -3.895 -5.969 1 98.69 293 LEU B CA 1
ATOM 5781 C C . LEU B 1 293 ? 7.066 -2.41 -6 1 98.69 293 LEU B C 1
ATOM 5783 O O . LEU B 1 293 ? 8.125 -2.033 -6.496 1 98.69 293 LEU B O 1
ATOM 5787 N N . ARG B 1 294 ? 6.211 -1.62 -5.449 1 97.19 294 ARG B N 1
ATOM 5788 C CA . ARG B 1 294 ? 6.473 -0.187 -5.375 1 97.19 294 ARG B CA 1
ATOM 5789 C C . ARG B 1 294 ? 7.707 0.1 -4.527 1 97.19 294 ARG B C 1
ATOM 5791 O O . ARG B 1 294 ? 8.523 0.952 -4.879 1 97.19 294 ARG B O 1
ATOM 5798 N N . ARG B 1 295 ? 7.812 -0.573 -3.486 1 97.56 295 ARG B N 1
ATOM 5799 C CA . ARG B 1 295 ? 8.914 -0.379 -2.551 1 97.56 295 ARG B CA 1
ATOM 5800 C C . ARG B 1 295 ? 10.258 -0.642 -3.225 1 97.56 295 ARG B C 1
ATOM 5802 O O . ARG B 1 295 ? 11.156 0.199 -3.176 1 97.56 295 ARG B O 1
ATOM 5809 N N . VAL B 1 296 ? 10.43 -1.779 -3.918 1 97.88 296 VAL B N 1
ATOM 5810 C CA . VAL B 1 296 ? 11.727 -2.119 -4.488 1 97.88 296 VAL B CA 1
ATOM 5811 C C . VAL B 1 296 ? 12.031 -1.194 -5.664 1 97.88 296 VAL B C 1
ATOM 5813 O O . VAL B 1 296 ? 13.195 -0.84 -5.898 1 97.88 296 VAL B O 1
ATOM 5816 N N . ALA B 1 297 ? 11.008 -0.838 -6.387 1 96.94 297 ALA B N 1
ATOM 5817 C CA . ALA B 1 297 ? 11.211 0.089 -7.5 1 96.94 297 ALA B CA 1
ATOM 5818 C C . ALA B 1 297 ? 11.727 1.438 -7 1 96.94 297 ALA B C 1
ATOM 5820 O O . ALA B 1 297 ? 12.648 2.01 -7.578 1 96.94 297 ALA B O 1
ATOM 5821 N N . TYR B 1 298 ? 11.195 1.927 -5.93 1 95.69 298 TYR B N 1
ATOM 5822 C CA . TYR B 1 298 ? 11.57 3.24 -5.418 1 95.69 298 TYR B CA 1
ATOM 5823 C C . TYR B 1 298 ? 12.891 3.178 -4.66 1 95.69 298 TYR B C 1
ATOM 5825 O O . TYR B 1 298 ? 13.789 3.984 -4.906 1 95.69 298 TYR B O 1
ATOM 5833 N N . GLU B 1 299 ? 12.992 2.248 -3.76 1 95.88 299 GLU B N 1
ATOM 5834 C CA . GLU B 1 299 ? 14.109 2.238 -2.82 1 95.88 299 GLU B CA 1
ATOM 5835 C C . GLU B 1 299 ? 15.406 1.79 -3.5 1 95.88 299 GLU B C 1
ATOM 5837 O O . GLU B 1 299 ? 16.5 2.232 -3.131 1 95.88 299 GLU B O 1
ATOM 5842 N N . ARG B 1 300 ? 15.258 0.925 -4.531 1 94.75 300 ARG B N 1
ATOM 5843 C CA . ARG B 1 300 ? 16.469 0.321 -5.066 1 94.75 300 ARG B CA 1
ATOM 5844 C C . ARG B 1 300 ? 16.547 0.474 -6.582 1 94.75 300 ARG B C 1
ATOM 5846 O O . ARG B 1 300 ? 17.438 -0.079 -7.23 1 94.75 300 ARG B O 1
ATOM 5853 N N . ASN B 1 301 ? 15.586 1.131 -7.152 1 94.06 301 ASN B N 1
ATOM 5854 C CA . ASN B 1 301 ? 15.547 1.364 -8.594 1 94.06 301 ASN B CA 1
ATOM 5855 C C . ASN B 1 301 ? 15.469 0.054 -9.367 1 94.06 301 ASN B C 1
ATOM 5857 O O . ASN B 1 301 ? 16.109 -0.092 -10.414 1 94.06 301 ASN B O 1
ATOM 5861 N N . VAL B 1 302 ? 14.836 -0.939 -8.82 1 97.06 302 VAL B N 1
ATOM 5862 C CA . VAL B 1 302 ? 14.602 -2.211 -9.492 1 97.06 302 VAL B CA 1
ATOM 5863 C C . VAL B 1 302 ? 13.594 -2.018 -10.625 1 97.06 302 VAL B C 1
ATOM 5865 O O . VAL B 1 302 ? 12.555 -1.371 -10.445 1 97.06 302 VAL B O 1
ATOM 5868 N N . ARG B 1 303 ? 13.906 -2.504 -11.844 1 97.38 303 ARG B N 1
ATOM 5869 C CA . ARG B 1 303 ? 12.961 -2.488 -12.953 1 97.38 303 ARG B CA 1
ATOM 5870 C C . ARG B 1 303 ? 11.859 -3.518 -12.742 1 97.38 303 ARG B C 1
ATOM 5872 O O . ARG B 1 303 ? 12.133 -4.707 -12.57 1 97.38 303 ARG B O 1
ATOM 5879 N N . VAL B 1 304 ? 10.625 -3.072 -12.742 1 98.56 304 VAL B N 1
ATOM 5880 C CA . VAL B 1 304 ? 9.484 -3.969 -12.547 1 98.56 304 VAL B CA 1
ATOM 5881 C C . VAL B 1 304 ? 8.672 -4.059 -13.828 1 98.56 304 VAL B C 1
ATOM 5883 O O . VAL B 1 304 ? 8.266 -3.037 -14.391 1 98.56 304 VAL B O 1
ATOM 5886 N N . ARG B 1 305 ? 8.445 -5.277 -14.297 1 98.75 305 ARG B N 1
ATOM 5887 C CA . ARG B 1 305 ? 7.594 -5.512 -15.453 1 98.75 305 ARG B CA 1
ATOM 5888 C C . ARG B 1 305 ? 6.5 -6.527 -15.133 1 98.75 305 ARG B C 1
ATOM 5890 O O . ARG B 1 305 ? 6.793 -7.633 -14.664 1 98.75 305 ARG B O 1
ATOM 5897 N N . LEU B 1 306 ? 5.293 -6.098 -15.352 1 98.81 306 LEU B N 1
ATOM 5898 C CA . LEU B 1 306 ? 4.145 -6.984 -15.195 1 98.81 306 LEU B CA 1
ATOM 5899 C C . LEU B 1 306 ? 3.518 -7.301 -16.547 1 98.81 306 LEU B C 1
ATOM 5901 O O . LEU B 1 306 ? 3.146 -6.391 -17.297 1 98.81 306 LEU B O 1
ATOM 5905 N N . LEU B 1 307 ? 3.453 -8.555 -16.891 1 98.75 307 LEU B N 1
ATOM 5906 C CA . LEU B 1 307 ? 2.738 -9.055 -18.062 1 98.75 307 LEU B CA 1
ATOM 5907 C C . LEU B 1 307 ? 1.443 -9.75 -17.656 1 98.75 307 LEU B C 1
ATOM 5909 O O . LEU B 1 307 ? 1.462 -10.906 -17.234 1 98.75 307 LEU B O 1
ATOM 5913 N N . ILE B 1 308 ? 0.315 -9.016 -17.797 1 98.62 308 ILE B N 1
ATOM 5914 C CA . ILE B 1 308 ? -0.979 -9.453 -17.297 1 98.62 308 ILE B CA 1
ATOM 5915 C C . ILE B 1 308 ? -1.908 -9.781 -18.453 1 98.62 308 ILE B C 1
ATOM 5917 O O . ILE B 1 308 ? -1.79 -9.195 -19.531 1 98.62 308 ILE B O 1
ATOM 5921 N N . SER B 1 309 ? -2.799 -10.711 -18.219 1 97.88 309 SER B N 1
ATOM 5922 C CA . SER B 1 309 ? -3.619 -11.188 -19.328 1 97.88 309 SER B CA 1
ATOM 5923 C C . SER B 1 309 ? -4.941 -10.438 -19.406 1 97.88 309 SER B C 1
ATOM 5925 O O . SER B 1 309 ? -5.434 -9.938 -18.391 1 97.88 309 SER B O 1
ATOM 5927 N N . CYS B 1 310 ? -5.449 -10.32 -20.562 1 96.12 310 CYS B N 1
ATOM 5928 C CA . CYS B 1 310 ? -6.809 -9.859 -20.812 1 96.12 310 CYS B CA 1
ATOM 5929 C C . CYS B 1 310 ? -7.559 -10.844 -21.703 1 96.12 310 CYS B C 1
ATOM 5931 O O . CYS B 1 310 ? -7.066 -11.219 -22.766 1 96.12 310 CYS B O 1
ATOM 5933 N N . TRP B 1 311 ? -8.641 -11.328 -21.25 1 94.75 311 TRP B N 1
ATOM 5934 C CA . TRP B 1 311 ? -9.523 -12.242 -21.984 1 94.75 311 TRP B CA 1
ATOM 5935 C C . TRP B 1 311 ? -10.984 -11.977 -21.641 1 94.75 311 TRP B C 1
ATOM 5937 O O . TRP B 1 311 ? -11.297 -11.047 -20.891 1 94.75 311 TRP B O 1
ATOM 5947 N N . GLU B 1 312 ? -11.914 -12.719 -22.141 1 91.62 312 GLU B N 1
ATOM 5948 C CA . GLU B 1 312 ? -13.352 -12.477 -22.062 1 91.62 312 GLU B CA 1
ATOM 5949 C C . GLU B 1 312 ? -13.828 -12.453 -20.609 1 91.62 312 GLU B C 1
ATOM 5951 O O . GLU B 1 312 ? -14.766 -11.734 -20.266 1 91.62 312 GLU B O 1
ATOM 5956 N N . ASN B 1 313 ? -13.094 -13.172 -19.812 1 93.31 313 ASN B N 1
ATOM 5957 C CA . ASN B 1 313 ? -13.555 -13.328 -18.438 1 93.31 313 ASN B CA 1
ATOM 5958 C C . ASN B 1 313 ? -12.781 -12.438 -17.484 1 93.31 313 ASN B C 1
ATOM 5960 O O . ASN B 1 313 ? -12.898 -12.57 -16.266 1 93.31 313 ASN B O 1
ATOM 5964 N N . THR B 1 314 ? -11.984 -11.531 -17.984 1 94.31 314 THR B N 1
ATOM 5965 C CA . THR B 1 314 ? -11.211 -10.633 -17.125 1 94.31 314 THR B CA 1
ATOM 5966 C C . THR B 1 314 ? -12.133 -9.648 -16.406 1 94.31 314 THR B C 1
ATOM 5968 O O . THR B 1 314 ? -13.031 -9.07 -17.031 1 94.31 314 THR B O 1
ATOM 5971 N N . ASN B 1 315 ? -11.945 -9.555 -15.109 1 90.25 315 ASN B N 1
ATOM 5972 C CA . ASN B 1 315 ? -12.641 -8.523 -14.344 1 90.25 315 ASN B CA 1
ATOM 5973 C C . ASN B 1 315 ? -12.102 -7.133 -14.656 1 90.25 315 ASN B C 1
ATOM 5975 O O . ASN B 1 315 ? -10.938 -6.84 -14.398 1 90.25 315 ASN B O 1
ATOM 5979 N N . PRO B 1 316 ? -12.938 -6.281 -15.133 1 90.19 316 PRO B N 1
ATOM 5980 C CA . PRO B 1 316 ? -12.477 -4.961 -15.562 1 90.19 316 PRO B CA 1
ATOM 5981 C C . PRO B 1 316 ? -11.844 -4.152 -14.43 1 90.19 316 PRO B C 1
ATOM 5983 O O . PRO B 1 316 ? -11.055 -3.24 -14.688 1 90.19 316 PRO B O 1
ATOM 5986 N N . ILE B 1 317 ? -12.133 -4.477 -13.195 1 90.44 317 ILE B N 1
ATOM 5987 C CA . ILE B 1 317 ? -11.633 -3.715 -12.055 1 90.44 317 ILE B CA 1
ATOM 5988 C C . ILE B 1 317 ? -10.109 -3.852 -11.969 1 90.44 317 ILE B C 1
ATOM 5990 O O . ILE B 1 317 ? -9.453 -3.086 -11.266 1 90.44 317 ILE B O 1
ATOM 5994 N N . MET B 1 318 ? -9.555 -4.781 -12.664 1 94.06 318 MET B N 1
ATOM 5995 C CA . MET B 1 318 ? -8.117 -5.035 -12.656 1 94.06 318 MET B CA 1
ATOM 5996 C C . MET B 1 318 ? -7.355 -3.873 -13.281 1 94.06 318 MET B C 1
ATOM 5998 O O . MET B 1 318 ? -6.273 -3.512 -12.82 1 94.06 318 MET B O 1
ATOM 6002 N N . PHE B 1 319 ? -7.918 -3.238 -14.211 1 92.62 319 PHE B N 1
ATOM 6003 C CA . PHE B 1 319 ? -7.188 -2.33 -15.086 1 92.62 319 PHE B CA 1
ATOM 6004 C C . PHE B 1 319 ? -6.855 -1.032 -14.367 1 92.62 319 PHE B C 1
ATOM 6006 O O . PHE B 1 319 ? -5.73 -0.535 -14.453 1 92.62 319 PHE B O 1
ATOM 6013 N N . PRO B 1 320 ? -7.805 -0.425 -13.594 1 92.44 320 PRO B N 1
ATOM 6014 C CA . PRO B 1 320 ? -7.402 0.761 -12.836 1 92.44 320 PRO B CA 1
ATOM 6015 C C . PRO B 1 320 ? -6.227 0.491 -11.906 1 92.44 320 PRO B C 1
ATOM 6017 O O . PRO B 1 320 ? -5.336 1.336 -11.766 1 92.44 320 PRO B O 1
ATOM 6020 N N . PHE B 1 321 ? -6.176 -0.645 -11.305 1 94.81 321 PHE B N 1
ATOM 6021 C CA . PHE B 1 321 ? -5.082 -0.981 -10.406 1 94.81 321 PHE B CA 1
ATOM 6022 C C . PHE B 1 321 ? -3.779 -1.161 -11.172 1 94.81 321 PHE B C 1
ATOM 6024 O O . PHE B 1 321 ? -2.713 -0.762 -10.703 1 94.81 321 PHE B O 1
ATOM 6031 N N . LEU B 1 322 ? -3.867 -1.758 -12.312 1 96.25 322 LEU B N 1
ATOM 6032 C CA . LEU B 1 322 ? -2.68 -1.917 -13.148 1 96.25 322 LEU B CA 1
ATOM 6033 C C . LEU B 1 322 ? -2.172 -0.563 -13.633 1 96.25 322 LEU B C 1
ATOM 6035 O O . LEU B 1 322 ? -0.962 -0.318 -13.641 1 96.25 322 LEU B O 1
ATOM 6039 N N . ARG B 1 323 ? -3.053 0.299 -14.016 1 93.75 323 ARG B N 1
ATOM 6040 C CA . ARG B 1 323 ? -2.664 1.642 -14.438 1 93.75 323 ARG B CA 1
ATOM 6041 C C . ARG B 1 323 ? -2.023 2.41 -13.289 1 93.75 323 ARG B C 1
ATOM 6043 O O . ARG B 1 323 ? -1.12 3.221 -13.5 1 93.75 323 ARG B O 1
ATOM 6050 N N . SER B 1 324 ? -2.57 2.203 -12.141 1 95 324 SER B N 1
ATOM 6051 C CA . SER B 1 324 ? -1.998 2.82 -10.953 1 95 324 SER B CA 1
ATOM 6052 C C . SER B 1 324 ? -0.52 2.475 -10.805 1 95 324 SER B C 1
ATOM 6054 O O . SER B 1 324 ? 0.298 3.342 -10.492 1 95 324 SER B O 1
ATOM 6056 N N . LEU B 1 325 ? -0.172 1.232 -11.031 1 96.06 325 LEU B N 1
ATOM 6057 C CA . LEU B 1 325 ? 1.226 0.817 -11 1 96.06 325 LEU B CA 1
ATOM 6058 C C . LEU B 1 325 ? 2.008 1.46 -12.141 1 96.06 325 LEU B C 1
ATOM 6060 O O . LEU B 1 325 ? 3.088 2.016 -11.922 1 96.06 325 LEU B O 1
ATOM 6064 N N . ALA B 1 326 ? 1.435 1.431 -13.266 1 94.56 326 ALA B N 1
ATOM 6065 C CA . ALA B 1 326 ? 2.119 1.891 -14.469 1 94.56 326 ALA B CA 1
ATOM 6066 C C . ALA B 1 326 ? 2.369 3.395 -14.422 1 94.56 326 ALA B C 1
ATOM 6068 O O . ALA B 1 326 ? 3.289 3.9 -15.07 1 94.56 326 ALA B O 1
ATOM 6069 N N . SER B 1 327 ? 1.581 4.07 -13.68 1 91.81 327 SER B N 1
ATOM 6070 C CA . SER B 1 327 ? 1.688 5.523 -13.602 1 91.81 327 SER B CA 1
ATOM 6071 C C . SER B 1 327 ? 2.986 5.945 -12.922 1 91.81 327 SER B C 1
ATOM 6073 O O . SER B 1 327 ? 3.395 7.105 -13.016 1 91.81 327 SER B O 1
ATOM 6075 N N . LEU B 1 328 ? 3.574 5.09 -12.242 1 92.81 328 LEU B N 1
ATOM 6076 C CA . LEU B 1 328 ? 4.809 5.402 -11.531 1 92.81 328 LEU B CA 1
ATOM 6077 C C . LEU B 1 328 ? 5.992 5.441 -12.492 1 92.81 328 LEU B C 1
ATOM 6079 O O . LEU B 1 328 ? 7.078 5.902 -12.133 1 92.81 328 LEU B O 1
ATOM 6083 N N . GLN B 1 329 ? 5.688 4.953 -13.672 1 86.62 329 GLN B N 1
ATOM 6084 C CA . GLN B 1 329 ? 6.766 5.039 -14.648 1 86.62 329 GLN B CA 1
ATOM 6085 C C . GLN B 1 329 ? 7.082 6.492 -15 1 86.62 329 GLN B C 1
ATOM 6087 O O . GLN B 1 329 ? 6.191 7.25 -15.391 1 86.62 329 GLN B O 1
ATOM 6092 N N . ASP B 1 330 ? 8.078 6.961 -14.492 1 71.75 330 ASP B N 1
ATOM 6093 C CA . ASP B 1 330 ? 8.445 8.344 -14.773 1 71.75 330 ASP B CA 1
ATOM 6094 C C . ASP B 1 330 ? 9.922 8.461 -15.148 1 71.75 330 ASP B C 1
ATOM 6096 O O . ASP B 1 330 ? 10.688 7.508 -14.977 1 71.75 330 ASP B O 1
ATOM 6100 N N . LYS B 1 331 ? 10.133 9.492 -15.953 1 59.47 331 LYS B N 1
ATOM 6101 C CA . LYS B 1 331 ? 11.531 9.789 -16.266 1 59.47 331 LYS B CA 1
ATOM 6102 C C . LYS B 1 331 ? 12.383 9.836 -15 1 59.47 331 LYS B C 1
ATOM 6104 O O . LYS B 1 331 ? 13.609 9.75 -15.07 1 59.47 331 LYS B O 1
ATOM 6109 N N . SER B 1 332 ? 11.5 10.023 -14.008 1 59.34 332 SER B N 1
ATOM 6110 C CA . SER B 1 332 ? 12.227 9.93 -12.75 1 59.34 332 SER B CA 1
ATOM 6111 C C . SER B 1 332 ? 12.438 8.477 -12.336 1 59.34 332 SER B C 1
ATOM 6113 O O . SER B 1 332 ? 11.789 7.574 -12.867 1 59.34 332 SER B O 1
ATOM 6115 N N . LYS B 1 333 ? 13.562 7.941 -12.07 1 71.19 333 LYS B N 1
ATOM 6116 C CA . LYS B 1 333 ? 14.336 6.734 -11.773 1 71.19 333 LYS B CA 1
ATOM 6117 C C . LYS B 1 333 ? 13.422 5.594 -11.336 1 71.19 333 LYS B C 1
ATOM 6119 O O . LYS B 1 333 ? 13.891 4.598 -10.781 1 71.19 333 LYS B O 1
ATOM 6124 N N . LEU B 1 334 ? 11.93 5.82 -11.461 1 88.5 334 LEU B N 1
ATOM 6125 C CA . LEU B 1 334 ? 11.117 4.645 -11.195 1 88.5 334 LEU B CA 1
ATOM 6126 C C . LEU B 1 334 ? 10.734 3.936 -12.484 1 88.5 334 LEU B C 1
ATOM 6128 O O . LEU B 1 334 ? 10.258 4.57 -13.43 1 88.5 334 LEU B O 1
ATOM 6132 N N . ASP B 1 335 ? 10.992 2.684 -12.516 1 93.75 335 ASP B N 1
ATOM 6133 C CA . ASP B 1 335 ? 10.758 1.912 -13.734 1 93.75 335 ASP B CA 1
ATOM 6134 C C . ASP B 1 335 ? 9.789 0.761 -13.477 1 93.75 335 ASP B C 1
ATOM 6136 O O . ASP B 1 335 ? 10.211 -0.376 -13.258 1 93.75 335 ASP B O 1
ATOM 6140 N N . ILE B 1 336 ? 8.516 1.071 -13.453 1 96.75 336 ILE B N 1
ATOM 6141 C CA . ILE B 1 336 ? 7.457 0.065 -13.391 1 96.75 336 ILE B CA 1
ATOM 6142 C C . ILE B 1 336 ? 6.648 0.083 -14.688 1 96.75 336 ILE B C 1
ATOM 6144 O O . ILE B 1 336 ? 6.062 1.108 -15.047 1 96.75 336 ILE B O 1
ATOM 6148 N N . GLN B 1 337 ? 6.605 -1.009 -15.359 1 96.75 337 GLN B N 1
ATOM 6149 C CA . GLN B 1 337 ? 5.887 -1.138 -16.625 1 96.75 337 GLN B CA 1
ATOM 6150 C C . GLN B 1 337 ? 4.871 -2.275 -16.562 1 96.75 337 GLN B C 1
ATOM 6152 O O . GLN B 1 337 ? 5.133 -3.318 -15.961 1 96.75 337 GLN B O 1
ATOM 6157 N N . VAL B 1 338 ? 3.736 -2.006 -17.156 1 97.75 338 VAL B N 1
ATOM 6158 C CA . VAL B 1 338 ? 2.684 -3.014 -17.234 1 97.75 338 VAL B CA 1
ATOM 6159 C C . VAL B 1 338 ? 2.242 -3.193 -18.688 1 97.75 338 VAL B C 1
ATOM 6161 O O . VAL B 1 338 ? 1.93 -2.219 -19.375 1 97.75 338 VAL B O 1
ATOM 6164 N N . ARG B 1 339 ? 2.266 -4.379 -19.125 1 97.75 339 ARG B N 1
ATOM 6165 C CA . ARG B 1 339 ? 1.737 -4.707 -20.438 1 97.75 339 ARG B CA 1
ATOM 6166 C C . ARG B 1 339 ? 0.649 -5.773 -20.344 1 97.75 339 ARG B C 1
ATOM 6168 O O . ARG B 1 339 ? 0.626 -6.562 -19.406 1 97.75 339 ARG B O 1
ATOM 6175 N N . ILE B 1 340 ? -0.243 -5.762 -21.328 1 98.06 340 ILE B N 1
ATOM 6176 C CA . ILE B 1 340 ? -1.37 -6.684 -21.391 1 98.06 340 ILE B CA 1
ATOM 6177 C C . ILE B 1 340 ? -1.146 -7.691 -22.531 1 98.06 340 ILE B C 1
ATOM 6179 O O . ILE B 1 340 ? -0.913 -7.305 -23.672 1 98.06 340 ILE B O 1
ATOM 6183 N N . PHE B 1 341 ? -1.197 -8.93 -22.172 1 97.75 341 PHE B N 1
ATOM 6184 C CA . PHE B 1 341 ? -1.047 -10.016 -23.141 1 97.75 341 PHE B CA 1
ATOM 6185 C C . PHE B 1 341 ? -2.408 -10.523 -23.594 1 97.75 341 PHE B C 1
ATOM 6187 O O . PHE B 1 341 ? -3.244 -10.898 -22.766 1 97.75 341 PHE B O 1
ATOM 6194 N N . THR B 1 342 ? -2.637 -10.547 -24.812 1 96.81 342 THR B N 1
ATOM 6195 C CA . THR B 1 342 ? -3.883 -11.039 -25.391 1 96.81 342 THR B CA 1
ATOM 6196 C C . THR B 1 342 ? -3.609 -12.148 -26.406 1 96.81 342 THR B C 1
ATOM 6198 O O . THR B 1 342 ? -2.807 -11.977 -27.328 1 96.81 342 THR B O 1
ATOM 6201 N N . VAL B 1 343 ? -4.285 -13.25 -26.188 1 97.12 343 VAL B N 1
ATOM 6202 C CA . VAL B 1 343 ? -4.207 -14.352 -27.156 1 97.12 343 VAL B CA 1
ATOM 6203 C C . VAL B 1 343 ? -5.258 -14.164 -28.234 1 97.12 343 VAL B C 1
ATOM 6205 O O . VAL B 1 343 ? -6.461 -14.188 -27.969 1 97.12 343 VAL B O 1
ATOM 6208 N N . PRO B 1 344 ? -4.777 -14 -29.438 1 95.25 344 PRO B N 1
ATOM 6209 C CA . PRO B 1 344 ? -5.766 -13.828 -30.5 1 95.25 344 PRO B CA 1
ATOM 6210 C C . PRO B 1 344 ? -6.613 -15.07 -30.734 1 95.25 344 PRO B C 1
ATOM 6212 O O . PRO B 1 344 ? -6.184 -16.188 -30.406 1 95.25 344 PRO B O 1
ATOM 6215 N N . SER B 1 345 ? -7.781 -14.883 -31.281 1 94.31 345 SER B N 1
ATOM 6216 C CA . SER B 1 345 ? -8.711 -15.977 -31.562 1 94.31 345 SER B CA 1
ATOM 6217 C C . SER B 1 345 ? -9.328 -15.82 -32.938 1 94.31 345 SER B C 1
ATOM 6219 O O . SER B 1 345 ? -9.727 -14.719 -33.344 1 94.31 345 SER B O 1
ATOM 6221 N N . ASP B 1 346 ? -9.375 -16.859 -33.688 1 93 346 ASP B N 1
ATOM 6222 C CA . ASP B 1 346 ? -10.203 -16.859 -34.875 1 93 346 ASP B CA 1
ATOM 6223 C C . ASP B 1 346 ? -11.664 -17.125 -34.531 1 93 346 ASP B C 1
ATOM 6225 O O . ASP B 1 346 ? -12.008 -17.359 -33.375 1 93 346 ASP B O 1
ATOM 6229 N N . PRO B 1 347 ? 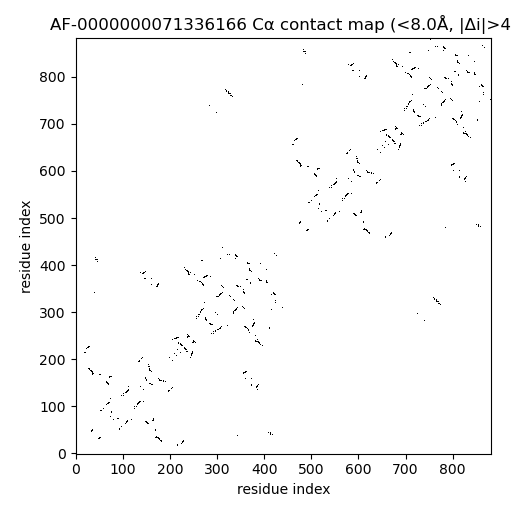-12.539 -17.047 -35.5 1 92.38 347 PRO B N 1
ATOM 6230 C CA . PRO B 1 347 ? -13.961 -17.188 -35.219 1 92.38 347 PRO B CA 1
ATOM 6231 C C . PRO B 1 347 ? -14.305 -18.531 -34.562 1 92.38 347 PRO B C 1
ATOM 6233 O O . PRO B 1 347 ? -15.18 -18.609 -33.719 1 92.38 347 PRO B O 1
ATOM 6236 N N . ARG B 1 348 ? -13.648 -19.547 -35.031 1 92.5 348 ARG B N 1
ATOM 6237 C CA . ARG B 1 348 ? -13.883 -20.875 -34.438 1 92.5 348 ARG B CA 1
ATOM 6238 C C . ARG B 1 348 ? -13.398 -20.938 -33 1 92.5 348 ARG B C 1
ATOM 6240 O O . ARG B 1 348 ? -14.109 -21.422 -32.125 1 92.5 348 ARG B O 1
ATOM 6247 N N . GLN B 1 349 ? -12.289 -20.406 -32.75 1 93.62 349 GLN B N 1
ATOM 6248 C CA . GLN B 1 349 ? -11.648 -20.453 -31.438 1 93.62 349 GLN B CA 1
ATOM 6249 C C . GLN B 1 349 ? -12.422 -19.609 -30.422 1 93.62 349 GLN B C 1
ATOM 6251 O O . GLN B 1 349 ? -12.398 -19.906 -29.234 1 93.62 349 GLN B O 1
ATOM 6256 N N . LYS B 1 350 ? -13.109 -18.641 -30.891 1 92.12 350 LYS B N 1
ATOM 6257 C CA . LYS B 1 350 ? -13.891 -17.781 -30.016 1 92.12 350 LYS B CA 1
ATOM 6258 C C . LYS B 1 350 ? -15.008 -18.547 -29.328 1 92.12 350 LYS B C 1
ATOM 6260 O O . LYS B 1 350 ? -15.508 -18.141 -28.281 1 92.12 350 LYS B O 1
ATOM 6265 N N . HIS B 1 351 ? -15.352 -19.672 -29.891 1 93.31 351 HIS B N 1
ATOM 6266 C CA . HIS B 1 351 ? -16.469 -20.438 -29.359 1 93.31 351 HIS B CA 1
ATOM 6267 C C . HIS B 1 351 ? -16 -21.453 -28.328 1 93.31 351 HIS B C 1
ATOM 6269 O O . HIS B 1 351 ? -16.812 -22.062 -27.625 1 93.31 351 HIS B O 1
ATOM 6275 N N . ILE B 1 352 ? -14.758 -21.672 -28.188 1 96.38 352 ILE B N 1
ATOM 6276 C CA . ILE B 1 352 ? -14.234 -22.547 -27.156 1 96.38 352 ILE B CA 1
ATOM 6277 C C . ILE B 1 352 ? -14.32 -21.844 -25.797 1 96.38 352 ILE B C 1
ATOM 6279 O O . ILE B 1 352 ? -13.703 -20.797 -25.594 1 96.38 352 ILE B O 1
ATOM 6283 N N . PRO B 1 353 ? -15.078 -22.391 -24.844 1 95.38 353 PRO B N 1
ATOM 6284 C CA . PRO B 1 353 ? -15.242 -21.703 -23.562 1 95.38 353 PRO B CA 1
ATOM 6285 C C . PRO B 1 353 ? -13.969 -21.719 -22.734 1 95.38 353 PRO B C 1
ATOM 6287 O O . PRO B 1 353 ? -13.227 -22.703 -22.734 1 95.38 353 PRO B O 1
ATOM 6290 N N . TYR B 1 354 ? -13.734 -20.609 -22.016 1 95.12 354 TYR B N 1
ATOM 6291 C CA . TYR B 1 354 ? -12.648 -20.484 -21.047 1 95.12 354 TYR B CA 1
ATOM 6292 C C . TYR B 1 354 ? -11.312 -20.859 -21.688 1 95.12 354 TYR B C 1
ATOM 6294 O O . TYR B 1 354 ? -10.555 -21.656 -21.141 1 95.12 354 TYR B O 1
ATOM 6302 N N . ALA B 1 355 ? -11.07 -20.344 -22.812 1 96.5 355 ALA B N 1
ATOM 6303 C CA . ALA B 1 355 ? -9.836 -20.547 -23.578 1 96.5 355 ALA B CA 1
ATOM 6304 C C . ALA B 1 355 ? -9.234 -19.203 -23.984 1 96.5 355 ALA B C 1
ATOM 6306 O O . ALA B 1 355 ? -9.68 -18.141 -23.547 1 96.5 355 ALA B O 1
ATOM 6307 N N . ARG B 1 356 ? -8.133 -19.219 -24.688 1 96.81 356 ARG B N 1
ATOM 6308 C CA . ARG B 1 356 ? -7.512 -18.078 -25.359 1 96.81 356 ARG B CA 1
ATOM 6309 C C . ARG B 1 356 ? -7.035 -17.047 -24.328 1 96.81 356 ARG B C 1
ATOM 6311 O O . ARG B 1 356 ? -7.379 -15.875 -24.438 1 96.81 356 ARG B O 1
ATOM 6318 N N . VAL B 1 357 ? -6.273 -17.453 -23.438 1 98 357 VAL B N 1
ATOM 6319 C CA . VAL B 1 357 ? -5.738 -16.578 -22.422 1 98 357 VAL B CA 1
ATOM 6320 C C . VAL B 1 357 ? -4.332 -17.016 -22.031 1 98 357 VAL B C 1
ATOM 6322 O O . VAL B 1 357 ? -3.988 -18.203 -22.172 1 98 357 VAL B O 1
ATOM 6325 N N . ASN B 1 358 ? -3.504 -16.078 -21.766 1 98.56 358 ASN B N 1
ATOM 6326 C CA . ASN B 1 358 ? -2.248 -16.375 -21.078 1 98.56 358 ASN B CA 1
ATOM 6327 C C . ASN B 1 358 ? -2.471 -16.672 -19.594 1 98.56 358 ASN B C 1
ATOM 6329 O O . ASN B 1 358 ? -2.781 -15.758 -18.828 1 98.56 358 ASN B O 1
ATOM 6333 N N . HIS B 1 359 ? -2.314 -17.906 -19.219 1 98.81 359 HIS B N 1
ATOM 6334 C CA . HIS B 1 359 ? -2.605 -18.375 -17.859 1 98.81 359 HIS B CA 1
ATOM 6335 C C . HIS B 1 359 ? -1.324 -18.734 -17.109 1 98.81 359 HIS B C 1
ATOM 6337 O O . HIS B 1 359 ? -1.356 -19.5 -16.156 1 98.81 359 HIS B O 1
ATOM 6343 N N . ASN B 1 360 ? -0.211 -18.141 -17.516 1 98.75 360 ASN B N 1
ATOM 6344 C CA . ASN B 1 360 ? 1.058 -18.344 -16.828 1 98.75 360 ASN B CA 1
ATOM 6345 C C . ASN B 1 360 ? 0.992 -17.859 -15.375 1 98.75 360 ASN B C 1
ATOM 6347 O O . ASN B 1 360 ? 0.19 -16.984 -15.047 1 98.75 360 ASN B O 1
ATOM 6351 N N . LYS B 1 361 ? 1.832 -18.5 -14.516 1 98.75 361 LYS B N 1
ATOM 6352 C CA . LYS B 1 361 ? 2.031 -18.125 -13.117 1 98.75 361 LYS B CA 1
ATOM 6353 C C . LYS B 1 361 ? 3.506 -18.188 -12.734 1 98.75 361 LYS B C 1
ATOM 6355 O O . LYS B 1 361 ? 3.949 -19.172 -12.125 1 98.75 361 LYS B O 1
ATOM 6360 N N . TYR B 1 362 ? 4.215 -17.094 -13.023 1 98.94 362 TYR B N 1
ATOM 6361 C CA . TYR B 1 362 ? 5.621 -17.141 -12.633 1 98.94 362 TYR B CA 1
ATOM 6362 C C . TYR B 1 362 ? 6.184 -15.742 -12.43 1 98.94 362 TYR B C 1
ATOM 6364 O O . TYR B 1 362 ? 5.551 -14.758 -12.805 1 98.94 362 TYR B O 1
ATOM 6372 N N . MET B 1 363 ? 7.266 -15.703 -11.781 1 98.94 363 MET B N 1
ATOM 6373 C CA . MET B 1 363 ? 8.109 -14.531 -11.586 1 98.94 363 MET B CA 1
ATOM 6374 C C . MET B 1 363 ? 9.586 -14.883 -11.797 1 98.94 363 MET B C 1
ATOM 6376 O O . MET B 1 363 ? 10.023 -15.977 -11.445 1 98.94 363 MET B O 1
ATOM 6380 N N . VAL B 1 364 ? 10.273 -13.984 -12.43 1 98.94 364 VAL B N 1
ATOM 6381 C CA . VAL B 1 364 ? 11.719 -14.133 -12.547 1 98.94 364 VAL B CA 1
ATOM 6382 C C . VAL B 1 364 ? 12.406 -12.82 -12.156 1 98.94 364 VAL B C 1
ATOM 6384 O O . VAL B 1 364 ? 11.93 -11.742 -12.5 1 98.94 364 VAL B O 1
ATOM 6387 N N . THR B 1 365 ? 13.391 -12.906 -11.297 1 98.88 365 THR B N 1
ATOM 6388 C CA . THR B 1 365 ? 14.25 -11.773 -10.945 1 98.88 365 THR B CA 1
ATOM 6389 C C . THR B 1 365 ? 15.672 -11.992 -11.461 1 98.88 365 THR B C 1
ATOM 6391 O O . THR B 1 365 ? 15.938 -12.961 -12.172 1 98.88 365 THR B O 1
ATOM 6394 N N . ASP B 1 366 ? 16.594 -11.055 -11.156 1 98.25 366 ASP B N 1
ATOM 6395 C CA . ASP B 1 366 ? 18 -11.195 -11.539 1 98.25 366 ASP B CA 1
ATOM 6396 C C . ASP B 1 366 ? 18.656 -12.367 -10.812 1 98.25 366 ASP B C 1
ATOM 6398 O O . ASP B 1 366 ? 19.75 -12.805 -11.188 1 98.25 366 ASP B O 1
ATOM 6402 N N . LYS B 1 367 ? 17.891 -12.992 -9.914 1 97.44 367 LYS B N 1
ATOM 6403 C CA . LYS B 1 367 ? 18.5 -14.039 -9.102 1 97.44 367 LYS B CA 1
ATOM 6404 C C . LYS B 1 367 ? 17.656 -15.312 -9.109 1 97.44 367 LYS B C 1
ATOM 6406 O O . LYS B 1 367 ? 18.203 -16.422 -9.055 1 97.44 367 LYS B O 1
ATOM 6411 N N . VAL B 1 368 ? 16.359 -15.156 -9.164 1 98.62 368 VAL B N 1
ATOM 6412 C CA . VAL B 1 368 ? 15.484 -16.25 -8.75 1 98.62 368 VAL B CA 1
ATOM 6413 C C . VAL B 1 368 ? 14.453 -16.531 -9.836 1 98.62 368 VAL B C 1
ATOM 6415 O O . VAL B 1 368 ? 13.953 -15.602 -10.477 1 98.62 368 VAL B O 1
ATOM 6418 N N . ALA B 1 369 ? 14.156 -17.812 -10.047 1 98.81 369 ALA B N 1
ATOM 6419 C CA . ALA B 1 369 ? 12.984 -18.266 -10.797 1 98.81 369 ALA B CA 1
ATOM 6420 C C . ALA B 1 369 ? 11.898 -18.781 -9.859 1 98.81 369 ALA B C 1
ATOM 6422 O O . ALA B 1 369 ? 12.148 -19.688 -9.055 1 98.81 369 ALA B O 1
ATOM 6423 N N . TYR B 1 370 ? 10.766 -18.188 -9.906 1 98.94 370 TYR B N 1
ATOM 6424 C CA . TYR B 1 370 ? 9.57 -18.594 -9.18 1 98.94 370 TYR B CA 1
ATOM 6425 C C . TYR B 1 370 ? 8.5 -19.109 -10.133 1 98.94 370 TYR B C 1
ATOM 6427 O O . TYR B 1 370 ? 8.008 -18.375 -10.992 1 98.94 370 TYR B O 1
ATOM 6435 N N . ILE B 1 371 ? 8.148 -20.406 -10.07 1 98.94 371 ILE B N 1
ATOM 6436 C CA . ILE B 1 371 ? 7.121 -21.031 -10.891 1 98.94 371 ILE B CA 1
ATOM 6437 C C . ILE B 1 371 ? 6.008 -21.578 -10 1 98.94 371 ILE B C 1
ATOM 6439 O O . ILE B 1 371 ? 6.227 -22.5 -9.203 1 98.94 371 ILE B O 1
ATOM 6443 N N . GLY B 1 372 ? 4.809 -20.969 -10.133 1 98.5 372 GLY B N 1
ATOM 6444 C CA . GLY B 1 372 ? 3.746 -21.312 -9.203 1 98.5 372 GLY B CA 1
ATOM 6445 C C . GLY B 1 372 ? 2.453 -21.719 -9.891 1 98.5 372 GLY B C 1
ATOM 6446 O O . GLY B 1 372 ? 2.451 -22.047 -11.078 1 98.5 372 GLY B O 1
ATOM 6447 N N . THR B 1 373 ? 1.401 -21.828 -9.047 1 98.62 373 THR B N 1
ATOM 6448 C CA . THR B 1 373 ? 0.109 -22.297 -9.523 1 98.62 373 THR B CA 1
ATOM 6449 C C . THR B 1 373 ? -0.965 -21.234 -9.336 1 98.62 373 THR B C 1
ATOM 6451 O O . THR B 1 373 ? -2.113 -21.422 -9.742 1 98.62 373 THR B O 1
ATOM 6454 N N . SER B 1 374 ? -0.57 -20.109 -8.797 1 97.19 374 SER B N 1
ATOM 6455 C CA . SER B 1 374 ? -1.596 -19.188 -8.344 1 97.19 374 SER B CA 1
ATOM 6456 C C . SER B 1 374 ? -1.513 -17.859 -9.094 1 97.19 374 SER B C 1
ATOM 6458 O O . SER B 1 374 ? -0.427 -17.438 -9.484 1 97.19 374 SER B O 1
ATOM 6460 N N . ASN B 1 375 ? -2.729 -17.25 -9.336 1 97.44 375 ASN B N 1
ATOM 6461 C CA . ASN B 1 375 ? -2.762 -15.828 -9.688 1 97.44 375 ASN B CA 1
ATOM 6462 C C . ASN B 1 375 ? -2.418 -14.945 -8.492 1 97.44 375 ASN B C 1
ATOM 6464 O O . ASN B 1 375 ? -2.148 -15.453 -7.398 1 97.44 375 ASN B O 1
ATOM 6468 N N . TRP B 1 376 ? -2.297 -13.68 -8.781 1 98.31 376 TRP B N 1
ATOM 6469 C CA . TRP B 1 376 ? -1.795 -12.82 -7.711 1 98.31 376 TRP B CA 1
ATOM 6470 C C . TRP B 1 376 ? -2.875 -11.859 -7.234 1 98.31 376 TRP B C 1
ATOM 6472 O O . TRP B 1 376 ? -2.797 -10.648 -7.48 1 98.31 376 TRP B O 1
ATOM 6482 N N . SER B 1 377 ? -3.879 -12.289 -6.574 1 97.31 377 SER B N 1
ATOM 6483 C CA . SER B 1 377 ? -4.844 -11.617 -5.711 1 97.31 377 SER B CA 1
ATOM 6484 C C . SER B 1 377 ? -4.875 -12.242 -4.32 1 97.31 377 SER B C 1
ATOM 6486 O O . SER B 1 377 ? -4.363 -13.344 -4.117 1 97.31 377 SER B O 1
ATOM 6488 N N . GLY B 1 378 ? -5.363 -11.555 -3.367 1 97.62 378 GLY B N 1
ATOM 6489 C CA . GLY B 1 378 ? -5.27 -11.984 -1.98 1 97.62 378 GLY B CA 1
ATOM 6490 C C . GLY B 1 378 ? -5.82 -13.383 -1.751 1 97.62 378 GLY B C 1
ATOM 6491 O O . GLY B 1 378 ? -5.266 -14.148 -0.96 1 97.62 378 GLY B O 1
ATOM 6492 N N . ASP B 1 379 ? -6.77 -13.82 -2.461 1 96.75 379 ASP B N 1
ATOM 6493 C CA . ASP B 1 379 ? -7.465 -15.086 -2.271 1 96.75 379 ASP B CA 1
ATOM 6494 C C . ASP B 1 379 ? -6.516 -16.266 -2.477 1 96.75 379 ASP B C 1
ATOM 6496 O O . ASP B 1 379 ? -6.629 -17.281 -1.792 1 96.75 379 ASP B O 1
ATOM 6500 N N . TYR B 1 380 ? -5.633 -16.109 -3.324 1 97.94 380 TYR B N 1
ATOM 6501 C CA . TYR B 1 380 ? -4.758 -17.203 -3.709 1 97.94 380 TYR B CA 1
ATOM 6502 C C . TYR B 1 380 ? -3.691 -17.453 -2.648 1 97.94 380 TYR B C 1
ATOM 6504 O O . TYR B 1 380 ? -3.029 -18.484 -2.652 1 97.94 380 TYR B O 1
ATOM 6512 N N . PHE B 1 381 ? -3.557 -16.5 -1.741 1 98.38 381 PHE B N 1
ATOM 6513 C CA . PHE B 1 381 ? -2.512 -16.625 -0.732 1 98.38 381 PHE B CA 1
ATOM 6514 C C . PHE B 1 381 ? -3.115 -16.828 0.652 1 98.38 381 PHE B C 1
ATOM 6516 O O . PHE B 1 381 ? -2.443 -17.312 1.563 1 98.38 381 PHE B O 1
ATOM 6523 N N . VAL B 1 382 ? -4.395 -16.469 0.788 1 97.5 382 VAL B N 1
ATOM 6524 C CA . VAL B 1 382 ? -5.023 -16.453 2.105 1 97.5 382 VAL B CA 1
ATOM 6525 C C . VAL B 1 382 ? -5.926 -17.688 2.254 1 97.5 382 VAL B C 1
ATOM 6527 O O . VAL B 1 382 ? -6.035 -18.25 3.344 1 97.5 382 VAL B O 1
ATOM 6530 N N . ASN B 1 383 ? -6.535 -18.156 1.122 1 96.88 383 ASN B N 1
ATOM 6531 C CA . ASN B 1 383 ? -7.578 -19.172 1.23 1 96.88 383 ASN B CA 1
ATOM 6532 C C . ASN B 1 383 ? -7.312 -20.344 0.294 1 96.88 383 ASN B C 1
ATOM 6534 O O . ASN B 1 383 ? -7.633 -21.484 0.621 1 96.88 383 ASN B O 1
ATOM 6538 N N . THR B 1 384 ? -6.75 -20.078 -0.804 1 97.81 384 THR B N 1
ATOM 6539 C CA . THR B 1 384 ? -6.668 -21.062 -1.885 1 97.81 384 THR B CA 1
ATOM 6540 C C . THR B 1 384 ? -5.387 -21.891 -1.773 1 97.81 384 THR B C 1
ATOM 6542 O O . THR B 1 384 ? -4.316 -21.344 -1.495 1 97.81 384 THR B O 1
ATOM 6545 N N . ALA B 1 385 ? -5.559 -23.141 -1.961 1 98.56 385 ALA B N 1
ATOM 6546 C CA . ALA B 1 385 ? -4.375 -24 -1.969 1 98.56 385 ALA B CA 1
ATOM 6547 C C . ALA B 1 385 ? -3.57 -23.812 -3.254 1 98.56 385 ALA B C 1
ATOM 6549 O O . ALA B 1 385 ? -4.125 -23.875 -4.352 1 98.56 385 ALA B O 1
ATOM 6550 N N . GLY B 1 386 ? -2.338 -23.531 -3.113 1 98.56 386 GLY B N 1
ATOM 6551 C CA . GLY B 1 386 ? -1.361 -23.375 -4.18 1 98.56 386 GLY B CA 1
ATOM 6552 C C . GLY B 1 386 ? 0.047 -23.75 -3.756 1 98.56 386 GLY B C 1
ATOM 6553 O O . GLY B 1 386 ? 0.287 -24.062 -2.588 1 98.56 386 GLY B O 1
ATOM 6554 N N . SER B 1 387 ? 0.9 -23.859 -4.703 1 98.81 387 SER B N 1
ATOM 6555 C CA . SER B 1 387 ? 2.307 -24.156 -4.449 1 98.81 387 SER B CA 1
ATOM 6556 C C . SER B 1 387 ? 3.203 -23.531 -5.516 1 98.81 387 SER B C 1
ATOM 6558 O O . SER B 1 387 ? 2.725 -23.141 -6.578 1 98.81 387 SER B O 1
ATOM 6560 N N . ALA B 1 388 ? 4.5 -23.422 -5.141 1 98.94 388 ALA B N 1
ATOM 6561 C CA . ALA B 1 388 ? 5.457 -22.906 -6.109 1 98.94 388 ALA B CA 1
ATOM 6562 C C . ALA B 1 388 ? 6.836 -23.531 -5.918 1 98.94 388 ALA B C 1
ATOM 6564 O O . ALA B 1 388 ? 7.195 -23.922 -4.805 1 98.94 388 ALA B O 1
ATOM 6565 N N . LEU B 1 389 ? 7.496 -23.672 -7.012 1 98.94 389 LEU B N 1
ATOM 6566 C CA . LEU B 1 389 ? 8.906 -24.047 -7.066 1 98.94 389 LEU B CA 1
ATOM 6567 C C . LEU B 1 389 ? 9.781 -22.797 -7.18 1 98.94 389 LEU B C 1
ATOM 6569 O O . LEU B 1 389 ? 9.625 -22 -8.109 1 98.94 389 LEU B O 1
ATOM 6573 N N . VAL B 1 390 ? 10.703 -22.625 -6.191 1 98.94 390 VAL B N 1
ATOM 6574 C CA . VAL B 1 390 ? 11.594 -21.469 -6.172 1 98.94 390 VAL B CA 1
ATOM 6575 C C . VAL B 1 390 ? 13.039 -21.922 -6.355 1 98.94 390 VAL B C 1
ATOM 6577 O O . VAL B 1 390 ? 13.547 -22.734 -5.57 1 98.94 390 VAL B O 1
ATOM 6580 N N . VAL B 1 391 ? 13.711 -21.391 -7.375 1 98.62 391 VAL B N 1
ATOM 6581 C CA . VAL B 1 391 ? 15.039 -21.859 -7.75 1 98.62 391 VAL B CA 1
ATOM 6582 C C . VAL B 1 391 ? 16 -20.672 -7.812 1 98.62 391 VAL B C 1
ATOM 6584 O O . VAL B 1 391 ? 15.734 -19.688 -8.492 1 98.62 391 VAL B O 1
ATOM 6587 N N . ASN B 1 392 ? 17.078 -20.75 -7.129 1 97.88 392 ASN B N 1
ATOM 6588 C CA . ASN B 1 392 ? 18.188 -19.797 -7.18 1 97.88 392 ASN B CA 1
ATOM 6589 C C . ASN B 1 392 ? 19.5 -20.484 -7.574 1 97.88 392 ASN B C 1
ATOM 6591 O O . ASN B 1 392 ? 19.969 -21.375 -6.871 1 97.88 392 ASN B O 1
ATOM 6595 N N . GLN B 1 393 ? 20.109 -20.031 -8.703 1 94.44 393 GLN B N 1
ATOM 6596 C CA . GLN B 1 393 ? 21.344 -20.625 -9.203 1 94.44 393 GLN B CA 1
ATOM 6597 C C . GLN B 1 393 ? 22.453 -19.578 -9.305 1 94.44 393 GLN B C 1
ATOM 6599 O O . GLN B 1 393 ? 23.281 -19.641 -10.211 1 94.44 393 GLN B O 1
ATOM 6604 N N . THR B 1 394 ? 22.391 -18.547 -8.547 1 90.38 394 THR B N 1
ATOM 6605 C CA . THR B 1 394 ? 23.328 -17.438 -8.625 1 90.38 394 THR B CA 1
ATOM 6606 C C . THR B 1 394 ? 24.75 -17.922 -8.281 1 90.38 394 THR B C 1
ATOM 6608 O O . THR B 1 394 ? 25.734 -17.297 -8.688 1 90.38 394 THR B O 1
ATOM 6611 N N . SER B 1 395 ? 24.875 -18.984 -7.574 1 81.5 395 SER B N 1
ATOM 6612 C CA . SER B 1 395 ? 26.188 -19.484 -7.215 1 81.5 395 SER B CA 1
ATOM 6613 C C . SER B 1 395 ? 26.797 -20.297 -8.359 1 81.5 395 SER B C 1
ATOM 6615 O O . SER B 1 395 ? 27.953 -20.719 -8.273 1 81.5 395 SER B O 1
ATOM 6617 N N . ALA B 1 396 ? 25.984 -20.453 -9.391 1 74.31 396 ALA B N 1
ATOM 6618 C CA . ALA B 1 396 ? 26.359 -21.359 -10.484 1 74.31 396 ALA B CA 1
ATOM 6619 C C . ALA B 1 396 ? 27.406 -20.719 -11.383 1 74.31 396 ALA B C 1
ATOM 6621 O O . ALA B 1 396 ? 27.391 -19.5 -11.609 1 74.31 396 ALA B O 1
ATOM 6622 N N . GLN B 1 397 ? 28.516 -21.516 -11.695 1 69.44 397 GLN B N 1
ATOM 6623 C CA . GLN B 1 397 ? 29.438 -21.188 -12.789 1 69.44 397 GLN B CA 1
ATOM 6624 C C . GLN B 1 397 ? 29.141 -22.062 -14.016 1 69.44 397 GLN B C 1
ATOM 6626 O O . GLN B 1 397 ? 29.516 -23.234 -14.047 1 69.44 397 GLN B O 1
ATOM 6631 N N . SER B 1 398 ? 27.953 -21.828 -14.562 1 69.5 398 SER B N 1
ATOM 6632 C CA . SER B 1 398 ? 27.594 -22.75 -15.633 1 69.5 398 SER B CA 1
ATOM 6633 C C . SER B 1 398 ? 27.688 -22.094 -17 1 69.5 398 SER B C 1
ATOM 6635 O O . SER B 1 398 ? 27.531 -20.875 -17.109 1 69.5 398 SER B O 1
ATOM 6637 N N . THR B 1 399 ? 28.031 -22.969 -17.938 1 77.69 399 THR B N 1
ATOM 6638 C CA . THR B 1 399 ? 28.062 -22.547 -19.328 1 77.69 399 THR B CA 1
ATOM 6639 C C . THR B 1 399 ? 26.656 -22.609 -19.938 1 77.69 399 THR B C 1
ATOM 6641 O O . THR B 1 399 ? 26.375 -21.922 -20.922 1 77.69 399 THR B O 1
ATOM 6644 N N . SER B 1 400 ? 25.75 -23.469 -19.469 1 85.25 400 SER B N 1
ATOM 6645 C CA . SER B 1 400 ? 24.375 -23.547 -19.953 1 85.25 400 SER B CA 1
ATOM 6646 C C . SER B 1 400 ? 23.453 -22.594 -19.203 1 85.25 400 SER B C 1
ATOM 6648 O O . SER B 1 400 ? 23.703 -22.281 -18.031 1 85.25 400 SER B O 1
ATOM 6650 N N . PRO B 1 401 ? 22.438 -22.25 -19.906 1 91.69 401 PRO B N 1
ATOM 6651 C CA . PRO B 1 401 ? 21.531 -21.297 -19.234 1 91.69 401 PRO B CA 1
ATOM 6652 C C . PRO B 1 401 ? 20.844 -21.891 -18.016 1 91.69 401 PRO B C 1
ATOM 6654 O O . PRO B 1 401 ? 20.406 -23.047 -18.062 1 91.69 401 PRO B O 1
ATOM 6657 N N . THR B 1 402 ? 20.812 -21.141 -16.922 1 94.81 402 THR B N 1
ATOM 6658 C CA . THR B 1 402 ? 20.094 -21.5 -15.703 1 94.81 402 THR B CA 1
ATOM 6659 C C . THR B 1 402 ? 18.594 -21.438 -15.93 1 94.81 402 THR B C 1
ATOM 6661 O O . THR B 1 402 ? 18.125 -20.922 -16.953 1 94.81 402 THR B O 1
ATOM 6664 N N . VAL B 1 403 ? 17.828 -21.969 -15 1 96.12 403 VAL B N 1
ATOM 6665 C CA . VAL B 1 403 ? 16.375 -21.891 -15.07 1 96.12 403 VAL B CA 1
ATOM 6666 C C . VAL B 1 403 ? 15.93 -20.438 -15.047 1 96.12 403 VAL B C 1
ATOM 6668 O O . VAL B 1 403 ? 14.984 -20.062 -15.742 1 96.12 403 VAL B O 1
ATOM 6671 N N . GLN B 1 404 ? 16.609 -19.703 -14.211 1 97.25 404 GLN B N 1
ATOM 6672 C CA . GLN B 1 404 ? 16.344 -18.266 -14.125 1 97.25 404 GLN B CA 1
ATOM 6673 C C . GLN B 1 404 ? 16.547 -17.594 -15.484 1 97.25 404 GLN B C 1
ATOM 6675 O O . GLN B 1 404 ? 15.688 -16.812 -15.93 1 97.25 404 GLN B O 1
ATOM 6680 N N . GLU B 1 405 ? 17.578 -17.859 -16.172 1 96.94 405 GLU B N 1
ATOM 6681 C CA . GLU B 1 405 ? 17.859 -17.266 -17.469 1 96.94 405 GLU B CA 1
ATOM 6682 C C . GLU B 1 405 ? 16.844 -17.719 -18.516 1 96.94 405 GLU B C 1
ATOM 6684 O O . GLU B 1 405 ? 16.438 -16.938 -19.375 1 96.94 405 GLU B O 1
ATOM 6689 N N . GLN B 1 406 ? 16.484 -18.984 -18.453 1 97.19 406 GLN B N 1
ATOM 6690 C CA . GLN B 1 406 ? 15.484 -19.5 -19.391 1 97.19 406 GLN B CA 1
ATOM 6691 C C . GLN B 1 406 ? 14.133 -18.828 -19.172 1 97.19 406 GLN B C 1
ATOM 6693 O O . GLN B 1 406 ? 13.453 -18.469 -20.141 1 97.19 406 GLN B O 1
ATOM 6698 N N . LEU B 1 407 ? 13.789 -18.703 -17.953 1 98.38 407 LEU B N 1
ATOM 6699 C CA . LEU B 1 407 ? 12.516 -18.078 -17.625 1 98.38 407 LEU B CA 1
ATOM 6700 C C . LEU B 1 407 ? 12.516 -16.609 -18.031 1 98.38 407 LEU B C 1
ATOM 6702 O O . LEU B 1 407 ? 11.5 -16.094 -18.5 1 98.38 407 LEU B O 1
ATOM 6706 N N . GLN B 1 408 ? 13.617 -15.953 -17.812 1 98.5 408 GLN B N 1
ATOM 6707 C CA . GLN B 1 408 ? 13.758 -14.57 -18.266 1 98.5 408 GLN B CA 1
ATOM 6708 C C . GLN B 1 408 ? 13.57 -14.469 -19.766 1 98.5 408 GLN B C 1
ATOM 6710 O O . GLN B 1 408 ? 12.906 -13.555 -20.266 1 98.5 408 GLN B O 1
ATOM 6715 N N . ALA B 1 409 ? 14.164 -15.375 -20.453 1 98.38 409 ALA B N 1
ATOM 6716 C CA . ALA B 1 409 ? 14.047 -15.383 -21.906 1 98.38 409 ALA B CA 1
ATOM 6717 C C . ALA B 1 409 ? 12.594 -15.555 -22.328 1 98.38 409 ALA B C 1
ATOM 6719 O O . ALA B 1 409 ? 12.148 -14.922 -23.297 1 98.38 409 ALA B O 1
ATOM 6720 N N . VAL B 1 410 ? 11.867 -16.453 -21.656 1 98.69 410 VAL B N 1
ATOM 6721 C CA . VAL B 1 410 ? 10.453 -16.641 -21.953 1 98.69 410 VAL B CA 1
ATOM 6722 C C . VAL B 1 410 ? 9.688 -15.344 -21.719 1 98.69 410 VAL B C 1
ATOM 6724 O O . VAL B 1 410 ? 8.859 -14.945 -22.547 1 98.69 410 VAL B O 1
ATOM 6727 N N . PHE B 1 411 ? 9.969 -14.703 -20.672 1 98.81 411 PHE B N 1
ATOM 6728 C CA . PHE B 1 411 ? 9.297 -13.453 -20.344 1 98.81 411 PHE B CA 1
ATOM 6729 C C . PHE B 1 411 ? 9.547 -12.406 -21.422 1 98.81 411 PHE B C 1
ATOM 6731 O O . PHE B 1 411 ? 8.609 -11.758 -21.891 1 98.81 411 PHE B O 1
ATOM 6738 N N . GLU B 1 412 ? 10.766 -12.25 -21.734 1 98.69 412 GLU B N 1
ATOM 6739 C CA . GLU B 1 412 ? 11.141 -11.227 -22.703 1 98.69 412 GLU B CA 1
ATOM 6740 C C . GLU B 1 412 ? 10.562 -11.531 -24.078 1 98.69 412 GLU B C 1
ATOM 6742 O O . GLU B 1 412 ? 10.164 -10.617 -24.812 1 98.69 412 GLU B O 1
ATOM 6747 N N . ARG B 1 413 ? 10.523 -12.797 -24.469 1 98.5 413 ARG B N 1
ATOM 6748 C CA . ARG B 1 413 ? 9.867 -13.203 -25.703 1 98.5 413 ARG B CA 1
ATOM 6749 C C . ARG B 1 413 ? 8.414 -12.75 -25.719 1 98.5 413 ARG B C 1
ATOM 6751 O O . ARG B 1 413 ? 7.957 -12.156 -26.703 1 98.5 413 ARG B O 1
ATOM 6758 N N . ASP B 1 414 ? 7.723 -13.039 -24.656 1 98.5 414 ASP B N 1
ATOM 6759 C CA . ASP B 1 414 ? 6.312 -12.688 -24.562 1 98.5 414 ASP B CA 1
ATOM 6760 C C . ASP B 1 414 ? 6.129 -11.172 -24.484 1 98.5 414 ASP B C 1
ATOM 6762 O O . ASP B 1 414 ? 5.223 -10.617 -25.094 1 98.5 414 ASP B O 1
ATOM 6766 N N . TRP B 1 415 ? 6.969 -10.562 -23.719 1 98.19 415 TRP B N 1
ATOM 6767 C CA . TRP B 1 415 ? 6.926 -9.117 -23.516 1 98.19 415 TRP B CA 1
ATOM 6768 C C . TRP B 1 415 ? 7.09 -8.367 -24.828 1 98.19 415 TRP B C 1
ATOM 6770 O O . TRP B 1 415 ? 6.398 -7.379 -25.078 1 98.19 415 TRP B O 1
ATOM 6780 N N . ASP B 1 416 ? 7.949 -8.797 -25.656 1 97.56 416 ASP B N 1
ATOM 6781 C CA . ASP B 1 416 ? 8.305 -8.094 -26.875 1 97.56 416 ASP B CA 1
ATOM 6782 C C . ASP B 1 416 ? 7.465 -8.578 -28.062 1 97.56 416 ASP B C 1
ATOM 6784 O O . ASP B 1 416 ? 7.633 -8.117 -29.188 1 97.56 416 ASP B O 1
ATOM 6788 N N . SER B 1 417 ? 6.574 -9.438 -27.812 1 96.88 417 SER B N 1
ATOM 6789 C CA . SER B 1 417 ? 5.758 -10.016 -28.891 1 96.88 417 SER B CA 1
ATOM 6790 C C . SER B 1 417 ? 4.66 -9.047 -29.312 1 96.88 417 SER B C 1
ATOM 6792 O O . SER B 1 417 ? 4.352 -8.086 -28.609 1 96.88 417 SER B O 1
ATOM 6794 N N . PRO B 1 418 ? 4.012 -9.297 -30.484 1 95.38 418 PRO B N 1
ATOM 6795 C CA . PRO B 1 418 ? 2.885 -8.469 -30.922 1 95.38 418 PRO B CA 1
ATOM 6796 C C . PRO B 1 418 ? 1.622 -8.703 -30.094 1 95.38 418 PRO B C 1
ATOM 6798 O O . PRO B 1 418 ? 0.64 -7.973 -30.25 1 95.38 418 PRO B O 1
ATOM 6801 N N . TYR B 1 419 ? 1.663 -9.68 -29.219 1 96.44 419 TYR B N 1
ATOM 6802 C CA . TYR B 1 419 ? 0.488 -10.016 -28.422 1 96.44 419 TYR B CA 1
ATOM 6803 C C . TYR B 1 419 ? 0.479 -9.242 -27.109 1 96.44 419 TYR B C 1
ATOM 6805 O O . TYR B 1 419 ? -0.455 -9.367 -26.312 1 96.44 419 TYR B O 1
ATOM 6813 N N . SER B 1 420 ? 1.515 -8.508 -26.906 1 96.12 420 SER B N 1
ATOM 6814 C CA . SER B 1 420 ? 1.723 -7.711 -25.688 1 96.12 420 SER B CA 1
ATOM 6815 C C . SER B 1 420 ? 1.607 -6.223 -25.984 1 96.12 420 SER B C 1
ATOM 6817 O O . SER B 1 420 ? 2.297 -5.703 -26.875 1 96.12 420 SER B O 1
ATOM 6819 N N . THR B 1 421 ? 0.75 -5.473 -25.234 1 96.12 421 THR B N 1
ATOM 6820 C CA . THR B 1 421 ? 0.556 -4.047 -25.469 1 96.12 421 THR B CA 1
ATOM 6821 C C . THR B 1 421 ? 0.658 -3.277 -24.141 1 96.12 421 THR B C 1
ATOM 6823 O O . THR B 1 421 ? 0.184 -3.746 -23.109 1 96.12 421 THR B O 1
ATOM 6826 N N . ASP B 1 422 ? 1.224 -2.139 -24.266 1 94.88 422 ASP B N 1
ATOM 6827 C CA . ASP B 1 422 ? 1.32 -1.287 -23.094 1 94.88 422 ASP B CA 1
ATOM 6828 C C . ASP B 1 422 ? -0.065 -0.916 -22.562 1 94.88 422 ASP B C 1
ATOM 6830 O O . ASP B 1 422 ? -0.968 -0.608 -23.344 1 94.88 422 ASP B O 1
ATOM 6834 N N . ILE B 1 423 ? -0.224 -0.921 -21.281 1 93.44 423 ILE B N 1
ATOM 6835 C CA . ILE B 1 423 ? -1.535 -0.712 -20.688 1 93.44 423 ILE B CA 1
ATOM 6836 C C . ILE B 1 423 ? -2.02 0.707 -20.984 1 93.44 423 ILE B C 1
ATOM 6838 O O . ILE B 1 423 ? -3.225 0.952 -21.062 1 93.44 423 ILE B O 1
ATOM 6842 N N . ASN B 1 424 ? -1.152 1.73 -21.047 1 81.44 424 ASN B N 1
ATOM 6843 C CA . ASN B 1 424 ? -1.527 3.119 -21.297 1 81.44 424 ASN B CA 1
ATOM 6844 C C . ASN B 1 424 ? -1.906 3.346 -22.766 1 81.44 424 ASN B C 1
ATOM 6846 O O . ASN B 1 424 ? -2.545 4.344 -23.094 1 81.44 424 ASN B O 1
ATOM 6850 N N . HIS B 1 425 ? -1.431 2.713 -23.688 1 62.06 425 HIS B N 1
ATOM 6851 C CA . HIS B 1 425 ? -1.795 2.828 -25.094 1 62.06 425 HIS B CA 1
ATOM 6852 C C . HIS B 1 425 ? -3.15 2.188 -25.359 1 62.06 425 HIS B C 1
ATOM 6854 O O . HIS B 1 425 ? -3.768 2.447 -26.391 1 62.06 425 HIS B O 1
ATOM 6860 N N . ARG B 1 426 ? -3.572 1.463 -24.469 1 51.78 426 ARG B N 1
ATOM 6861 C CA . ARG B 1 426 ? -4.828 0.761 -24.719 1 51.78 426 ARG B CA 1
ATOM 6862 C C . ARG B 1 426 ? -6.023 1.677 -24.469 1 51.78 426 ARG B C 1
ATOM 6864 O O . ARG B 1 426 ? -7.164 1.303 -24.75 1 51.78 426 ARG B O 1
ATOM 6871 N N . THR B 1 427 ? -5.906 2.756 -23.625 1 45.66 427 THR B N 1
ATOM 6872 C CA . THR B 1 427 ? -7.062 3.438 -23.047 1 45.66 427 THR B CA 1
ATOM 6873 C C . THR B 1 427 ? -7.836 4.191 -24.125 1 45.66 427 THR B C 1
ATOM 6875 O O . THR B 1 427 ? -8.852 4.832 -23.844 1 45.66 427 THR B O 1
ATOM 6878 N N . ASN B 1 428 ? -7.297 4.613 -25.234 1 39.06 428 ASN B N 1
ATOM 6879 C CA . ASN B 1 428 ? -8.438 5.176 -25.953 1 39.06 428 ASN B CA 1
ATOM 6880 C C . ASN B 1 428 ? -9.625 4.223 -25.953 1 39.06 428 ASN B C 1
ATOM 6882 O O . ASN B 1 428 ? -10.539 4.355 -26.766 1 39.06 428 ASN B O 1
ATOM 6886 N N . LEU B 1 429 ? -9.484 3.082 -25.438 1 37.22 429 LEU B N 1
ATOM 6887 C CA . LEU B 1 429 ? -10.586 2.154 -25.688 1 37.22 429 LEU B CA 1
ATOM 6888 C C . LEU B 1 429 ? -11.805 2.523 -24.844 1 37.22 429 LEU B C 1
ATOM 6890 O O . LEU B 1 429 ? -11.711 2.666 -23.625 1 37.22 429 LEU B O 1
ATOM 6894 N N . SER B 1 430 ? -12.641 3.283 -25.281 1 37.84 430 SER B N 1
ATOM 6895 C CA . SER B 1 430 ? -14.031 3.262 -24.828 1 37.84 430 SER B CA 1
ATOM 6896 C C . SER B 1 430 ? -14.406 1.9 -24.25 1 37.84 430 SER B C 1
ATOM 6898 O O . SER B 1 430 ? -14.422 0.9 -24.969 1 37.84 430 SER B O 1
ATOM 6900 N N . LEU B 1 431 ? -13.891 1.453 -23.172 1 38.31 431 LEU B N 1
ATOM 6901 C CA . LEU B 1 431 ? -14.203 0.205 -22.484 1 38.31 431 LEU B CA 1
ATOM 6902 C C . LEU B 1 431 ? -15.695 -0.086 -22.531 1 38.31 431 LEU B C 1
ATOM 6904 O O . LEU B 1 431 ? -16.469 0.522 -21.797 1 38.31 431 LEU B O 1
ATOM 6908 N N . SER B 1 432 ? -16.328 -0.107 -23.484 1 35.03 432 SER B N 1
ATOM 6909 C CA . SER B 1 432 ? -17.547 -0.891 -23.312 1 35.03 432 SER B CA 1
ATOM 6910 C C . SER B 1 432 ? -17.266 -2.195 -22.562 1 35.03 432 SER B C 1
ATOM 6912 O O . SER B 1 432 ? -16.188 -2.785 -22.719 1 35.03 432 SER B O 1
ATOM 6914 N N . LEU B 1 433 ? -17.828 -2.555 -21.453 1 38.69 433 LEU B N 1
ATOM 6915 C CA . LEU B 1 433 ? -17.781 -3.609 -20.438 1 38.69 433 LEU B CA 1
ATOM 6916 C C . LEU B 1 433 ? -17.203 -4.891 -21.031 1 38.69 433 LEU B C 1
ATOM 6918 O O . LEU B 1 433 ? -16.375 -5.543 -20.391 1 38.69 433 LEU B O 1
ATOM 6922 N N . GLY B 1 434 ? -17.906 -5.633 -21.875 1 41.5 434 GLY B N 1
ATOM 6923 C CA . GLY B 1 434 ? -17.641 -6.949 -22.422 1 41.5 434 GLY B CA 1
ATOM 6924 C C . GLY B 1 434 ? -16.344 -7.012 -23.219 1 41.5 434 GLY B C 1
ATOM 6925 O O . GLY B 1 434 ? -15.711 -8.062 -23.297 1 41.5 434 GLY B O 1
ATOM 6926 N N . ALA B 1 435 ? -15.859 -5.973 -24.078 1 45.91 435 ALA B N 1
ATOM 6927 C CA . ALA B 1 435 ? -14.883 -5.887 -25.156 1 45.91 435 ALA B CA 1
ATOM 6928 C C . ALA B 1 435 ? -13.547 -5.359 -24.656 1 45.91 435 ALA B C 1
ATOM 6930 O O . ALA B 1 435 ? -12.734 -4.844 -25.438 1 45.91 435 ALA B O 1
ATOM 6931 N N . ALA B 1 436 ? -13.25 -5.258 -23.438 1 48.69 436 ALA B N 1
ATOM 6932 C CA . ALA B 1 436 ? -12.078 -4.578 -22.891 1 48.69 436 ALA B CA 1
ATOM 6933 C C . ALA B 1 436 ? -10.789 -5.156 -23.469 1 48.69 436 ALA B C 1
ATOM 6935 O O . ALA B 1 436 ? -9.844 -4.418 -23.75 1 48.69 436 ALA B O 1
ATOM 6936 N N . CYS B 1 437 ? -10.641 -6.453 -23.5 1 61.91 437 CYS B N 1
ATOM 6937 C CA . CYS B 1 437 ? -9.422 -7.074 -24 1 61.91 437 CYS B CA 1
ATOM 6938 C C . CYS B 1 437 ? -9.406 -7.105 -25.516 1 61.91 437 CYS B C 1
ATOM 6940 O O . CYS B 1 437 ? -8.367 -7.371 -26.125 1 61.91 437 CYS B O 1
ATOM 6942 N N . PHE B 1 438 ? -10.539 -7.082 -26.234 1 52.06 438 PHE B N 1
ATOM 6943 C CA . PHE B 1 438 ? -10.555 -7.309 -27.672 1 52.06 438 PHE B CA 1
ATOM 6944 C C . PHE B 1 438 ? -10.805 -6.008 -28.422 1 52.06 438 PHE B C 1
ATOM 6946 O O . PHE B 1 438 ? -11.914 -5.766 -28.891 1 52.06 438 PHE B O 1
ATOM 6953 N N . MET B 1 439 ? -10.281 -5.09 -28.016 1 41.41 439 MET B N 1
ATOM 6954 C CA . MET B 1 439 ? -10.531 -3.939 -28.875 1 41.41 439 MET B CA 1
ATOM 6955 C C . MET B 1 439 ? -9.773 -4.07 -30.203 1 41.41 439 MET B C 1
ATOM 6957 O O . MET B 1 439 ? -8.633 -4.539 -30.219 1 41.41 439 MET B O 1
ATOM 6961 N N . LYS B 1 440 ? -10.484 -4.184 -31.359 1 36.12 440 LYS B N 1
ATOM 6962 C CA . LYS B 1 440 ? -9.977 -4.18 -32.75 1 36.12 440 LYS B CA 1
ATOM 6963 C C . LYS B 1 440 ? -8.844 -3.174 -32.906 1 36.12 440 LYS B C 1
ATOM 6965 O O . LYS B 1 440 ? -9.016 -1.983 -32.625 1 36.12 440 LYS B O 1
ATOM 6970 N N . VAL B 1 441 ? -7.633 -3.561 -32.625 1 27.95 441 VAL B N 1
ATOM 6971 C CA . VAL B 1 441 ? -6.605 -2.797 -33.312 1 27.95 441 VAL B CA 1
ATOM 6972 C C . VAL B 1 441 ? -6.879 -2.824 -34.812 1 27.95 441 VAL B C 1
ATOM 6974 O O . VAL B 1 441 ? -7.23 -3.867 -35.375 1 27.95 441 VAL B O 1
#

Nearest PDB structures (foldseek):
  8v06-assembly1_A  TM=9.754E-01  e=5.010E-68  Mus musculus
  8v07-assembly1_A  TM=9.755E-01  e=3.296E-68  Mus musculus
  8v06-assembly1_B  TM=9.733E-01  e=8.582E-68  Mus musculus
  8v06-assembly2_C  TM=9.785E-01  e=1.657E-67  Mus musculus
  8v08-assembly1_B  TM=9.627E-01  e=7.354E-53  Homo sapiens

Secondary structure (DSSP, 8-state):
---------------------PPP-SEEEEEEEEEPPTT---SSS---EEHHHHHHHHHHH-SSEEEEEES-EE-SHHHHT---GGGHHHHHHHHHHHHHHTTSEEEEEEE---TTS--HHHHHHHHTT-EEEEE-HHHHHSS-B---EEEETTTEEEEES--EEHHHHHTSBEEEEEEES-HHHHHHHHHHHHHHHHHTT-SS--SS--GGG--S-SSSSPEEEEETTEEEEEEEEEESGGG--TTPEEHHHHHHHHHHH-SSEEEEEES-B-SB-SS-SS--B--HHHHHHHHHHHHH--EEEEEEE--TT--TTHHHHHHHHHTT--SSS--EEEEEE-----TTGGGSTT-SSB--EEEEESSEEEEES--BSTHHHHTSBEEEEEEE-TT---SSPPHHHHHHHHHHHHHTSTTEEETTGGGGS---TT-SS----/---------------------PPP-SEEEEEEEEEPPTT---SSS---EEHHHHHHHHHHH-SSEEEEEES-EE-SHHHHT---GGGHHHHHHHHHHHHHHTTSEEEEEEE---TTS--HHHHHHHHTT-EEEEE-HHHHHSS-B---EEEETTTEEEEES--EEHHHHHTSBEEEEEEES-HHHHHHHHHHHHHHHHHTT-SS--SS--GGG--S-SSSSPEEEEETTEEEEEEEEEESGGG--TTPEEHHHHHHHHHHH-SSEEEEEES-B-SB-SS-SS--B--HHHHHHHHHHHHH--EEEEEEE--TT--TTHHHHHHHHHTT--SSS--EEEEEE-----TTGGGSTT-SSB--EEEEESSEEEEES--BSTHHHHTSBEEEEEEE-TT---SSPPHHHHHHHHHHHHHTSTTEEETTTTTTS---TT-SS----

Foldseek 3Di:
DPPPPPPPPPPVPPPPVPPDFDAFEWQKEKFKEKADAPPDDFPDPQDGHHPLVVLVVLLVPFQAEKEWQAEDAALACVQQVHDDPLSVSSVVSLVSLLQSLLHHAYEYEYADDDPPHDCVSVVSSVVSRYHYFHADLCQAFVATRLWTKMQGPLAKMKGWAAGNHSQRRHFEIIMIMMMGRGNPQSLLVVLLSVLSVVNSVDRYQDQADDPSSADQAEPVRFHWYQYPNWTKGKDKAKDAPSSHHHNHHQPLNVLLVVLQPFQAEKEWEAAAAAQWADPDPDTGGHCSNVVSNVCCQPVRLHAYEYEYEDDQPDDPVRLVSQVVQCVPPDVPSGHHFYKYFWFDDDPSSVPRPPGGMHHGGWMAGPFKTKHKHDGHYPCCHRRYIMMIMMMGRPVTPDPDDDPRRSVVSVRVSRCPGPRMGTSVVLPVPPPPPRCSSPDDD/DPPPPPPPPPPVPPPPVPPDFDAFEWQKEKFKEKADAPPDDFPDPQDGHHPLVVLVVLLVPFDAEKEWQAEDAALACVQQVHDDPLSVSSVVSLVSLLQSLLHHAYEYEYADDDPPHDCVSVVSSVVSRYHYFHADLCQAFVATRLWTKMQGPLAKMKGWAAGNHSQRRHFEIIMIMMMGRGNPQSLLVVLLSVLSVVNSVDRYQDQADDPSSADQAEPVRFHWYQYPNWTKGKDKAKDAPSSHHHNHHQPLNVLLVVLQPFQAEKEWEAAAAAQWADPDPDTGGHCSNVVSNVCCQPVRLHAYEYEYEDDQPDDPVRLVSQVVQCVPDDVPSGHHFYKYFWFDDDPSSVPRPPGGMHHGGWMAGPFKTKHKHDGHYPCCHRRYIMMIMMMGRPVTPDPDDDPRRSVVVVRVSRCPGPRIGTSVVLPVPPPPPRCSSPDPD

Sequence (882 aa):
MATSSSSSSKSSGQQEHLLIRETCTDPCRIVLVESIPEGLVFNSSTTHQSIYEAWLNLISGAQSSLDIASFYWTLTNNDTHTHEDTAKQGEQILEELGQLSGKVSVRIAVDKTSEKKPMNDINFLTGSGADVRMVNMRELTSGVLHTKFWIVDKKHIYIGSANMDWRSLTQVKELGAVVYDCSCLANDLGKIFEAYWYLNQTETVPAHWPQKYSTLYNKDTPMQLSLNGTDASVYLSSSPPSLCAEGRTPDLQSVLSVIADAQQFVYIAVMNFLPTMEYSSHKRYWADIDTQLRRVAYERNVRVRLLISCWENTNPIMFPFLRSLASLQDKSKLDIQVRIFTVPSDPRQKHIPYARVNHNKYMVTDKVAYIGTSNWSGDYFVNTAGSALVVNQTSAQSTSPTVQEQLQAVFERDWDSPYSTDINHRTNLSLSLGAACFMKVMATSSSSSSKSSGQQEHLLIRETCTDPCRIVLVESIPEGLVFNSSTTHQSIYEAWLNLISGAQSSLDIASFYWTLTNNDTHTHEDTAKQGEQILEELGQLSGKVSVRIAVDKTSEKKPMNDINFLTGSGADVRMVNMRELTSGVLHTKFWIVDKKHIYIGSANMDWRSLTQVKELGAVVYDCSCLANDLGKIFEAYWYLNQTETVPAHWPQKYSTLYNKDTPMQLSLNGTDASVYLSSSPPSLCAEGRTPDLQSVLSVIADAQQFVYIAVMNFLPTMEYSSHKRYWADIDTQLRRVAYERNVRVRLLISCWENTNPIMFPFLRSLASLQDKSKLDIQVRIFTVPSDPRQKHIPYARVNHNKYMVTDKVAYIGTSNWSGDYFVNTAGSALVVNQTSAQSTSPTVQEQLQAVFERDWDSPYSTDINHRTNLSLSLGAACFMKV

Solvent-accessible surface area (backbone atoms only — not comparable to full-atom values): 45063 Å² total; per-residue (Å²): 134,83,79,74,78,76,76,77,76,76,72,74,73,74,73,73,76,69,81,71,90,69,74,44,81,45,74,19,34,69,45,63,25,30,16,67,22,68,88,67,78,74,97,60,86,83,77,60,53,40,43,59,58,50,52,49,50,52,59,72,65,46,75,55,30,36,40,34,40,29,39,59,57,38,31,40,35,75,65,68,73,52,88,56,77,64,25,51,62,19,40,49,52,52,51,52,50,28,56,45,15,66,71,31,52,28,39,36,40,28,27,53,66,63,94,84,56,68,51,63,58,58,51,51,29,41,74,30,51,27,48,73,42,59,24,54,28,46,76,50,51,68,27,42,33,48,24,29,36,38,33,34,56,56,19,24,34,36,42,16,32,48,54,50,30,14,47,34,49,33,33,16,27,21,35,34,38,37,36,38,52,23,38,65,58,22,48,56,53,41,30,59,51,49,50,52,60,51,44,47,78,47,79,62,65,58,92,70,58,63,69,85,47,39,43,80,34,12,89,90,43,42,41,42,33,38,47,67,85,24,49,30,39,34,32,53,30,27,21,12,57,77,74,40,28,59,52,42,31,35,36,56,58,49,54,52,48,55,56,70,67,40,68,54,27,43,39,36,35,27,32,44,64,36,53,25,36,81,82,50,95,57,63,39,65,34,46,67,66,59,52,52,54,53,31,40,15,63,44,60,47,18,36,32,38,39,43,31,36,33,38,84,82,54,64,73,76,35,51,33,58,48,44,19,52,33,34,39,42,39,99,52,78,30,41,33,44,39,29,36,31,40,47,78,68,55,81,72,55,65,66,48,77,96,47,35,32,42,45,29,18,38,36,27,33,77,51,33,23,37,42,19,30,45,52,49,32,38,42,40,42,64,24,14,29,24,39,30,47,38,41,32,45,75,83,36,89,59,94,64,82,48,70,32,55,50,49,43,50,53,48,50,52,51,60,72,31,95,44,31,41,52,56,79,76,52,58,84,50,78,61,52,84,78,49,59,58,64,62,82,124,134,82,80,75,78,75,78,76,75,75,72,73,73,74,72,71,75,69,82,70,91,68,74,44,80,45,75,19,34,68,42,62,25,29,16,66,22,70,89,67,80,73,99,60,88,83,76,61,52,40,43,60,57,52,52,49,51,53,60,71,65,48,78,55,29,37,40,34,40,28,39,55,57,38,31,38,35,76,66,68,74,52,88,55,78,63,26,50,60,19,41,48,52,52,52,53,49,25,58,44,14,65,72,32,53,28,39,35,39,29,29,52,66,64,95,80,55,69,51,63,58,59,51,51,30,41,75,29,51,26,48,73,43,60,23,55,28,48,76,51,50,68,26,43,32,47,25,26,35,38,33,34,57,56,19,25,34,37,41,17,32,46,55,50,30,14,48,33,50,33,34,16,26,20,37,34,39,36,37,38,54,21,39,65,59,22,50,56,52,42,30,58,50,49,50,53,60,51,44,48,79,45,79,61,66,59,94,70,59,62,70,86,46,38,43,79,35,12,88,90,44,42,39,42,32,36,46,70,85,23,51,30,38,34,33,53,31,28,20,12,56,78,72,40,27,59,54,42,30,35,35,58,59,50,53,51,49,54,56,68,68,41,68,52,27,43,40,36,34,26,33,46,62,37,55,25,35,81,82,50,94,56,64,39,66,34,45,68,66,59,52,49,53,53,32,39,17,64,45,59,47,19,36,33,39,39,44,30,35,33,38,84,82,54,64,74,75,36,51,34,57,47,45,18,51,32,35,38,41,38,99,56,77,29,42,33,45,42,30,37,32,41,48,79,67,54,82,72,54,66,69,48,78,98,47,35,32,43,43,29,18,38,38,29,35,75,50,33,24,36,42,19,29,44,53,49,32,39,44,42,41,65,24,14,28,23,38,30,47,37,41,33,47,74,82,36,90,60,93,64,81,47,70,33,54,51,49,44,50,54,49,51,52,52,58,72,31,94,44,31,40,53,56,79,75,51,57,82,50,77,62,54,86,81,48,61,55,63,61,86,122